Protein AF-A0A0E9NG30-F1 (afdb_monomer_lite)

InterPro domains:
  IPR005097 Saccharopine dehydrogenase, NADP binding domain [PF03435] (423-556)
  IPR036291 NAD(P)-binding domain superfamily [SSF51735] (422-568)
  IPR051276 Saccharopine dehydrogenase-like oxidoreductase [PTHR12286] (418-814)

pLDDT: mean 77.35, std 24.34, range [23.8, 98.88]

Radius of gyration: 37.92 Å; chains: 1; bounding box: 130×130×96 Å

Organism: Saitoella complicata (strain BCRC 22490 / CBS 7301 / JCM 7358 / NBRC 10748 / NRRL Y-17804) (NCBI:txid698492)

Secondary structure (DSSP, 8-state):
----------S--SSS-SS---PPPHHHHHHHHHHHHHTT-HHHHHHHHHHHHTSS-HHHHHHHHHHHHHHHHHHHT--HHHHHHHH-HHHHHHHHHHHHSSTHHHHHHHHHTS-GGGS-HHHHHHHHHHHHHH-S-SHHHHHHHHHHHHTSPPTTS--HHHHHHHHHHHHIIIIIIHHHHT-HHHHHHHHHH-SSS-HHHHHHHHHHHHHHHHHHHHHHHHHHHHHHHHHHHHHHHHHHHHHT---PPP----------------------------------------PPPPPPPHHHHHHHHHHHHHHHHHHT-HHHHHHHHHHHHHHHHHHH-HHHHHHHHHHHHHHHHHHHHHHTTS--------------------------------------------PPPHHHHHHTT--SEEEEEETTTSHHHHHHHHHHHHHS-TT--EEEEES-HHHHHHHHHHHHTSTT-TTSPPPEEEE--TT-HHHHHHHHHTEEEEEE----HHHHTHHHHHHHHHTT-EEEE----HHHHHHHHHHHHHHHHHTT-EEETT-STTTHHHHHHHHHHHHHHHHTT--EEEEEEEEEEEE----HHHHHHHHHHHHHS-HHHHHHHTSTTTT-SS------PPP-EEE-TTTS-EEEE-TTHHHHHHHHHHHHHHHT--TT-EEEEEEEEESHHHHHHHHHHHHHHHHHHTSHHHHHHHHHHSPPTT----HHHHHT-EEEEEEEEEETTSS-EEEEEEEESS-IIIIIHHHHHHHHHHHHHHSGGGSHHHHTT-EE--HHHH-HHHHHHHHHTTEEEEEEE--

Foldseek 3Di:
DDDDDDDDDDDDPDPDPPPCPPDPDLVVLLVVLVVCVVVVLLVVSLVSLVVQLVDPPPVSVLVSLLSNLVSLLVLLPDDPVVNCVRQNPVVSVVSLCCLAVLVSQVVQCVSVVHDLLPDQLSNLLSSLVSCLVRYPDCVVVLVSLVVNLVPQDDPVPDDPVSLVRSVSSLCSNLLRRCLSVVVLVVSLVCLVPDPSDDPVRSVVSNVSSVVSNVVVVVVVVVVVVVVVVVVVVVVVVVVVVVVVPDDDDDDDDDDDDDDDDDDDDDDDDDDDDDDDDDDDDDDDDDDDDDDDDDDDDPVVVVVVVVVVVVVVVCVVCPVVLVVVVVVVVVVVVCCVPVVNVVVVVVVVVVVVVVVCVVVVVPDPDDDDDDDDYDDDDDDDDDDDDDDDDDDDDDDDDDDDDDDDDDDDDPVNVCLLVQQQFLEEQEPCLFPQNLLLLLCCLAPNDQPGAYAYEEADPVSRVVSQVVSVPDDRNPSHDRHHYQHDYLPDLPSLLVVQLNYQEYEYEDDPCVPRVVSNLVSCLQNLHEYEYQYLQLLVLLVSQVPRFVSNLVSLYAYAYNLALLAQCVQLLVLVFLVVCVVVVFFFFEKEKEFADWQFDAALRRLVSLLVSLVPDDPVSVVQSLFAQSLAPDDDDGPDDDWDWDQDPVVRFIKTFAPSQSRNRNQNSNCCRVVVSDDNYDYTYIYGQRHRVSRVVRVVVSVSLSVLSNDPVSSVVSNVVDDHGSDHDDPCSFQQIWTWMKMKTAGPVRPWIKMWIWIDRTHRNRNRRSVSSSLVSVCSSPVVVVFQCSVSSHGHHHSSRRHPSSQVSCVVVVTHTDMDIDD

Structure (mmCIF, N/CA/C/O backbone):
data_AF-A0A0E9NG30-F1
#
_entry.id   AF-A0A0E9NG30-F1
#
loop_
_atom_site.group_PDB
_atom_site.id
_atom_site.type_symbol
_atom_site.label_atom_id
_atom_site.label_alt_id
_atom_site.label_comp_id
_atom_site.label_asym_id
_atom_site.label_entity_id
_atom_site.label_seq_id
_atom_site.pdbx_PDB_ins_code
_atom_site.Cartn_x
_atom_site.Cartn_y
_atom_site.Cartn_z
_atom_site.occupancy
_atom_site.B_iso_or_equiv
_atom_site.auth_seq_id
_atom_site.auth_comp_id
_atom_site.auth_asym_id
_atom_site.auth_atom_id
_atom_site.pdbx_PDB_model_num
ATOM 1 N N . MET A 1 1 ? -5.096 70.716 58.319 1.00 29.39 1 MET A N 1
ATOM 2 C CA . MET A 1 1 ? -5.489 69.374 58.803 1.00 29.39 1 MET A CA 1
ATOM 3 C C . MET A 1 1 ? -6.208 68.667 57.661 1.00 29.39 1 MET A C 1
ATOM 5 O O . MET A 1 1 ? -6.841 69.356 56.873 1.00 29.39 1 MET A O 1
ATOM 9 N N . SER A 1 2 ? -6.030 67.354 57.529 1.00 31.58 2 SER A N 1
ATOM 10 C CA . SER A 1 2 ? -6.603 66.480 56.478 1.00 31.58 2 SER A CA 1
ATOM 11 C C . SER A 1 2 ? -8.121 66.229 56.699 1.00 31.58 2 SER A C 1
ATOM 13 O O . SER A 1 2 ? -8.604 66.697 57.734 1.00 31.58 2 SER A O 1
ATOM 15 N N . PRO A 1 3 ? -8.865 65.446 55.865 1.00 53.53 3 PRO A N 1
ATOM 16 C CA . PRO A 1 3 ? -8.456 64.643 54.685 1.00 53.53 3 PRO A CA 1
ATOM 17 C C . PRO A 1 3 ? -9.439 64.626 53.461 1.00 53.53 3 PRO A C 1
ATOM 19 O O . PRO A 1 3 ? -10.484 65.264 53.482 1.00 53.53 3 PRO A O 1
ATOM 22 N N . HIS A 1 4 ? -9.111 63.779 52.463 1.00 28.97 4 HIS A N 1
ATOM 23 C CA . HIS A 1 4 ? -9.972 63.124 51.437 1.00 28.97 4 HIS A CA 1
ATOM 24 C C . HIS A 1 4 ? -10.420 63.835 50.131 1.00 28.97 4 HIS A C 1
ATOM 26 O O . HIS A 1 4 ? -10.525 65.052 50.053 1.00 28.97 4 HIS A O 1
ATOM 32 N N . ALA A 1 5 ? -10.755 62.957 49.159 1.00 28.45 5 ALA A N 1
ATOM 33 C CA . ALA A 1 5 ? -11.526 63.105 47.906 1.00 28.45 5 ALA A CA 1
ATOM 34 C C . ALA A 1 5 ? -10.772 63.228 46.546 1.00 28.45 5 ALA A C 1
ATOM 36 O O . ALA A 1 5 ? -10.286 64.278 46.150 1.00 28.45 5 ALA A O 1
ATOM 37 N N . GLU A 1 6 ? -10.752 62.072 45.872 1.00 29.84 6 GLU A N 1
ATOM 38 C CA . GLU A 1 6 ? -10.617 61.657 44.456 1.00 29.84 6 GLU A CA 1
ATOM 39 C C . GLU A 1 6 ? -10.624 62.632 43.244 1.00 29.84 6 GLU A C 1
ATOM 41 O O . GLU A 1 6 ? -11.281 63.668 43.219 1.00 29.84 6 GLU A O 1
ATOM 46 N N . SER A 1 7 ? -10.082 62.077 42.141 1.00 26.48 7 SER A N 1
ATOM 47 C CA . SER A 1 7 ? -10.380 62.316 40.706 1.00 26.48 7 SER A CA 1
ATOM 48 C C . SER A 1 7 ? -9.661 63.451 39.947 1.00 26.48 7 SER A C 1
ATOM 50 O O . SER A 1 7 ? -9.431 64.534 40.474 1.00 26.48 7 SER A O 1
ATOM 52 N N . GLY A 1 8 ? -9.363 63.188 38.662 1.00 23.80 8 GLY A N 1
ATOM 53 C CA . GLY A 1 8 ? -9.000 64.197 37.653 1.00 23.80 8 GLY A CA 1
ATOM 54 C C . GLY A 1 8 ? -7.590 64.087 37.047 1.00 23.80 8 GLY A C 1
ATOM 55 O O . GLY A 1 8 ? -6.592 64.300 37.728 1.00 23.80 8 GLY A O 1
ATOM 56 N N . ASP A 1 9 ? -7.528 63.824 35.737 1.00 28.97 9 ASP A N 1
ATOM 57 C CA . ASP A 1 9 ? -6.379 64.060 34.839 1.00 28.97 9 ASP A CA 1
ATOM 58 C C . ASP A 1 9 ? -5.909 65.546 34.877 1.00 28.97 9 ASP A C 1
ATOM 60 O O . ASP A 1 9 ? -6.611 66.408 35.400 1.00 28.97 9 ASP A O 1
ATOM 64 N N . VAL A 1 10 ? -4.751 65.987 34.357 1.00 30.80 10 VAL A N 1
ATOM 65 C CA . VAL A 1 10 ? -4.072 65.685 33.074 1.00 30.80 10 VAL A CA 1
ATOM 66 C C . VAL A 1 10 ? -2.544 65.943 33.196 1.00 30.80 10 VAL A C 1
ATOM 68 O O . VAL A 1 10 ? -2.095 66.560 34.155 1.00 30.80 10 VAL A O 1
ATOM 71 N N . LEU A 1 11 ? -1.759 65.566 32.169 1.00 29.11 11 LEU A N 1
ATOM 72 C CA . LEU A 1 11 ? -0.358 65.980 31.889 1.00 29.11 11 LEU A CA 1
ATOM 73 C C . LEU A 1 11 ? 0.799 65.152 32.501 1.00 29.11 11 LEU A C 1
ATOM 75 O O . LEU A 1 11 ? 1.822 65.710 32.890 1.00 29.11 11 LEU A O 1
ATOM 79 N N . ALA A 1 12 ? 0.717 63.816 32.460 1.00 28.52 12 ALA A N 1
ATOM 80 C CA . ALA A 1 12 ? 1.884 62.933 32.678 1.00 28.52 12 ALA A CA 1
ATOM 81 C C . ALA A 1 12 ? 2.090 61.847 31.590 1.00 28.52 12 ALA A C 1
ATOM 83 O O . ALA A 1 12 ? 2.972 60.998 31.705 1.00 28.52 12 ALA A O 1
ATOM 84 N N . SER A 1 13 ? 1.294 61.854 30.516 1.00 27.56 13 SER A N 1
ATOM 85 C CA . SER A 1 13 ? 1.061 60.696 29.635 1.00 27.56 13 SER A CA 1
ATOM 86 C C . SER A 1 13 ? 1.619 60.828 28.201 1.00 27.56 13 SER A C 1
ATOM 88 O O . SER A 1 13 ? 0.955 60.428 27.246 1.00 27.56 13 SER A O 1
ATOM 90 N N . SER A 1 14 ? 2.852 61.339 28.030 1.00 29.78 14 SER A N 1
ATOM 91 C CA . SER A 1 14 ? 3.428 61.598 26.685 1.00 29.78 14 SER A CA 1
ATOM 92 C C . SER A 1 14 ? 4.845 61.070 26.389 1.00 29.78 14 SER A C 1
ATOM 94 O O . SER A 1 14 ? 5.263 61.162 25.237 1.00 29.78 14 SER A O 1
ATOM 96 N N . VAL A 1 15 ? 5.610 60.519 27.347 1.00 33.19 15 VAL A N 1
ATOM 97 C CA . VAL A 1 15 ? 7.027 60.125 27.107 1.00 33.19 15 VAL A CA 1
ATOM 98 C C . VAL A 1 15 ? 7.383 58.749 27.697 1.00 33.19 15 VAL A C 1
ATOM 100 O O . VAL A 1 15 ? 8.185 58.634 28.619 1.00 33.19 15 VAL A O 1
ATOM 103 N N . SER A 1 16 ? 6.793 57.683 27.146 1.00 30.23 16 SER A N 1
ATOM 104 C CA . SER A 1 16 ? 7.213 56.288 27.420 1.00 30.23 16 SER A CA 1
ATOM 105 C C . SER A 1 16 ? 6.765 55.248 26.375 1.00 30.23 16 SER A C 1
ATOM 107 O O . SER A 1 16 ? 7.391 54.198 26.251 1.00 30.23 16 SER A O 1
ATOM 109 N N . ASN A 1 17 ? 5.744 55.534 25.556 1.00 30.94 17 ASN A N 1
ATOM 110 C CA . ASN A 1 17 ? 5.178 54.607 24.558 1.00 30.94 17 ASN A CA 1
ATOM 111 C C . ASN A 1 17 ? 6.031 54.402 23.275 1.00 30.94 17 ASN A C 1
ATOM 113 O O . ASN A 1 17 ? 5.488 54.325 22.175 1.00 30.94 17 ASN A O 1
ATOM 117 N N . LEU A 1 18 ? 7.364 54.293 23.387 1.00 34.41 18 LEU A N 1
ATOM 118 C CA . LEU A 1 18 ? 8.276 54.109 22.239 1.00 34.41 18 LEU A CA 1
ATOM 119 C C . LEU A 1 18 ? 9.330 52.988 22.391 1.00 34.41 18 LEU A C 1
ATOM 121 O O . LEU A 1 18 ? 10.382 53.042 21.764 1.00 34.41 18 LEU A O 1
ATOM 125 N N . THR A 1 19 ? 9.013 51.914 23.122 1.00 37.81 19 THR A N 1
ATOM 126 C CA . THR A 1 19 ? 9.717 50.607 22.999 1.00 37.81 19 THR A CA 1
ATOM 127 C C . THR A 1 19 ? 8.818 49.383 23.253 1.00 37.81 19 THR A C 1
ATOM 129 O O . THR A 1 19 ? 9.307 48.266 23.414 1.00 37.81 19 THR A O 1
ATOM 132 N N . GLY A 1 20 ? 7.489 49.555 23.244 1.00 31.77 20 GLY A N 1
ATOM 133 C CA . GLY A 1 20 ? 6.496 48.504 23.517 1.00 31.77 20 GLY A CA 1
ATOM 134 C C . GLY A 1 20 ? 6.321 47.476 22.390 1.00 31.77 20 GLY A C 1
ATOM 135 O O . GLY A 1 20 ? 5.249 47.379 21.794 1.00 31.77 20 GLY A O 1
ATOM 136 N N . GLY A 1 21 ? 7.363 46.701 22.082 1.00 37.41 21 GLY A N 1
ATOM 137 C CA . GLY A 1 21 ? 7.310 45.613 21.105 1.00 37.41 21 GLY A CA 1
ATOM 138 C C . GLY A 1 21 ? 6.376 44.490 21.562 1.00 37.41 21 GLY A C 1
ATOM 139 O O . GLY A 1 21 ? 6.785 43.622 22.329 1.00 37.41 21 GLY A O 1
ATOM 140 N N . ARG A 1 22 ? 5.122 44.505 21.089 1.00 50.75 22 ARG A N 1
ATOM 141 C CA . ARG A 1 22 ? 4.087 43.513 21.431 1.00 50.75 22 ARG A CA 1
ATOM 142 C C . ARG A 1 22 ? 4.618 42.099 21.165 1.00 50.75 22 ARG A C 1
ATOM 144 O O . ARG A 1 22 ? 4.862 41.746 20.010 1.00 50.75 22 ARG A O 1
ATOM 151 N N . LEU A 1 23 ? 4.824 41.316 22.229 1.00 61.22 23 LEU A N 1
ATOM 152 C CA . LEU A 1 23 ? 5.425 39.983 22.133 1.00 61.22 23 LEU A CA 1
ATOM 153 C C . LEU A 1 23 ? 4.653 39.113 21.124 1.00 61.22 23 LEU A C 1
ATOM 155 O O . LEU A 1 23 ? 3.418 39.145 21.123 1.00 61.22 23 LEU A O 1
ATOM 159 N N . PRO A 1 24 ? 5.341 38.315 20.281 1.00 71.50 24 PRO A N 1
ATOM 160 C CA . PRO A 1 24 ? 4.661 37.389 19.387 1.00 71.50 24 PRO A CA 1
ATOM 161 C C . PRO A 1 24 ? 3.755 36.442 20.179 1.00 71.50 24 PRO A C 1
ATOM 163 O O . PRO A 1 24 ? 4.086 36.047 21.305 1.00 71.50 24 PRO A O 1
ATOM 166 N N . SER A 1 25 ? 2.626 36.053 19.583 1.00 80.06 25 SER A N 1
ATOM 167 C CA . SER A 1 25 ? 1.677 35.142 20.232 1.00 80.06 25 SER A CA 1
ATOM 168 C C . SER A 1 25 ? 2.377 33.852 20.689 1.00 80.06 25 SER A C 1
ATOM 170 O O . SER A 1 25 ? 3.350 33.428 20.048 1.00 80.06 25 SER A O 1
ATOM 172 N N . PRO A 1 26 ? 1.913 33.193 21.769 1.00 81.25 26 PRO A N 1
ATOM 173 C CA . PRO A 1 26 ? 2.553 31.977 22.276 1.00 81.25 26 PRO A CA 1
ATOM 174 C C . PRO A 1 26 ? 2.739 30.900 21.206 1.00 81.25 26 PRO A C 1
ATOM 176 O O . PRO A 1 26 ? 3.779 30.254 21.174 1.00 81.25 26 PRO A O 1
ATOM 179 N N . SER A 1 27 ? 1.816 30.785 20.244 1.00 81.44 27 SER A N 1
ATOM 180 C CA . SER A 1 27 ? 1.946 29.860 19.111 1.00 81.44 27 SER A CA 1
ATOM 181 C C . SER A 1 27 ? 3.108 30.192 18.161 1.00 81.44 27 SER A C 1
ATOM 183 O O . SER A 1 27 ? 3.738 29.276 17.629 1.00 81.44 27 SER A O 1
ATOM 185 N N . ILE A 1 28 ? 3.436 31.474 17.955 1.00 84.12 28 ILE A N 1
ATOM 186 C CA . ILE A 1 28 ? 4.605 31.913 17.173 1.00 84.12 28 ILE A CA 1
ATOM 187 C C . ILE A 1 28 ? 5.886 31.723 17.990 1.00 84.12 28 ILE A C 1
ATOM 189 O O . ILE A 1 28 ? 6.871 31.198 17.462 1.00 84.12 28 ILE A O 1
ATOM 193 N N . ARG A 1 29 ? 5.873 32.098 19.279 1.00 85.62 29 ARG A N 1
ATOM 194 C CA . ARG A 1 29 ? 7.006 31.875 20.190 1.00 85.62 29 ARG A CA 1
ATOM 195 C C . ARG A 1 29 ? 7.355 30.386 20.254 1.00 85.62 29 ARG A C 1
ATOM 197 O O . ARG A 1 29 ? 8.482 30.041 19.903 1.00 85.62 29 ARG A O 1
ATOM 204 N N . PHE A 1 30 ? 6.381 29.522 20.549 1.00 87.75 30 PHE A N 1
ATOM 205 C CA . PHE A 1 30 ? 6.516 28.064 20.615 1.00 87.75 30 PHE A CA 1
ATOM 206 C C . PHE A 1 30 ? 7.065 27.474 19.314 1.00 87.75 30 PHE A C 1
ATOM 208 O O . PHE A 1 30 ? 8.097 26.810 19.347 1.00 87.75 30 PHE A O 1
ATOM 215 N N . LYS A 1 31 ? 6.478 27.805 18.150 1.00 87.12 31 LYS A N 1
ATOM 216 C CA . LYS A 1 31 ? 7.017 27.390 16.839 1.00 87.12 31 LYS A CA 1
ATOM 217 C C . LYS A 1 31 ? 8.482 27.803 16.658 1.00 87.12 31 LYS A C 1
ATOM 219 O O . LYS A 1 31 ? 9.270 27.024 16.125 1.00 87.12 31 LYS A O 1
ATOM 224 N N . SER A 1 32 ? 8.871 28.998 17.113 1.00 89.06 32 SER A N 1
ATOM 225 C CA . SER A 1 32 ? 10.267 29.450 17.047 1.00 89.06 32 SER A CA 1
ATOM 226 C C . SER A 1 32 ? 11.193 28.665 17.987 1.00 89.06 32 SER A C 1
ATOM 228 O O . SER A 1 32 ? 12.335 28.397 17.619 1.00 89.06 32 SER A O 1
ATOM 230 N N . THR A 1 33 ? 10.705 28.248 19.157 1.00 89.50 33 THR A N 1
ATOM 231 C CA . THR A 1 33 ? 11.425 27.393 20.113 1.00 89.50 33 THR A CA 1
ATOM 232 C C . THR A 1 33 ? 11.614 25.983 19.554 1.00 89.50 33 THR A C 1
ATOM 234 O O . THR A 1 33 ? 12.734 25.476 19.538 1.00 89.50 33 THR A O 1
ATOM 237 N N . THR A 1 34 ? 10.562 25.381 18.985 1.00 89.69 34 THR A N 1
ATOM 238 C CA . THR A 1 34 ? 10.632 24.069 18.319 1.00 89.69 34 THR A CA 1
ATOM 239 C C . THR A 1 34 ? 11.632 24.078 17.161 1.00 89.69 34 THR A C 1
ATOM 241 O O . THR A 1 34 ? 12.403 23.137 17.012 1.00 89.69 34 THR A O 1
ATOM 244 N N . GLN A 1 35 ? 11.689 25.153 16.366 1.00 90.81 35 GLN A N 1
ATOM 245 C CA . GLN A 1 35 ? 12.678 25.285 15.287 1.00 90.81 35 GLN A CA 1
ATOM 246 C C . GLN A 1 35 ? 14.125 25.369 15.809 1.00 90.81 35 GLN A C 1
ATOM 248 O O . GLN A 1 35 ? 15.025 24.817 15.180 1.00 90.81 35 GLN A O 1
ATOM 253 N N . LEU A 1 36 ? 14.372 25.992 16.969 1.00 89.88 36 LEU A N 1
ATOM 254 C CA . LEU A 1 36 ? 15.700 25.984 17.602 1.00 89.88 36 LEU A CA 1
ATOM 255 C C . LEU A 1 36 ? 16.077 24.593 18.134 1.00 89.88 36 LEU A C 1
ATOM 257 O O . LEU A 1 36 ? 17.216 24.168 17.947 1.00 89.88 36 LEU A O 1
ATOM 261 N N . PHE A 1 37 ? 15.125 23.868 18.730 1.00 89.50 37 PHE A N 1
ATOM 262 C CA . PHE A 1 37 ? 15.310 22.479 19.166 1.00 89.50 37 PHE A CA 1
ATOM 263 C C . PHE A 1 37 ? 15.636 21.553 17.980 1.00 89.50 37 PHE A C 1
ATOM 265 O O . PHE A 1 37 ? 16.667 20.883 17.985 1.00 89.50 37 PHE A O 1
ATOM 272 N N . LEU A 1 38 ? 14.839 21.591 16.906 1.00 87.56 38 LEU A N 1
ATOM 273 C CA . LEU A 1 38 ? 15.081 20.805 15.687 1.00 87.56 38 LEU A CA 1
ATOM 274 C C . LEU A 1 38 ? 16.414 21.162 15.003 1.00 87.56 38 LEU A C 1
ATOM 276 O O . LEU A 1 38 ? 17.093 20.283 14.474 1.00 87.56 38 LEU A O 1
ATOM 280 N N . ALA A 1 39 ? 16.837 22.428 15.069 1.00 90.38 39 ALA A N 1
ATOM 281 C CA . ALA A 1 39 ? 18.147 22.884 14.599 1.00 90.38 39 ALA A CA 1
ATOM 282 C C . ALA A 1 39 ? 19.319 22.541 15.549 1.00 90.38 39 ALA A C 1
ATOM 284 O O . ALA A 1 39 ? 20.441 22.989 15.299 1.00 90.38 39 ALA A O 1
ATOM 285 N N . ARG A 1 40 ? 19.079 21.779 16.630 1.00 89.62 40 ARG A N 1
ATOM 286 C CA . ARG A 1 40 ? 20.045 21.427 17.691 1.00 89.62 40 ARG A CA 1
ATOM 287 C C . ARG A 1 40 ? 20.739 22.640 18.324 1.00 89.62 40 ARG A C 1
ATOM 289 O O . ARG A 1 40 ? 21.923 22.600 18.638 1.00 89.62 40 ARG A O 1
ATOM 296 N N . LYS A 1 41 ? 20.003 23.738 18.510 1.00 91.31 41 LYS A N 1
ATOM 297 C CA . LYS A 1 41 ? 20.462 24.949 19.212 1.00 91.31 41 LYS A CA 1
ATOM 298 C C . LYS A 1 41 ? 19.938 24.957 20.647 1.00 91.31 41 LYS A C 1
ATOM 300 O O . LYS A 1 41 ? 19.239 25.885 21.051 1.00 91.31 41 LYS A O 1
ATOM 305 N N . PHE A 1 42 ? 20.224 23.893 21.395 1.00 91.44 42 PHE A N 1
ATOM 306 C CA . PHE A 1 42 ? 19.528 23.594 22.648 1.00 91.44 42 PHE A CA 1
ATOM 307 C C . PHE A 1 42 ? 19.602 24.689 23.730 1.00 91.44 42 PHE A C 1
ATOM 309 O O . PHE A 1 42 ? 18.537 24.992 24.259 1.00 91.44 42 PHE A O 1
ATOM 316 N N . PRO A 1 43 ? 20.721 25.407 23.974 1.00 92.75 43 PRO A N 1
ATOM 317 C CA . PRO A 1 43 ? 20.720 26.534 24.919 1.00 92.75 43 PRO A CA 1
ATOM 318 C C . PRO A 1 43 ? 19.745 27.658 24.523 1.00 92.75 43 PRO A C 1
ATOM 320 O O . PRO A 1 43 ? 19.016 28.196 25.353 1.00 92.75 43 PRO A O 1
ATOM 323 N N . GLN A 1 44 ? 19.676 27.978 23.224 1.00 91.75 44 GLN A N 1
ATOM 324 C CA . GLN A 1 44 ? 18.768 29.003 22.688 1.00 91.75 44 GLN A CA 1
ATOM 325 C C . GLN A 1 44 ? 17.307 28.530 22.700 1.00 91.75 44 GLN A C 1
ATOM 327 O O . GLN A 1 44 ? 16.390 29.342 22.821 1.00 91.75 44 GLN A O 1
ATOM 332 N N . ALA A 1 45 ? 17.085 27.219 22.565 1.00 90.50 45 ALA A N 1
ATOM 333 C CA . ALA A 1 45 ? 15.773 26.610 22.723 1.00 90.50 45 ALA A CA 1
ATOM 334 C C . ALA A 1 45 ? 15.329 26.619 24.196 1.00 90.50 45 ALA A C 1
ATOM 336 O O . ALA A 1 45 ? 14.196 27.005 24.458 1.00 90.50 45 ALA A O 1
ATOM 337 N N . LEU A 1 46 ? 16.208 26.274 25.147 1.00 91.50 46 LEU A N 1
ATOM 338 C CA . LEU A 1 46 ? 15.894 26.230 26.580 1.00 91.50 46 LEU A CA 1
ATOM 339 C C . LEU A 1 46 ? 15.493 27.617 27.094 1.00 91.50 46 LEU A C 1
ATOM 341 O O . LEU A 1 46 ? 14.405 27.774 27.642 1.00 91.50 46 LEU A O 1
ATOM 345 N N . GLN A 1 47 ? 16.304 28.640 26.798 1.00 90.56 47 GLN A N 1
ATOM 346 C CA . GLN A 1 47 ? 16.004 30.029 27.160 1.00 90.56 47 GLN A CA 1
ATOM 347 C C . GLN A 1 47 ? 14.646 30.487 26.601 1.00 90.56 47 GLN A C 1
ATOM 349 O O . GLN A 1 47 ? 13.853 31.111 27.303 1.00 90.56 47 GLN A O 1
ATOM 354 N N . LYS A 1 48 ? 14.333 30.149 25.341 1.00 89.06 48 LYS A N 1
ATOM 355 C CA . LYS A 1 48 ? 13.026 30.471 24.751 1.00 89.06 48 LYS A CA 1
ATOM 356 C C . LYS A 1 48 ? 11.870 29.640 25.309 1.00 89.06 48 LYS A C 1
ATOM 358 O O . LYS A 1 48 ? 10.747 30.140 25.319 1.00 89.06 48 LYS A O 1
ATOM 363 N N . ALA A 1 49 ? 12.110 28.400 25.728 1.00 88.88 49 ALA A N 1
ATOM 364 C CA . ALA A 1 49 ? 11.104 27.564 26.372 1.00 88.88 49 ALA A CA 1
ATOM 365 C C . ALA A 1 49 ? 10.729 28.139 27.745 1.00 88.88 49 ALA A C 1
ATOM 367 O O . ALA A 1 49 ? 9.544 28.254 28.032 1.00 88.88 49 ALA A O 1
ATOM 368 N N . GLN A 1 50 ? 11.710 28.614 28.520 1.00 88.25 50 GLN A N 1
ATOM 369 C CA . GLN A 1 50 ? 11.467 29.252 29.815 1.00 88.25 50 GLN A CA 1
ATOM 370 C C . GLN A 1 50 ? 10.583 30.504 29.670 1.00 88.25 50 GLN A C 1
ATOM 372 O O . GLN A 1 50 ? 9.507 30.538 30.253 1.00 88.25 50 GLN A O 1
ATOM 377 N N . THR A 1 51 ? 10.864 31.392 28.702 1.00 87.12 51 THR A N 1
ATOM 378 C CA . THR A 1 51 ? 9.975 32.544 28.383 1.00 87.12 51 THR A CA 1
ATOM 379 C C . THR A 1 51 ? 8.563 32.187 27.875 1.00 87.12 51 THR A C 1
ATOM 381 O O . THR A 1 51 ? 7.791 33.081 27.517 1.00 87.12 51 THR A O 1
ATOM 384 N N . LEU A 1 52 ? 8.218 30.899 27.762 1.00 85.19 52 LEU A N 1
ATOM 385 C CA . LEU A 1 52 ? 6.863 30.397 27.504 1.00 85.19 52 LEU A CA 1
ATOM 386 C C . LEU A 1 52 ? 6.242 29.694 28.719 1.00 85.19 52 LEU A C 1
ATOM 388 O O . LEU A 1 52 ? 5.017 29.635 28.787 1.00 85.19 52 LEU A O 1
ATOM 392 N N . LEU A 1 53 ? 7.058 29.201 29.654 1.00 85.38 53 LEU A N 1
ATOM 393 C CA . LEU A 1 53 ? 6.629 28.748 30.979 1.00 85.38 53 LEU A CA 1
ATOM 394 C C . LEU A 1 53 ? 6.205 29.941 31.843 1.00 85.38 53 LEU A C 1
ATOM 396 O O . LEU A 1 53 ? 5.139 29.893 32.447 1.00 85.38 53 LEU A O 1
ATOM 400 N N . ASP A 1 54 ? 6.933 31.059 31.752 1.00 81.25 54 ASP A N 1
ATOM 401 C CA . ASP A 1 54 ? 6.618 32.356 32.381 1.00 81.25 54 ASP A CA 1
ATOM 402 C C . ASP A 1 54 ? 5.313 33.015 31.846 1.00 81.25 54 ASP A C 1
ATOM 404 O O . ASP A 1 54 ? 5.039 34.190 32.095 1.00 81.25 54 ASP A O 1
ATOM 408 N N . SER A 1 55 ? 4.526 32.314 31.019 1.00 74.50 55 SER A N 1
ATOM 409 C CA . SER A 1 55 ? 3.351 32.844 30.319 1.00 74.50 55 SER A CA 1
ATOM 410 C C . SER A 1 55 ? 2.064 32.298 30.946 1.00 74.50 55 SER A C 1
ATOM 412 O O . SER A 1 55 ? 1.841 31.091 30.961 1.00 74.50 55 SER A O 1
ATOM 414 N N . SER A 1 56 ? 1.154 33.184 31.354 1.00 59.88 56 SER A N 1
ATOM 415 C CA . SER A 1 56 ? -0.116 32.862 32.036 1.00 59.88 56 SER A CA 1
ATOM 416 C C . SER A 1 56 ? -1.182 32.123 31.193 1.00 59.88 56 SER A C 1
ATOM 418 O O . SER A 1 56 ? -2.337 32.020 31.599 1.00 59.88 56 SER A O 1
ATOM 420 N N . GLU A 1 57 ? -0.825 31.577 30.026 1.00 72.81 57 GLU A N 1
ATOM 421 C CA . GLU A 1 57 ? -1.720 30.778 29.177 1.00 72.81 57 GLU A CA 1
ATOM 422 C C . GLU A 1 57 ? -1.472 29.275 29.407 1.00 72.81 57 GLU A C 1
ATOM 424 O O . GLU A 1 57 ? -0.611 28.670 28.762 1.00 72.81 57 GLU A O 1
ATOM 429 N N . SER A 1 58 ? -2.252 28.652 30.297 1.00 64.25 58 SER A N 1
ATOM 430 C CA . SER A 1 58 ? -2.116 27.241 30.720 1.00 64.25 58 SER A CA 1
ATOM 431 C C . SER A 1 58 ? -1.949 26.240 29.562 1.00 64.25 58 SER A C 1
ATOM 433 O O . SER A 1 58 ? -1.040 25.408 29.572 1.00 64.25 58 SER A O 1
ATOM 435 N N . ALA A 1 59 ? -2.757 26.374 28.505 1.00 71.69 59 ALA A N 1
ATOM 436 C CA . ALA A 1 59 ? -2.727 25.511 27.317 1.00 71.69 59 ALA A CA 1
ATOM 437 C C . ALA A 1 59 ? -1.438 25.620 26.467 1.00 71.69 59 ALA A C 1
ATOM 439 O O . ALA A 1 59 ? -1.202 24.775 25.593 1.00 71.69 59 ALA A O 1
ATOM 440 N N . TRP A 1 60 ? -0.612 26.647 26.702 1.00 80.69 60 TRP A N 1
ATOM 441 C CA . TRP A 1 60 ? 0.749 26.766 26.170 1.00 80.69 60 TRP A CA 1
ATOM 442 C C . TRP A 1 60 ? 1.817 26.454 27.220 1.00 80.69 60 TRP A C 1
ATOM 444 O O . TRP A 1 60 ? 2.836 25.886 26.832 1.00 80.69 60 TRP A O 1
ATOM 454 N N . LYS A 1 61 ? 1.566 26.718 28.512 1.00 84.06 61 LYS A N 1
ATOM 455 C CA . LYS A 1 61 ? 2.439 26.361 29.648 1.00 84.06 61 LYS A CA 1
ATOM 456 C C . LYS A 1 61 ? 2.775 24.856 29.628 1.00 84.06 61 LYS A C 1
ATOM 458 O O . LYS A 1 61 ? 3.944 24.495 29.523 1.00 84.06 61 LYS A O 1
ATOM 463 N N . LEU A 1 62 ? 1.767 23.979 29.514 1.00 84.00 62 LEU A N 1
ATOM 464 C CA . LEU A 1 62 ? 1.960 22.516 29.402 1.00 84.00 62 LEU A CA 1
ATOM 465 C C . LEU A 1 62 ? 2.737 22.081 28.137 1.00 84.00 62 LEU A C 1
ATOM 467 O O . LEU A 1 62 ? 3.538 21.148 28.167 1.00 84.00 62 LEU A O 1
ATOM 471 N N . LYS A 1 63 ? 2.547 22.768 27.002 1.00 84.38 63 LYS A N 1
ATOM 472 C CA . LYS A 1 63 ? 3.261 22.449 25.747 1.00 84.38 63 LYS A CA 1
ATOM 473 C C . LYS A 1 63 ? 4.714 22.911 25.788 1.00 84.38 63 LYS A C 1
ATOM 475 O O . LYS A 1 63 ? 5.598 22.208 25.303 1.00 84.38 63 LYS A O 1
ATOM 480 N N . ALA A 1 64 ? 4.958 24.087 26.363 1.00 88.56 64 ALA A N 1
ATOM 481 C CA . ALA A 1 64 ? 6.292 24.605 26.620 1.00 88.56 64 ALA A CA 1
ATOM 482 C C . ALA A 1 64 ? 7.050 23.706 27.605 1.00 88.56 64 ALA A C 1
ATOM 484 O O . ALA A 1 64 ? 8.222 23.439 27.363 1.00 88.56 64 ALA A O 1
ATOM 485 N N . TRP A 1 65 ? 6.366 23.159 28.616 1.00 92.69 65 TRP A N 1
ATOM 486 C CA . TRP A 1 65 ? 6.917 22.191 29.565 1.00 92.69 65 TRP A CA 1
ATOM 487 C C . TRP A 1 65 ? 7.424 20.918 28.880 1.00 92.69 65 TRP A C 1
ATOM 489 O O . TRP A 1 65 ? 8.611 20.610 28.967 1.00 92.69 65 TRP A O 1
ATOM 499 N N . GLY A 1 66 ? 6.582 20.239 28.092 1.00 89.62 66 GLY A N 1
ATOM 500 C CA . GLY A 1 66 ? 7.009 19.046 27.347 1.00 89.62 66 GLY A CA 1
ATOM 501 C C . GLY A 1 66 ? 8.185 19.309 26.389 1.00 89.62 66 GLY A C 1
ATOM 502 O O . GLY A 1 66 ? 9.055 18.457 26.216 1.00 89.62 66 GLY A O 1
ATOM 503 N N . LEU A 1 67 ? 8.265 20.513 25.807 1.00 90.31 67 LEU A N 1
ATOM 504 C CA . LEU A 1 67 ? 9.408 20.929 24.988 1.00 90.31 67 LEU A CA 1
ATOM 505 C C . LEU A 1 67 ? 10.664 21.232 25.829 1.00 90.31 67 LEU A C 1
ATOM 507 O O . LEU A 1 67 ? 11.763 20.899 25.398 1.00 90.31 67 LEU A O 1
ATOM 511 N N . TRP A 1 68 ? 10.518 21.835 27.011 1.00 94.00 68 TRP A N 1
ATOM 512 C CA . TRP A 1 68 ? 11.605 22.135 27.952 1.00 94.00 68 TRP A CA 1
ATOM 513 C C . TRP A 1 68 ? 12.248 20.843 28.485 1.00 94.00 68 TRP A C 1
ATOM 515 O O . TRP A 1 68 ? 13.460 20.679 28.350 1.00 94.00 68 TRP A O 1
ATOM 525 N N . ILE A 1 69 ? 11.441 19.866 28.922 1.00 93.12 69 ILE A N 1
ATOM 526 C CA . ILE A 1 69 ? 11.900 18.512 29.292 1.00 93.12 69 ILE A CA 1
ATOM 527 C C . ILE A 1 69 ? 12.646 17.838 28.129 1.00 93.12 69 ILE A C 1
ATOM 529 O O . ILE A 1 69 ? 13.751 17.324 28.305 1.00 93.12 69 ILE A O 1
ATOM 533 N N . ALA A 1 70 ? 12.100 17.892 26.909 1.00 91.25 70 ALA A N 1
ATOM 534 C CA . ALA A 1 70 ? 12.757 17.317 25.732 1.00 91.25 70 ALA A CA 1
ATOM 535 C C . ALA A 1 70 ? 14.110 17.984 25.402 1.00 91.25 70 ALA A C 1
ATOM 537 O O . ALA A 1 70 ? 15.021 17.313 24.913 1.00 91.25 70 ALA A O 1
ATOM 538 N N . ILE A 1 71 ? 14.263 19.285 25.678 1.00 92.44 71 ILE A N 1
ATOM 539 C CA . ILE A 1 71 ? 15.529 20.016 25.520 1.00 92.44 71 ILE A CA 1
ATOM 540 C C . ILE A 1 71 ? 16.551 19.593 26.589 1.00 92.44 71 ILE A C 1
ATOM 542 O O . ILE A 1 71 ? 17.717 19.383 26.248 1.00 92.44 71 ILE A O 1
ATOM 546 N N . LEU A 1 72 ? 16.133 19.445 27.852 1.00 93.12 72 LEU A N 1
ATOM 547 C CA . LEU A 1 72 ? 17.004 19.005 28.948 1.00 93.12 72 LEU A CA 1
ATOM 548 C C . LEU A 1 72 ? 17.518 17.576 28.729 1.00 93.12 72 LEU A C 1
ATOM 550 O O . LEU A 1 72 ? 18.727 17.345 28.777 1.00 93.12 72 LEU A O 1
ATOM 554 N N . ASN A 1 73 ? 16.631 16.641 28.387 1.00 92.88 73 ASN A N 1
ATOM 555 C CA . ASN A 1 73 ? 16.988 15.234 28.180 1.00 92.88 73 ASN A CA 1
ATOM 556 C C . ASN A 1 73 ? 17.944 15.066 26.989 1.00 92.88 73 ASN A C 1
ATOM 558 O O . ASN A 1 73 ? 18.957 14.376 27.096 1.00 92.88 73 ASN A O 1
ATOM 562 N N . ALA A 1 74 ? 17.728 15.819 25.903 1.00 90.69 74 ALA A N 1
ATOM 563 C CA . ALA A 1 74 ? 18.662 15.880 24.777 1.00 90.69 74 ALA A CA 1
ATOM 564 C C . ALA A 1 74 ? 20.043 16.482 25.134 1.00 90.69 74 ALA A C 1
ATOM 566 O O . ALA A 1 74 ? 21.006 16.259 24.399 1.00 90.69 74 ALA A O 1
ATOM 567 N N . GLY A 1 75 ? 20.157 17.245 26.229 1.00 89.69 75 GLY A N 1
ATOM 568 C CA . GLY A 1 75 ? 21.429 17.707 26.800 1.00 89.69 75 GLY A CA 1
ATOM 569 C C . GLY A 1 75 ? 22.080 16.688 27.746 1.00 89.69 75 GLY A C 1
ATOM 570 O O . GLY A 1 75 ? 23.304 16.532 27.728 1.00 89.69 75 GLY A O 1
ATOM 571 N N . ALA A 1 76 ? 21.274 15.963 28.526 1.00 89.62 76 ALA A N 1
ATOM 572 C CA . ALA A 1 76 ? 21.714 14.899 29.434 1.00 89.62 76 ALA A CA 1
ATOM 573 C C . ALA A 1 76 ? 22.189 13.625 28.699 1.00 89.62 76 ALA A C 1
ATOM 575 O O . ALA A 1 76 ? 23.064 12.924 29.207 1.00 89.62 76 ALA A O 1
ATOM 576 N N . ASP A 1 77 ? 21.666 13.370 27.493 1.00 90.25 77 ASP A N 1
ATOM 577 C CA . ASP A 1 77 ? 22.096 12.315 26.556 1.00 90.25 77 ASP A CA 1
ATOM 578 C C . ASP A 1 77 ? 23.513 12.515 25.972 1.00 90.25 77 ASP A C 1
ATOM 580 O O . ASP A 1 77 ? 24.051 11.614 25.325 1.00 90.25 77 ASP A O 1
ATOM 584 N N . MET A 1 78 ? 24.113 13.705 26.101 1.00 89.19 78 MET A N 1
ATOM 585 C CA . MET A 1 78 ? 25.366 14.029 25.406 1.00 89.19 78 MET A CA 1
ATOM 586 C C . MET A 1 78 ? 26.601 13.402 26.063 1.00 89.19 78 MET A C 1
ATOM 588 O O . MET A 1 78 ? 26.697 13.306 27.285 1.00 89.19 78 MET A O 1
ATOM 592 N N . ASN A 1 79 ? 27.604 13.061 25.247 1.00 89.50 79 ASN A N 1
ATOM 593 C CA . ASN A 1 79 ? 28.962 12.829 25.740 1.00 89.50 79 ASN A CA 1
ATOM 594 C C . ASN A 1 79 ? 29.653 14.167 26.084 1.00 89.50 79 ASN A C 1
ATOM 596 O O . ASN A 1 79 ? 29.230 15.225 25.615 1.00 89.50 79 ASN A O 1
ATOM 600 N N . GLU A 1 80 ? 30.722 14.122 26.890 1.00 86.56 80 GLU A N 1
ATOM 601 C CA . GLU A 1 80 ? 31.342 15.335 27.454 1.00 86.56 80 GLU A CA 1
ATOM 602 C C . GLU A 1 80 ? 31.803 16.337 26.392 1.00 86.56 80 GLU A C 1
ATOM 604 O O . GLU A 1 80 ? 31.450 17.510 26.493 1.00 86.56 80 GLU A O 1
ATOM 609 N N . ASP A 1 81 ? 32.479 15.890 25.331 1.00 87.75 81 ASP A N 1
ATOM 610 C CA . ASP A 1 81 ? 32.951 16.790 24.272 1.00 87.75 81 ASP A CA 1
ATOM 611 C C . ASP A 1 81 ? 31.804 17.580 23.614 1.00 87.75 81 ASP A C 1
ATOM 613 O O . ASP A 1 81 ? 31.888 18.800 23.475 1.00 87.75 81 ASP A O 1
ATOM 617 N N . ALA A 1 82 ? 30.707 16.908 23.240 1.00 86.69 82 ALA A N 1
ATOM 618 C CA . ALA A 1 82 ? 29.583 17.550 22.553 1.00 86.69 82 ALA A CA 1
ATOM 619 C C . ALA A 1 82 ? 28.716 18.395 23.500 1.00 86.69 82 ALA A C 1
ATOM 621 O O . ALA A 1 82 ? 28.216 19.450 23.100 1.00 86.69 82 ALA A O 1
ATOM 622 N N . GLY A 1 83 ? 28.557 17.957 24.753 1.00 88.25 83 GLY A N 1
ATOM 623 C CA . GLY A 1 83 ? 27.869 18.719 25.793 1.00 88.25 83 GLY A CA 1
ATOM 624 C C . GLY A 1 83 ? 28.591 20.029 26.103 1.00 88.25 83 GLY A C 1
ATOM 625 O O . GLY A 1 83 ? 27.984 21.102 26.070 1.00 88.25 83 GLY A O 1
ATOM 626 N N . VAL A 1 84 ? 29.909 19.956 26.309 1.00 91.12 84 VAL A N 1
ATOM 627 C CA . VAL A 1 84 ? 30.762 21.123 26.562 1.00 91.12 84 VAL A CA 1
ATOM 628 C C . VAL A 1 84 ? 30.882 22.025 25.325 1.00 91.12 84 VAL A C 1
ATOM 630 O O . VAL A 1 84 ? 30.818 23.241 25.495 1.00 91.12 84 VAL A O 1
ATOM 633 N N . GLU A 1 85 ? 30.983 21.487 24.097 1.00 90.75 85 GLU A N 1
ATOM 634 C CA . GLU A 1 85 ? 30.972 22.294 22.855 1.00 90.75 85 GLU A CA 1
ATOM 635 C C . GLU A 1 85 ? 29.655 23.074 22.698 1.00 90.75 85 GLU A C 1
ATOM 637 O O . GLU A 1 85 ? 29.674 24.244 22.313 1.00 90.75 85 GLU A O 1
ATOM 642 N N . MET A 1 86 ? 28.507 22.446 22.982 1.00 90.25 86 MET A N 1
ATOM 643 C CA . MET A 1 86 ? 27.200 23.039 22.682 1.00 90.25 86 MET A CA 1
ATOM 644 C C . MET A 1 86 ? 26.676 23.994 23.759 1.00 90.25 86 MET A C 1
ATOM 646 O O . MET A 1 86 ? 26.085 25.018 23.415 1.00 90.25 86 MET A O 1
ATOM 650 N N . TRP A 1 87 ? 26.849 23.657 25.038 1.00 89.19 87 TRP A N 1
ATOM 651 C CA . TRP A 1 87 ? 26.285 24.414 26.164 1.00 89.19 87 TRP A CA 1
ATOM 652 C C . TRP A 1 87 ? 27.332 25.234 26.930 1.00 89.19 87 TRP A C 1
ATOM 654 O O . TRP A 1 87 ? 26.978 26.169 27.645 1.00 89.19 87 TRP A O 1
ATOM 664 N N . GLY A 1 88 ? 28.618 24.895 26.795 1.00 92.00 88 GLY A N 1
ATOM 665 C CA . GLY A 1 88 ? 29.662 25.321 27.725 1.00 92.00 88 GLY A CA 1
ATOM 666 C C . GLY A 1 88 ? 29.628 24.502 29.022 1.00 92.00 88 GLY A C 1
ATOM 667 O O . GLY A 1 88 ? 28.569 24.087 29.491 1.00 92.00 88 GLY A O 1
ATOM 668 N N . LYS A 1 89 ? 30.802 24.260 29.625 1.00 90.81 89 LYS A N 1
ATOM 669 C CA . LYS A 1 89 ? 30.937 23.295 30.734 1.00 90.81 89 LYS A CA 1
ATOM 670 C C . LYS A 1 89 ? 30.015 23.588 31.924 1.00 90.81 89 LYS A C 1
ATOM 672 O O . LYS A 1 89 ? 29.382 22.668 32.419 1.00 90.81 89 LYS A O 1
ATOM 677 N N . ALA A 1 90 ? 29.890 24.846 32.350 1.00 92.50 90 ALA A N 1
ATOM 678 C CA . ALA A 1 90 ? 29.069 25.201 33.511 1.00 92.50 90 ALA A CA 1
ATOM 679 C C . ALA A 1 90 ? 27.573 24.875 33.322 1.00 92.50 90 ALA A C 1
ATOM 681 O O . ALA A 1 90 ? 26.966 24.275 34.207 1.00 92.50 90 ALA A O 1
ATOM 682 N N . GLU A 1 91 ? 26.992 25.217 32.168 1.00 90.75 91 GLU A N 1
ATOM 683 C CA . GLU A 1 91 ? 25.569 24.967 31.899 1.00 90.75 91 GLU A CA 1
ATOM 684 C C . GLU A 1 91 ? 25.305 23.496 31.556 1.00 90.75 91 GLU A C 1
ATOM 686 O O . GLU A 1 91 ? 24.282 22.953 31.960 1.00 90.75 91 GLU A O 1
ATOM 691 N N . TRP A 1 92 ? 26.246 22.803 30.902 1.00 93.56 92 TRP A N 1
ATOM 692 C CA . TRP A 1 92 ? 26.121 21.358 30.690 1.00 93.56 92 TRP A CA 1
ATOM 693 C C . TRP A 1 92 ? 26.131 20.570 32.009 1.00 93.56 92 TRP A C 1
ATOM 695 O O . TRP A 1 92 ? 25.325 19.657 32.186 1.00 93.56 92 TRP A O 1
ATOM 705 N N . GLU A 1 93 ? 26.990 20.944 32.966 1.00 92.12 93 GLU A N 1
ATOM 706 C CA . GLU A 1 93 ? 26.941 20.375 34.319 1.00 92.12 93 GLU A CA 1
ATOM 707 C C . GLU A 1 93 ? 25.635 20.737 35.047 1.00 92.12 93 GLU A C 1
ATOM 709 O O . GLU A 1 93 ? 25.095 19.885 35.750 1.00 92.12 93 GLU A O 1
ATOM 714 N N . ARG A 1 94 ? 25.077 21.946 34.853 1.00 93.12 94 ARG A N 1
ATOM 715 C CA . ARG A 1 94 ? 23.766 22.322 35.419 1.00 93.12 94 ARG A CA 1
ATOM 716 C C . ARG A 1 94 ? 22.639 21.448 34.866 1.00 93.12 94 ARG A C 1
ATOM 718 O O . ARG A 1 94 ? 21.885 20.886 35.652 1.00 93.12 94 ARG A O 1
ATOM 725 N N . VAL A 1 95 ? 22.560 21.285 33.542 1.00 91.50 95 VAL A N 1
ATOM 726 C CA . VAL A 1 95 ? 21.551 20.445 32.869 1.00 91.50 95 VAL A CA 1
ATOM 727 C C . VAL A 1 95 ? 21.682 18.982 33.294 1.00 91.50 95 VAL A C 1
ATOM 729 O O . VAL A 1 95 ? 20.685 18.371 33.670 1.00 91.50 95 VAL A O 1
ATOM 732 N N . LYS A 1 96 ? 22.900 18.421 33.315 1.00 91.19 96 LYS A N 1
ATOM 733 C CA . LYS A 1 96 ? 23.120 17.062 33.833 1.00 91.19 96 LYS A CA 1
ATOM 734 C C . LYS A 1 96 ? 22.670 16.924 35.282 1.00 91.19 96 LYS A C 1
ATOM 736 O O . LYS A 1 96 ? 22.005 15.943 35.587 1.00 91.19 96 LYS A O 1
ATOM 741 N N . ARG A 1 97 ? 23.034 17.865 36.161 1.00 91.38 97 ARG A N 1
ATOM 742 C CA . ARG A 1 97 ? 22.658 17.809 37.578 1.00 91.38 97 ARG A CA 1
ATOM 743 C C . ARG A 1 97 ? 21.144 17.807 37.735 1.00 91.38 97 ARG A C 1
ATOM 745 O O . ARG A 1 97 ? 20.607 16.890 38.338 1.00 91.38 97 ARG A O 1
ATOM 752 N N . LEU A 1 98 ? 20.475 18.778 37.114 1.00 89.75 98 LEU A N 1
ATOM 753 C CA . LEU A 1 98 ? 19.032 18.973 37.226 1.00 89.75 98 LEU A CA 1
ATOM 754 C C . LEU A 1 98 ? 18.240 17.707 36.869 1.00 89.75 98 LEU A C 1
ATOM 756 O O . LEU A 1 98 ? 17.288 17.366 37.560 1.00 89.75 98 LEU A O 1
ATOM 760 N N . VAL A 1 99 ? 18.670 16.991 35.825 1.00 89.19 99 VAL A N 1
ATOM 761 C CA . VAL A 1 99 ? 17.998 15.782 35.323 1.00 89.19 99 VAL A CA 1
ATOM 762 C C . VAL A 1 99 ? 18.456 14.493 36.037 1.00 89.19 99 VAL A C 1
ATOM 764 O O . VAL A 1 99 ? 17.705 13.524 36.081 1.00 89.19 99 VAL A O 1
ATOM 767 N N . ARG A 1 100 ? 19.669 14.451 36.614 1.00 88.75 100 ARG A N 1
ATOM 768 C CA . ARG A 1 100 ? 20.211 13.263 37.316 1.00 88.75 100 ARG A CA 1
ATOM 769 C C . ARG A 1 100 ? 19.924 13.229 38.817 1.00 88.75 100 ARG A C 1
ATOM 771 O O . ARG A 1 100 ? 19.877 12.143 39.388 1.00 88.75 100 ARG A O 1
ATOM 778 N N . GLU A 1 101 ? 19.773 14.394 39.437 1.00 86.19 101 GLU A N 1
ATOM 779 C CA . GLU A 1 101 ? 19.535 14.589 40.876 1.00 86.19 101 GLU A CA 1
ATOM 780 C C . GLU A 1 101 ? 18.073 15.003 41.150 1.00 86.19 101 GLU A C 1
ATOM 782 O O . GLU A 1 101 ? 17.781 15.633 42.158 1.00 86.19 101 GLU A O 1
ATOM 787 N N . ASP A 1 102 ? 17.156 14.660 40.235 1.00 74.25 102 ASP A N 1
ATOM 788 C CA . ASP A 1 102 ? 15.689 14.787 40.348 1.00 74.25 102 ASP A CA 1
ATOM 789 C C . ASP A 1 102 ? 15.124 16.221 40.534 1.00 74.25 102 ASP A C 1
ATOM 791 O O . ASP A 1 102 ? 13.910 16.417 40.560 1.00 74.25 102 ASP A O 1
ATOM 795 N N . GLY A 1 103 ? 15.974 17.254 40.550 1.00 84.75 103 GLY A N 1
ATOM 796 C CA . GLY A 1 103 ? 15.588 18.669 40.701 1.00 84.75 103 GLY A CA 1
ATOM 797 C C . GLY A 1 103 ? 14.650 19.230 39.616 1.00 84.75 103 GLY A C 1
ATOM 798 O O . GLY A 1 103 ? 14.117 20.327 39.769 1.00 84.75 103 GLY A O 1
ATOM 799 N N . VAL A 1 104 ? 14.387 18.477 38.541 1.00 89.38 104 VAL A N 1
ATOM 800 C CA . VAL A 1 104 ? 13.321 18.780 37.567 1.00 89.38 104 VAL A CA 1
ATOM 801 C C . VAL A 1 104 ? 11.942 18.900 38.238 1.00 89.38 104 VAL A C 1
ATOM 803 O O . VAL A 1 104 ? 11.118 19.689 37.782 1.00 89.38 104 VAL A O 1
ATOM 806 N N . TRP A 1 105 ? 11.690 18.155 39.321 1.00 90.06 105 TRP A N 1
ATOM 807 C CA . TRP A 1 105 ? 10.433 18.224 40.080 1.00 90.06 105 TRP A CA 1
ATOM 808 C C . TRP A 1 105 ? 10.279 19.546 40.844 1.00 90.06 105 TRP A C 1
ATOM 810 O O . TRP A 1 105 ? 9.196 20.122 40.857 1.00 90.06 105 TRP A O 1
ATOM 820 N N . GLU A 1 106 ? 11.362 20.082 41.416 1.00 88.88 106 GLU A N 1
ATOM 821 C CA . GLU A 1 106 ? 11.330 21.383 42.103 1.00 88.88 106 GLU A CA 1
ATOM 822 C C . GLU A 1 106 ? 11.056 22.530 41.121 1.00 88.88 106 GLU A C 1
ATOM 824 O O . GLU A 1 106 ? 10.272 23.432 41.422 1.00 88.88 106 GLU A O 1
ATOM 829 N N . GLU A 1 107 ? 11.661 22.480 39.927 1.00 88.94 107 GLU A N 1
ATOM 830 C CA . GLU A 1 107 ? 11.345 23.400 38.826 1.00 88.94 107 GLU A CA 1
ATOM 831 C C . GLU A 1 107 ? 9.893 23.214 38.345 1.00 88.94 107 GLU A C 1
ATOM 833 O O . GLU A 1 107 ? 9.265 24.194 37.959 1.00 88.94 107 GLU A O 1
ATOM 838 N N . ALA A 1 108 ? 9.316 22.004 38.401 1.00 89.38 108 ALA A N 1
ATOM 839 C CA . ALA A 1 108 ? 7.918 21.769 38.026 1.00 89.38 108 ALA A CA 1
ATOM 840 C C . ALA A 1 108 ? 6.941 22.488 38.967 1.00 89.38 108 ALA A C 1
ATOM 842 O O . ALA A 1 108 ? 6.103 23.252 38.492 1.00 89.38 108 ALA A O 1
ATOM 843 N N . CYS A 1 109 ? 7.070 22.302 40.283 1.00 88.19 109 CYS A N 1
ATOM 844 C CA . CYS A 1 109 ? 6.206 22.965 41.267 1.00 88.19 109 CYS A CA 1
ATOM 845 C C . CYS A 1 109 ? 6.358 24.497 41.209 1.00 88.19 109 CYS A C 1
ATOM 847 O O . CYS A 1 109 ? 5.364 25.224 41.224 1.00 88.19 109 CYS A O 1
ATOM 849 N N . GLN A 1 110 ? 7.589 25.001 41.035 1.00 88.50 110 GLN A N 1
ATOM 850 C CA . GLN A 1 110 ? 7.850 26.432 40.818 1.00 88.50 110 GLN A CA 1
ATOM 851 C C . GLN A 1 110 ? 7.211 26.961 39.527 1.00 88.50 110 GLN A C 1
ATOM 853 O O . GLN A 1 110 ? 6.610 28.032 39.533 1.00 88.50 110 GLN A O 1
ATOM 858 N N . VAL A 1 111 ? 7.323 26.219 38.421 1.00 87.25 111 VAL A N 1
ATOM 859 C CA . VAL A 1 111 ? 6.738 26.600 37.131 1.00 87.25 111 VAL A CA 1
ATOM 860 C C . VAL A 1 111 ? 5.219 26.578 37.190 1.00 87.25 111 VAL A C 1
ATOM 862 O O . VAL A 1 111 ? 4.602 27.503 36.675 1.00 87.25 111 VAL A O 1
ATOM 865 N N . PHE A 1 112 ? 4.595 25.551 37.767 1.00 86.81 112 PHE A N 1
ATOM 866 C CA . PHE A 1 112 ? 3.136 25.416 37.788 1.00 86.81 112 PHE A CA 1
ATOM 867 C C . PHE A 1 112 ? 2.447 26.177 38.929 1.00 86.81 112 PHE A C 1
ATOM 869 O O . PHE A 1 112 ? 1.235 26.361 38.841 1.00 86.81 112 PHE A O 1
ATOM 876 N N . GLU A 1 113 ? 3.211 26.730 39.879 1.00 85.81 113 GLU A N 1
ATOM 877 C CA . GLU A 1 113 ? 2.732 27.548 41.008 1.00 85.81 113 GLU A CA 1
ATOM 878 C C . GLU A 1 113 ? 1.799 26.761 41.953 1.00 85.81 113 GLU A C 1
ATOM 880 O O . GLU A 1 113 ? 0.821 27.301 42.468 1.00 85.81 113 GLU A O 1
ATOM 885 N N . CYS A 1 114 ? 2.101 25.475 42.163 1.00 85.38 114 CYS A N 1
ATOM 886 C CA . CYS A 1 114 ? 1.268 24.516 42.895 1.00 85.38 114 CYS A CA 1
ATOM 887 C C . CYS A 1 114 ? 2.109 23.566 43.769 1.00 85.38 114 CYS A C 1
ATOM 889 O O . CYS A 1 114 ? 3.329 23.464 43.595 1.00 85.38 114 CYS A O 1
ATOM 891 N N . GLU A 1 115 ? 1.470 22.845 44.692 1.00 84.56 115 GLU A N 1
ATOM 892 C CA . GLU A 1 115 ? 2.118 21.741 45.410 1.00 84.56 115 GLU A CA 1
ATOM 893 C C . GLU A 1 115 ? 2.311 20.512 44.503 1.00 84.56 115 GLU A C 1
ATOM 895 O O . GLU A 1 115 ? 1.687 20.370 43.450 1.00 84.56 115 GLU A O 1
ATOM 900 N N . GLU A 1 116 ? 3.191 19.591 44.902 1.00 83.12 116 GLU A N 1
ATOM 901 C CA . GLU A 1 116 ? 3.534 18.414 44.090 1.00 83.12 116 GLU A CA 1
ATOM 902 C C . GLU A 1 116 ? 2.331 17.487 43.849 1.00 83.12 116 GLU A C 1
ATOM 904 O O . GLU A 1 116 ? 2.181 16.936 42.760 1.00 83.12 116 GLU A O 1
ATOM 909 N N . ILE A 1 117 ? 1.433 17.386 44.835 1.00 84.12 117 ILE A N 1
ATOM 910 C CA . ILE A 1 117 ? 0.165 16.645 44.744 1.00 84.12 117 ILE A CA 1
ATOM 911 C C . ILE A 1 117 ? -0.874 17.297 43.817 1.00 84.12 117 ILE A C 1
ATOM 913 O O . ILE A 1 117 ? -1.848 16.652 43.441 1.00 84.12 117 ILE A O 1
ATOM 917 N N . GLU A 1 118 ? -0.669 18.555 43.424 1.00 83.50 118 GLU A N 1
ATOM 918 C CA . GLU A 1 118 ? -1.545 19.296 42.508 1.00 83.50 118 GLU A CA 1
ATOM 919 C C . GLU A 1 118 ? -1.042 19.247 41.049 1.00 83.50 118 GLU A C 1
ATOM 921 O O . GLU A 1 118 ? -1.709 19.740 40.133 1.00 83.50 118 GLU A O 1
ATOM 926 N N . LEU A 1 119 ? 0.129 18.642 40.797 1.00 87.50 119 LEU A N 1
ATOM 927 C CA . LEU A 1 119 ? 0.682 18.498 39.451 1.00 87.50 119 LEU A CA 1
ATOM 928 C C . LEU A 1 119 ? -0.206 17.591 38.588 1.00 87.50 119 LEU A C 1
ATOM 930 O O . LEU A 1 119 ? -0.357 16.398 38.841 1.00 87.50 119 LEU A O 1
ATOM 934 N N . SER A 1 120 ? -0.726 18.143 37.487 1.00 87.06 120 SER A N 1
ATOM 935 C CA . SER A 1 120 ? -1.509 17.374 36.510 1.00 87.06 120 SER A CA 1
ATOM 936 C C . SER A 1 120 ? -0.756 16.129 36.022 1.00 87.06 120 SER A C 1
ATOM 938 O O . SER A 1 120 ? 0.447 16.191 35.749 1.00 87.06 120 SER A O 1
ATOM 940 N N . VAL A 1 121 ? -1.464 15.014 35.830 1.00 87.44 121 VAL A N 1
ATOM 941 C CA . VAL A 1 121 ? -0.840 13.709 35.539 1.00 87.44 121 VAL A CA 1
ATOM 942 C C . VAL A 1 121 ? 0.009 13.706 34.259 1.00 87.44 121 VAL A C 1
ATOM 944 O O . VAL A 1 121 ? 1.011 13.000 34.187 1.00 87.44 121 VAL A O 1
ATOM 947 N N . ASP A 1 122 ? -0.303 14.548 33.270 1.00 86.50 122 ASP A N 1
ATOM 948 C CA . ASP A 1 122 ? 0.526 14.690 32.063 1.00 86.50 122 ASP A CA 1
ATOM 949 C C . ASP A 1 122 ? 1.902 15.340 32.357 1.00 86.50 122 ASP A C 1
ATOM 951 O O . ASP A 1 122 ? 2.883 15.042 31.672 1.00 86.50 122 ASP A O 1
ATOM 955 N N . VAL A 1 123 ? 2.017 16.177 33.398 1.00 90.50 123 VAL A N 1
ATOM 956 C CA . VAL A 1 123 ? 3.304 16.694 33.909 1.00 90.50 123 VAL A CA 1
ATOM 957 C C . VAL A 1 123 ? 4.045 15.594 34.668 1.00 90.50 123 VAL A C 1
ATOM 959 O O . VAL A 1 123 ? 5.204 15.320 34.344 1.00 90.50 123 VAL A O 1
ATOM 962 N N . VAL A 1 124 ? 3.363 14.903 35.589 1.00 91.94 124 VAL A N 1
ATOM 963 C CA . VAL A 1 124 ? 3.906 13.759 36.350 1.00 91.94 124 VAL A CA 1
ATOM 964 C C . VAL A 1 124 ? 4.454 12.672 35.417 1.00 91.94 124 VAL A C 1
ATOM 966 O O . VAL A 1 124 ? 5.545 12.155 35.653 1.00 91.94 124 VAL A O 1
ATOM 969 N N . ALA A 1 125 ? 3.773 12.381 34.305 1.00 89.62 125 ALA A N 1
ATOM 970 C CA . ALA A 1 125 ? 4.241 11.453 33.277 1.00 89.62 125 ALA A CA 1
ATOM 971 C C . ALA A 1 125 ? 5.572 11.900 32.646 1.00 89.62 125 ALA A C 1
ATOM 973 O O . ALA A 1 125 ? 6.507 11.105 32.534 1.00 89.62 125 ALA A O 1
ATOM 974 N N . THR A 1 126 ? 5.693 13.179 32.260 1.00 92.19 126 THR A N 1
ATOM 975 C CA . THR A 1 126 ? 6.946 13.701 31.679 1.00 92.19 126 THR A CA 1
ATOM 976 C C . THR A 1 126 ? 8.109 13.694 32.668 1.00 92.19 126 THR A C 1
ATOM 978 O O . THR A 1 126 ? 9.230 13.397 32.261 1.00 92.19 126 THR A O 1
ATOM 981 N N . LEU A 1 127 ? 7.848 13.967 33.949 1.00 92.44 127 LEU A N 1
ATOM 982 C CA . LEU A 1 127 ? 8.839 13.898 35.023 1.00 92.44 127 LEU A CA 1
ATOM 983 C C . LEU A 1 127 ? 9.277 12.452 35.281 1.00 92.44 127 LEU A C 1
ATOM 985 O O . LEU A 1 127 ? 10.463 12.148 35.197 1.00 92.44 127 LEU A O 1
ATOM 989 N N . THR A 1 128 ? 8.322 11.542 35.478 1.00 92.38 128 THR A N 1
ATOM 990 C CA . THR A 1 128 ? 8.558 10.110 35.726 1.00 92.38 128 THR A CA 1
ATOM 991 C C . THR A 1 128 ? 9.411 9.476 34.630 1.00 92.38 128 THR A C 1
ATOM 993 O O . THR A 1 128 ? 10.437 8.862 34.917 1.00 92.38 128 THR A O 1
ATOM 996 N N . LEU A 1 129 ? 9.051 9.679 33.358 1.00 91.56 129 LEU A N 1
ATOM 997 C CA . LEU A 1 129 ? 9.808 9.150 32.216 1.00 91.56 129 LEU A CA 1
ATOM 998 C C . LEU A 1 129 ? 11.182 9.823 32.040 1.00 91.56 129 LEU A C 1
ATOM 1000 O O . LEU A 1 129 ? 12.086 9.228 31.451 1.00 91.56 129 LEU A O 1
ATOM 1004 N N . SER A 1 130 ? 11.356 11.046 32.548 1.00 91.81 130 SER A N 1
ATOM 1005 C CA . SER A 1 130 ? 12.644 11.742 32.583 1.00 91.81 130 SER A CA 1
ATOM 1006 C C . SER A 1 130 ? 13.564 11.148 33.652 1.00 91.81 130 SER A C 1
ATOM 1008 O O . SER A 1 130 ? 14.689 10.748 33.344 1.00 91.81 130 SER A O 1
ATOM 1010 N N . SER A 1 131 ? 13.069 11.006 34.884 1.00 92.62 131 SER A N 1
ATOM 1011 C CA . SER A 1 131 ? 13.821 10.443 36.006 1.00 92.62 131 SER A CA 1
ATOM 1012 C C . SER A 1 131 ? 14.142 8.957 35.783 1.00 92.62 131 SER A C 1
ATOM 1014 O O . SER A 1 131 ? 15.301 8.581 35.921 1.00 92.62 131 SER A O 1
ATOM 1016 N N . ILE A 1 132 ? 13.210 8.133 35.278 1.00 91.06 132 ILE A N 1
ATOM 1017 C CA . ILE A 1 132 ? 13.477 6.730 34.873 1.00 91.06 132 ILE A CA 1
ATOM 1018 C C . ILE A 1 132 ? 14.638 6.609 33.871 1.00 91.06 132 ILE A C 1
ATOM 1020 O O . ILE A 1 132 ? 15.370 5.619 33.875 1.00 91.06 132 ILE A O 1
ATOM 1024 N N . ARG A 1 133 ? 14.810 7.600 32.989 1.00 90.50 133 ARG A N 1
ATOM 1025 C CA . ARG A 1 133 ? 15.834 7.581 31.938 1.00 90.50 133 ARG A CA 1
ATOM 1026 C C . ARG A 1 133 ? 17.210 8.059 32.411 1.00 90.50 133 ARG A C 1
ATOM 1028 O O . ARG A 1 133 ? 18.216 7.695 31.800 1.00 90.50 133 ARG A O 1
ATOM 1035 N N . HIS A 1 134 ? 17.259 8.917 33.427 1.00 90.56 134 HIS A N 1
ATOM 1036 C CA . HIS A 1 134 ? 18.443 9.727 33.715 1.00 90.56 134 HIS A CA 1
ATOM 1037 C C . HIS A 1 134 ? 18.832 9.830 35.195 1.00 90.56 134 HIS A C 1
ATOM 1039 O O . HIS A 1 134 ? 19.997 10.129 35.462 1.00 90.56 134 HIS A O 1
ATOM 1045 N N . ALA A 1 135 ? 17.919 9.619 36.144 1.00 89.94 135 ALA A N 1
ATOM 1046 C CA . ALA A 1 135 ? 18.215 9.759 37.566 1.00 89.94 135 ALA A CA 1
ATOM 1047 C C . ALA A 1 135 ? 19.249 8.721 38.027 1.00 89.94 135 ALA A C 1
ATOM 1049 O O . ALA A 1 135 ? 19.253 7.574 37.580 1.00 89.94 135 ALA A O 1
ATOM 1050 N N . SER A 1 136 ? 20.134 9.120 38.941 1.00 86.31 136 SER A N 1
ATOM 1051 C CA . SER A 1 136 ? 21.121 8.211 39.545 1.00 86.31 136 SER A CA 1
ATOM 1052 C C . SER A 1 136 ? 20.515 7.274 40.599 1.00 86.31 136 SER A C 1
ATOM 1054 O O . SER A 1 136 ? 21.135 6.275 40.959 1.00 86.31 136 SER A O 1
ATOM 1056 N N . ASN A 1 137 ? 19.315 7.596 41.088 1.00 89.12 137 ASN A N 1
ATOM 1057 C CA . ASN A 1 137 ? 18.549 6.836 42.066 1.00 89.12 137 ASN A CA 1
ATOM 1058 C C . ASN A 1 137 ? 17.048 7.018 41.781 1.00 89.12 137 ASN A C 1
ATOM 1060 O O . ASN A 1 137 ? 16.596 8.146 41.599 1.00 89.12 137 ASN A O 1
ATOM 1064 N N . LEU A 1 138 ? 16.283 5.923 41.767 1.00 91.62 138 LEU A N 1
ATOM 1065 C CA . LEU A 1 138 ? 14.835 5.925 41.513 1.00 91.62 138 LEU A CA 1
ATOM 1066 C C . LEU A 1 138 ? 13.982 5.831 42.790 1.00 91.62 138 LEU A C 1
ATOM 1068 O O . LEU A 1 138 ? 12.770 6.003 42.717 1.00 91.62 138 LEU A O 1
ATOM 1072 N N . GLN A 1 139 ? 14.591 5.627 43.962 1.00 89.44 139 GLN A N 1
ATOM 1073 C CA . GLN A 1 139 ? 13.874 5.577 45.244 1.00 89.44 139 GLN A CA 1
ATOM 1074 C C . GLN A 1 139 ? 13.080 6.862 45.571 1.00 89.44 139 GLN A C 1
ATOM 1076 O O . GLN A 1 139 ? 11.941 6.732 46.010 1.00 89.44 139 GLN A O 1
ATOM 1081 N N . PRO A 1 140 ? 13.576 8.097 45.314 1.00 90.31 140 PRO A N 1
ATOM 1082 C CA . PRO A 1 140 ? 12.762 9.297 45.524 1.00 90.31 140 PRO A CA 1
ATOM 1083 C C . PRO A 1 140 ? 11.497 9.282 44.658 1.00 90.31 140 PRO A C 1
ATOM 1085 O O . PRO A 1 140 ? 10.404 9.517 45.159 1.00 90.31 140 PRO A O 1
ATOM 1088 N N . LEU A 1 141 ? 11.637 8.924 43.377 1.00 91.94 141 LEU A N 1
ATOM 1089 C CA . LEU A 1 141 ? 10.533 8.825 42.422 1.00 91.94 141 LEU A CA 1
ATOM 1090 C C . LEU A 1 141 ? 9.479 7.784 42.842 1.00 91.94 141 LEU A C 1
ATOM 1092 O O . LEU A 1 141 ? 8.290 8.020 42.643 1.00 91.94 141 LEU A O 1
ATOM 1096 N N . GLN A 1 142 ? 9.904 6.670 43.445 1.00 92.88 142 GLN A N 1
ATOM 1097 C CA . GLN A 1 142 ? 9.007 5.665 44.022 1.00 92.88 142 GLN A CA 1
ATOM 1098 C C . GLN A 1 142 ? 8.140 6.275 45.126 1.00 92.88 142 GLN A C 1
ATOM 1100 O O . GLN A 1 142 ? 6.918 6.281 44.994 1.00 92.88 142 GLN A O 1
ATOM 1105 N N . THR A 1 143 ? 8.753 6.919 46.123 1.00 91.75 143 THR A N 1
ATOM 1106 C CA . THR A 1 143 ? 8.017 7.591 47.206 1.00 91.75 143 THR A CA 1
ATOM 1107 C C . THR A 1 143 ? 7.109 8.722 46.700 1.00 91.75 143 THR A C 1
ATOM 1109 O O . THR A 1 143 ? 6.003 8.888 47.215 1.00 91.75 143 THR A O 1
ATOM 1112 N N . ARG A 1 144 ? 7.519 9.480 45.667 1.00 92.00 144 ARG A N 1
ATOM 1113 C CA . ARG A 1 144 ? 6.663 10.498 45.021 1.00 92.00 144 ARG A CA 1
ATOM 1114 C C . ARG A 1 144 ? 5.397 9.876 44.424 1.00 92.00 144 ARG A C 1
ATOM 1116 O O . ARG A 1 144 ? 4.296 10.344 44.706 1.00 92.00 144 ARG A O 1
ATOM 1123 N N . LEU A 1 145 ? 5.538 8.826 43.608 1.00 92.31 145 LEU A N 1
ATOM 1124 C CA . LEU A 1 145 ? 4.393 8.169 42.965 1.00 92.31 145 LEU A CA 1
ATOM 1125 C C . LEU A 1 145 ? 3.492 7.455 43.979 1.00 92.31 145 LEU A C 1
ATOM 1127 O O . LEU A 1 145 ? 2.274 7.546 43.856 1.00 92.31 145 LEU A O 1
ATOM 1131 N N . GLU A 1 146 ? 4.060 6.816 45.003 1.00 92.12 146 GLU A N 1
ATOM 1132 C CA . GLU A 1 146 ? 3.304 6.225 46.115 1.00 92.12 146 GLU A CA 1
ATOM 1133 C C . GLU A 1 146 ? 2.466 7.280 46.850 1.00 92.12 146 GLU A C 1
ATOM 1135 O O . GLU A 1 146 ? 1.281 7.059 47.094 1.00 92.12 146 GLU A O 1
ATOM 1140 N N . HIS A 1 147 ? 3.043 8.451 47.143 1.00 91.00 147 HIS A N 1
ATOM 1141 C CA . HIS A 1 147 ? 2.326 9.559 47.776 1.00 91.00 147 HIS A CA 1
ATOM 1142 C C . HIS A 1 147 ? 1.215 10.121 46.873 1.00 91.00 147 HIS A C 1
ATOM 1144 O O . HIS A 1 147 ? 0.101 10.349 47.341 1.00 91.00 147 HIS A O 1
ATOM 1150 N N . LEU A 1 148 ? 1.479 10.284 45.571 1.00 90.12 148 LEU A N 1
ATOM 1151 C CA . LEU A 1 148 ? 0.482 10.725 44.589 1.00 90.12 148 LEU A CA 1
ATOM 1152 C C . LEU A 1 148 ? -0.691 9.737 44.480 1.00 90.12 148 LEU A C 1
ATOM 1154 O O . LEU A 1 148 ? -1.847 10.151 44.559 1.00 90.12 148 LEU A O 1
ATOM 1158 N N . ILE A 1 149 ? -0.410 8.436 44.378 1.00 89.81 149 ILE A N 1
ATOM 1159 C CA . ILE A 1 149 ? -1.423 7.367 44.346 1.00 89.81 149 ILE A CA 1
ATOM 1160 C C . ILE A 1 149 ? -2.220 7.330 45.660 1.00 89.81 149 ILE A C 1
ATOM 1162 O O . ILE A 1 149 ? -3.448 7.273 45.635 1.00 89.81 149 ILE A O 1
ATOM 1166 N N . ALA A 1 150 ? -1.553 7.433 46.813 1.00 86.75 150 ALA A N 1
ATOM 1167 C CA . ALA A 1 150 ? -2.207 7.459 48.122 1.00 86.75 150 ALA A CA 1
ATOM 1168 C C . ALA A 1 150 ? -3.040 8.732 48.374 1.00 86.75 150 ALA A C 1
ATOM 1170 O O . ALA A 1 150 ? -3.958 8.703 49.193 1.00 86.75 150 ALA A O 1
ATOM 1171 N N . SER A 1 151 ? -2.744 9.836 47.679 1.00 82.81 151 SER A N 1
ATOM 1172 C CA . SER A 1 151 ? -3.501 11.093 47.767 1.00 82.81 151 SER A CA 1
ATOM 1173 C C . SER A 1 151 ? -4.791 11.113 46.932 1.00 82.81 151 SER A C 1
ATOM 1175 O O . SER A 1 151 ? -5.599 12.033 47.075 1.00 82.81 151 SER A O 1
ATOM 1177 N N . ALA A 1 152 ? -5.012 10.115 46.068 1.00 72.38 152 ALA A N 1
ATOM 1178 C CA . ALA A 1 152 ? -6.173 10.068 45.185 1.00 72.38 152 ALA A CA 1
ATOM 1179 C C . ALA A 1 152 ? -7.499 9.866 45.962 1.00 72.38 152 ALA A C 1
ATOM 1181 O O . ALA A 1 152 ? -7.552 9.073 46.908 1.00 72.38 152 ALA A O 1
ATOM 1182 N N . PRO A 1 153 ? -8.600 10.545 45.576 1.00 66.38 153 PRO A N 1
ATOM 1183 C CA . PRO A 1 153 ? -9.876 10.437 46.280 1.00 66.38 153 PRO A CA 1
ATOM 1184 C C . PRO A 1 153 ? -10.487 9.034 46.162 1.00 66.38 153 PRO A C 1
ATOM 1186 O O . PRO A 1 153 ? -10.346 8.346 45.149 1.00 66.38 153 PRO A O 1
ATOM 1189 N N . SER A 1 154 ? -11.198 8.615 47.214 1.00 57.75 154 SER A N 1
ATOM 1190 C CA . SER A 1 154 ? -11.719 7.248 47.328 1.00 57.75 154 SER A CA 1
ATOM 1191 C C . SER A 1 154 ? -12.707 6.880 46.211 1.00 57.75 154 SER A C 1
ATOM 1193 O O . SER A 1 154 ? -13.439 7.723 45.686 1.00 57.75 154 SER A O 1
ATOM 1195 N N . SER A 1 155 ? -12.769 5.588 45.874 1.00 53.44 155 SER A N 1
ATOM 1196 C CA . SER A 1 155 ? -13.459 5.075 44.680 1.00 53.44 155 SER A CA 1
ATOM 1197 C C . SER A 1 155 ? -14.970 5.344 44.603 1.00 53.44 155 SER A C 1
ATOM 1199 O O . SER A 1 155 ? -15.551 5.185 43.529 1.00 53.44 155 SER A O 1
ATOM 1201 N N . ALA A 1 156 ? -15.602 5.779 45.698 1.00 49.09 156 ALA A N 1
ATOM 1202 C CA . ALA A 1 156 ? -17.025 6.107 45.765 1.00 49.09 156 ALA A CA 1
ATOM 1203 C C . ALA A 1 156 ? -17.406 7.448 45.099 1.00 49.09 156 ALA A C 1
ATOM 1205 O O . ALA A 1 156 ? -18.575 7.635 44.769 1.00 49.09 156 ALA A O 1
ATOM 1206 N N . GLU A 1 157 ? -16.453 8.366 44.891 1.00 51.16 157 GLU A N 1
ATOM 1207 C CA . GLU A 1 157 ? -16.719 9.737 44.404 1.00 51.16 157 GLU A CA 1
ATOM 1208 C C . GLU A 1 157 ? -16.057 10.051 43.044 1.00 51.16 157 GLU A C 1
ATOM 1210 O O . GLU A 1 157 ? -16.094 11.185 42.564 1.00 51.16 157 GLU A O 1
ATOM 1215 N N . LEU A 1 158 ? -15.453 9.049 42.393 1.00 58.00 158 LEU A N 1
ATOM 1216 C CA . LEU A 1 158 ? -14.690 9.234 41.156 1.00 58.00 158 LEU A CA 1
ATOM 1217 C C . LEU A 1 158 ? -15.571 9.598 39.952 1.00 58.00 158 LEU A C 1
ATOM 1219 O O . LEU A 1 158 ? -16.350 8.782 39.454 1.00 58.00 158 LEU A O 1
ATOM 1223 N N . THR A 1 159 ? -15.340 10.786 39.391 1.00 69.62 159 THR A N 1
ATOM 1224 C CA . THR A 1 159 ? -15.736 11.093 38.012 1.00 69.62 159 THR A CA 1
ATOM 1225 C C . THR A 1 159 ? -14.864 10.311 37.020 1.00 69.62 159 THR A C 1
ATOM 1227 O O . THR A 1 159 ? -13.741 9.904 37.330 1.00 69.62 159 THR A O 1
ATOM 1230 N N . GLU A 1 160 ? -15.360 10.118 35.795 1.00 74.44 160 GLU A N 1
ATOM 1231 C CA . GLU A 1 160 ? -14.651 9.396 34.724 1.00 74.44 160 GLU A CA 1
ATOM 1232 C C . GLU A 1 160 ? -13.254 9.983 34.436 1.00 74.44 160 GLU A C 1
ATOM 1234 O O . GLU A 1 160 ? -12.295 9.240 34.211 1.00 74.44 160 GLU A O 1
ATOM 1239 N N . GLN A 1 161 ? -13.111 11.310 34.537 1.00 73.62 161 GLN A N 1
ATOM 1240 C CA . GLN A 1 161 ? -11.827 11.998 34.397 1.00 73.62 161 GLN A CA 1
ATOM 1241 C C . GLN A 1 161 ? -10.847 11.622 35.518 1.00 73.62 161 GLN A C 1
ATOM 1243 O O . GLN A 1 161 ? -9.731 11.208 35.218 1.00 73.62 161 GLN A O 1
ATOM 1248 N N . VAL A 1 162 ? -11.256 11.707 36.791 1.00 77.19 162 VAL A N 1
ATOM 1249 C CA . VAL A 1 162 ? -10.356 11.417 37.925 1.00 77.19 162 VAL A CA 1
ATOM 1250 C C . VAL A 1 162 ? -9.975 9.934 37.958 1.00 77.19 162 VAL A C 1
ATOM 1252 O O . VAL A 1 162 ? -8.826 9.611 38.246 1.00 77.19 162 VAL A O 1
ATOM 1255 N N . ARG A 1 163 ? -10.880 9.021 37.562 1.00 82.06 163 ARG A N 1
ATOM 1256 C CA . ARG A 1 163 ? -10.507 7.613 37.332 1.00 82.06 163 ARG A CA 1
ATOM 1257 C C . ARG A 1 163 ? -9.423 7.499 36.256 1.00 82.06 163 ARG A C 1
ATOM 1259 O O . ARG A 1 163 ? -8.417 6.849 36.495 1.00 82.06 163 ARG A O 1
ATOM 1266 N N . THR A 1 164 ? -9.607 8.143 35.103 1.00 82.94 164 THR A N 1
ATOM 1267 C CA . THR A 1 164 ? -8.641 8.101 33.986 1.00 82.94 164 THR A CA 1
ATOM 1268 C C . THR A 1 164 ? -7.270 8.656 34.388 1.00 82.94 164 THR A C 1
ATOM 1270 O O . THR A 1 164 ? -6.235 8.102 34.018 1.00 82.94 164 THR A O 1
ATOM 1273 N N . GLU A 1 165 ? -7.249 9.741 35.159 1.00 83.94 165 GLU A N 1
ATOM 1274 C CA . GLU A 1 165 ? -6.028 10.354 35.687 1.00 83.94 165 GLU A CA 1
ATOM 1275 C C . GLU A 1 165 ? -5.341 9.452 36.724 1.00 83.94 165 GLU A C 1
ATOM 1277 O O . GLU A 1 165 ? -4.130 9.251 36.642 1.00 83.94 165 GLU A O 1
ATOM 1282 N N . HIS A 1 166 ? -6.094 8.814 37.623 1.00 86.88 166 HIS A N 1
ATOM 1283 C CA . HIS A 1 166 ? -5.533 7.854 38.574 1.00 86.88 166 HIS A CA 1
ATOM 1284 C C . HIS A 1 166 ? -5.007 6.578 37.890 1.00 86.88 166 HIS A C 1
ATOM 1286 O O . HIS A 1 166 ? -3.897 6.147 38.193 1.00 86.88 166 HIS A O 1
ATOM 1292 N N . THR A 1 167 ? -5.718 6.013 36.906 1.00 89.38 167 THR A N 1
ATOM 1293 C CA . THR A 1 167 ? -5.244 4.841 36.144 1.00 89.38 167 THR A CA 1
ATOM 1294 C C . THR A 1 167 ? -3.908 5.120 35.442 1.00 89.38 167 THR A C 1
ATOM 1296 O O . THR A 1 167 ? -3.019 4.275 35.496 1.00 89.38 167 THR A O 1
ATOM 1299 N N . LYS A 1 168 ? -3.694 6.323 34.884 1.00 89.06 168 LYS A N 1
ATOM 1300 C CA . LYS A 1 168 ? -2.378 6.735 34.349 1.00 89.06 168 LYS A CA 1
ATOM 1301 C C . LYS A 1 168 ? -1.265 6.739 35.412 1.00 89.06 168 LYS A C 1
ATOM 1303 O O . LYS A 1 168 ? -0.132 6.382 35.102 1.00 89.06 168 LYS A O 1
ATOM 1308 N N . LEU A 1 169 ? -1.547 7.161 36.650 1.00 91.00 169 LEU A N 1
ATOM 1309 C CA . LEU A 1 169 ? -0.558 7.128 37.742 1.00 91.00 169 LEU A CA 1
ATOM 1310 C C . LEU A 1 169 ? -0.200 5.683 38.123 1.00 91.00 169 LEU A C 1
ATOM 1312 O O . LEU A 1 169 ? 0.979 5.362 38.280 1.00 91.00 169 LEU A O 1
ATOM 1316 N N . LEU A 1 170 ? -1.200 4.799 38.187 1.00 92.69 170 LEU A N 1
ATOM 1317 C CA . LEU A 1 170 ? -1.002 3.364 38.402 1.00 92.69 170 LEU A CA 1
ATOM 1318 C C . LEU A 1 170 ? -0.195 2.717 37.254 1.00 92.69 170 LEU A C 1
ATOM 1320 O O . LEU A 1 170 ? 0.649 1.863 37.516 1.00 92.69 170 LEU A O 1
ATOM 1324 N N . GLU A 1 171 ? -0.392 3.148 36.003 1.00 93.31 171 GLU A N 1
ATOM 1325 C CA . GLU A 1 171 ? 0.355 2.685 34.818 1.00 93.31 171 GLU A CA 1
ATOM 1326 C C . GLU A 1 171 ? 1.835 3.106 34.892 1.00 93.31 171 GLU A C 1
ATOM 1328 O O . GLU A 1 171 ? 2.738 2.285 34.723 1.00 93.31 171 GLU A O 1
ATOM 1333 N N . LEU A 1 172 ? 2.097 4.377 35.226 1.00 92.50 172 LEU A N 1
ATOM 1334 C CA . LEU A 1 172 ? 3.445 4.927 35.425 1.00 92.50 172 LEU A CA 1
ATOM 1335 C C . LEU A 1 172 ? 4.214 4.212 36.544 1.00 92.50 172 LEU A C 1
ATOM 1337 O O . LEU A 1 172 ? 5.407 3.938 36.404 1.00 92.50 172 LEU A O 1
ATOM 1341 N N . TYR A 1 173 ? 3.535 3.886 37.641 1.00 94.69 173 TYR A N 1
ATOM 1342 C CA . TYR A 1 173 ? 4.130 3.156 38.753 1.00 94.69 173 TYR A CA 1
ATOM 1343 C C . TYR A 1 173 ? 4.403 1.688 38.384 1.00 94.69 173 TYR A C 1
ATOM 1345 O O . TYR A 1 173 ? 5.549 1.235 38.429 1.00 94.69 173 TYR A O 1
ATOM 1353 N N . THR A 1 174 ? 3.378 0.954 37.940 1.00 93.31 174 THR A N 1
ATOM 1354 C CA . THR A 1 174 ? 3.468 -0.503 37.740 1.00 93.31 174 THR A CA 1
ATOM 1355 C C . THR A 1 174 ? 4.206 -0.915 36.471 1.00 93.31 174 THR A C 1
ATOM 1357 O O . THR A 1 174 ? 5.042 -1.807 36.543 1.00 93.31 174 THR A O 1
ATOM 1360 N N . LEU A 1 175 ? 3.948 -0.290 35.316 1.00 92.38 175 LEU A N 1
ATOM 1361 C CA . LEU A 1 175 ? 4.492 -0.741 34.025 1.00 92.38 175 LEU A CA 1
ATOM 1362 C C . LEU A 1 175 ? 5.810 -0.052 33.643 1.00 92.38 175 LEU A C 1
ATOM 1364 O O . LEU A 1 175 ? 6.521 -0.531 32.757 1.00 92.38 175 LEU A O 1
ATOM 1368 N N . HIS A 1 176 ? 6.165 1.051 34.313 1.00 91.94 176 HIS A N 1
ATOM 1369 C CA . HIS A 1 176 ? 7.391 1.799 34.025 1.00 91.94 176 HIS A CA 1
ATOM 1370 C C . HIS A 1 176 ? 8.388 1.836 35.190 1.00 91.94 176 HIS A C 1
ATOM 1372 O O . HIS A 1 176 ? 9.575 1.603 34.945 1.00 91.94 176 HIS A O 1
ATOM 1378 N N . LEU A 1 177 ? 7.959 2.109 36.430 1.00 93.38 177 LEU A N 1
ATOM 1379 C CA . LEU A 1 177 ? 8.889 2.275 37.553 1.00 93.38 177 LEU A CA 1
ATOM 1380 C C . LEU A 1 177 ? 9.315 0.955 38.211 1.00 93.38 177 LEU A C 1
ATOM 1382 O O . LEU A 1 177 ? 10.514 0.681 38.275 1.00 93.38 177 LEU A O 1
ATOM 1386 N N . LEU A 1 178 ? 8.378 0.118 38.668 1.00 94.12 178 LEU A N 1
ATOM 1387 C CA . LEU A 1 178 ? 8.721 -1.144 39.345 1.00 94.12 178 LEU A CA 1
ATOM 1388 C C . LEU A 1 178 ? 9.602 -2.077 38.463 1.00 94.12 178 LEU A C 1
ATOM 1390 O O . LEU A 1 178 ? 10.635 -2.548 38.947 1.00 94.12 178 LEU A O 1
ATOM 1394 N N . PRO A 1 179 ? 9.352 -2.234 37.141 1.00 93.00 179 PRO A N 1
ATOM 1395 C CA . PRO A 1 179 ? 10.257 -2.883 36.174 1.00 93.00 179 PRO A CA 1
ATOM 1396 C C . PRO A 1 179 ? 11.669 -2.290 36.039 1.00 93.00 179 PRO A C 1
ATOM 1398 O O . PRO A 1 179 ? 12.557 -2.910 35.448 1.00 93.00 179 PRO A O 1
ATOM 1401 N N . LYS A 1 180 ? 11.895 -1.056 36.502 1.00 90.19 180 LYS A N 1
ATOM 1402 C CA . LYS A 1 180 ? 13.203 -0.374 36.481 1.00 90.19 180 LYS A CA 1
ATOM 1403 C C . LYS A 1 180 ? 13.932 -0.465 37.821 1.00 90.19 180 LYS A C 1
ATOM 1405 O O . LYS A 1 180 ? 15.157 -0.383 37.827 1.00 90.19 180 LYS A O 1
ATOM 1410 N N . LEU A 1 181 ? 13.202 -0.718 38.905 1.00 90.81 181 LEU A N 1
ATOM 1411 C CA . LEU A 1 181 ? 13.734 -1.147 40.203 1.00 90.81 181 LEU A CA 1
ATOM 1412 C C . LEU A 1 181 ? 14.019 -2.662 40.244 1.00 90.81 181 LEU A C 1
ATOM 1414 O O . LEU A 1 181 ? 14.889 -3.109 40.985 1.00 90.81 181 LEU A O 1
ATOM 1418 N N . GLY A 1 182 ? 13.332 -3.447 39.404 1.00 90.00 182 GLY A N 1
ATOM 1419 C CA . GLY A 1 182 ? 13.400 -4.914 39.384 1.00 90.00 182 GLY A CA 1
ATOM 1420 C C . GLY A 1 182 ? 12.348 -5.592 40.272 1.00 90.00 182 GLY A C 1
ATOM 1421 O O . GLY A 1 182 ? 12.427 -6.795 40.511 1.00 90.00 182 GLY A O 1
ATOM 1422 N N . GLU A 1 183 ? 11.354 -4.839 40.741 1.00 94.12 183 GLU A N 1
ATOM 1423 C CA . GLU A 1 183 ? 10.328 -5.251 41.709 1.00 94.12 183 GLU A CA 1
ATOM 1424 C C . GLU A 1 183 ? 9.149 -5.971 41.019 1.00 94.12 183 GLU A C 1
ATOM 1426 O O . GLU A 1 183 ? 7.982 -5.636 41.200 1.00 94.12 183 GLU A O 1
ATOM 1431 N N . TRP A 1 184 ? 9.462 -6.965 40.179 1.00 92.69 184 TRP A N 1
ATOM 1432 C CA . TRP A 1 184 ? 8.513 -7.618 39.264 1.00 92.69 184 TRP A CA 1
ATOM 1433 C C . TRP A 1 184 ? 7.343 -8.322 39.947 1.00 92.69 184 TRP A C 1
ATOM 1435 O O . TRP A 1 184 ? 6.207 -8.186 39.500 1.00 92.69 184 TRP A O 1
ATOM 1445 N N . GLU A 1 185 ? 7.605 -9.081 41.010 1.00 91.62 185 GLU A N 1
ATOM 1446 C CA . GLU A 1 185 ? 6.546 -9.829 41.693 1.00 91.62 185 GLU A CA 1
ATOM 1447 C C . GLU A 1 185 ? 5.655 -8.883 42.509 1.00 91.62 185 GLU A C 1
ATOM 1449 O O . GLU A 1 185 ? 4.436 -9.005 42.458 1.00 91.62 185 GLU A O 1
ATOM 1454 N N . TYR A 1 186 ? 6.237 -7.846 43.124 1.00 93.81 186 TYR A N 1
ATOM 1455 C CA . TYR A 1 186 ? 5.471 -6.777 43.769 1.00 93.81 186 TYR A CA 1
ATOM 1456 C C . TYR A 1 186 ? 4.604 -5.998 42.762 1.00 93.81 186 TYR A C 1
ATOM 1458 O O . TYR A 1 186 ? 3.462 -5.666 43.066 1.00 93.81 186 TYR A O 1
ATOM 1466 N N . ALA A 1 187 ? 5.084 -5.773 41.532 1.00 93.75 187 ALA A N 1
ATOM 1467 C CA . ALA A 1 187 ? 4.274 -5.172 40.471 1.00 93.75 187 ALA A CA 1
ATOM 1468 C C . ALA A 1 187 ? 3.051 -6.034 40.097 1.00 93.75 187 ALA A C 1
ATOM 1470 O O . ALA A 1 187 ? 1.974 -5.482 39.874 1.00 93.75 187 ALA A O 1
ATOM 1471 N N . LYS A 1 188 ? 3.186 -7.369 40.074 1.00 92.25 188 LYS A N 1
ATOM 1472 C CA . LYS A 1 188 ? 2.066 -8.302 39.839 1.00 92.25 188 LYS A CA 1
ATOM 1473 C C . LYS A 1 188 ? 1.082 -8.292 41.011 1.00 92.25 188 LYS A C 1
ATOM 1475 O O . LYS A 1 188 ? -0.102 -8.049 40.797 1.00 92.25 188 LYS A O 1
ATOM 1480 N N . GLU A 1 189 ? 1.574 -8.453 42.243 1.00 92.81 189 GLU A N 1
ATOM 1481 C CA . GLU A 1 189 ? 0.762 -8.387 43.471 1.00 92.81 189 GLU A CA 1
ATOM 1482 C C . GLU A 1 189 ? -0.019 -7.064 43.571 1.00 92.81 189 GLU A C 1
ATOM 1484 O O . GLU A 1 189 ? -1.201 -7.053 43.922 1.00 92.81 189 GLU A O 1
ATOM 1489 N N . PHE A 1 190 ? 0.612 -5.942 43.209 1.00 94.06 190 PHE A N 1
ATOM 1490 C CA . PHE A 1 190 ? -0.017 -4.623 43.187 1.00 94.06 190 PHE A CA 1
ATOM 1491 C C . PHE A 1 190 ? -1.129 -4.521 42.130 1.00 94.06 190 PHE A C 1
ATOM 1493 O O . PHE A 1 190 ? -2.168 -3.922 42.409 1.00 94.06 190 PHE A O 1
ATOM 1500 N N . VAL A 1 191 ? -0.946 -5.095 40.933 1.00 92.25 191 VAL A N 1
ATOM 1501 C CA . VAL A 1 191 ? -1.976 -5.125 39.874 1.00 92.25 191 VAL A CA 1
ATOM 1502 C C . VAL A 1 191 ? -3.160 -6.004 40.282 1.00 92.25 191 VAL A C 1
ATOM 1504 O O . VAL A 1 191 ? -4.307 -5.560 40.200 1.00 92.25 191 VAL A O 1
ATOM 1507 N N . GLU A 1 192 ? -2.902 -7.214 40.783 1.00 89.38 192 GLU A N 1
ATOM 1508 C CA . GLU A 1 192 ? -3.943 -8.135 41.258 1.00 89.38 192 GLU A CA 1
ATOM 1509 C C . GLU A 1 192 ? -4.743 -7.535 42.425 1.00 89.38 192 GLU A C 1
ATOM 1511 O O . GLU A 1 192 ? -5.979 -7.535 42.399 1.00 89.38 192 GLU A O 1
ATOM 1516 N N . GLY A 1 193 ? -4.050 -6.954 43.409 1.00 86.25 193 GLY A N 1
ATOM 1517 C CA . GLY A 1 193 ? -4.643 -6.324 44.590 1.00 86.25 193 GLY A CA 1
ATOM 1518 C C . GLY A 1 193 ? -5.321 -4.971 44.342 1.00 86.25 193 GLY A C 1
ATOM 1519 O O . GLY A 1 193 ? -6.016 -4.473 45.229 1.00 86.25 193 GLY A O 1
ATOM 1520 N N . ASN A 1 194 ? -5.158 -4.360 43.163 1.00 88.38 194 ASN A N 1
ATOM 1521 C CA . ASN A 1 194 ? -5.723 -3.040 42.885 1.00 88.38 194 ASN A CA 1
ATOM 1522 C C . ASN A 1 194 ? -7.263 -3.067 42.819 1.00 88.38 194 ASN A C 1
ATOM 1524 O O . ASN A 1 194 ? -7.857 -3.981 42.248 1.00 88.38 194 ASN A O 1
ATOM 1528 N N . THR A 1 195 ? -7.925 -2.044 43.362 1.00 83.56 195 THR A N 1
ATOM 1529 C CA . THR A 1 195 ? -9.398 -1.929 43.389 1.00 83.56 195 THR A CA 1
ATOM 1530 C C . THR A 1 195 ? -9.968 -0.920 42.386 1.00 83.56 195 THR A C 1
ATOM 1532 O O . THR A 1 195 ? -11.187 -0.771 42.302 1.00 83.56 195 THR A O 1
ATOM 1535 N N . VAL A 1 196 ? -9.111 -0.224 41.629 1.00 82.38 196 VAL A N 1
ATOM 1536 C CA . VAL A 1 196 ? -9.502 0.747 40.590 1.00 82.38 196 VAL A CA 1
ATOM 1537 C C . VAL A 1 196 ? -9.438 0.130 39.190 1.00 82.38 196 VAL A C 1
ATOM 1539 O O . VAL A 1 196 ? -10.292 0.447 38.363 1.00 82.38 196 VAL A O 1
ATOM 1542 N N . LEU A 1 197 ? -8.472 -0.763 38.948 1.00 85.38 197 LEU A N 1
ATOM 1543 C CA . LEU A 1 197 ? -8.359 -1.538 37.707 1.00 85.38 197 LEU A CA 1
ATOM 1544 C C . LEU A 1 197 ? -9.483 -2.578 37.602 1.00 85.38 197 LEU A C 1
ATOM 1546 O O . LEU A 1 197 ? -9.727 -3.318 38.560 1.00 85.38 197 LEU A O 1
ATOM 1550 N N . VAL A 1 198 ? -10.123 -2.684 36.434 1.00 86.69 198 VAL A N 1
ATOM 1551 C CA . VAL A 1 198 ? -11.049 -3.796 36.140 1.00 86.69 198 VAL A CA 1
ATOM 1552 C C . VAL A 1 198 ? -10.283 -5.052 35.718 1.00 86.69 198 VAL A C 1
ATOM 1554 O O . VAL A 1 198 ? -9.147 -4.965 35.260 1.00 86.69 198 VAL A O 1
ATOM 1557 N N . ASP A 1 199 ? -10.904 -6.228 35.818 1.00 83.94 199 ASP A N 1
ATOM 1558 C CA . ASP A 1 199 ? -10.230 -7.518 35.579 1.00 83.94 199 ASP A CA 1
ATOM 1559 C C . ASP A 1 199 ? -9.536 -7.593 34.201 1.00 83.94 199 ASP A C 1
ATOM 1561 O O . ASP A 1 199 ? -8.384 -8.001 34.105 1.00 83.94 199 ASP A O 1
ATOM 1565 N N . ALA A 1 200 ? -10.170 -7.066 33.147 1.00 81.69 200 ALA A N 1
ATOM 1566 C CA . ALA A 1 200 ? -9.579 -6.999 31.806 1.00 81.69 200 ALA A CA 1
ATOM 1567 C C . ALA A 1 200 ? -8.371 -6.039 31.687 1.00 81.69 200 ALA A C 1
ATOM 1569 O O . ALA A 1 200 ? -7.530 -6.213 30.805 1.00 81.69 200 ALA A O 1
ATOM 1570 N N . GLU A 1 201 ? -8.267 -5.024 32.554 1.00 86.19 201 GLU A N 1
ATOM 1571 C CA . GLU A 1 201 ? -7.064 -4.188 32.662 1.00 86.19 201 GLU A CA 1
ATOM 1572 C C . GLU A 1 201 ? -5.964 -4.941 33.416 1.00 86.19 201 GLU A C 1
ATOM 1574 O O . GLU A 1 201 ? -4.815 -4.907 32.982 1.00 86.19 201 GLU A O 1
ATOM 1579 N N . LYS A 1 202 ? -6.312 -5.683 34.477 1.00 90.50 202 LYS A N 1
ATOM 1580 C CA . LYS A 1 202 ? -5.366 -6.523 35.230 1.00 90.50 202 LYS A CA 1
ATOM 1581 C C . LYS A 1 202 ? -4.737 -7.598 34.348 1.00 90.50 202 LYS A C 1
ATOM 1583 O O . LYS A 1 202 ? -3.514 -7.658 34.277 1.00 90.50 202 LYS A O 1
ATOM 1588 N N . ASP A 1 203 ? -5.542 -8.362 33.609 1.00 85.38 203 ASP A N 1
ATOM 1589 C CA . ASP A 1 203 ? -5.063 -9.374 32.654 1.00 85.38 203 ASP A CA 1
ATOM 1590 C C . ASP A 1 203 ? -4.078 -8.769 31.635 1.00 85.38 203 ASP A C 1
ATOM 1592 O O . ASP A 1 203 ? -2.999 -9.311 31.376 1.00 85.38 203 ASP A O 1
ATOM 1596 N N . MET A 1 204 ? -4.421 -7.597 31.085 1.00 89.06 204 MET A N 1
ATOM 1597 C CA . MET A 1 204 ? -3.577 -6.868 30.137 1.00 89.06 204 MET A CA 1
ATOM 1598 C C . MET A 1 204 ? -2.267 -6.384 30.778 1.00 89.06 204 MET A C 1
ATOM 1600 O O . MET A 1 204 ? -1.210 -6.464 30.147 1.00 89.06 204 MET A O 1
ATOM 1604 N N . TRP A 1 205 ? -2.312 -5.874 32.010 1.00 95.38 205 TRP A N 1
ATOM 1605 C CA . TRP A 1 205 ? -1.147 -5.324 32.709 1.00 95.38 205 TRP A CA 1
ATOM 1606 C C . TRP A 1 205 ? -0.209 -6.434 33.189 1.00 95.38 205 TRP A C 1
ATOM 1608 O O . TRP A 1 205 ? 0.994 -6.327 32.967 1.00 95.38 205 TRP A O 1
ATOM 1618 N N . THR A 1 206 ? -0.733 -7.537 33.727 1.00 90.31 206 THR A N 1
ATOM 1619 C CA . THR A 1 206 ? 0.054 -8.726 34.090 1.00 90.31 206 THR A CA 1
ATOM 1620 C C . THR A 1 206 ? 0.744 -9.328 32.864 1.00 90.31 206 THR A C 1
ATOM 1622 O O . THR A 1 206 ? 1.961 -9.508 32.884 1.00 90.31 206 THR A O 1
ATOM 1625 N N . SER A 1 207 ? 0.031 -9.522 31.746 1.00 86.31 207 SER A N 1
ATOM 1626 C CA . SER A 1 207 ? 0.650 -10.000 30.496 1.00 86.31 207 SER A CA 1
ATOM 1627 C C . SER A 1 207 ? 1.703 -9.020 29.941 1.00 86.31 207 SER A C 1
ATOM 1629 O O . SER A 1 207 ? 2.729 -9.428 29.387 1.00 86.31 207 SER A O 1
ATOM 1631 N N . THR A 1 208 ? 1.507 -7.712 30.145 1.00 90.19 208 THR A N 1
ATOM 1632 C CA . THR A 1 208 ? 2.507 -6.689 29.796 1.00 90.19 208 THR A CA 1
ATOM 1633 C C . THR A 1 208 ? 3.741 -6.772 30.700 1.00 90.19 208 THR A C 1
ATOM 1635 O O . THR A 1 208 ? 4.861 -6.701 30.192 1.00 90.19 208 THR A O 1
ATOM 1638 N N . LEU A 1 209 ? 3.573 -6.983 32.011 1.00 91.00 209 LEU A N 1
ATOM 1639 C CA . LEU A 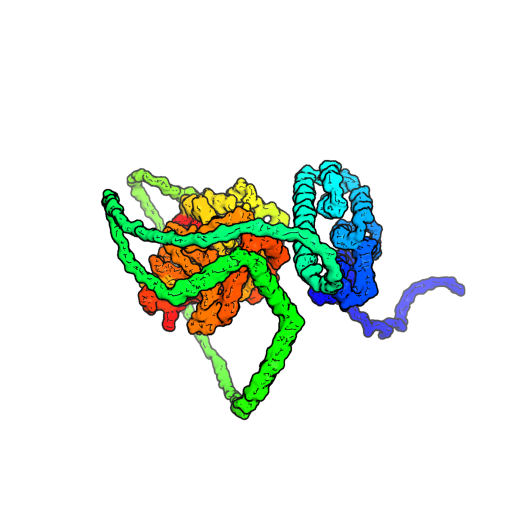1 209 ? 4.673 -7.187 32.958 1.00 91.00 209 LEU A CA 1
ATOM 1640 C C . LEU A 1 209 ? 5.498 -8.430 32.610 1.00 91.00 209 LEU A C 1
ATOM 1642 O O . LEU A 1 209 ? 6.720 -8.336 32.578 1.00 91.00 209 LEU A O 1
ATOM 1646 N N . GLU A 1 210 ? 4.864 -9.558 32.279 1.00 89.12 210 GLU A N 1
ATOM 1647 C CA . GLU A 1 210 ? 5.559 -10.773 31.823 1.00 89.12 210 GLU A CA 1
ATOM 1648 C C . GLU A 1 210 ? 6.389 -10.518 30.554 1.00 89.12 210 GLU A C 1
ATOM 1650 O O . GLU A 1 210 ? 7.566 -10.878 30.484 1.00 89.12 210 GLU A O 1
ATOM 1655 N N . SER A 1 211 ? 5.805 -9.830 29.564 1.00 87.75 211 SER A N 1
ATOM 1656 C CA . SER A 1 211 ? 6.492 -9.470 28.318 1.00 87.75 211 SER A CA 1
ATOM 1657 C C . SER A 1 211 ? 7.681 -8.525 28.550 1.00 87.75 211 SER A C 1
ATOM 1659 O O . SER A 1 211 ? 8.723 -8.665 27.902 1.00 87.75 211 SER A O 1
ATOM 1661 N N . LEU A 1 212 ? 7.563 -7.591 29.499 1.00 88.62 212 LEU A N 1
ATOM 1662 C CA . LEU A 1 212 ? 8.655 -6.712 29.922 1.00 88.62 212 LEU A CA 1
ATOM 1663 C C . LEU A 1 212 ? 9.736 -7.468 30.716 1.00 88.62 212 LEU A C 1
ATOM 1665 O O . LEU A 1 212 ? 10.920 -7.195 30.512 1.00 88.62 212 LEU A O 1
ATOM 1669 N N . GLN A 1 213 ? 9.351 -8.419 31.574 1.00 91.56 213 GLN A N 1
ATOM 1670 C CA . GLN A 1 213 ? 10.252 -9.221 32.411 1.00 91.56 213 GLN A CA 1
ATOM 1671 C C . GLN A 1 213 ? 11.146 -10.117 31.544 1.00 91.56 213 GLN A C 1
ATOM 1673 O O . GLN A 1 213 ? 12.373 -10.054 31.652 1.00 91.56 213 GLN A O 1
ATOM 1678 N N . GLU A 1 214 ? 10.556 -10.869 30.610 1.00 87.25 214 GLU A N 1
ATOM 1679 C CA . GLU A 1 214 ? 11.319 -11.681 29.654 1.00 87.25 214 GLU A CA 1
ATOM 1680 C C . GLU A 1 214 ? 12.133 -10.786 28.698 1.00 87.25 214 GLU A C 1
ATOM 1682 O O . GLU A 1 214 ? 13.290 -11.075 28.398 1.00 87.25 214 GLU A O 1
ATOM 1687 N N . GLY A 1 215 ? 11.596 -9.626 28.303 1.00 83.25 215 GLY A N 1
ATOM 1688 C CA . GLY A 1 215 ? 12.304 -8.651 27.472 1.00 83.25 215 GLY A CA 1
ATOM 1689 C C . GLY A 1 215 ? 13.502 -7.962 28.145 1.00 83.25 215 GLY A C 1
ATOM 1690 O O . GLY A 1 215 ? 14.394 -7.489 27.439 1.00 83.25 215 GLY A O 1
ATOM 1691 N N . GLU A 1 216 ? 13.558 -7.854 29.478 1.00 84.19 216 GLU A N 1
ATOM 1692 C CA . GLU A 1 216 ? 14.773 -7.477 30.231 1.00 84.19 216 GLU A CA 1
ATOM 1693 C C . GLU A 1 216 ? 15.721 -8.675 30.379 1.00 84.19 216 GLU A C 1
ATOM 1695 O O . GLU A 1 216 ? 16.931 -8.530 30.185 1.00 84.19 216 GLU A O 1
ATOM 1700 N N . ARG A 1 217 ? 15.184 -9.873 30.637 1.00 85.62 217 ARG A N 1
ATOM 1701 C CA . ARG A 1 217 ? 15.960 -11.111 30.759 1.00 85.62 217 ARG A CA 1
ATOM 1702 C C . ARG A 1 217 ? 16.738 -11.450 29.487 1.00 85.62 217 ARG A C 1
ATOM 1704 O O . ARG A 1 217 ? 17.945 -11.662 29.569 1.00 85.62 217 ARG A O 1
ATOM 1711 N N . GLU A 1 218 ? 16.098 -11.435 28.315 1.00 84.06 218 GLU A N 1
ATOM 1712 C CA . GLU A 1 218 ? 16.768 -11.658 27.025 1.00 84.06 218 GLU A CA 1
ATOM 1713 C C . GLU A 1 218 ? 17.952 -10.698 26.831 1.00 84.06 218 GLU A C 1
ATOM 1715 O O . GLU A 1 218 ? 18.990 -11.089 26.291 1.00 84.06 218 GLU A O 1
ATOM 1720 N N . ARG A 1 219 ? 17.817 -9.445 27.292 1.00 81.12 219 ARG A N 1
ATOM 1721 C CA . ARG A 1 219 ? 18.872 -8.425 27.222 1.00 81.12 219 ARG A CA 1
ATOM 1722 C C . ARG A 1 219 ? 20.000 -8.678 28.218 1.00 81.12 219 ARG A C 1
ATOM 1724 O O . ARG A 1 219 ? 21.155 -8.501 27.838 1.00 81.12 219 ARG A O 1
ATOM 1731 N N . ALA A 1 220 ? 19.701 -9.129 29.434 1.00 81.50 220 ALA A N 1
ATOM 1732 C CA . ALA A 1 220 ? 20.719 -9.548 30.397 1.00 81.50 220 ALA A CA 1
ATOM 1733 C C . ALA A 1 220 ? 21.507 -10.765 29.877 1.00 81.50 220 ALA A C 1
ATOM 1735 O O . ALA A 1 220 ? 22.734 -10.722 29.806 1.00 81.50 220 ALA A O 1
ATOM 1736 N N . GLU A 1 221 ? 20.811 -11.804 29.403 1.00 84.44 221 GLU A N 1
ATOM 1737 C CA . GLU A 1 221 ? 21.433 -12.994 28.812 1.00 84.44 221 GLU A CA 1
ATOM 1738 C C . GLU A 1 221 ? 22.208 -12.665 27.522 1.00 84.44 221 GLU A C 1
ATOM 1740 O O . GLU A 1 221 ? 23.181 -13.345 27.193 1.00 84.44 221 GLU A O 1
ATOM 1745 N N . ALA A 1 222 ? 21.796 -11.655 26.746 1.00 79.81 222 ALA A N 1
ATOM 1746 C CA . ALA A 1 222 ? 22.545 -11.177 25.580 1.00 79.81 222 ALA A CA 1
ATOM 1747 C C . ALA A 1 222 ? 23.816 -10.408 25.979 1.00 79.81 222 ALA A C 1
ATOM 1749 O O . ALA A 1 222 ? 24.875 -10.675 25.417 1.00 79.81 222 ALA A O 1
ATOM 1750 N N . ALA A 1 223 ? 23.733 -9.518 26.971 1.00 81.44 223 ALA A N 1
ATOM 1751 C CA . ALA A 1 223 ? 24.880 -8.764 27.475 1.00 81.44 223 ALA A CA 1
ATOM 1752 C C . ALA A 1 223 ? 25.923 -9.671 28.154 1.00 81.44 223 ALA A C 1
ATOM 1754 O O . ALA A 1 223 ? 27.119 -9.458 27.977 1.00 81.44 223 ALA A O 1
ATOM 1755 N N . GLU A 1 224 ? 25.499 -10.719 28.873 1.00 84.00 224 GLU A N 1
ATOM 1756 C CA . GLU A 1 224 ? 26.421 -11.722 29.426 1.00 84.00 224 GLU A CA 1
ATOM 1757 C C . GLU A 1 224 ? 27.142 -12.501 28.312 1.00 84.00 224 GLU A C 1
ATOM 1759 O O . GLU A 1 224 ? 28.349 -12.732 28.398 1.00 84.00 224 GLU A O 1
ATOM 1764 N N . ARG A 1 225 ? 26.433 -12.861 27.230 1.00 83.94 225 ARG A N 1
ATOM 1765 C CA . ARG A 1 225 ? 27.042 -13.489 26.044 1.00 83.94 225 ARG A CA 1
ATOM 1766 C C . ARG A 1 225 ? 28.045 -12.563 25.357 1.00 83.94 225 ARG A C 1
ATOM 1768 O O . ARG A 1 225 ? 29.154 -13.006 25.081 1.00 83.94 225 ARG A O 1
ATOM 1775 N N . GLU A 1 226 ? 27.696 -11.298 25.135 1.00 82.25 226 GLU A N 1
ATOM 1776 C CA . GLU A 1 226 ? 28.583 -10.306 24.512 1.00 82.25 226 GLU A CA 1
ATOM 1777 C C . GLU A 1 226 ? 29.839 -10.064 25.369 1.00 82.25 226 GLU A C 1
ATOM 1779 O O . GLU A 1 226 ? 30.954 -10.208 24.873 1.00 82.25 226 GLU A O 1
ATOM 1784 N N . ALA A 1 227 ? 29.685 -9.848 26.680 1.00 83.50 227 ALA A N 1
ATOM 1785 C CA . ALA A 1 227 ? 30.810 -9.700 27.609 1.00 83.50 227 ALA A CA 1
ATOM 1786 C C . ALA A 1 227 ? 31.692 -10.963 27.696 1.00 83.50 227 ALA A C 1
ATOM 1788 O O . ALA A 1 227 ? 32.907 -10.868 27.890 1.00 83.50 227 ALA A O 1
ATOM 1789 N N . ARG A 1 228 ? 31.106 -12.157 27.537 1.00 87.75 228 ARG A N 1
ATOM 1790 C CA . ARG A 1 228 ? 31.842 -13.426 27.479 1.00 87.75 228 ARG A CA 1
ATOM 1791 C C . ARG A 1 228 ? 32.607 -13.592 26.164 1.00 87.75 228 ARG A C 1
ATOM 1793 O O . ARG A 1 228 ? 33.751 -14.038 26.210 1.00 87.75 228 ARG A O 1
ATOM 1800 N N . GLU A 1 229 ? 32.019 -13.220 25.028 1.00 83.69 229 GLU A N 1
ATOM 1801 C CA . GLU A 1 229 ? 32.700 -13.205 23.726 1.00 83.69 229 GLU A CA 1
ATOM 1802 C C . GLU A 1 229 ? 33.853 -12.182 23.715 1.00 83.69 229 GLU A C 1
ATOM 1804 O O . GLU A 1 229 ? 34.960 -12.524 23.297 1.00 83.69 229 GLU A O 1
ATOM 1809 N N . GLU A 1 230 ? 33.659 -10.978 24.269 1.00 84.38 230 GLU A N 1
ATOM 1810 C CA . GLU A 1 230 ? 34.734 -9.986 24.443 1.00 84.38 230 GLU A CA 1
ATOM 1811 C C . GLU A 1 230 ? 35.856 -10.496 25.363 1.00 84.38 230 GLU A C 1
ATOM 1813 O O . GLU A 1 230 ? 37.040 -10.344 25.048 1.00 84.38 230 GLU A O 1
ATOM 1818 N N . ALA A 1 231 ? 35.513 -11.139 26.485 1.00 82.81 231 ALA A N 1
ATOM 1819 C CA . ALA A 1 231 ? 36.494 -11.731 27.394 1.00 82.81 231 ALA A CA 1
ATOM 1820 C C . ALA A 1 231 ? 37.276 -12.889 26.744 1.00 82.81 231 ALA A C 1
ATOM 1822 O O . ALA A 1 231 ? 38.466 -13.062 27.026 1.00 82.81 231 ALA A O 1
ATOM 1823 N N . GLU A 1 232 ? 36.642 -13.664 25.859 1.00 83.38 232 GLU A N 1
ATOM 1824 C CA . GLU A 1 232 ? 37.281 -14.755 25.123 1.00 83.38 232 GLU A CA 1
ATOM 1825 C C . GLU A 1 232 ? 38.190 -14.229 23.995 1.00 83.38 232 GLU A C 1
ATOM 1827 O O . GLU A 1 232 ? 39.365 -14.610 23.964 1.00 83.38 232 GLU A O 1
ATOM 1832 N N . GLU A 1 233 ? 37.746 -13.269 23.165 1.00 81.69 233 GLU A N 1
ATOM 1833 C CA . GLU A 1 233 ? 38.613 -12.601 22.171 1.00 81.69 233 GLU A CA 1
ATOM 1834 C C . GLU A 1 233 ? 39.808 -11.887 22.856 1.00 81.69 233 GLU A C 1
ATOM 1836 O O . GLU A 1 233 ? 40.950 -11.987 22.390 1.00 81.69 233 GLU A O 1
ATOM 1841 N N . ALA A 1 234 ? 39.605 -11.247 24.017 1.00 79.75 234 ALA A N 1
ATOM 1842 C CA . ALA A 1 234 ? 40.685 -10.641 24.805 1.00 79.75 234 ALA A CA 1
ATOM 1843 C C . ALA A 1 234 ? 41.664 -11.682 25.390 1.00 79.75 234 ALA A C 1
ATOM 1845 O O . ALA A 1 234 ? 42.884 -11.464 25.409 1.00 79.75 234 ALA A O 1
ATOM 1846 N N . ALA A 1 235 ? 41.164 -12.838 25.840 1.00 78.19 235 ALA A N 1
ATOM 1847 C CA . ALA A 1 235 ? 41.997 -13.935 26.326 1.00 78.19 235 ALA A CA 1
ATOM 1848 C C . ALA A 1 235 ? 42.812 -14.588 25.195 1.00 78.19 235 ALA A C 1
ATOM 1850 O O . ALA A 1 235 ? 43.983 -14.927 25.405 1.00 78.19 235 ALA A O 1
ATOM 1851 N N . GLU A 1 236 ? 42.247 -14.734 23.993 1.00 78.19 236 GLU A N 1
ATOM 1852 C CA . GLU A 1 236 ? 42.975 -15.189 22.803 1.00 78.19 236 GLU A CA 1
ATOM 1853 C C . GLU A 1 236 ? 44.063 -14.193 22.381 1.00 78.19 236 GLU A C 1
ATOM 1855 O O . GLU A 1 236 ? 45.215 -14.593 22.187 1.00 78.19 236 GLU A O 1
ATOM 1860 N N . ALA A 1 237 ? 43.758 -12.892 22.344 1.00 73.06 237 ALA A N 1
ATOM 1861 C CA . ALA A 1 237 ? 44.745 -11.848 22.064 1.00 73.06 237 ALA A CA 1
ATOM 1862 C C . ALA A 1 237 ? 45.914 -11.862 23.076 1.00 73.06 237 ALA A C 1
ATOM 1864 O O . ALA A 1 237 ? 47.088 -11.739 22.701 1.00 73.06 237 ALA A O 1
ATOM 1865 N N . SER A 1 238 ? 45.621 -12.087 24.363 1.00 70.94 238 SER A N 1
ATOM 1866 C CA . SER A 1 238 ? 46.638 -12.230 25.415 1.00 70.94 238 SER A CA 1
ATOM 1867 C C . SER A 1 238 ? 47.512 -13.483 25.234 1.00 70.94 238 SER A C 1
ATOM 1869 O O . SER A 1 238 ? 48.737 -13.412 25.379 1.00 70.94 238 SER A O 1
ATOM 1871 N N . LYS A 1 239 ? 46.917 -14.627 24.856 1.00 70.69 239 LYS A N 1
ATOM 1872 C CA . LYS A 1 239 ? 47.651 -15.866 24.526 1.00 70.69 239 LYS A CA 1
ATOM 1873 C C . LYS A 1 239 ? 48.561 -15.672 23.308 1.00 70.69 239 LYS A C 1
ATOM 1875 O O . LYS A 1 239 ? 49.728 -16.055 23.366 1.00 70.69 239 LYS A O 1
ATOM 1880 N N . ALA A 1 240 ? 48.067 -15.029 22.248 1.00 60.66 240 ALA A N 1
ATOM 1881 C CA . ALA A 1 240 ? 48.849 -14.722 21.050 1.00 60.66 240 ALA A CA 1
ATOM 1882 C C . ALA A 1 240 ? 50.046 -13.802 21.357 1.00 60.66 240 ALA A C 1
ATOM 1884 O O . ALA A 1 240 ? 51.149 -14.024 20.867 1.00 60.66 240 ALA A O 1
ATOM 1885 N N . THR A 1 241 ? 49.867 -12.809 22.232 1.00 55.97 241 THR A N 1
ATOM 1886 C CA . THR A 1 241 ? 50.964 -11.915 22.644 1.00 55.97 241 THR A CA 1
ATOM 1887 C C . THR A 1 241 ? 52.030 -12.648 23.472 1.00 55.97 241 THR A C 1
ATOM 1889 O O . THR A 1 241 ? 53.214 -12.350 23.356 1.00 55.97 241 THR A O 1
ATOM 1892 N N . LYS A 1 242 ? 51.649 -13.653 24.274 1.00 55.66 242 LYS A N 1
ATOM 1893 C CA . LYS A 1 242 ? 52.604 -14.467 25.051 1.00 55.66 242 LYS A CA 1
ATOM 1894 C C . LYS A 1 242 ? 53.376 -15.494 24.215 1.00 55.66 242 LYS A C 1
ATOM 1896 O O . LYS A 1 242 ? 54.457 -15.899 24.634 1.00 55.66 242 LYS A O 1
ATOM 1901 N N . SER A 1 243 ? 52.876 -15.909 23.047 1.00 48.53 243 SER A N 1
ATOM 1902 C CA . SER A 1 243 ? 53.605 -16.845 22.173 1.00 48.53 243 SER A CA 1
ATOM 1903 C C . SER A 1 243 ? 54.745 -16.183 21.387 1.00 48.53 243 SER A C 1
ATOM 1905 O O . SER A 1 243 ? 55.682 -16.868 20.983 1.00 48.53 243 SER A O 1
ATOM 1907 N N . SER A 1 244 ? 54.717 -14.857 21.212 1.00 45.62 244 SER A N 1
ATOM 1908 C CA . SER A 1 244 ? 55.752 -14.102 20.489 1.00 45.62 244 SER A CA 1
ATOM 1909 C C . SER A 1 244 ? 56.936 -13.649 21.358 1.00 45.62 244 SER A C 1
ATOM 1911 O O . SER A 1 244 ? 57.914 -13.123 20.827 1.00 45.62 244 SER A O 1
ATOM 1913 N N . SER A 1 245 ? 56.905 -13.887 22.676 1.00 42.50 245 SER A N 1
ATOM 1914 C CA . SER A 1 245 ? 57.912 -13.400 23.633 1.00 42.50 245 SER A CA 1
ATOM 1915 C C . SER A 1 245 ? 58.809 -14.496 24.233 1.00 42.50 245 SER A C 1
ATOM 1917 O O . SER A 1 245 ? 59.061 -14.507 25.439 1.00 42.50 245 SER A O 1
ATOM 1919 N N . SER A 1 246 ? 59.341 -15.402 23.407 1.00 37.41 246 SER A N 1
ATOM 1920 C CA . SER A 1 246 ? 60.501 -16.225 23.788 1.00 37.41 246 SER A CA 1
ATOM 1921 C C . SER A 1 246 ? 61.536 -16.289 22.663 1.00 37.41 246 SER A C 1
ATOM 1923 O O . SER A 1 246 ? 61.273 -16.813 21.583 1.00 37.41 246 SER A O 1
ATOM 1925 N N . SER A 1 247 ? 62.730 -15.755 22.918 1.00 32.94 247 SER A N 1
ATOM 1926 C CA . SER A 1 247 ? 63.912 -15.858 22.053 1.00 32.94 247 SER A CA 1
ATOM 1927 C C . SER A 1 247 ? 65.187 -15.738 22.904 1.00 32.94 247 SER A C 1
ATOM 1929 O O . SER A 1 247 ? 65.137 -15.145 23.983 1.00 32.94 247 SER A O 1
ATOM 1931 N N . PRO A 1 248 ? 66.306 -16.371 22.505 1.00 40.19 248 PRO A N 1
ATOM 1932 C CA . PRO A 1 248 ? 67.302 -16.840 23.470 1.00 40.19 248 PRO A CA 1
ATOM 1933 C C . PRO A 1 248 ? 68.384 -15.815 23.830 1.00 40.19 248 PRO A C 1
ATOM 1935 O O . PRO A 1 248 ? 68.946 -15.145 22.963 1.00 40.19 248 PRO A O 1
ATOM 1938 N N . SER A 1 249 ? 68.782 -15.797 25.104 1.00 29.83 249 SER A N 1
ATOM 1939 C CA . SER A 1 249 ? 70.005 -15.140 25.571 1.00 29.83 249 SER A CA 1
ATOM 1940 C C . SER A 1 249 ? 71.155 -16.145 25.745 1.00 29.83 249 SER A C 1
ATOM 1942 O O . SER A 1 249 ? 71.023 -17.212 26.340 1.00 29.83 249 SER A O 1
ATOM 1944 N N . SER A 1 250 ? 72.321 -15.793 25.203 1.00 30.91 250 SER A N 1
ATOM 1945 C CA . SER A 1 250 ? 73.604 -16.475 25.453 1.00 30.91 250 SER A CA 1
ATOM 1946 C C . SER A 1 250 ? 74.262 -15.867 26.713 1.00 30.91 250 SER A C 1
ATOM 1948 O O . SER A 1 250 ? 73.940 -14.729 27.040 1.00 30.91 250 SER A O 1
ATOM 1950 N N . LYS A 1 251 ? 75.187 -16.465 27.479 1.00 32.19 251 LYS A N 1
ATOM 1951 C CA . LYS A 1 251 ? 76.182 -17.549 27.295 1.00 32.19 251 LYS A CA 1
ATOM 1952 C C . LYS A 1 251 ? 76.593 -18.053 28.695 1.00 32.19 251 LYS A C 1
ATOM 1954 O O . LYS A 1 251 ? 76.784 -17.219 29.570 1.00 32.19 251 LYS A O 1
ATOM 1959 N N . SER A 1 252 ? 76.936 -19.335 28.871 1.00 25.69 252 SER A N 1
ATOM 1960 C CA . SER A 1 252 ? 78.154 -19.752 29.615 1.00 25.69 252 SER A CA 1
ATOM 1961 C C . SER A 1 252 ? 78.448 -21.254 29.420 1.00 25.69 252 SER A C 1
ATOM 1963 O O . SER A 1 252 ? 77.702 -21.952 28.737 1.00 25.69 252 SER A O 1
ATOM 1965 N N . ARG A 1 253 ? 79.588 -21.743 29.935 1.00 27.03 253 ARG A N 1
ATOM 1966 C CA . ARG A 1 253 ? 80.193 -23.049 29.597 1.00 27.03 253 ARG A CA 1
ATOM 1967 C C . ARG A 1 253 ? 80.736 -23.747 30.849 1.00 27.03 253 ARG A C 1
ATOM 1969 O O . ARG A 1 253 ? 81.680 -23.236 31.445 1.00 27.03 253 ARG A O 1
ATOM 1976 N N . LYS A 1 254 ? 80.251 -24.951 31.177 1.00 27.31 254 LYS A N 1
ATOM 1977 C CA . LYS A 1 254 ? 80.921 -25.916 32.083 1.00 27.31 254 LYS A CA 1
ATOM 1978 C C . LYS A 1 254 ? 80.641 -27.368 31.649 1.00 27.31 254 LYS A C 1
ATOM 1980 O O . LYS A 1 254 ? 79.760 -27.600 30.830 1.00 27.31 254 LYS A O 1
ATOM 1985 N N . LYS A 1 255 ? 81.478 -28.313 32.101 1.00 28.41 255 LYS A N 1
ATOM 1986 C CA . LYS A 1 255 ? 81.563 -29.703 31.598 1.00 28.41 255 LYS A CA 1
ATOM 1987 C C . LYS A 1 255 ? 80.954 -30.732 32.565 1.00 28.41 255 LYS A C 1
ATOM 1989 O O . LYS A 1 255 ? 81.312 -30.706 33.738 1.00 28.41 255 LYS A O 1
ATOM 1994 N N . SER A 1 256 ? 80.271 -31.734 32.012 1.00 27.27 256 SER A N 1
ATOM 1995 C CA . SER A 1 256 ? 80.262 -33.146 32.459 1.00 27.27 256 SER A CA 1
ATOM 1996 C C . SER A 1 256 ? 79.688 -34.006 31.307 1.00 27.27 256 SER A C 1
ATOM 1998 O O . SER A 1 256 ? 78.586 -33.741 30.853 1.00 27.27 256 SER A O 1
ATOM 2000 N N . THR A 1 257 ? 80.441 -34.807 30.539 1.00 26.34 257 THR A N 1
ATOM 2001 C CA . THR A 1 257 ? 81.179 -36.072 30.796 1.00 26.34 257 THR A CA 1
ATOM 2002 C C . THR A 1 257 ? 80.330 -37.356 30.846 1.00 26.34 257 THR A C 1
ATOM 2004 O O . THR A 1 257 ? 79.800 -37.684 31.900 1.00 26.34 257 THR A O 1
ATOM 2007 N N . SER A 1 258 ? 80.431 -38.167 29.773 1.00 26.45 258 SER A N 1
ATOM 2008 C CA . SER A 1 258 ? 80.143 -39.625 29.697 1.00 26.45 258 SER A CA 1
ATOM 2009 C C . SER A 1 258 ? 78.658 -40.050 29.766 1.00 26.45 258 SER A C 1
ATOM 2011 O O . SER A 1 258 ? 77.902 -39.500 30.550 1.00 26.45 258 SER A O 1
ATOM 2013 N N . ARG A 1 259 ? 78.156 -41.035 28.998 1.00 26.25 259 ARG A N 1
ATOM 2014 C CA . ARG A 1 259 ? 78.797 -42.234 28.394 1.00 26.25 259 ARG A CA 1
ATOM 2015 C C . ARG A 1 259 ? 78.512 -42.434 26.879 1.00 26.25 259 ARG A C 1
ATOM 2017 O O . ARG A 1 259 ? 78.026 -41.527 26.215 1.00 26.25 259 ARG A O 1
ATOM 2024 N N . LYS A 1 260 ? 78.939 -43.585 26.326 1.00 29.52 260 LYS A N 1
ATOM 2025 C CA . LYS A 1 260 ? 79.046 -43.933 24.886 1.00 29.52 260 LYS A CA 1
ATOM 2026 C C . LYS A 1 260 ? 77.983 -44.959 24.383 1.00 29.52 260 LYS A C 1
ATOM 2028 O O . LYS A 1 260 ? 77.277 -45.500 25.228 1.00 29.52 260 LYS A O 1
ATOM 2033 N N . PRO A 1 261 ? 77.876 -45.209 23.049 1.00 48.75 261 PRO A N 1
ATOM 2034 C CA . PRO A 1 261 ? 76.735 -45.875 22.386 1.00 48.75 261 PRO A CA 1
ATOM 2035 C C . PRO A 1 261 ? 77.141 -47.168 21.607 1.00 48.75 261 PRO A C 1
ATOM 2037 O O . PRO A 1 261 ? 77.953 -47.932 22.121 1.00 48.75 261 PRO A O 1
ATOM 2040 N N . VAL A 1 262 ? 76.679 -47.320 20.341 1.00 29.86 262 VAL A N 1
ATOM 2041 C CA . VAL A 1 262 ? 76.960 -48.388 19.331 1.00 29.86 262 VAL A CA 1
ATOM 2042 C C . VAL A 1 262 ? 76.120 -49.668 19.580 1.00 29.86 262 VAL A C 1
ATOM 2044 O O . VAL A 1 262 ? 75.831 -49.965 20.732 1.00 29.86 262 VAL A O 1
ATOM 2047 N N . VAL A 1 263 ? 75.618 -50.458 18.611 1.00 28.77 263 VAL A N 1
ATOM 2048 C CA . VAL A 1 263 ? 75.796 -50.606 17.130 1.00 28.77 263 VAL A CA 1
ATOM 2049 C C . VAL A 1 263 ? 74.456 -50.280 16.382 1.00 28.77 263 VAL A C 1
ATOM 2051 O O . VAL A 1 263 ? 73.656 -49.578 16.991 1.00 28.77 263 VAL A O 1
ATOM 2054 N N . ALA A 1 264 ? 74.084 -50.616 15.126 1.00 26.89 264 ALA A N 1
ATOM 2055 C CA . ALA A 1 264 ? 74.580 -51.465 14.014 1.00 26.89 264 ALA A CA 1
ATOM 2056 C C . ALA A 1 264 ? 74.224 -50.876 12.610 1.00 26.89 264 ALA A C 1
ATOM 2058 O O . ALA A 1 264 ? 73.629 -49.806 12.513 1.00 26.89 264 ALA A O 1
ATOM 2059 N N . GLU A 1 265 ? 74.597 -51.593 11.540 1.00 29.03 265 GLU A N 1
ATOM 2060 C CA . GLU A 1 265 ? 74.320 -51.358 10.099 1.00 29.03 265 GLU A CA 1
ATOM 2061 C C . GLU A 1 265 ? 73.076 -52.196 9.634 1.00 29.03 265 GLU A C 1
ATOM 2063 O O . GLU A 1 265 ? 72.407 -52.765 10.493 1.00 29.03 265 GLU A O 1
ATOM 2068 N N . MET A 1 266 ? 72.629 -52.355 8.369 1.00 28.42 266 MET A N 1
ATOM 2069 C CA . MET A 1 266 ? 73.289 -52.345 7.044 1.00 28.42 266 MET A CA 1
ATOM 2070 C C . MET A 1 266 ? 72.265 -52.247 5.867 1.00 28.42 266 MET A C 1
ATOM 2072 O O . MET A 1 266 ? 71.063 -52.141 6.091 1.00 28.42 266 MET A O 1
ATOM 2076 N N . ASN A 1 267 ? 72.738 -52.273 4.609 1.00 28.52 267 ASN A N 1
ATOM 2077 C CA . ASN A 1 267 ? 71.955 -52.056 3.369 1.00 28.52 267 ASN A CA 1
ATOM 2078 C C . ASN A 1 267 ? 71.254 -53.315 2.797 1.00 28.52 267 ASN A C 1
ATOM 2080 O O . ASN A 1 267 ? 71.705 -54.433 3.028 1.00 28.52 267 ASN A O 1
ATOM 2084 N N . GLY A 1 268 ? 70.263 -53.127 1.907 1.00 27.14 268 GLY A N 1
ATOM 2085 C CA . GLY A 1 268 ? 69.751 -54.174 1.001 1.00 27.14 268 GLY A CA 1
ATOM 2086 C C . GLY A 1 268 ? 68.690 -53.668 0.005 1.00 27.14 268 GLY A C 1
ATOM 2087 O O . GLY A 1 268 ? 67.830 -52.880 0.380 1.00 27.14 268 GLY A O 1
ATOM 2088 N N . SER A 1 269 ? 68.746 -54.098 -1.263 1.00 26.48 269 SER A N 1
ATOM 2089 C CA . SER A 1 269 ? 67.820 -53.695 -2.343 1.00 26.48 269 SER A CA 1
ATOM 2090 C C . SER A 1 269 ? 67.452 -54.884 -3.233 1.00 26.48 269 SER A C 1
ATOM 2092 O O . SER A 1 269 ? 68.353 -55.650 -3.573 1.00 26.48 269 SER A O 1
ATOM 2094 N N . THR A 1 270 ? 66.186 -54.977 -3.670 1.00 28.16 270 THR A N 1
ATOM 2095 C CA . THR A 1 270 ? 65.780 -55.568 -4.967 1.00 28.16 270 THR A CA 1
ATOM 2096 C C . THR A 1 270 ? 64.308 -55.292 -5.317 1.00 28.16 270 THR A C 1
ATOM 2098 O O . THR A 1 270 ? 63.455 -55.161 -4.444 1.00 28.16 270 THR A O 1
ATOM 2101 N N . THR A 1 271 ? 64.007 -55.265 -6.620 1.00 30.31 271 THR A N 1
ATOM 2102 C CA . THR A 1 271 ? 62.666 -55.453 -7.218 1.00 30.31 271 THR A CA 1
ATOM 2103 C C . THR A 1 271 ? 62.648 -56.764 -8.026 1.00 30.31 271 THR A C 1
ATOM 2105 O O . THR A 1 271 ? 63.715 -57.349 -8.243 1.00 30.31 271 THR A O 1
ATOM 2108 N N . PRO A 1 272 ? 61.471 -57.278 -8.444 1.00 38.19 272 PRO A N 1
ATOM 2109 C CA . PRO A 1 272 ? 61.103 -57.176 -9.869 1.00 38.19 272 PRO A CA 1
ATOM 2110 C C . PRO A 1 272 ? 59.575 -57.037 -10.131 1.00 38.19 272 PRO A C 1
ATOM 2112 O O . PRO A 1 272 ? 58.819 -56.643 -9.249 1.00 38.19 272 PRO A O 1
ATOM 2115 N N . THR A 1 273 ? 59.131 -57.292 -11.371 1.00 28.88 273 THR A N 1
ATOM 2116 C CA . THR A 1 273 ? 57.832 -56.903 -11.974 1.00 28.88 273 THR A CA 1
ATOM 2117 C C . THR A 1 273 ? 56.956 -58.087 -12.436 1.00 28.88 273 THR A C 1
ATOM 2119 O O . THR A 1 273 ? 57.512 -59.156 -12.691 1.00 28.88 273 THR A O 1
ATOM 2122 N N . LYS A 1 274 ? 55.629 -57.873 -12.641 1.00 28.27 274 LYS A N 1
ATOM 2123 C CA . LYS A 1 274 ? 54.848 -58.198 -13.882 1.00 28.27 274 LYS A CA 1
ATOM 2124 C C . LYS A 1 274 ? 53.299 -58.185 -13.752 1.00 28.27 274 LYS A C 1
ATOM 2126 O O . LYS A 1 274 ? 52.755 -58.677 -12.772 1.00 28.27 274 LYS A O 1
ATOM 2131 N N . ASP A 1 275 ? 52.644 -57.729 -14.827 1.00 31.36 275 ASP A N 1
ATOM 2132 C CA . ASP A 1 275 ? 51.249 -57.989 -15.285 1.00 31.36 275 ASP A CA 1
ATOM 2133 C C . ASP A 1 275 ? 51.196 -59.284 -16.176 1.00 31.36 275 ASP A C 1
ATOM 2135 O O . ASP A 1 275 ? 52.293 -59.815 -16.407 1.00 31.36 275 ASP A O 1
ATOM 2139 N N . PRO A 1 276 ? 50.061 -59.813 -16.749 1.00 45.25 276 PRO A N 1
ATOM 2140 C CA . PRO A 1 276 ? 48.751 -59.164 -17.027 1.00 45.25 276 PRO A CA 1
ATOM 2141 C C . PRO A 1 276 ? 47.418 -60.001 -17.015 1.00 45.25 276 PRO A C 1
ATOM 2143 O O . PRO A 1 276 ? 47.413 -61.227 -16.982 1.00 45.25 276 PRO A O 1
ATOM 2146 N N . SER A 1 277 ? 46.292 -59.280 -17.219 1.00 27.67 277 SER A N 1
ATOM 2147 C CA . SER A 1 277 ? 45.051 -59.614 -17.993 1.00 27.67 277 SER A CA 1
ATOM 2148 C C . SER A 1 277 ? 44.089 -60.777 -17.636 1.00 27.67 277 SER A C 1
ATOM 2150 O O . SER A 1 277 ? 44.513 -61.928 -17.655 1.00 27.67 277 SER A O 1
ATOM 2152 N N . SER A 1 278 ? 42.762 -60.494 -17.603 1.00 27.73 278 SER A N 1
ATOM 2153 C CA . SER A 1 278 ? 41.726 -61.152 -18.460 1.00 27.73 278 SER A CA 1
ATOM 2154 C C . SER A 1 278 ? 40.261 -60.623 -18.321 1.00 27.73 278 SER A C 1
ATOM 2156 O O . SER A 1 278 ? 39.842 -60.150 -17.273 1.00 27.73 278 SER A O 1
ATOM 2158 N N . ASN A 1 279 ? 39.534 -60.724 -19.447 1.00 28.34 279 ASN A N 1
ATOM 2159 C CA . ASN A 1 279 ? 38.085 -60.698 -19.812 1.00 28.34 279 ASN A CA 1
ATOM 2160 C C . ASN A 1 279 ? 37.012 -61.201 -18.788 1.00 28.34 279 ASN A C 1
ATOM 2162 O O . ASN A 1 279 ? 37.381 -61.937 -17.882 1.00 28.34 279 ASN A O 1
ATOM 2166 N N . ALA A 1 280 ? 35.672 -61.033 -18.942 1.00 28.06 280 ALA A N 1
ATOM 2167 C CA . ALA A 1 280 ? 34.759 -60.140 -19.720 1.00 28.06 280 ALA A CA 1
ATOM 2168 C C . ALA A 1 280 ? 33.247 -60.454 -19.394 1.00 28.06 280 ALA A C 1
ATOM 2170 O O . ALA A 1 280 ? 32.992 -61.284 -18.527 1.00 28.06 280 ALA A O 1
ATOM 2171 N N . GLU A 1 281 ? 32.301 -59.856 -20.155 1.00 28.27 281 GLU A N 1
ATOM 2172 C CA . GLU A 1 281 ? 30.841 -60.146 -20.343 1.00 28.27 281 GLU A CA 1
ATOM 2173 C C . GLU A 1 281 ? 29.765 -59.272 -19.627 1.00 28.27 281 GLU A C 1
ATOM 2175 O O . GLU A 1 281 ? 29.913 -58.866 -18.476 1.00 28.27 281 GLU A O 1
ATOM 2180 N N . ASP A 1 282 ? 28.678 -58.974 -20.371 1.00 30.03 282 ASP A N 1
ATOM 2181 C CA . ASP A 1 282 ? 27.532 -58.077 -20.059 1.00 30.03 282 ASP A CA 1
ATOM 2182 C C . ASP A 1 282 ? 26.215 -58.862 -19.772 1.00 30.03 282 ASP A C 1
ATOM 2184 O O . ASP A 1 282 ? 26.227 -60.096 -19.813 1.00 30.03 282 ASP A O 1
ATOM 2188 N N . PRO A 1 283 ? 25.048 -58.204 -19.524 1.00 37.84 283 PRO A N 1
ATOM 2189 C CA . PRO A 1 283 ? 24.127 -57.963 -20.660 1.00 37.84 283 PRO A CA 1
ATOM 2190 C C . PRO A 1 283 ? 23.202 -56.705 -20.610 1.00 37.84 283 PRO A C 1
ATOM 2192 O O . PRO A 1 283 ? 22.517 -56.445 -19.627 1.00 37.84 283 PRO A O 1
ATOM 2195 N N . ILE A 1 284 ? 23.124 -55.987 -21.746 1.00 30.69 284 ILE A N 1
ATOM 2196 C CA . ILE A 1 284 ? 21.931 -55.712 -22.609 1.00 30.69 284 ILE A CA 1
ATOM 2197 C C . ILE A 1 284 ? 20.547 -55.416 -21.939 1.00 30.69 284 ILE A C 1
ATOM 2199 O O . ILE A 1 284 ? 20.082 -56.224 -21.149 1.00 30.69 284 ILE A O 1
ATOM 2203 N N . ALA A 1 285 ? 19.696 -54.433 -22.324 1.00 30.05 285 ALA A N 1
ATOM 2204 C CA . ALA A 1 285 ? 19.794 -53.197 -23.143 1.00 30.05 285 ALA A CA 1
ATOM 2205 C C . ALA A 1 285 ? 18.519 -52.268 -22.951 1.00 30.05 285 ALA A C 1
ATOM 2207 O O . ALA A 1 285 ? 18.220 -51.993 -21.793 1.00 30.05 285 ALA A O 1
ATOM 2208 N N . PRO A 1 286 ? 17.807 -51.675 -23.957 1.00 46.31 286 PRO A N 1
ATOM 2209 C CA . PRO A 1 286 ? 17.652 -50.203 -24.084 1.00 46.31 286 PRO A CA 1
ATOM 2210 C C . PRO A 1 286 ? 16.152 -49.775 -24.280 1.00 46.31 286 PRO A C 1
ATOM 2212 O O . PRO A 1 286 ? 15.299 -50.492 -23.760 1.00 46.31 286 PRO A O 1
ATOM 2215 N N . PRO A 1 287 ? 15.726 -48.739 -25.065 1.00 45.91 287 PRO A N 1
ATOM 2216 C CA . PRO A 1 287 ? 16.374 -47.516 -25.597 1.00 45.91 287 PRO A CA 1
ATOM 2217 C C . PRO A 1 287 ? 15.561 -46.193 -25.437 1.00 45.91 287 PRO A C 1
ATOM 2219 O O . PRO A 1 287 ? 14.337 -46.212 -25.399 1.00 45.91 287 PRO A O 1
ATOM 2222 N N . TYR A 1 288 ? 16.220 -45.024 -25.526 1.00 27.48 288 TYR A N 1
ATOM 2223 C CA . TYR A 1 288 ? 16.044 -44.056 -26.641 1.00 27.48 288 TYR A CA 1
ATOM 2224 C C . TYR A 1 288 ? 17.057 -42.896 -26.561 1.00 27.48 288 TYR A C 1
ATOM 2226 O O . TYR A 1 288 ? 17.619 -42.625 -25.503 1.00 27.48 288 TYR A O 1
ATOM 2234 N N . ALA A 1 289 ? 17.318 -42.225 -27.689 1.00 26.62 289 ALA A N 1
ATOM 2235 C CA . ALA A 1 289 ? 18.333 -41.172 -27.812 1.00 26.62 289 ALA A CA 1
ATOM 2236 C C . ALA A 1 289 ? 17.735 -39.754 -27.903 1.00 26.62 289 ALA A C 1
ATOM 2238 O O . ALA A 1 289 ? 16.640 -39.567 -28.431 1.00 26.62 289 ALA A O 1
ATOM 2239 N N . ALA A 1 290 ? 18.505 -38.750 -27.466 1.00 27.16 290 ALA A N 1
ATOM 2240 C CA . ALA A 1 290 ? 18.222 -37.325 -27.653 1.00 27.16 290 ALA A CA 1
ATOM 2241 C C . ALA A 1 290 ? 19.444 -36.612 -28.264 1.00 27.16 290 ALA A C 1
ATOM 2243 O O . ALA A 1 290 ? 20.586 -36.969 -27.976 1.00 27.16 290 ALA A O 1
ATOM 2244 N N . SER A 1 291 ? 19.203 -35.627 -29.135 1.00 26.77 291 SER A N 1
ATOM 2245 C CA . SER A 1 291 ? 20.253 -34.966 -29.925 1.00 26.77 291 SER A CA 1
ATOM 2246 C C . SER A 1 291 ? 21.070 -33.946 -29.119 1.00 26.77 291 SER A C 1
ATOM 2248 O O . SER A 1 291 ? 20.566 -33.323 -28.184 1.00 26.77 291 SER A O 1
ATOM 2250 N N . ALA A 1 292 ? 22.329 -33.738 -29.510 1.00 26.73 292 ALA A N 1
ATOM 2251 C CA . ALA A 1 292 ? 23.231 -32.795 -28.860 1.00 26.73 292 ALA A CA 1
ATOM 2252 C C . ALA A 1 292 ? 22.878 -31.333 -29.195 1.00 26.73 292 ALA A C 1
ATOM 2254 O O . ALA A 1 292 ? 22.962 -30.906 -30.347 1.00 26.73 292 ALA A O 1
ATOM 2255 N N . ALA A 1 293 ? 22.546 -30.543 -28.171 1.00 28.38 293 ALA A N 1
ATOM 2256 C CA . ALA A 1 293 ? 22.447 -29.088 -28.273 1.00 28.38 293 ALA A CA 1
ATOM 2257 C C . ALA A 1 293 ? 23.832 -28.427 -28.117 1.00 28.38 293 ALA A C 1
ATOM 2259 O O . ALA A 1 293 ? 24.689 -28.915 -27.378 1.00 28.38 293 ALA A O 1
ATOM 2260 N N . ALA A 1 294 ? 24.059 -27.307 -28.808 1.00 28.84 294 ALA A N 1
ATOM 2261 C CA . ALA A 1 294 ? 25.364 -26.648 -28.848 1.00 28.84 294 ALA A CA 1
ATOM 2262 C C . ALA A 1 294 ? 25.790 -26.069 -27.482 1.00 28.84 294 ALA A C 1
ATOM 2264 O O . ALA A 1 294 ? 25.032 -25.357 -26.823 1.00 28.84 294 ALA A O 1
ATOM 2265 N N . LEU A 1 295 ? 27.042 -26.326 -27.088 1.00 31.64 295 LEU A N 1
ATOM 2266 C CA . LEU A 1 295 ? 27.629 -25.780 -25.862 1.00 31.64 295 LEU A CA 1
ATOM 2267 C C . LEU A 1 295 ? 27.804 -24.247 -25.963 1.00 31.64 295 LEU A C 1
ATOM 2269 O O . LEU A 1 295 ? 28.372 -23.764 -26.947 1.00 31.64 295 LEU A O 1
ATOM 2273 N N . PRO A 1 296 ? 27.385 -23.460 -24.952 1.00 32.03 296 PRO A N 1
ATOM 2274 C CA . PRO A 1 296 ? 27.572 -22.012 -24.955 1.00 32.03 296 PRO A CA 1
ATOM 2275 C C . PRO A 1 296 ? 29.056 -21.641 -24.824 1.00 32.03 296 PRO A C 1
ATOM 2277 O O . PRO A 1 296 ? 29.810 -22.273 -24.083 1.00 32.03 296 PRO A O 1
ATOM 2280 N N . SER A 1 297 ? 29.480 -20.579 -25.520 1.00 35.84 297 SER A N 1
ATOM 2281 C CA . SER A 1 297 ? 30.904 -20.224 -25.606 1.00 35.84 297 SER A CA 1
ATOM 2282 C C . SER A 1 297 ? 31.558 -19.965 -24.237 1.00 35.84 297 SER A C 1
ATOM 2284 O O . SER A 1 297 ? 30.976 -19.362 -23.326 1.00 35.84 297 SER A O 1
ATOM 2286 N N . SER A 1 298 ? 32.824 -20.373 -24.115 1.00 35.22 298 SER A N 1
ATOM 2287 C CA . SER A 1 298 ? 33.625 -20.327 -22.879 1.00 35.22 298 SER A CA 1
ATOM 2288 C C . SER A 1 298 ? 33.745 -18.931 -22.247 1.00 35.22 298 SER A C 1
ATOM 2290 O O . SER A 1 298 ? 33.991 -18.810 -21.042 1.00 35.22 298 SER A O 1
ATOM 2292 N N . SER A 1 299 ? 33.504 -17.864 -23.017 1.00 39.81 299 SER A N 1
ATOM 2293 C CA . SER A 1 299 ? 33.474 -16.482 -22.525 1.00 39.81 299 SER A CA 1
ATOM 2294 C C . SER A 1 299 ? 32.292 -16.172 -21.593 1.00 39.81 299 SER A C 1
ATOM 2296 O O . SER A 1 299 ? 32.357 -15.187 -20.859 1.00 39.81 299 SER A O 1
ATOM 2298 N N . SER A 1 300 ? 31.215 -16.968 -21.615 1.00 37.84 300 SER A N 1
ATOM 2299 C CA . SER A 1 300 ? 30.053 -16.788 -20.731 1.00 37.84 300 SER A CA 1
ATOM 2300 C C . SER A 1 300 ? 30.204 -17.602 -19.443 1.00 37.84 300 SER A C 1
ATOM 2302 O O . SER A 1 300 ? 30.133 -17.048 -18.346 1.00 37.84 300 SER A O 1
ATOM 2304 N N . LEU A 1 301 ? 30.562 -18.887 -19.558 1.00 37.41 301 LEU A N 1
ATOM 2305 C CA . LEU A 1 301 ? 30.822 -19.769 -18.410 1.00 37.41 301 LEU A CA 1
ATOM 2306 C C . LEU A 1 301 ? 31.926 -19.233 -17.481 1.00 37.41 301 LEU A C 1
ATOM 2308 O O . LEU A 1 301 ? 31.790 -19.302 -16.264 1.00 37.41 301 LEU A O 1
ATOM 2312 N N . SER A 1 302 ? 32.977 -18.614 -18.029 1.00 36.28 302 SER A N 1
ATOM 2313 C CA . SER A 1 302 ? 34.050 -17.977 -17.242 1.00 36.28 302 SER A CA 1
ATOM 2314 C C . SER A 1 302 ? 33.660 -16.648 -16.571 1.00 36.28 302 SER A C 1
ATOM 2316 O O . SER A 1 302 ? 34.369 -16.185 -15.673 1.00 36.28 302 SER A O 1
ATOM 2318 N N . ARG A 1 303 ? 32.533 -16.035 -16.964 1.00 43.62 303 ARG A N 1
ATOM 2319 C CA . ARG A 1 303 ? 31.886 -14.935 -16.226 1.00 43.62 303 ARG A CA 1
ATOM 2320 C C . ARG A 1 303 ? 30.929 -15.487 -15.168 1.00 43.62 303 ARG A C 1
ATOM 2322 O O . ARG A 1 303 ? 30.962 -15.018 -14.034 1.00 43.62 303 ARG A O 1
ATOM 2329 N N . PHE A 1 304 ? 30.165 -16.526 -15.506 1.00 44.38 304 PHE A N 1
ATOM 2330 C CA . PHE A 1 304 ? 29.270 -17.234 -14.588 1.00 44.38 304 PHE A CA 1
ATOM 2331 C C . PHE A 1 304 ? 30.014 -17.794 -13.370 1.00 44.38 304 PHE A C 1
ATOM 2333 O O . PHE A 1 304 ? 29.619 -17.495 -12.251 1.00 44.38 304 PHE A O 1
ATOM 2340 N N . THR A 1 305 ? 31.134 -18.506 -13.547 1.00 38.97 305 THR A N 1
ATOM 2341 C CA . THR A 1 305 ? 31.915 -19.052 -12.418 1.00 38.97 305 THR A CA 1
ATOM 2342 C C . THR A 1 305 ? 32.554 -17.975 -11.545 1.00 38.97 305 THR A C 1
ATOM 2344 O O . THR A 1 305 ? 32.670 -18.158 -10.335 1.00 38.97 305 THR A O 1
ATOM 2347 N N . LYS A 1 306 ? 32.931 -16.821 -12.111 1.00 38.84 306 LYS A N 1
ATOM 2348 C CA . LYS A 1 306 ? 33.442 -15.673 -11.339 1.00 38.84 306 LYS A CA 1
ATOM 2349 C C . LYS A 1 306 ? 32.336 -14.950 -10.568 1.00 38.84 306 LYS A C 1
ATOM 2351 O O . LYS A 1 306 ? 32.576 -14.500 -9.454 1.00 38.84 306 LYS A O 1
ATOM 2356 N N . PHE A 1 307 ? 31.126 -14.875 -11.117 1.00 43.91 307 PHE A N 1
ATOM 2357 C CA . PHE A 1 307 ? 29.976 -14.293 -10.426 1.00 43.91 307 PHE A CA 1
ATOM 2358 C C . PHE A 1 307 ? 29.384 -15.241 -9.371 1.00 43.91 307 PHE A C 1
ATOM 2360 O O . PHE A 1 307 ? 29.067 -14.797 -8.272 1.00 43.91 307 PHE A O 1
ATOM 2367 N N . SER A 1 308 ? 29.308 -16.548 -9.641 1.00 37.47 308 SER A N 1
ATOM 2368 C CA . SER A 1 308 ? 28.835 -17.535 -8.665 1.00 37.47 308 SER A CA 1
ATOM 2369 C C . SER A 1 308 ? 29.829 -17.734 -7.520 1.00 37.47 308 SER A C 1
ATOM 2371 O O . SER A 1 308 ? 29.403 -17.771 -6.372 1.00 37.47 308 SER A O 1
ATOM 2373 N N . SER A 1 309 ? 31.144 -17.755 -7.780 1.00 36.19 309 SER A N 1
ATOM 2374 C CA . SER A 1 309 ? 32.155 -17.754 -6.707 1.00 36.19 309 SER A CA 1
ATOM 2375 C C . SER A 1 309 ? 32.195 -16.432 -5.933 1.00 36.19 309 SER A C 1
ATOM 2377 O O . SER A 1 309 ? 32.403 -16.462 -4.723 1.00 36.19 309 SER A O 1
ATOM 2379 N N . PHE A 1 310 ? 31.913 -15.286 -6.567 1.00 44.69 310 PHE A N 1
ATOM 2380 C CA . PHE A 1 310 ? 31.691 -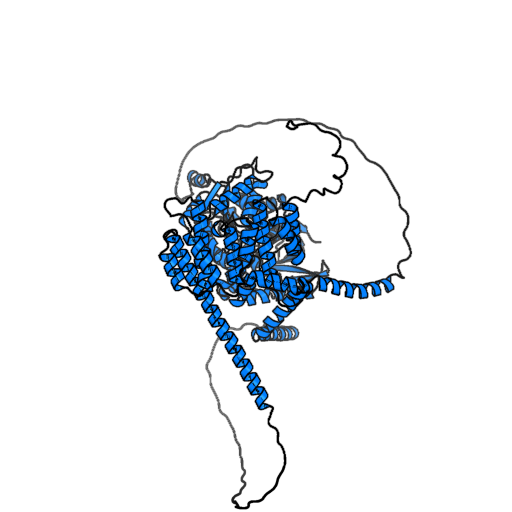14.025 -5.851 1.00 44.69 310 PHE A CA 1
ATOM 2381 C C . PHE A 1 310 ? 30.468 -14.114 -4.925 1.00 44.69 310 PHE A C 1
ATOM 2383 O O . PHE A 1 310 ? 30.601 -13.842 -3.736 1.00 44.69 310 PHE A O 1
ATOM 2390 N N . LEU A 1 311 ? 29.311 -14.572 -5.418 1.00 36.50 311 LEU A N 1
ATOM 2391 C CA . LEU A 1 311 ? 28.104 -14.752 -4.600 1.00 36.50 311 LEU A CA 1
ATOM 2392 C C . LEU A 1 311 ? 28.292 -15.791 -3.479 1.00 36.50 311 LEU A C 1
ATOM 2394 O O . LEU A 1 311 ? 27.849 -15.557 -2.359 1.00 36.50 311 LEU A O 1
ATOM 2398 N N . PHE A 1 312 ? 29.002 -16.892 -3.733 1.00 35.72 312 PHE A N 1
ATOM 2399 C CA . PHE A 1 312 ? 29.275 -17.934 -2.735 1.00 35.72 312 PHE A CA 1
ATOM 2400 C C . PHE A 1 312 ? 30.298 -17.476 -1.669 1.00 35.72 312 PHE A C 1
ATOM 2402 O O . PHE A 1 312 ? 30.176 -17.776 -0.478 1.00 35.72 312 PHE A O 1
ATOM 2409 N N . SER A 1 313 ? 31.284 -16.669 -2.075 1.00 37.94 313 SER A N 1
ATOM 2410 C CA . SER A 1 313 ? 32.218 -15.968 -1.179 1.00 37.94 313 SER A CA 1
ATOM 2411 C C . SER A 1 313 ? 31.501 -14.912 -0.325 1.00 37.94 313 SER A C 1
ATOM 2413 O O . SER A 1 313 ? 31.773 -14.781 0.868 1.00 37.94 313 SER A O 1
ATOM 2415 N N . VAL A 1 314 ? 30.512 -14.223 -0.903 1.00 41.19 314 VAL A N 1
ATOM 2416 C CA . VAL A 1 314 ? 29.606 -13.312 -0.193 1.00 41.19 314 VAL A CA 1
ATOM 2417 C C . VAL A 1 314 ? 28.782 -14.078 0.853 1.00 41.19 314 VAL A C 1
ATOM 2419 O O . VAL A 1 314 ? 28.807 -13.691 2.021 1.00 41.19 314 VAL A O 1
ATOM 2422 N N . THR A 1 315 ? 28.154 -15.211 0.511 1.00 41.69 315 THR A N 1
ATOM 2423 C CA . THR A 1 315 ? 27.384 -16.018 1.483 1.00 41.69 315 THR A CA 1
ATOM 2424 C C . THR A 1 315 ? 28.232 -16.675 2.575 1.00 41.69 315 THR A C 1
ATOM 2426 O O . THR A 1 315 ? 27.737 -16.865 3.680 1.00 41.69 315 THR A O 1
ATOM 2429 N N . SER A 1 316 ? 29.506 -16.999 2.319 1.00 40.03 316 SER A N 1
ATOM 2430 C CA . SER A 1 316 ? 30.387 -17.590 3.346 1.00 40.03 316 SER A CA 1
ATOM 2431 C C . SER A 1 316 ? 31.033 -16.561 4.286 1.00 40.03 316 SER A C 1
ATOM 2433 O O . SER A 1 316 ? 31.692 -16.948 5.251 1.00 40.03 316 SER A O 1
ATOM 2435 N N . LYS A 1 317 ? 30.838 -15.251 4.059 1.00 48.81 317 LYS A N 1
ATOM 2436 C CA . LYS A 1 317 ? 31.342 -14.182 4.939 1.00 48.81 317 LYS A CA 1
ATOM 2437 C C . LYS A 1 317 ? 30.300 -13.090 5.195 1.00 48.81 317 LYS A C 1
ATOM 2439 O O . LYS A 1 317 ? 30.458 -11.949 4.764 1.00 48.81 317 LYS A O 1
ATOM 2444 N N . TYR A 1 318 ? 29.313 -13.403 6.037 1.00 50.53 318 TYR A N 1
ATOM 2445 C CA . TYR A 1 318 ? 28.377 -12.429 6.626 1.00 50.53 318 TYR A CA 1
ATOM 2446 C C . TYR A 1 318 ? 29.083 -11.181 7.197 1.00 50.53 318 TYR A C 1
ATOM 2448 O O . TYR A 1 318 ? 28.649 -10.060 6.932 1.00 50.53 318 TYR A O 1
ATOM 2456 N N . ARG A 1 319 ? 30.234 -11.340 7.879 1.00 46.44 319 ARG A N 1
ATOM 2457 C CA . ARG A 1 319 ? 31.073 -10.218 8.365 1.00 46.44 319 ARG A CA 1
ATOM 2458 C C . ARG A 1 319 ? 31.518 -9.258 7.231 1.00 46.44 319 ARG A C 1
ATOM 2460 O O . ARG A 1 319 ? 31.678 -8.068 7.485 1.00 46.44 319 ARG A O 1
ATOM 2467 N N . SER A 1 320 ? 31.669 -9.719 5.984 1.00 43.69 320 SER A N 1
ATOM 2468 C CA . SER A 1 320 ? 31.957 -8.864 4.813 1.00 43.69 320 SER A CA 1
ATOM 2469 C C . SER A 1 320 ? 30.712 -8.155 4.271 1.00 43.69 320 SER A C 1
ATOM 2471 O O . SER A 1 320 ? 30.804 -6.992 3.884 1.00 43.69 320 SER A O 1
ATOM 2473 N N . ILE A 1 321 ? 29.551 -8.823 4.278 1.00 50.44 321 ILE A N 1
ATOM 2474 C CA . ILE A 1 321 ? 28.254 -8.226 3.908 1.00 50.44 321 ILE A CA 1
ATOM 2475 C C . ILE A 1 321 ? 27.923 -7.072 4.858 1.00 50.44 321 ILE A C 1
ATOM 2477 O O . ILE A 1 321 ? 27.668 -5.960 4.404 1.00 50.44 321 ILE A O 1
ATOM 2481 N N . LEU A 1 322 ? 28.007 -7.312 6.170 1.00 49.38 322 LEU A N 1
ATOM 2482 C CA . LEU A 1 322 ? 27.793 -6.297 7.204 1.00 49.38 322 LEU A CA 1
ATOM 2483 C C . LEU A 1 322 ? 28.771 -5.124 7.061 1.00 49.38 322 LEU A C 1
ATOM 2485 O O . LEU A 1 322 ? 28.344 -3.976 7.111 1.00 49.38 322 LEU A O 1
ATOM 2489 N N . ARG A 1 323 ? 30.059 -5.372 6.786 1.00 46.72 323 ARG A N 1
ATOM 2490 C CA . ARG A 1 323 ? 31.028 -4.293 6.509 1.00 46.72 323 ARG A CA 1
ATOM 2491 C C . ARG A 1 323 ? 30.666 -3.475 5.266 1.00 46.72 323 ARG A C 1
ATOM 2493 O O . ARG A 1 323 ? 30.793 -2.255 5.307 1.00 46.72 323 ARG A O 1
ATOM 2500 N N . LEU A 1 324 ? 30.182 -4.102 4.191 1.00 47.34 324 LEU A N 1
ATOM 2501 C CA . LEU A 1 324 ? 29.712 -3.383 3.001 1.00 47.34 324 LEU A CA 1
ATOM 2502 C C . LEU A 1 324 ? 28.438 -2.573 3.297 1.00 47.34 324 LEU A C 1
ATOM 2504 O O . LEU A 1 324 ? 28.342 -1.423 2.877 1.00 47.34 324 LEU A O 1
ATOM 2508 N N . LEU A 1 325 ? 27.499 -3.140 4.062 1.00 55.53 325 LEU A N 1
ATOM 2509 C CA . LEU A 1 325 ? 26.274 -2.474 4.508 1.00 55.53 325 LEU A 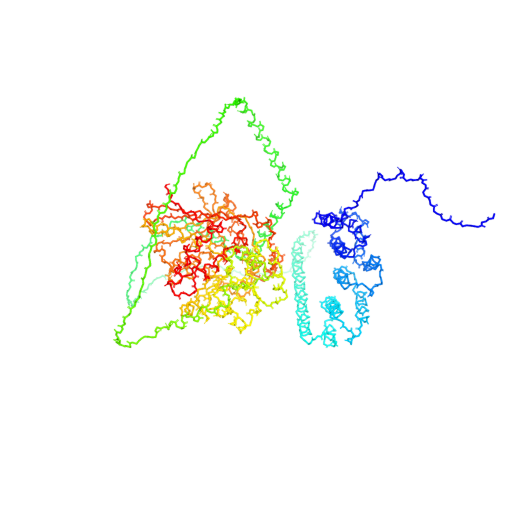CA 1
ATOM 2510 C C . LEU A 1 325 ? 26.598 -1.243 5.367 1.00 55.53 325 LEU A C 1
ATOM 2512 O O . LEU A 1 325 ? 26.165 -0.143 5.035 1.00 55.53 325 LEU A O 1
ATOM 2516 N N . PHE A 1 326 ? 27.421 -1.394 6.410 1.00 63.16 326 PHE A N 1
ATOM 2517 C CA . PHE A 1 326 ? 27.870 -0.284 7.253 1.00 63.16 326 PHE A CA 1
ATOM 2518 C C . PHE A 1 326 ? 28.670 0.758 6.464 1.00 63.16 326 PHE A C 1
ATOM 2520 O O . PHE A 1 326 ? 28.491 1.948 6.698 1.00 63.16 326 PHE A O 1
ATOM 2527 N N . MET A 1 327 ? 29.490 0.354 5.486 1.00 60.59 327 MET A N 1
ATOM 2528 C CA . MET A 1 327 ? 30.184 1.297 4.602 1.00 60.59 327 MET A CA 1
ATOM 2529 C C . MET A 1 327 ? 29.199 2.091 3.730 1.00 60.59 327 MET A C 1
ATOM 2531 O O . MET A 1 327 ? 29.359 3.300 3.587 1.00 60.59 327 MET A O 1
ATOM 2535 N N . VAL A 1 328 ? 28.161 1.456 3.174 1.00 58.78 328 VAL A N 1
ATOM 2536 C CA . VAL A 1 328 ? 27.123 2.144 2.385 1.00 58.78 328 VAL A CA 1
ATOM 2537 C C . VAL A 1 328 ? 26.274 3.063 3.268 1.00 58.78 328 VAL A C 1
ATOM 2539 O O . VAL A 1 328 ? 26.054 4.210 2.888 1.00 58.78 328 VAL A O 1
ATOM 2542 N N . ILE A 1 329 ? 25.867 2.620 4.462 1.00 72.38 329 ILE A N 1
ATOM 2543 C CA . ILE A 1 329 ? 25.158 3.449 5.452 1.00 72.38 329 ILE A CA 1
ATOM 2544 C C . ILE A 1 329 ? 26.020 4.655 5.850 1.00 72.38 329 ILE A C 1
ATOM 2546 O O . ILE A 1 329 ? 25.540 5.786 5.814 1.00 72.38 329 ILE A O 1
ATOM 2550 N N . ALA A 1 330 ? 27.307 4.446 6.143 1.00 60.34 330 ALA A N 1
ATOM 2551 C CA . ALA A 1 330 ? 28.243 5.518 6.463 1.00 60.34 330 ALA A CA 1
ATOM 2552 C C . ALA A 1 330 ? 28.437 6.487 5.286 1.00 60.34 330 ALA A C 1
ATOM 2554 O O . ALA A 1 330 ? 28.451 7.692 5.505 1.00 60.34 330 ALA A O 1
ATOM 2555 N N . ILE A 1 331 ? 28.526 6.007 4.040 1.00 62.62 331 ILE A N 1
ATOM 2556 C CA . ILE A 1 331 ? 28.601 6.865 2.845 1.00 62.62 331 ILE A CA 1
ATOM 2557 C C . ILE A 1 331 ? 27.314 7.685 2.677 1.00 62.62 331 ILE A C 1
ATOM 2559 O O . ILE A 1 331 ? 27.395 8.887 2.431 1.00 62.62 331 ILE A O 1
ATOM 2563 N N . VAL A 1 332 ? 26.136 7.075 2.843 1.00 64.62 332 VAL A N 1
ATOM 2564 C CA . VAL A 1 332 ? 24.841 7.774 2.775 1.00 64.62 332 VAL A CA 1
ATOM 2565 C C . VAL A 1 332 ? 24.746 8.844 3.862 1.00 64.62 332 VAL A C 1
ATOM 2567 O O . VAL A 1 332 ? 24.398 9.982 3.558 1.00 64.62 332 VAL A O 1
ATOM 2570 N N . GLU A 1 333 ? 25.121 8.531 5.100 1.00 64.69 333 GLU A N 1
ATOM 2571 C CA . GLU A 1 333 ? 25.091 9.471 6.226 1.00 64.69 333 GLU A CA 1
ATOM 2572 C C . GLU A 1 333 ? 26.144 10.590 6.081 1.00 64.69 333 GLU A C 1
ATOM 2574 O O . GLU A 1 333 ? 25.863 11.764 6.323 1.00 64.69 333 GLU A O 1
ATOM 2579 N N . VAL A 1 334 ? 27.337 10.273 5.570 1.00 58.72 334 VAL A N 1
ATOM 2580 C CA . VAL A 1 334 ? 28.368 11.260 5.208 1.00 58.72 334 VAL A CA 1
ATOM 2581 C C . VAL A 1 334 ? 27.887 12.185 4.084 1.00 58.72 334 VAL A C 1
ATOM 2583 O O . VAL A 1 334 ? 28.149 13.382 4.151 1.00 58.72 334 VAL A O 1
ATOM 2586 N N . VAL A 1 335 ? 27.137 11.691 3.094 1.00 54.91 335 VAL A N 1
ATOM 2587 C CA . VAL A 1 335 ? 26.521 12.519 2.035 1.00 54.91 335 VAL A CA 1
ATOM 2588 C C . VAL A 1 335 ? 25.323 13.330 2.556 1.00 54.91 335 VAL A C 1
ATOM 2590 O O . VAL A 1 335 ? 25.108 14.460 2.107 1.00 54.91 335 VAL A O 1
ATOM 2593 N N . ARG A 1 336 ? 24.570 12.797 3.528 1.00 56.69 336 ARG A N 1
ATOM 2594 C CA . ARG A 1 336 ? 23.421 13.450 4.183 1.00 56.69 336 ARG A CA 1
ATOM 2595 C C . ARG A 1 336 ? 23.840 14.630 5.068 1.00 56.69 336 ARG A C 1
ATOM 2597 O O . ARG A 1 336 ? 23.097 15.604 5.175 1.00 56.69 336 ARG A O 1
ATOM 2604 N N . ARG A 1 337 ? 25.040 14.592 5.658 1.00 74.19 337 ARG A N 1
ATOM 2605 C CA . ARG A 1 337 ? 25.603 15.690 6.464 1.00 74.19 337 ARG A CA 1
ATOM 2606 C C . ARG A 1 337 ? 25.885 16.930 5.616 1.00 74.19 337 ARG A C 1
ATOM 2608 O O . ARG A 1 337 ? 26.835 16.971 4.832 1.00 74.19 337 ARG A O 1
ATOM 2615 N N . GLU A 1 338 ? 25.139 18.010 5.854 1.00 48.69 338 GLU A N 1
ATOM 2616 C CA . GLU A 1 338 ? 25.278 19.254 5.082 1.00 48.69 338 GLU A CA 1
ATOM 2617 C C . GLU A 1 338 ? 26.696 19.841 5.110 1.00 48.69 338 GLU A C 1
ATOM 2619 O O . GLU A 1 338 ? 27.185 20.276 4.071 1.00 48.69 338 GLU A O 1
ATOM 2624 N N . ARG A 1 339 ? 27.413 19.769 6.246 1.00 57.62 339 ARG A N 1
ATOM 2625 C CA . ARG A 1 339 ? 28.827 20.195 6.344 1.00 57.62 339 ARG A CA 1
ATOM 2626 C C . ARG A 1 339 ? 29.744 19.454 5.352 1.00 57.62 339 ARG A C 1
ATOM 2628 O O . ARG A 1 339 ? 30.727 20.033 4.895 1.00 57.62 339 ARG A O 1
ATOM 2635 N N . VAL A 1 340 ? 29.436 18.202 5.000 1.00 59.16 340 VAL A N 1
ATOM 2636 C CA . VAL A 1 340 ? 30.184 17.421 3.998 1.00 59.16 340 VAL A CA 1
ATOM 2637 C C . VAL A 1 340 ? 29.706 17.753 2.591 1.00 59.16 340 VAL A C 1
ATOM 2639 O O . VAL A 1 340 ? 30.545 18.024 1.738 1.00 59.16 340 VAL A O 1
ATOM 2642 N N . ARG A 1 341 ? 28.389 17.838 2.354 1.00 56.16 341 ARG A N 1
ATOM 2643 C CA . ARG A 1 341 ? 27.825 18.316 1.076 1.00 56.16 341 ARG A CA 1
ATOM 2644 C C . ARG A 1 341 ? 28.424 19.674 0.679 1.00 56.16 341 ARG A C 1
ATOM 2646 O O . ARG A 1 341 ? 28.789 19.876 -0.473 1.00 56.16 341 ARG A O 1
ATOM 2653 N N . GLU A 1 342 ? 28.614 20.565 1.649 1.00 59.25 342 GLU A N 1
ATOM 2654 C CA . GLU A 1 342 ? 29.272 21.867 1.500 1.00 59.25 342 GLU A CA 1
ATOM 2655 C C . GLU A 1 342 ? 30.796 21.795 1.298 1.00 59.25 342 GLU A C 1
ATOM 2657 O O . GLU A 1 342 ? 31.350 22.620 0.571 1.00 59.25 342 GLU A O 1
ATOM 2662 N N . ARG A 1 343 ? 31.499 20.823 1.897 1.00 61.25 343 ARG A N 1
ATOM 2663 C CA . ARG A 1 343 ? 32.930 20.579 1.614 1.00 61.25 343 ARG A CA 1
ATOM 2664 C C . ARG A 1 343 ? 33.140 19.982 0.220 1.00 61.25 343 ARG A C 1
ATOM 2666 O O . ARG A 1 343 ? 34.043 20.417 -0.484 1.00 61.25 343 ARG A O 1
ATOM 2673 N N . VAL A 1 344 ? 32.287 19.049 -0.207 1.00 53.09 344 VAL A N 1
ATOM 2674 C CA . VAL A 1 344 ? 32.330 18.440 -1.548 1.00 53.09 344 VAL A CA 1
ATOM 2675 C C . VAL A 1 344 ? 31.958 19.464 -2.620 1.00 53.09 344 VAL A C 1
ATOM 2677 O O . VAL A 1 344 ? 32.671 19.559 -3.613 1.00 53.09 344 VAL A O 1
ATOM 2680 N N . LYS A 1 345 ? 30.931 20.301 -2.398 1.00 48.22 345 LYS A N 1
ATOM 2681 C CA . LYS A 1 345 ? 30.634 21.459 -3.262 1.00 48.22 345 LYS A CA 1
ATOM 2682 C C . LYS A 1 345 ? 31.818 22.418 -3.375 1.00 48.22 345 LYS A C 1
ATOM 2684 O O . LYS A 1 345 ? 32.138 22.824 -4.483 1.00 48.22 345 LYS A O 1
ATOM 2689 N N . ARG A 1 346 ? 32.486 22.766 -2.266 1.00 57.56 346 ARG A N 1
ATOM 2690 C CA . ARG A 1 346 ? 33.682 23.631 -2.293 1.00 57.56 346 ARG A CA 1
ATOM 2691 C C . ARG A 1 346 ? 34.852 22.988 -3.039 1.00 57.56 346 ARG A C 1
ATOM 2693 O O . ARG A 1 346 ? 35.470 23.651 -3.863 1.00 57.56 346 ARG A O 1
ATOM 2700 N N . GLY A 1 347 ? 35.107 21.696 -2.824 1.00 51.12 347 GLY A N 1
ATOM 2701 C CA . GLY A 1 347 ? 36.115 20.942 -3.576 1.00 51.12 347 GLY A CA 1
ATOM 2702 C C . GLY A 1 347 ? 35.817 20.884 -5.079 1.00 51.12 347 GLY A C 1
ATOM 2703 O O . GLY A 1 347 ? 36.708 21.119 -5.888 1.00 51.12 347 GLY A O 1
ATOM 2704 N N . TRP A 1 348 ? 34.556 20.653 -5.458 1.00 40.97 348 TRP A N 1
ATOM 2705 C CA . TRP A 1 348 ? 34.115 20.720 -6.854 1.00 40.97 348 TRP A CA 1
ATOM 2706 C C . TRP A 1 348 ? 34.191 22.138 -7.425 1.00 40.97 348 TRP A C 1
ATOM 2708 O O . TRP A 1 348 ? 34.605 22.284 -8.566 1.00 40.97 348 TRP A O 1
ATOM 2718 N N . GLY A 1 349 ? 33.869 23.176 -6.648 1.00 48.09 349 GLY A N 1
ATOM 2719 C CA . GLY A 1 349 ? 33.990 24.579 -7.056 1.00 48.09 349 GLY A CA 1
ATOM 2720 C C . GLY A 1 349 ? 35.414 24.939 -7.479 1.00 48.09 349 GLY A C 1
ATOM 2721 O O . GLY A 1 349 ? 35.613 25.407 -8.594 1.00 48.09 349 GLY A O 1
ATOM 2722 N N . VAL A 1 350 ? 36.414 24.589 -6.662 1.00 53.25 350 VAL A N 1
ATOM 2723 C CA . VAL A 1 350 ? 37.843 24.833 -6.954 1.00 53.25 350 VAL A CA 1
ATOM 2724 C C . VAL A 1 350 ? 38.341 24.081 -8.204 1.00 53.25 350 VAL A C 1
ATOM 2726 O O . VAL A 1 350 ? 39.304 24.505 -8.844 1.00 53.25 350 VAL A O 1
ATOM 2729 N N . VAL A 1 351 ? 37.691 22.976 -8.588 1.00 45.31 351 VAL A N 1
ATOM 2730 C CA . VAL A 1 351 ? 37.952 22.278 -9.862 1.00 45.31 351 VAL A CA 1
ATOM 2731 C C . VAL A 1 351 ? 37.190 22.936 -11.021 1.00 45.31 351 VAL A C 1
ATOM 2733 O O . VAL A 1 351 ? 37.745 23.116 -12.103 1.00 45.31 351 VAL A O 1
ATOM 2736 N N . TRP A 1 352 ? 35.937 23.334 -10.800 1.00 39.88 352 TRP A N 1
ATOM 2737 C CA . TRP A 1 352 ? 35.044 23.893 -11.816 1.00 39.88 352 TRP A CA 1
ATOM 2738 C C . TRP A 1 352 ? 35.442 25.311 -12.248 1.00 39.88 352 TRP A C 1
ATOM 2740 O O . TRP A 1 352 ? 35.383 25.619 -13.437 1.00 39.88 352 TRP A O 1
ATOM 2750 N N . GLU A 1 353 ? 35.932 26.146 -11.325 1.00 45.66 353 GLU A N 1
ATOM 2751 C CA . GLU A 1 353 ? 36.513 27.460 -11.640 1.00 45.66 353 GLU A CA 1
ATOM 2752 C C . GLU A 1 353 ? 37.727 27.335 -12.565 1.00 45.66 353 GLU A C 1
ATOM 2754 O O . GLU A 1 353 ? 37.834 28.080 -13.538 1.00 45.66 353 GLU A O 1
ATOM 2759 N N . LYS A 1 354 ? 38.611 26.354 -12.328 1.00 42.62 354 LYS A N 1
ATOM 2760 C CA . LYS A 1 354 ? 39.788 26.118 -13.183 1.00 42.62 354 LYS A CA 1
ATOM 2761 C C . LYS A 1 354 ? 39.397 25.702 -14.602 1.00 42.62 354 LYS A C 1
ATOM 2763 O O . LYS A 1 354 ? 40.004 26.172 -15.562 1.00 42.62 354 LYS A O 1
ATOM 2768 N N . VAL A 1 355 ? 38.349 24.885 -14.747 1.00 39.50 355 VAL A N 1
ATOM 2769 C CA . VAL A 1 355 ? 37.783 24.539 -16.063 1.00 39.50 355 VAL A CA 1
ATOM 2770 C C . VAL A 1 355 ? 37.181 25.777 -16.739 1.00 39.50 355 VAL A C 1
ATOM 2772 O O . VAL A 1 355 ? 37.476 26.043 -17.905 1.00 39.50 355 VAL A O 1
ATOM 2775 N N . TRP A 1 356 ? 36.405 26.591 -16.018 1.00 36.53 356 TRP A N 1
ATOM 2776 C CA . TRP A 1 356 ? 35.781 27.792 -16.587 1.00 36.53 356 TRP A CA 1
ATOM 2777 C C . TRP A 1 356 ? 36.771 28.904 -16.950 1.00 36.53 356 TRP A C 1
ATOM 2779 O O . TRP A 1 356 ? 36.566 29.578 -17.956 1.00 36.53 356 TRP A O 1
ATOM 2789 N N . GLN A 1 357 ? 37.879 29.055 -16.220 1.00 39.91 357 GLN A N 1
ATOM 2790 C CA . GLN A 1 357 ? 38.968 29.962 -16.605 1.00 39.91 357 GLN A CA 1
ATOM 2791 C C . GLN A 1 357 ? 39.655 29.536 -17.914 1.00 39.91 357 GLN A C 1
ATOM 2793 O O . GLN A 1 357 ? 40.124 30.394 -18.656 1.00 39.91 357 GLN A O 1
ATOM 2798 N N . THR A 1 358 ? 39.667 28.237 -18.242 1.00 38.38 358 THR A N 1
ATOM 2799 C CA . THR A 1 358 ? 40.185 27.746 -19.534 1.00 38.38 358 THR A CA 1
ATOM 2800 C C . THR A 1 358 ? 39.186 27.965 -20.679 1.00 38.38 358 THR A C 1
ATOM 2802 O O . THR A 1 358 ? 39.585 28.330 -21.781 1.00 38.38 358 THR A O 1
ATOM 2805 N N . VAL A 1 359 ? 37.881 27.795 -20.429 1.00 33.75 359 VAL A N 1
ATOM 2806 C CA . VAL A 1 359 ? 36.824 27.961 -21.452 1.00 33.75 359 VAL A CA 1
ATOM 2807 C C . VAL A 1 359 ? 36.480 29.438 -21.717 1.00 33.75 359 VAL A C 1
ATOM 2809 O O . VAL A 1 359 ? 36.159 29.807 -22.846 1.00 33.75 359 VAL A O 1
ATOM 2812 N N . GLY A 1 360 ? 36.595 30.311 -20.711 1.00 32.47 360 GLY A N 1
ATOM 2813 C CA . GLY A 1 360 ? 36.159 31.713 -20.766 1.00 32.47 360 GLY A CA 1
ATOM 2814 C C . GLY A 1 360 ? 36.885 32.621 -21.772 1.00 32.47 360 GLY A C 1
ATOM 2815 O O . GLY A 1 360 ? 36.411 33.726 -22.030 1.00 32.47 360 GLY A O 1
ATOM 2816 N N . MET A 1 361 ? 37.993 32.175 -22.375 1.00 33.28 361 MET A N 1
ATOM 2817 C CA . MET A 1 361 ? 38.649 32.897 -23.478 1.00 33.28 361 MET A CA 1
ATOM 2818 C C . MET A 1 361 ? 37.963 32.695 -24.842 1.00 33.28 361 MET A C 1
ATOM 2820 O O . MET A 1 361 ? 38.222 33.468 -25.760 1.00 33.28 361 MET A O 1
ATOM 2824 N N . ALA A 1 362 ? 37.083 31.698 -24.993 1.00 29.77 362 ALA A N 1
ATOM 2825 C CA . ALA A 1 362 ? 36.557 31.281 -26.298 1.00 29.77 362 ALA A CA 1
ATOM 2826 C C . ALA A 1 362 ? 35.218 31.928 -26.719 1.00 29.77 362 ALA A C 1
ATOM 2828 O O . ALA A 1 362 ? 34.793 31.739 -27.855 1.00 29.77 362 ALA A O 1
ATOM 2829 N N . SER A 1 363 ? 34.529 32.669 -25.838 1.00 28.70 363 SER A N 1
ATOM 2830 C CA . SER A 1 363 ? 33.124 33.075 -26.055 1.00 28.70 363 SER A CA 1
ATOM 2831 C C . SER A 1 363 ? 32.842 34.576 -25.861 1.00 28.70 363 SER A C 1
ATOM 2833 O O . SER A 1 363 ? 31.854 34.953 -25.228 1.00 28.70 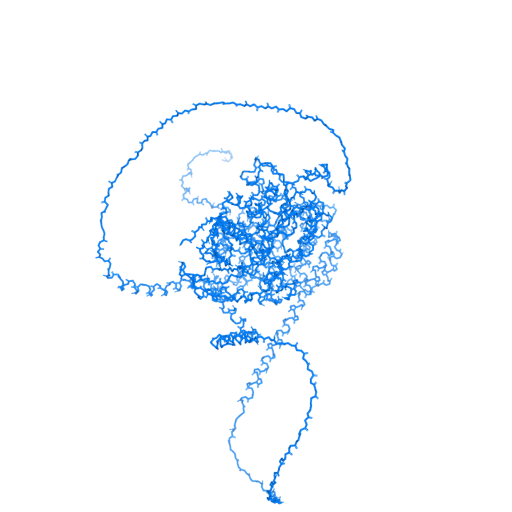363 SER A O 1
ATOM 2835 N N . LYS A 1 364 ? 33.696 35.452 -26.406 1.00 28.55 364 LYS A N 1
ATOM 2836 C CA . LYS A 1 364 ? 33.426 36.900 -26.527 1.00 28.55 364 LYS A CA 1
ATOM 2837 C C . LYS A 1 364 ? 33.271 37.333 -27.988 1.00 28.55 364 LYS A C 1
ATOM 2839 O O . LYS A 1 364 ? 34.130 38.018 -28.528 1.00 28.55 364 LYS A O 1
ATOM 2844 N N . LEU A 1 365 ? 32.145 36.968 -28.599 1.00 28.66 365 LEU A N 1
ATOM 2845 C CA . LEU A 1 365 ? 31.576 37.621 -29.784 1.00 28.66 365 LEU A CA 1
ATOM 2846 C C . LEU A 1 365 ? 30.080 37.268 -29.897 1.00 28.66 365 LEU A C 1
ATOM 2848 O O . LEU A 1 365 ? 29.631 36.299 -29.293 1.00 28.66 365 LEU A O 1
ATOM 2852 N N . THR A 1 366 ? 29.328 38.093 -30.634 1.00 26.91 366 THR A N 1
ATOM 2853 C CA . THR A 1 366 ? 27.883 37.968 -30.939 1.00 26.91 366 THR A CA 1
ATOM 2854 C C . THR A 1 366 ? 26.929 37.740 -29.755 1.00 26.91 366 THR A C 1
ATOM 2856 O O . THR A 1 366 ? 26.654 36.609 -29.364 1.00 26.91 366 THR A O 1
ATOM 2859 N N . ASN A 1 367 ? 26.277 38.812 -29.289 1.00 24.11 367 ASN A N 1
ATOM 2860 C CA . ASN A 1 367 ? 24.876 39.051 -29.678 1.00 24.11 367 ASN A CA 1
ATOM 2861 C C . ASN A 1 367 ? 24.359 40.422 -29.218 1.00 24.11 367 ASN A C 1
ATOM 2863 O O . ASN A 1 367 ? 24.653 40.874 -28.114 1.00 24.11 367 ASN A O 1
ATOM 2867 N N . ALA A 1 368 ? 23.555 41.065 -30.068 1.00 25.56 368 ALA A N 1
ATOM 2868 C CA . ALA A 1 368 ? 22.816 42.283 -29.752 1.00 25.56 368 ALA A CA 1
ATOM 2869 C C . ALA A 1 368 ? 21.579 42.421 -30.666 1.00 25.56 368 ALA A C 1
ATOM 2871 O O . ALA A 1 368 ? 21.594 41.930 -31.788 1.00 25.56 368 ALA A O 1
ATOM 2872 N N . HIS A 1 369 ? 20.586 43.181 -30.186 1.00 28.31 369 HIS A N 1
ATOM 2873 C CA . HIS A 1 369 ? 19.385 43.686 -30.883 1.00 28.31 369 HIS A CA 1
ATOM 2874 C C . HIS A 1 369 ? 18.145 42.762 -31.023 1.00 28.31 369 HIS A C 1
ATOM 2876 O O . HIS A 1 369 ? 18.142 41.719 -31.665 1.00 28.31 369 HIS A O 1
ATOM 2882 N N . LEU A 1 370 ? 17.057 43.266 -30.425 1.00 29.20 370 LEU A N 1
ATOM 2883 C CA . LEU A 1 370 ? 15.622 43.087 -30.738 1.00 29.20 370 LEU A CA 1
ATOM 2884 C C . LEU A 1 370 ? 15.183 44.344 -31.577 1.00 29.20 370 LEU A C 1
ATOM 2886 O O . LEU A 1 370 ? 16.097 45.090 -31.945 1.00 29.20 370 LEU A O 1
ATOM 2890 N N . PRO A 1 371 ? 13.895 44.734 -31.825 1.00 37.47 371 PRO A N 1
ATOM 2891 C CA . PRO A 1 371 ? 12.586 44.158 -31.457 1.00 37.47 371 PRO A CA 1
ATOM 2892 C C . PRO A 1 371 ? 11.549 44.018 -32.648 1.00 37.47 371 PRO A C 1
ATOM 2894 O O . PRO A 1 371 ? 11.833 43.201 -33.515 1.00 37.47 371 PRO A O 1
ATOM 2897 N N . PRO A 1 372 ? 10.321 44.619 -32.712 1.00 42.16 372 PRO A N 1
ATOM 2898 C CA . PRO A 1 372 ? 9.050 43.869 -32.506 1.00 42.16 372 PRO A CA 1
ATOM 2899 C C . PRO A 1 372 ? 7.860 44.107 -33.503 1.00 42.16 372 PRO A C 1
ATOM 2901 O O . PRO A 1 372 ? 7.845 45.088 -34.242 1.00 42.16 372 PRO A O 1
ATOM 2904 N N . SER A 1 373 ? 6.737 43.354 -33.367 1.00 26.66 373 SER A N 1
ATOM 2905 C CA . SER A 1 373 ? 5.427 43.868 -32.829 1.00 26.66 373 SER A CA 1
ATOM 2906 C C . SER A 1 373 ? 4.064 43.388 -33.432 1.00 26.66 373 SER A C 1
ATOM 2908 O O . SER A 1 373 ? 3.962 43.073 -34.609 1.00 26.66 373 SER A O 1
ATOM 2910 N N . ARG A 1 374 ? 2.998 43.522 -32.596 1.00 25.80 374 ARG A N 1
ATOM 2911 C CA . ARG A 1 374 ? 1.569 43.915 -32.861 1.00 25.80 374 ARG A CA 1
ATOM 2912 C C . ARG A 1 374 ? 0.425 42.920 -33.256 1.00 25.80 374 ARG A C 1
ATOM 2914 O O . ARG A 1 374 ? 0.360 42.431 -34.369 1.00 25.80 374 ARG A O 1
ATOM 2921 N N . ARG A 1 375 ? -0.621 42.949 -32.390 1.00 26.62 375 ARG A N 1
ATOM 2922 C CA . ARG A 1 375 ? -2.101 43.106 -32.626 1.00 26.62 375 ARG A CA 1
ATOM 2923 C C . ARG A 1 375 ? -3.016 41.957 -33.144 1.00 26.62 375 ARG A C 1
ATOM 2925 O O . ARG A 1 375 ? -3.204 41.811 -34.338 1.00 26.62 375 ARG A O 1
ATOM 2932 N N . GLN A 1 376 ? -3.703 41.310 -32.186 1.00 25.39 376 GLN A N 1
ATOM 2933 C CA . GLN A 1 376 ? -5.173 41.251 -31.892 1.00 25.39 376 GLN A CA 1
ATOM 2934 C C . GLN A 1 376 ? -6.309 41.087 -32.976 1.00 25.39 376 GLN A C 1
ATOM 2936 O O . GLN A 1 376 ? -6.095 41.386 -34.143 1.00 25.39 376 GLN A O 1
ATOM 2941 N N . PRO A 1 377 ? -7.529 40.607 -32.574 1.00 43.38 377 PRO A N 1
ATOM 2942 C CA . PRO A 1 377 ? -8.601 40.003 -33.421 1.00 43.38 377 PRO A CA 1
ATOM 2943 C C . PRO A 1 377 ? -9.848 40.947 -33.567 1.00 43.38 377 PRO A C 1
ATOM 2945 O O . PRO A 1 377 ? -9.609 42.156 -33.543 1.00 43.38 377 PRO A O 1
ATOM 2948 N N . PRO A 1 378 ? -11.162 40.546 -33.615 1.00 51.66 378 PRO A N 1
ATOM 2949 C CA . PRO A 1 378 ? -11.880 39.262 -33.877 1.00 51.66 378 PRO A CA 1
ATOM 2950 C C . PRO A 1 378 ? -13.115 39.384 -34.832 1.00 51.66 378 PRO A C 1
ATOM 2952 O O . PRO A 1 378 ? -13.390 40.474 -35.330 1.00 51.66 378 PRO A O 1
ATOM 2955 N N . ARG A 1 379 ? -13.953 38.324 -34.980 1.00 26.62 379 ARG A N 1
ATOM 2956 C CA . ARG A 1 379 ? -15.446 38.424 -34.912 1.00 26.62 379 ARG A CA 1
ATOM 2957 C C . ARG A 1 379 ? -16.210 37.079 -34.821 1.00 26.62 379 ARG A C 1
ATOM 2959 O O . ARG A 1 379 ? -15.604 36.018 -34.860 1.00 26.62 379 ARG A O 1
ATOM 2966 N N . VAL A 1 380 ? -17.534 37.176 -34.623 1.00 28.67 380 VAL A N 1
ATOM 2967 C CA . VAL A 1 380 ? -18.531 36.137 -34.249 1.00 28.67 380 VAL A CA 1
ATOM 2968 C C . VAL A 1 380 ? -19.764 36.252 -35.165 1.00 28.67 380 VAL A C 1
ATOM 2970 O O . VAL A 1 380 ? -20.028 37.368 -35.605 1.00 28.67 380 VAL A O 1
ATOM 2973 N N . PHE A 1 381 ? -20.553 35.181 -35.376 1.00 28.41 381 PHE A N 1
ATOM 2974 C CA . PHE A 1 381 ? -22.020 35.254 -35.597 1.00 28.41 381 PHE A CA 1
ATOM 2975 C C . PHE A 1 381 ? -22.754 33.938 -35.214 1.00 28.41 381 PHE A C 1
ATOM 2977 O O . PHE A 1 381 ? -22.095 32.957 -34.876 1.00 28.41 381 PHE A O 1
ATOM 2984 N N . LEU A 1 382 ? -24.100 33.940 -35.186 1.00 27.52 382 LEU A N 1
ATOM 2985 C CA . LEU A 1 382 ? -24.977 32.923 -34.558 1.00 27.52 382 LEU A CA 1
ATOM 2986 C C . LEU A 1 382 ? -26.068 32.380 -35.518 1.00 27.52 382 LEU A C 1
ATOM 2988 O O . LEU A 1 382 ? -26.489 33.138 -36.387 1.00 27.52 382 LEU A O 1
ATOM 2992 N N . HIS A 1 383 ? -26.608 31.160 -35.292 1.00 27.08 383 HIS A N 1
ATOM 2993 C CA . HIS A 1 383 ? -28.009 30.906 -34.834 1.00 27.08 383 HIS A CA 1
ATOM 2994 C C . HIS A 1 383 ? -28.487 29.418 -34.869 1.00 27.08 383 HIS A C 1
ATOM 2996 O O . HIS A 1 383 ? -27.891 28.559 -35.509 1.00 27.08 383 HIS A O 1
ATOM 3002 N N . HIS A 1 384 ? -29.574 29.154 -34.120 1.00 25.92 384 HIS A N 1
ATOM 3003 C CA . HIS A 1 384 ? -30.400 27.922 -33.946 1.00 25.92 384 HIS A CA 1
ATOM 3004 C C . HIS A 1 384 ? -31.602 27.876 -34.961 1.00 25.92 384 HIS A C 1
ATOM 3006 O O . HIS A 1 384 ? -31.530 28.696 -35.879 1.00 25.92 384 HIS A O 1
ATOM 3012 N N . PRO A 1 385 ? -32.736 27.095 -34.847 1.00 43.56 385 PRO A N 1
ATOM 3013 C CA . PRO A 1 385 ? -33.198 26.047 -33.871 1.00 43.56 385 PRO A CA 1
ATOM 3014 C C . PRO A 1 385 ? -33.990 24.787 -34.405 1.00 43.56 385 PRO A C 1
ATOM 3016 O O . PRO A 1 385 ? -34.505 24.800 -35.515 1.00 43.56 385 PRO A O 1
ATOM 3019 N N . THR A 1 386 ? -34.296 23.808 -33.509 1.00 29.12 386 THR A N 1
ATOM 3020 C CA . THR A 1 386 ? -35.493 22.870 -33.486 1.00 29.12 386 THR A CA 1
ATOM 3021 C C . THR A 1 386 ? -35.681 21.819 -34.629 1.00 29.12 386 THR A C 1
ATOM 3023 O O . THR A 1 386 ? -35.111 22.013 -35.688 1.00 29.12 386 THR A O 1
ATOM 3026 N N . ARG A 1 387 ? -36.436 20.684 -34.572 1.00 26.62 387 ARG A N 1
ATOM 3027 C CA . ARG A 1 387 ? -37.349 19.926 -33.632 1.00 26.62 387 ARG A CA 1
ATOM 3028 C C . ARG A 1 387 ? -37.564 18.463 -34.189 1.00 26.62 387 ARG A C 1
ATOM 3030 O O . ARG A 1 387 ? -37.049 18.230 -35.273 1.00 26.62 387 ARG A O 1
ATOM 3037 N N . ARG A 1 388 ? -38.291 17.448 -33.646 1.00 27.98 388 ARG A N 1
ATOM 3038 C CA . ARG A 1 388 ? -39.090 17.145 -32.410 1.00 27.98 388 ARG A CA 1
ATOM 3039 C C . ARG A 1 388 ? -39.163 15.592 -32.163 1.00 27.98 388 ARG A C 1
ATOM 3041 O O . ARG A 1 388 ? -38.690 14.831 -32.996 1.00 27.98 388 ARG A O 1
ATOM 3048 N N . ASP A 1 389 ? -39.785 15.175 -31.051 1.00 28.27 389 ASP A N 1
ATOM 3049 C CA . ASP A 1 389 ? -40.029 13.825 -30.458 1.00 28.27 389 ASP A CA 1
ATOM 3050 C C . ASP A 1 389 ? -41.008 12.857 -31.190 1.00 28.27 389 ASP A C 1
ATOM 3052 O O . ASP A 1 389 ? -41.787 13.320 -32.019 1.00 28.27 389 ASP A O 1
ATOM 3056 N N . HIS A 1 390 ? -41.046 11.562 -30.778 1.00 27.73 390 HIS A N 1
ATOM 3057 C CA . HIS A 1 390 ? -42.266 10.716 -30.593 1.00 27.73 390 HIS A CA 1
ATOM 3058 C C . HIS A 1 390 ? -42.000 9.351 -29.869 1.00 27.73 390 HIS A C 1
ATOM 3060 O O . HIS A 1 390 ? -40.988 8.709 -30.137 1.00 27.73 390 HIS A O 1
ATOM 3066 N N . ASP A 1 391 ? -42.939 8.889 -29.016 1.00 28.86 391 ASP A N 1
ATOM 3067 C CA . ASP A 1 391 ? -42.975 7.594 -28.267 1.00 28.86 391 ASP A CA 1
ATOM 3068 C C . ASP A 1 391 ? -44.108 6.638 -28.751 1.00 28.86 391 ASP A C 1
ATOM 3070 O O . ASP A 1 391 ? -44.965 7.112 -29.498 1.00 28.86 391 ASP A O 1
ATOM 3074 N N . VAL A 1 392 ? -44.163 5.357 -28.279 1.00 26.91 392 VAL A N 1
ATOM 3075 C CA . VAL A 1 392 ? -45.367 4.527 -27.874 1.00 26.91 392 VAL A CA 1
ATOM 3076 C C . VAL A 1 392 ? -45.114 2.978 -27.833 1.00 26.91 392 VAL A C 1
ATOM 3078 O O . VAL A 1 392 ? -44.194 2.481 -28.474 1.00 26.91 392 VAL A O 1
ATOM 3081 N N . LEU A 1 393 ? -45.918 2.212 -27.052 1.00 32.38 393 LEU A N 1
ATOM 3082 C CA . LEU A 1 393 ? -45.922 0.733 -26.781 1.00 32.38 393 LEU A CA 1
ATOM 3083 C C . LEU A 1 393 ? -47.411 0.220 -26.625 1.00 32.38 393 LEU A C 1
ATOM 3085 O O . LEU A 1 393 ? -48.272 1.058 -26.907 1.00 32.38 393 LEU A O 1
ATOM 3089 N N . PRO A 1 394 ? -47.828 -1.008 -26.151 1.00 44.34 394 PRO A N 1
ATOM 3090 C CA . PRO A 1 394 ? -47.113 -2.232 -25.682 1.00 44.34 394 PRO A CA 1
ATOM 3091 C C . PRO A 1 394 ? -47.731 -3.666 -25.977 1.00 44.34 394 PRO A C 1
ATOM 3093 O O . PRO A 1 394 ? -48.928 -3.826 -26.180 1.00 44.34 394 PRO A O 1
ATOM 3096 N N . THR A 1 395 ? -46.901 -4.725 -25.831 1.00 28.22 395 THR A N 1
ATOM 3097 C CA . THR A 1 395 ? -47.180 -6.120 -25.314 1.00 28.22 395 THR A CA 1
ATOM 3098 C C . THR A 1 395 ? -48.241 -7.070 -25.989 1.00 28.22 395 THR A C 1
ATOM 3100 O O . THR A 1 395 ? -48.472 -6.912 -27.182 1.00 28.22 395 THR A O 1
ATOM 3103 N N . PRO A 1 396 ? -48.741 -8.175 -25.348 1.00 46.88 396 PRO A N 1
ATOM 3104 C CA . PRO A 1 396 ? -48.273 -9.603 -25.377 1.00 46.88 396 PRO A CA 1
ATOM 3105 C C . PRO A 1 396 ? -49.344 -10.593 -25.990 1.00 46.88 396 PRO A C 1
ATOM 3107 O O . PRO A 1 396 ? -50.067 -10.090 -26.847 1.00 46.88 396 PRO A O 1
ATOM 3110 N N . PRO A 1 397 ? -49.588 -11.911 -25.638 1.00 47.19 397 PRO A N 1
ATOM 3111 C CA . PRO A 1 397 ? -48.935 -12.970 -24.793 1.00 47.19 397 PRO A CA 1
ATOM 3112 C C . PRO A 1 397 ? -48.958 -14.470 -25.330 1.00 47.19 397 PRO A C 1
ATOM 3114 O O . PRO A 1 397 ? -49.380 -14.723 -26.449 1.00 47.19 397 PRO A O 1
ATOM 3117 N N . HIS A 1 398 ? -48.603 -15.466 -24.468 1.00 27.20 398 HIS A N 1
ATOM 3118 C CA . HIS A 1 398 ? -48.978 -16.931 -24.437 1.00 27.20 398 HIS A CA 1
ATOM 3119 C C . HIS A 1 398 ? -48.361 -17.971 -25.439 1.00 27.20 398 HIS A C 1
ATOM 3121 O O . HIS A 1 398 ? -48.182 -17.654 -26.605 1.00 27.20 398 HIS A O 1
ATOM 3127 N N . PHE A 1 399 ? -48.055 -19.257 -25.103 1.00 26.86 399 PHE A N 1
ATOM 3128 C CA . PHE A 1 399 ? -47.993 -20.023 -23.817 1.00 26.86 399 PHE A CA 1
ATOM 3129 C C . PHE A 1 399 ? -47.153 -21.352 -23.906 1.00 26.86 399 PHE A C 1
ATOM 3131 O O . PHE A 1 399 ? -47.389 -22.130 -24.823 1.00 26.86 399 PHE A O 1
ATOM 3138 N N . SER A 1 400 ? -46.348 -21.698 -22.869 1.00 26.81 400 SER A N 1
ATOM 3139 C CA . SER A 1 400 ? -45.872 -23.069 -22.447 1.00 26.81 400 SER A CA 1
ATOM 3140 C C . SER A 1 400 ? -44.956 -23.898 -23.405 1.00 26.81 400 SER A C 1
ATOM 3142 O O . SER A 1 400 ? -45.073 -23.749 -24.610 1.00 26.81 400 SER A O 1
ATOM 3144 N N . ASN A 1 401 ? -44.040 -24.818 -23.021 1.00 28.33 401 ASN A N 1
ATOM 3145 C CA . ASN A 1 401 ? -43.489 -25.402 -21.758 1.00 28.33 401 ASN A CA 1
ATOM 3146 C C . ASN A 1 401 ? -42.211 -26.255 -22.122 1.00 28.33 401 ASN A C 1
ATOM 3148 O O . ASN A 1 401 ? -42.020 -26.482 -23.311 1.00 28.33 401 ASN A O 1
ATOM 3152 N N . CYS A 1 402 ? -41.323 -26.849 -21.288 1.00 27.38 402 CYS A N 1
ATOM 3153 C CA . CYS A 1 402 ? -40.943 -26.822 -19.851 1.00 27.38 402 CYS A CA 1
ATOM 3154 C C . CYS A 1 402 ? -39.563 -27.552 -19.644 1.00 27.38 402 CYS A C 1
ATOM 3156 O O . CYS A 1 402 ? -39.144 -28.262 -20.551 1.00 27.38 402 CYS A O 1
ATOM 3158 N N . ASN A 1 403 ? -38.953 -27.513 -18.434 1.00 27.48 403 ASN A N 1
ATOM 3159 C CA . ASN A 1 403 ? -37.761 -28.285 -17.944 1.00 27.48 403 ASN A CA 1
ATOM 3160 C C . ASN A 1 403 ? -36.389 -28.095 -18.670 1.00 27.48 403 ASN A C 1
ATOM 3162 O O . ASN A 1 403 ? -36.322 -28.049 -19.887 1.00 27.48 403 ASN A O 1
ATOM 3166 N N . ARG A 1 404 ? -35.217 -28.101 -18.000 1.00 34.19 404 ARG A N 1
ATOM 3167 C CA . ARG A 1 404 ? -34.891 -27.913 -16.564 1.00 34.19 404 ARG A CA 1
ATOM 3168 C C . ARG A 1 404 ? -33.414 -27.496 -16.377 1.00 34.19 404 ARG A C 1
ATOM 3170 O O . ARG A 1 404 ? -32.523 -28.336 -16.422 1.00 34.19 404 ARG A O 1
ATOM 3177 N N . GLN A 1 405 ? -33.176 -26.226 -16.061 1.00 30.67 405 GLN A N 1
ATOM 3178 C CA . GLN A 1 405 ? -31.957 -25.716 -15.411 1.00 30.67 405 GLN A CA 1
ATOM 3179 C C . GLN A 1 405 ? -32.393 -24.670 -14.375 1.00 30.67 405 GLN A C 1
ATOM 3181 O O . GLN A 1 405 ? -33.358 -23.945 -14.621 1.00 30.67 405 GLN A O 1
ATOM 3186 N N . HIS A 1 406 ? -31.720 -24.575 -13.225 1.00 35.81 406 HIS A N 1
ATOM 3187 C CA . HIS A 1 406 ? -31.969 -23.489 -12.270 1.00 35.81 406 HIS A CA 1
ATOM 3188 C C . HIS A 1 406 ? -31.211 -22.231 -12.703 1.00 35.81 406 HIS A C 1
ATOM 3190 O O . HIS A 1 406 ? -30.083 -21.984 -12.293 1.00 35.81 406 HIS A O 1
ATOM 3196 N N . GLN A 1 407 ? -31.851 -21.433 -13.560 1.00 32.50 407 GLN A N 1
ATOM 3197 C CA . GLN A 1 407 ? -31.496 -20.026 -13.703 1.00 32.50 407 GLN A CA 1
ATOM 3198 C C . GLN A 1 407 ? -32.085 -19.257 -12.518 1.00 32.50 407 GLN A C 1
ATOM 3200 O O . GLN A 1 407 ? -33.301 -19.282 -12.332 1.00 32.50 407 GLN A O 1
ATOM 3205 N N . PHE A 1 408 ? -31.239 -18.550 -11.764 1.00 32.97 408 PHE A N 1
ATOM 3206 C CA . PHE A 1 408 ? -31.684 -17.660 -10.690 1.00 32.97 408 PHE A CA 1
ATOM 3207 C C . PHE A 1 408 ? -32.732 -16.664 -11.198 1.00 32.97 408 PHE A C 1
ATOM 3209 O O . PHE A 1 408 ? -32.565 -16.024 -12.254 1.00 32.97 408 PHE A O 1
ATOM 3216 N N . THR A 1 409 ? -33.816 -16.564 -10.434 1.00 33.16 409 THR A N 1
ATOM 3217 C CA . THR A 1 409 ? -35.009 -15.775 -10.727 1.00 33.16 409 THR A CA 1
ATOM 3218 C C . THR A 1 409 ? -34.693 -14.284 -10.819 1.00 33.16 409 THR A C 1
ATOM 3220 O O . THR A 1 409 ? -33.640 -13.794 -10.404 1.00 33.16 409 THR A O 1
ATOM 3223 N N . LYS A 1 410 ? -35.632 -13.520 -11.382 1.00 34.31 410 LYS A N 1
ATOM 3224 C CA . LYS A 1 410 ? -35.518 -12.058 -11.434 1.00 34.31 410 LYS A CA 1
ATOM 3225 C C . LYS A 1 410 ? -35.614 -11.422 -10.037 1.00 34.31 410 LYS A C 1
ATOM 3227 O O . LYS A 1 410 ? -35.090 -10.334 -9.838 1.00 34.31 410 LYS A O 1
ATOM 3232 N N . GLU A 1 411 ? -36.234 -12.115 -9.085 1.00 31.59 411 GLU A N 1
ATOM 3233 C CA . GLU A 1 411 ? -36.377 -11.684 -7.692 1.00 31.59 411 GLU A CA 1
ATOM 3234 C C . GLU A 1 411 ? -35.088 -11.944 -6.899 1.00 31.59 411 GLU A C 1
ATOM 3236 O O . GLU A 1 411 ? -34.605 -11.034 -6.234 1.00 31.59 411 GLU A O 1
ATOM 3241 N N . GLU A 1 412 ? -34.431 -13.095 -7.079 1.00 39.56 412 GLU A N 1
ATOM 3242 C CA . GLU A 1 412 ? -33.093 -13.346 -6.510 1.00 39.56 412 GLU A CA 1
ATOM 3243 C C . GLU A 1 412 ? -32.042 -12.351 -7.032 1.00 39.56 412 GLU A C 1
ATOM 3245 O O . GLU A 1 412 ? -31.184 -11.901 -6.276 1.00 39.56 412 GLU A O 1
ATOM 3250 N N . ARG A 1 413 ? -32.144 -11.912 -8.296 1.00 40.94 413 ARG A N 1
ATOM 3251 C CA . ARG A 1 413 ? -31.285 -10.834 -8.829 1.00 40.94 413 ARG A CA 1
ATOM 3252 C C . ARG A 1 413 ? -31.557 -9.470 -8.190 1.00 40.94 413 ARG A C 1
ATOM 3254 O O . ARG A 1 413 ? -30.629 -8.672 -8.084 1.00 40.94 413 ARG A O 1
ATOM 3261 N N . ASN A 1 414 ? -32.779 -9.206 -7.722 1.00 33.03 414 ASN A N 1
ATOM 3262 C CA . ASN A 1 414 ? -33.072 -7.991 -6.959 1.00 33.03 414 ASN A CA 1
ATOM 3263 C C . ASN A 1 414 ? -32.448 -8.019 -5.551 1.00 33.03 414 ASN A C 1
ATOM 3265 O O . ASN A 1 414 ? -32.190 -6.949 -5.006 1.00 33.03 414 ASN A O 1
ATOM 3269 N N . ILE A 1 415 ? -32.118 -9.183 -4.975 1.00 41.06 415 ILE A N 1
ATOM 3270 C CA . ILE A 1 415 ? -31.463 -9.267 -3.650 1.00 41.06 415 ILE A CA 1
ATOM 3271 C C . ILE A 1 415 ? -30.062 -8.618 -3.667 1.00 41.06 415 ILE A C 1
ATOM 3273 O O . ILE A 1 415 ? -29.617 -8.070 -2.662 1.00 41.06 415 ILE A O 1
ATOM 3277 N N . MET A 1 416 ? -29.382 -8.568 -4.821 1.00 43.22 416 MET A N 1
ATOM 3278 C CA . MET A 1 416 ? -28.132 -7.802 -4.976 1.00 43.22 416 MET A CA 1
ATOM 3279 C C . MET A 1 416 ? -28.330 -6.274 -5.022 1.00 43.22 416 MET A C 1
ATOM 3281 O O . MET A 1 416 ? -27.346 -5.539 -4.949 1.00 43.22 416 MET A O 1
ATOM 3285 N N . THR A 1 417 ? -29.566 -5.773 -5.144 1.00 49.59 417 THR A N 1
ATOM 3286 C CA . THR A 1 417 ? -29.839 -4.327 -5.272 1.00 49.59 417 THR A CA 1
ATOM 3287 C C . THR A 1 417 ? -30.056 -3.609 -3.938 1.00 49.59 417 THR A C 1
ATOM 3289 O O . THR A 1 417 ? -29.883 -2.394 -3.892 1.00 49.59 417 THR A O 1
ATOM 3292 N N . ASP A 1 418 ? -30.333 -4.340 -2.852 1.00 67.56 418 ASP A N 1
ATOM 3293 C CA . ASP A 1 418 ? -30.637 -3.787 -1.518 1.00 67.56 418 ASP A CA 1
ATOM 3294 C C . ASP A 1 418 ? -29.419 -3.819 -0.566 1.00 67.56 418 ASP A C 1
ATOM 3296 O O . ASP A 1 418 ? -29.490 -4.214 0.596 1.00 67.56 418 ASP A O 1
ATOM 3300 N N . ARG A 1 419 ? -28.242 -3.440 -1.087 1.00 90.31 419 ARG A N 1
ATOM 3301 C CA . ARG A 1 419 ? -27.029 -3.205 -0.282 1.00 90.31 419 ARG A CA 1
ATOM 3302 C C . ARG A 1 419 ? -27.033 -1.744 0.183 1.00 90.31 419 ARG A C 1
ATOM 3304 O O . ARG A 1 419 ? -27.017 -0.841 -0.652 1.00 90.31 419 ARG A O 1
ATOM 3311 N N . GLN A 1 420 ? -27.028 -1.515 1.498 1.00 95.50 420 GLN A N 1
ATOM 3312 C CA . GLN A 1 420 ? -27.078 -0.185 2.129 1.00 95.50 420 GLN A CA 1
ATOM 3313 C C . GLN A 1 420 ? -25.995 0.779 1.610 1.00 95.50 420 GLN A C 1
ATOM 3315 O O . GLN A 1 420 ? -26.247 1.979 1.453 1.00 95.50 420 GLN A O 1
ATOM 3320 N N . TYR A 1 421 ? -24.798 0.260 1.335 1.00 98.25 421 TYR A N 1
ATOM 3321 C CA . TYR A 1 421 ? -23.647 1.023 0.861 1.00 98.25 421 TYR A CA 1
ATOM 3322 C C . TYR A 1 421 ? -23.175 0.545 -0.520 1.00 98.25 421 TYR A C 1
ATOM 3324 O O . TYR A 1 421 ? -23.146 -0.646 -0.826 1.00 98.25 421 TYR A O 1
ATOM 3332 N N . ASP A 1 422 ? -22.743 1.482 -1.357 1.00 98.38 422 ASP A N 1
ATOM 3333 C CA . ASP A 1 422 ? -21.983 1.178 -2.566 1.00 98.38 422 ASP A CA 1
ATOM 3334 C C . ASP A 1 422 ? -20.551 0.749 -2.195 1.00 98.38 422 ASP A C 1
ATOM 3336 O O . ASP A 1 422 ? -20.022 -0.209 -2.757 1.00 98.38 422 ASP A O 1
ATOM 3340 N N . ILE A 1 423 ? -19.933 1.444 -1.228 1.00 98.75 423 ILE A N 1
ATOM 3341 C CA . ILE A 1 423 ? -18.536 1.245 -0.809 1.00 98.75 423 ILE A CA 1
ATOM 3342 C C . ILE A 1 423 ? -18.401 1.296 0.722 1.00 98.75 423 ILE A C 1
ATOM 3344 O O . ILE A 1 423 ? -18.879 2.230 1.362 1.00 98.75 423 ILE A O 1
ATOM 3348 N N . ILE A 1 424 ? -17.643 0.366 1.311 1.00 98.81 424 ILE A N 1
ATOM 3349 C CA . ILE A 1 424 ? -17.112 0.485 2.681 1.00 98.81 424 ILE A CA 1
ATOM 3350 C C . ILE A 1 424 ? -15.587 0.602 2.633 1.00 98.81 424 ILE A C 1
ATOM 3352 O O . ILE A 1 424 ? -14.918 -0.234 2.029 1.00 98.81 424 ILE A O 1
ATOM 3356 N N . VAL A 1 425 ? -15.023 1.615 3.298 1.00 98.81 425 VAL A N 1
ATOM 3357 C CA . VAL A 1 425 ? -13.568 1.779 3.464 1.00 98.81 425 VAL A CA 1
ATOM 3358 C C . VAL A 1 425 ? -13.131 1.143 4.784 1.00 98.81 425 VAL A C 1
ATOM 3360 O O . VAL A 1 425 ? -13.240 1.755 5.848 1.00 98.81 425 VAL A O 1
ATOM 3363 N N . TYR A 1 426 ? -12.621 -0.084 4.722 1.00 98.62 426 TYR A N 1
ATOM 3364 C CA . TYR A 1 426 ? -12.073 -0.800 5.868 1.00 98.62 426 TYR A CA 1
ATOM 3365 C C . TYR A 1 426 ? -10.632 -0.354 6.172 1.00 98.62 426 TYR A C 1
ATOM 3367 O O . TYR A 1 426 ? -9.776 -0.252 5.285 1.00 98.62 426 TYR A O 1
ATOM 3375 N N . GLY A 1 427 ? -10.364 -0.050 7.443 1.00 96.75 427 GLY A N 1
ATOM 3376 C CA . GLY A 1 427 ? -9.104 0.559 7.877 1.00 96.75 427 GLY A CA 1
ATOM 3377 C C . GLY A 1 427 ? -9.078 2.087 7.750 1.00 96.75 427 GLY A C 1
ATOM 3378 O O . GLY A 1 427 ? -8.005 2.685 7.798 1.00 96.75 427 GLY A O 1
ATOM 3379 N N . ALA A 1 428 ? -10.238 2.745 7.625 1.00 96.81 428 ALA A N 1
ATOM 3380 C CA . ALA A 1 428 ? -10.357 4.192 7.390 1.00 96.81 428 ALA A CA 1
ATOM 3381 C C . ALA A 1 428 ? -9.650 5.095 8.428 1.00 96.81 428 ALA A C 1
ATOM 3383 O O . ALA A 1 428 ? -9.350 6.253 8.138 1.00 96.81 428 ALA A O 1
ATOM 3384 N N . THR A 1 429 ? -9.357 4.583 9.627 1.00 94.62 429 THR A N 1
ATOM 3385 C CA . THR A 1 429 ? -8.606 5.292 10.682 1.00 94.62 429 THR A CA 1
ATOM 3386 C C . THR A 1 429 ? -7.081 5.199 10.531 1.00 94.62 429 THR A C 1
ATOM 3388 O O . THR A 1 429 ? -6.354 5.835 11.290 1.00 94.62 429 THR A O 1
ATOM 3391 N N . GLY A 1 430 ? -6.576 4.368 9.615 1.00 91.44 430 GLY A N 1
ATOM 3392 C CA . GLY A 1 430 ? -5.163 4.319 9.235 1.00 91.44 430 GLY A CA 1
ATOM 3393 C C . GLY A 1 430 ? -4.822 5.399 8.206 1.00 91.44 430 GLY A C 1
ATOM 3394 O O . GLY A 1 430 ? -5.706 5.896 7.512 1.00 91.44 430 GLY A O 1
ATOM 3395 N N . TYR A 1 431 ? -3.536 5.743 8.068 1.00 89.88 431 TYR A N 1
ATOM 3396 C CA . TYR A 1 431 ? -3.080 6.845 7.204 1.00 89.88 431 TYR A CA 1
ATOM 3397 C C . TYR A 1 431 ? -3.649 6.762 5.776 1.00 89.88 431 TYR A C 1
ATOM 3399 O O . TYR A 1 431 ? -4.290 7.704 5.313 1.00 89.88 431 TYR A O 1
ATOM 3407 N N . THR A 1 432 ? -3.466 5.633 5.080 1.00 92.38 432 THR A N 1
ATOM 3408 C CA . THR A 1 432 ? -3.941 5.485 3.693 1.00 92.38 432 THR A CA 1
ATOM 3409 C C . THR A 1 432 ? -5.465 5.384 3.618 1.00 92.38 432 THR A C 1
ATOM 3411 O O . THR A 1 432 ? -6.062 6.019 2.755 1.00 92.38 432 THR A O 1
ATOM 3414 N N . GLY A 1 433 ? -6.120 4.695 4.560 1.00 95.75 433 GLY A N 1
ATOM 3415 C CA . GLY A 1 433 ? -7.586 4.641 4.642 1.00 95.75 433 GLY A CA 1
ATOM 3416 C C . GLY A 1 433 ? -8.227 6.019 4.843 1.00 95.75 433 GLY A C 1
ATOM 3417 O O . GLY A 1 433 ? -9.228 6.339 4.204 1.00 95.75 433 GLY A O 1
ATOM 3418 N N . THR A 1 434 ? -7.601 6.885 5.644 1.00 95.50 434 THR A N 1
ATOM 3419 C CA . THR A 1 434 ? -8.006 8.288 5.800 1.00 95.50 434 THR A CA 1
ATOM 3420 C C . THR A 1 434 ? -7.841 9.068 4.494 1.00 95.50 434 THR A C 1
ATOM 3422 O O . THR A 1 434 ? -8.700 9.886 4.172 1.00 95.50 434 THR A O 1
ATOM 3425 N N . LEU A 1 435 ? -6.789 8.822 3.705 1.00 95.75 435 LEU A N 1
ATOM 3426 C CA . LEU A 1 435 ? -6.614 9.473 2.399 1.00 95.75 435 LEU A CA 1
ATOM 3427 C C . LEU A 1 435 ? -7.615 8.983 1.344 1.00 95.75 435 LEU A C 1
ATOM 3429 O O . LEU A 1 435 ? -8.130 9.803 0.588 1.00 95.75 435 LEU A O 1
ATOM 3433 N N . VAL A 1 436 ? -7.938 7.688 1.329 1.00 97.81 436 VAL A N 1
ATOM 3434 C CA . VAL A 1 436 ? -8.988 7.095 0.480 1.00 97.81 436 VAL A CA 1
ATOM 3435 C C . VAL A 1 436 ? -10.351 7.697 0.827 1.00 97.81 436 VAL A C 1
ATOM 3437 O O . VAL A 1 436 ? -11.061 8.176 -0.055 1.00 97.81 436 VAL A O 1
ATOM 3440 N N . ALA A 1 437 ? -10.689 7.789 2.117 1.00 97.50 437 ALA A N 1
ATOM 3441 C CA . ALA A 1 437 ? -11.918 8.441 2.561 1.00 97.50 437 ALA A CA 1
ATOM 3442 C C . ALA A 1 437 ? -11.941 9.943 2.206 1.00 97.50 437 ALA A C 1
ATOM 3444 O O . ALA A 1 437 ? -12.942 10.448 1.705 1.00 97.50 437 ALA A O 1
ATOM 3445 N N . GLN A 1 438 ? -10.822 10.658 2.369 1.00 95.88 438 GLN A N 1
ATOM 3446 C CA . GLN A 1 438 ? -10.672 12.052 1.926 1.00 95.88 438 GLN A CA 1
ATOM 3447 C C . GLN A 1 438 ? -10.738 12.241 0.398 1.00 95.88 438 GLN A C 1
ATOM 3449 O O . GLN A 1 438 ? -10.931 13.373 -0.060 1.00 95.88 438 GLN A O 1
ATOM 3454 N N . TYR A 1 439 ? -10.514 11.185 -0.386 1.00 95.94 439 TYR A N 1
ATOM 3455 C CA . TYR A 1 439 ? -10.662 11.197 -1.837 1.00 95.94 439 TYR A CA 1
ATOM 3456 C C . TYR A 1 439 ? -12.133 10.997 -2.219 1.00 95.94 439 TYR A C 1
ATOM 3458 O O . TYR A 1 439 ? -12.701 11.849 -2.902 1.00 95.94 439 TYR A O 1
ATOM 3466 N N . LEU A 1 440 ? -12.780 9.944 -1.704 1.00 96.50 440 LEU A N 1
ATOM 3467 C CA . LEU A 1 440 ? -14.207 9.670 -1.929 1.00 96.50 440 LEU A CA 1
ATOM 3468 C C . LEU A 1 440 ? -15.094 10.844 -1.482 1.00 96.50 440 LEU A C 1
ATOM 3470 O O . LEU A 1 440 ? -15.960 11.275 -2.238 1.00 96.50 440 LEU A O 1
ATOM 3474 N N . ALA A 1 441 ? -14.801 11.447 -0.325 1.00 94.94 441 ALA A N 1
ATOM 3475 C CA . ALA A 1 441 ? -15.510 12.613 0.211 1.00 94.94 441 ALA A CA 1
ATOM 3476 C C . ALA A 1 441 ? -15.402 13.902 -0.635 1.00 94.94 441 ALA A C 1
ATOM 3478 O O . ALA A 1 441 ? -16.120 14.860 -0.359 1.00 94.94 441 ALA A O 1
ATOM 3479 N N . ARG A 1 442 ? -14.501 13.956 -1.629 1.00 91.88 442 ARG A N 1
ATOM 3480 C CA . ARG A 1 442 ? -14.339 15.097 -2.555 1.00 91.88 442 ARG A CA 1
ATOM 3481 C C . ARG A 1 442 ? -14.767 14.760 -3.982 1.00 91.88 442 ARG A C 1
ATOM 3483 O O . ARG A 1 442 ? -15.444 15.552 -4.629 1.00 91.88 442 ARG A O 1
ATOM 3490 N N . ASN A 1 443 ? -14.336 13.599 -4.470 1.00 91.62 443 ASN A N 1
ATOM 3491 C CA . ASN A 1 443 ? -14.386 13.229 -5.885 1.00 91.62 443 ASN A CA 1
ATOM 3492 C C . ASN A 1 443 ? -15.471 12.188 -6.189 1.00 91.62 443 ASN A C 1
ATOM 3494 O O . ASN A 1 443 ? -15.887 12.065 -7.337 1.00 91.62 443 ASN A O 1
ATOM 3498 N N . GLY A 1 444 ? -15.962 11.470 -5.172 1.00 92.31 444 GLY A N 1
ATOM 3499 C CA . GLY A 1 444 ? -17.046 10.507 -5.330 1.00 92.31 444 GLY A CA 1
ATOM 3500 C C . GLY A 1 444 ? -18.347 11.167 -5.821 1.00 92.31 444 GLY A C 1
ATOM 3501 O O . GLY A 1 444 ? -18.558 12.367 -5.580 1.00 92.31 444 GLY A O 1
ATOM 3502 N N . PRO A 1 445 ? -19.237 10.411 -6.494 1.00 92.75 445 PRO A N 1
ATOM 3503 C CA . PRO A 1 445 ? -20.550 10.900 -6.914 1.00 92.75 445 PRO A CA 1
ATOM 3504 C C . PRO A 1 445 ? -21.370 11.469 -5.749 1.00 92.75 445 PRO A C 1
ATOM 3506 O O . PRO A 1 445 ? -21.320 10.954 -4.636 1.00 92.75 445 PRO A O 1
ATOM 3509 N N . THR A 1 446 ? -22.203 12.482 -6.001 1.00 92.38 446 THR A N 1
ATOM 3510 C CA . THR A 1 446 ? -23.148 13.019 -4.996 1.00 92.38 446 THR A CA 1
ATOM 3511 C C . THR A 1 446 ? -24.161 11.972 -4.513 1.00 92.38 446 THR A C 1
ATOM 3513 O O . THR A 1 446 ? -24.658 12.048 -3.392 1.00 92.38 446 THR A O 1
ATOM 3516 N N . SER A 1 447 ? -24.434 10.958 -5.337 1.00 92.62 447 SER A N 1
ATOM 3517 C CA . SER A 1 447 ? -25.294 9.814 -5.029 1.00 92.62 447 SER A CA 1
ATOM 3518 C C . SER A 1 447 ? -24.652 8.747 -4.132 1.00 92.62 447 SER A C 1
ATOM 3520 O O . SER A 1 447 ? -25.406 7.944 -3.578 1.00 92.62 447 SER A O 1
ATOM 3522 N N . LEU A 1 448 ? -23.321 8.733 -3.974 1.00 96.06 448 LEU A N 1
ATOM 3523 C CA . LEU A 1 448 ? -22.545 7.664 -3.327 1.00 96.06 448 LEU A CA 1
ATOM 3524 C C . LEU A 1 448 ? -23.038 7.359 -1.905 1.00 96.06 448 LEU A C 1
ATOM 3526 O O . LEU A 1 448 ? -22.867 8.173 -0.998 1.00 96.06 448 LEU A O 1
ATOM 3530 N N . SER A 1 449 ? -23.612 6.175 -1.689 1.00 96.50 449 SER A N 1
ATOM 3531 C CA . SER A 1 449 ? -23.825 5.633 -0.346 1.00 96.50 449 SER A CA 1
ATOM 3532 C C . SER A 1 449 ? -22.544 4.937 0.101 1.00 96.50 449 SER A C 1
ATOM 3534 O O . SER A 1 449 ? -22.062 4.037 -0.582 1.00 96.50 449 SER A O 1
ATOM 3536 N N . TRP A 1 450 ? -21.951 5.335 1.223 1.00 98.06 450 TRP A N 1
ATOM 3537 C CA . TRP A 1 450 ? -20.694 4.735 1.675 1.00 98.06 450 TRP A CA 1
ATOM 3538 C C . TRP A 1 450 ? -20.533 4.771 3.192 1.00 98.06 450 TRP A C 1
ATOM 3540 O O . TRP A 1 450 ? -21.269 5.476 3.880 1.00 98.06 450 TRP A O 1
ATOM 3550 N N . ALA A 1 451 ? -19.575 4.007 3.714 1.00 98.69 451 ALA A N 1
ATOM 3551 C CA . ALA A 1 451 ? -19.205 4.039 5.125 1.00 98.69 451 ALA A CA 1
ATOM 3552 C C . ALA A 1 451 ? -17.690 3.936 5.339 1.00 98.69 451 ALA A C 1
ATOM 3554 O O . ALA A 1 451 ? -16.942 3.427 4.499 1.00 98.69 451 ALA A O 1
ATOM 3555 N N . ILE A 1 452 ? -17.246 4.397 6.506 1.00 98.75 452 ILE A N 1
ATOM 3556 C CA . ILE A 1 452 ? -15.900 4.171 7.036 1.00 98.75 452 ILE A CA 1
ATOM 3557 C C . ILE A 1 452 ? -15.948 3.073 8.104 1.00 98.75 452 ILE A C 1
ATOM 3559 O O . ILE A 1 452 ? -16.853 3.055 8.940 1.00 98.75 452 ILE A O 1
ATOM 3563 N N . ALA A 1 453 ? -14.980 2.154 8.084 1.00 98.69 453 ALA A N 1
ATOM 3564 C CA . ALA A 1 453 ? -15.014 0.970 8.937 1.00 98.69 453 ALA A CA 1
ATOM 3565 C C . ALA A 1 453 ? -13.671 0.580 9.569 1.00 98.69 453 ALA A C 1
ATOM 3567 O O . ALA A 1 453 ? -12.586 0.891 9.063 1.00 98.69 453 ALA A O 1
ATOM 3568 N N . GLY A 1 454 ? -13.770 -0.118 10.701 1.00 97.25 454 GLY A N 1
ATOM 3569 C CA . GLY A 1 454 ? -12.650 -0.642 11.481 1.00 97.25 454 GLY A CA 1
ATOM 3570 C C . GLY A 1 454 ? -12.998 -0.840 12.961 1.00 97.25 454 GLY A C 1
ATOM 3571 O O . GLY A 1 454 ? -14.102 -0.550 13.407 1.00 97.25 454 GLY A O 1
ATOM 3572 N N . ARG A 1 455 ? -12.025 -1.304 13.745 1.00 94.19 455 ARG A N 1
ATOM 3573 C CA . ARG A 1 455 ? -12.230 -1.783 15.126 1.00 94.19 455 ARG A CA 1
ATOM 3574 C C . ARG A 1 455 ? -12.485 -0.745 16.226 1.00 94.19 455 ARG A C 1
ATOM 3576 O O . ARG A 1 455 ? -12.741 -1.123 17.361 1.00 94.19 455 ARG A O 1
ATOM 3583 N N . ASN A 1 456 ? -12.342 0.555 15.961 1.00 95.75 456 ASN A N 1
ATOM 3584 C CA . ASN A 1 456 ? -12.414 1.580 17.012 1.00 95.75 456 ASN A CA 1
ATOM 3585 C C . ASN A 1 456 ? -13.367 2.720 16.632 1.00 95.75 456 ASN A C 1
ATOM 3587 O O . ASN A 1 456 ? -13.024 3.594 15.832 1.00 95.75 456 ASN A O 1
ATOM 3591 N N . HIS A 1 457 ? -14.548 2.718 17.255 1.00 96.50 457 HIS A N 1
ATOM 3592 C CA . HIS A 1 457 ? -15.612 3.695 17.022 1.00 96.50 457 HIS A CA 1
ATOM 3593 C C . HIS A 1 457 ? -15.148 5.149 17.221 1.00 96.50 457 HIS A C 1
ATOM 3595 O O . HIS A 1 457 ? -15.374 5.989 16.355 1.00 96.50 457 HIS A O 1
ATOM 3601 N N . THR A 1 458 ? -14.432 5.451 18.307 1.00 96.81 458 THR A N 1
ATOM 3602 C CA . THR A 1 458 ? -13.971 6.816 18.625 1.00 96.81 458 THR A CA 1
ATOM 3603 C C . THR A 1 458 ? -13.017 7.372 17.562 1.00 96.81 458 THR A C 1
ATOM 3605 O O . THR A 1 458 ? -13.129 8.531 17.161 1.00 96.81 458 THR A O 1
ATOM 3608 N N . LYS A 1 459 ? -12.112 6.540 17.030 1.00 96.44 459 LYS A N 1
ATOM 3609 C CA . LYS A 1 459 ? -11.239 6.921 15.908 1.00 96.44 459 LYS A CA 1
ATOM 3610 C C . LYS A 1 459 ? -12.028 7.092 14.605 1.00 96.44 459 LYS A C 1
ATOM 3612 O O . LYS A 1 459 ? -11.739 8.032 13.871 1.00 96.44 459 LYS A O 1
ATOM 3617 N N . LEU A 1 460 ? -13.052 6.273 14.343 1.00 97.88 460 LEU A N 1
ATOM 3618 C CA . LEU A 1 460 ? -13.943 6.451 13.186 1.00 97.88 460 LEU A CA 1
ATOM 3619 C C . LEU A 1 460 ? -14.742 7.762 13.272 1.00 97.88 460 LEU A C 1
ATOM 3621 O O . LEU A 1 460 ? -14.782 8.503 12.295 1.00 97.88 460 LEU A O 1
ATOM 3625 N N . GLN A 1 461 ? -15.280 8.118 14.442 1.00 97.44 461 GLN A N 1
ATOM 3626 C CA . GLN A 1 461 ? -15.945 9.410 14.681 1.00 97.44 461 GLN A CA 1
ATOM 3627 C C . GLN A 1 461 ? -14.997 10.608 14.469 1.00 97.44 461 GLN A C 1
ATOM 3629 O O . GLN A 1 461 ? -15.396 11.637 13.918 1.00 97.44 461 GLN A O 1
ATOM 3634 N N . SER A 1 462 ? -13.718 10.469 14.838 1.00 95.69 462 SER A N 1
ATOM 3635 C CA . SER A 1 462 ? -12.680 11.476 14.564 1.00 95.69 462 SER A CA 1
ATOM 3636 C C . SER A 1 462 ? -12.367 11.601 13.063 1.00 95.69 462 SER A C 1
ATOM 3638 O O . SER A 1 462 ? -12.299 12.716 12.532 1.00 95.69 462 SER A O 1
ATOM 3640 N N . THR A 1 463 ? -12.281 10.478 12.336 1.00 95.75 463 THR A N 1
ATOM 3641 C CA . THR A 1 463 ? -12.181 10.476 10.867 1.00 95.75 463 THR A CA 1
ATOM 3642 C C . THR A 1 463 ? -13.408 11.140 10.235 1.00 95.75 463 THR A C 1
ATOM 3644 O O . THR A 1 463 ? -13.236 12.056 9.437 1.00 95.75 463 THR A O 1
ATOM 3647 N N . LEU A 1 464 ? -14.635 10.774 10.626 1.00 95.88 464 LEU A N 1
ATOM 3648 C CA . LEU A 1 464 ? -15.879 11.379 10.128 1.00 95.88 464 LEU A CA 1
ATOM 3649 C C . LEU A 1 464 ? -15.910 12.899 10.349 1.00 95.88 464 LEU A C 1
ATOM 3651 O O . LEU A 1 464 ? -16.175 13.665 9.424 1.00 95.88 464 LEU A O 1
ATOM 3655 N N . THR A 1 465 ? -15.561 13.350 11.554 1.00 94.75 465 THR A N 1
ATOM 3656 C CA . THR A 1 465 ? -15.467 14.779 11.896 1.00 94.75 465 THR A CA 1
ATOM 3657 C C . THR A 1 465 ? -14.417 15.500 11.045 1.00 94.75 465 THR A C 1
ATOM 3659 O O . THR A 1 465 ? -14.634 16.630 10.610 1.00 94.75 465 THR A O 1
ATOM 3662 N N . SER A 1 466 ? -13.313 14.825 10.717 1.00 93.06 466 SER A N 1
ATOM 3663 C CA . SER A 1 466 ? -12.299 15.344 9.793 1.00 93.06 466 SER A CA 1
ATOM 3664 C C . SER A 1 466 ? -12.817 15.427 8.348 1.00 93.06 466 SER A C 1
ATOM 3666 O O . SER A 1 466 ? -12.512 16.397 7.655 1.00 93.06 466 SER A O 1
ATOM 3668 N N . LEU A 1 467 ? -13.639 14.473 7.892 1.00 93.75 467 LEU A N 1
ATOM 3669 C CA . LEU A 1 467 ? -14.270 14.497 6.562 1.00 93.75 467 LEU A CA 1
ATOM 3670 C C . LEU A 1 467 ? -15.303 15.628 6.428 1.00 93.75 467 LEU A C 1
ATOM 3672 O O . LEU A 1 467 ? -15.292 16.340 5.425 1.00 93.75 467 LEU A O 1
ATOM 3676 N N . ARG A 1 468 ? -16.114 15.875 7.468 1.00 91.38 468 ARG A N 1
ATOM 3677 C CA . ARG A 1 468 ? -17.053 17.015 7.533 1.00 91.38 468 ARG A CA 1
ATOM 3678 C C . ARG A 1 468 ? -16.372 18.378 7.349 1.00 91.38 468 ARG A C 1
ATOM 3680 O O . ARG A 1 468 ? -17.007 19.321 6.891 1.00 91.38 468 ARG A O 1
ATOM 3687 N N . SER A 1 469 ? -15.083 18.494 7.687 1.00 89.44 469 SER A N 1
ATOM 3688 C CA . SER A 1 469 ? -14.305 19.736 7.538 1.00 89.44 469 SER A CA 1
ATOM 3689 C C . SER A 1 469 ? -13.806 20.015 6.108 1.00 89.44 469 SER A C 1
ATOM 3691 O O . SER A 1 469 ? -13.184 21.051 5.861 1.00 89.44 469 SER A O 1
ATOM 3693 N N . LEU A 1 470 ? -14.038 19.104 5.156 1.00 88.19 470 LEU A N 1
ATOM 3694 C CA . LEU A 1 470 ? -13.516 19.224 3.797 1.00 88.19 470 LEU A CA 1
ATOM 3695 C C . LEU A 1 470 ? -14.343 20.173 2.918 1.00 88.19 470 LEU A C 1
ATOM 3697 O O . LEU A 1 470 ? -15.563 20.070 2.796 1.00 88.19 470 LEU A O 1
ATOM 3701 N N . SER A 1 471 ? -13.639 21.041 2.191 1.00 77.06 471 SER A N 1
ATOM 3702 C CA . SER A 1 471 ? -14.197 21.800 1.071 1.00 77.06 471 SER A CA 1
ATOM 3703 C C . SER A 1 471 ? -14.792 20.852 0.019 1.00 77.06 471 SER A C 1
ATOM 3705 O O . SER A 1 471 ? -14.053 20.042 -0.546 1.00 77.06 471 SER A O 1
ATOM 3707 N N . GLY A 1 472 ? -16.091 20.985 -0.263 1.00 72.12 472 GLY A N 1
ATOM 3708 C CA . GLY A 1 472 ? -16.817 20.131 -1.215 1.00 72.12 472 GLY A CA 1
ATOM 3709 C C . GLY A 1 472 ? -17.565 18.944 -0.596 1.00 72.12 472 GLY A C 1
ATOM 3710 O O . GLY A 1 472 ? -18.050 18.104 -1.337 1.00 72.12 472 GLY A O 1
ATOM 3711 N N . PHE A 1 473 ? -17.675 18.863 0.736 1.00 82.94 473 PHE A N 1
ATOM 3712 C CA . PHE A 1 473 ? -18.469 17.822 1.406 1.00 82.94 473 PHE A CA 1
ATOM 3713 C C . PHE A 1 473 ? -19.968 18.169 1.538 1.00 82.94 473 PHE A C 1
ATOM 3715 O O . PHE A 1 473 ? -20.797 17.283 1.707 1.00 82.94 473 PHE A O 1
ATOM 3722 N N . ALA A 1 474 ? -20.340 19.452 1.458 1.00 80.50 474 ALA A N 1
ATOM 3723 C CA . ALA A 1 474 ? -21.690 19.932 1.792 1.00 80.50 474 ALA A CA 1
ATOM 3724 C C . ALA A 1 474 ? -22.813 19.501 0.818 1.00 80.50 474 ALA A C 1
ATOM 3726 O O . ALA A 1 474 ? -23.986 19.627 1.155 1.00 80.50 474 ALA A O 1
ATOM 3727 N N . ASP A 1 475 ? -22.467 19.010 -0.374 1.00 85.31 475 ASP A N 1
ATOM 3728 C CA . ASP A 1 475 ? -23.375 18.430 -1.376 1.00 85.31 475 ASP A CA 1
ATOM 3729 C C . ASP A 1 475 ? -23.201 16.899 -1.513 1.00 85.31 475 ASP A C 1
ATOM 3731 O O . ASP A 1 475 ? -23.719 16.287 -2.452 1.00 85.31 475 ASP A O 1
ATOM 3735 N N . ARG A 1 476 ? -22.462 16.267 -0.589 1.00 88.19 476 ARG A N 1
ATOM 3736 C CA . ARG A 1 476 ? -22.231 14.818 -0.529 1.00 88.19 476 ARG A CA 1
ATOM 3737 C C . ARG A 1 476 ? -23.047 14.170 0.585 1.00 88.19 476 ARG A C 1
ATOM 3739 O O . ARG A 1 476 ? -23.357 14.788 1.600 1.00 88.19 476 ARG A O 1
ATOM 3746 N N . LYS A 1 477 ? -23.363 12.884 0.408 1.00 90.62 477 LYS A N 1
ATOM 3747 C CA . LYS A 1 477 ? -23.876 12.045 1.494 1.00 90.62 477 LYS A CA 1
ATOM 3748 C C . LYS A 1 477 ? -22.788 11.836 2.547 1.00 90.62 477 LYS A C 1
ATOM 3750 O O . LYS A 1 477 ? -21.640 11.522 2.219 1.00 90.62 477 LYS A O 1
ATOM 3755 N N . GLU A 1 478 ? -23.177 11.970 3.807 1.00 93.00 478 GLU A N 1
ATOM 3756 C CA . GLU A 1 478 ? -22.318 11.647 4.940 1.00 93.00 478 GLU A CA 1
ATOM 3757 C C . GLU A 1 478 ? -22.075 10.127 5.013 1.00 93.00 478 GLU A C 1
ATOM 3759 O O . GLU A 1 478 ? -23.041 9.369 4.889 1.00 93.00 478 GLU A O 1
ATOM 3764 N N . PRO A 1 479 ? -20.823 9.652 5.188 1.00 96.75 479 PRO A N 1
ATOM 3765 C CA . PRO A 1 479 ? -20.571 8.227 5.308 1.00 96.75 479 PRO A CA 1
ATOM 3766 C C . PRO A 1 479 ? -21.062 7.675 6.643 1.00 96.75 479 PRO A C 1
ATOM 3768 O O . PRO A 1 479 ? -20.850 8.279 7.696 1.00 96.75 479 PRO A O 1
ATOM 3771 N N . GLY A 1 480 ? -21.627 6.470 6.597 1.00 97.94 480 GLY A N 1
ATOM 3772 C CA . GLY A 1 480 ? -21.897 5.678 7.792 1.00 97.94 480 GLY A CA 1
ATOM 3773 C C . GLY A 1 480 ? -20.614 5.292 8.540 1.00 97.94 480 GLY A C 1
ATOM 3774 O O . GLY A 1 480 ? -19.498 5.402 8.023 1.00 97.94 480 GLY A O 1
ATOM 3775 N N . ILE A 1 481 ? -20.781 4.791 9.761 1.00 98.44 481 ILE A N 1
ATOM 3776 C CA . ILE A 1 481 ? -19.712 4.188 10.563 1.00 98.44 481 ILE A CA 1
ATOM 3777 C C . ILE A 1 481 ? -20.095 2.734 10.828 1.00 98.44 481 ILE A C 1
ATOM 3779 O O . ILE A 1 481 ? -21.178 2.477 11.347 1.00 98.44 481 ILE A O 1
ATOM 3783 N N . VAL A 1 482 ? -19.203 1.798 10.495 1.00 98.44 482 VAL A N 1
ATOM 3784 C CA . VAL A 1 482 ? -19.373 0.365 10.787 1.00 98.44 482 VAL A CA 1
ATOM 3785 C C . VAL A 1 482 ? -18.190 -0.120 11.621 1.00 98.44 482 VAL A C 1
ATOM 3787 O O . VAL A 1 482 ? -17.031 0.087 11.256 1.00 98.44 482 VAL A O 1
ATOM 3790 N N . VAL A 1 483 ? -18.467 -0.749 12.762 1.00 98.12 483 VAL A N 1
ATOM 3791 C CA . VAL A 1 483 ? -17.431 -1.282 13.655 1.00 98.12 483 VAL A CA 1
ATOM 3792 C C . VAL A 1 483 ? -17.271 -2.775 13.391 1.00 98.12 483 VAL A C 1
ATOM 3794 O O . VAL A 1 483 ? -18.233 -3.520 13.516 1.00 98.12 483 VAL A O 1
ATOM 3797 N N . ALA A 1 484 ? -16.060 -3.196 13.029 1.00 96.88 484 ALA A N 1
ATOM 3798 C CA . ALA A 1 484 ? -15.689 -4.604 12.874 1.00 96.88 484 ALA A CA 1
ATOM 3799 C C . ALA A 1 484 ? -14.176 -4.767 13.100 1.00 96.88 484 ALA A C 1
ATOM 3801 O O . ALA A 1 484 ? -13.375 -4.041 12.493 1.00 96.88 484 ALA A O 1
ATOM 3802 N N . ASP A 1 485 ? -13.771 -5.698 13.965 1.00 96.25 485 ASP A N 1
ATOM 3803 C CA . ASP A 1 485 ? -12.362 -6.081 14.123 1.00 96.25 485 ASP A CA 1
ATOM 3804 C C . ASP A 1 485 ? -11.957 -7.134 13.081 1.00 96.25 485 ASP A C 1
ATOM 3806 O O . ASP A 1 485 ? -12.792 -7.866 12.560 1.00 96.25 485 ASP A O 1
ATOM 3810 N N . SER A 1 486 ? -10.672 -7.187 12.738 1.00 93.94 486 SER A N 1
ATOM 3811 C CA . SER A 1 486 ? -10.137 -8.129 11.756 1.00 93.94 486 SER A CA 1
ATOM 3812 C C . SER A 1 486 ? -10.073 -9.573 12.266 1.00 93.94 486 SER A C 1
ATOM 3814 O O . SER A 1 486 ? -9.910 -10.478 11.449 1.00 93.94 486 SER A O 1
ATOM 3816 N N . GLY A 1 487 ? -10.193 -9.798 13.580 1.00 93.75 487 GLY A N 1
ATOM 3817 C CA . GLY A 1 487 ? -10.306 -11.126 14.195 1.00 93.75 487 GLY A CA 1
ATOM 3818 C C . GLY A 1 487 ? -11.738 -11.654 14.369 1.00 93.75 487 GLY A C 1
ATOM 3819 O O . GLY A 1 487 ? -11.900 -12.814 14.734 1.00 93.75 487 GLY A O 1
ATOM 3820 N N . ASP A 1 488 ? -12.762 -10.836 14.113 1.00 95.88 488 ASP A N 1
ATOM 3821 C CA . ASP A 1 488 ? -14.177 -11.159 14.344 1.00 95.88 488 ASP A CA 1
ATOM 3822 C C . ASP A 1 488 ? -14.851 -11.549 13.012 1.00 95.88 488 ASP A C 1
ATOM 3824 O O . ASP A 1 488 ? -15.202 -10.682 12.206 1.00 95.88 488 ASP A O 1
ATOM 3828 N N . LYS A 1 489 ? -14.982 -12.858 12.722 1.00 93.81 489 LYS A N 1
ATOM 3829 C CA . LYS A 1 489 ? -15.547 -13.309 11.432 1.00 93.81 489 LYS A CA 1
ATOM 3830 C C . LYS A 1 489 ? -17.016 -12.902 11.307 1.00 93.81 489 LYS A C 1
ATOM 3832 O O . LYS A 1 489 ? -17.444 -12.535 10.215 1.00 93.81 489 LYS A O 1
ATOM 3837 N N . GLU A 1 490 ? -17.772 -12.937 12.394 1.00 94.62 490 GLU A N 1
ATOM 3838 C CA . GLU A 1 490 ? -19.193 -12.611 12.448 1.00 94.62 490 GLU A CA 1
ATOM 3839 C C . GLU A 1 490 ? -19.445 -11.126 12.128 1.00 94.62 490 GLU A C 1
ATOM 3841 O O . GLU A 1 490 ? -20.231 -10.829 11.225 1.00 94.62 490 GLU A O 1
ATOM 3846 N N . ALA A 1 491 ? -18.724 -10.198 12.766 1.00 96.56 491 ALA A N 1
ATOM 3847 C CA . ALA A 1 491 ? -18.832 -8.761 12.494 1.00 96.56 491 ALA A CA 1
ATOM 3848 C C . ALA A 1 491 ? -18.319 -8.385 11.093 1.00 96.56 491 ALA A C 1
ATOM 3850 O O . ALA A 1 491 ? -18.911 -7.539 10.413 1.00 96.56 491 ALA A O 1
ATOM 3851 N N . LEU A 1 492 ? -17.251 -9.034 10.608 1.00 97.81 492 LEU A N 1
ATOM 3852 C CA . LEU A 1 492 ? -16.814 -8.883 9.214 1.00 97.81 492 LEU A CA 1
ATOM 3853 C C . LEU A 1 492 ? -17.896 -9.380 8.243 1.00 97.81 492 LEU A C 1
ATOM 3855 O O . LEU A 1 492 ? -18.182 -8.702 7.255 1.00 97.81 492 LEU A O 1
ATOM 3859 N N . LEU A 1 493 ? -18.532 -10.521 8.528 1.00 96.50 493 LEU A N 1
ATOM 3860 C CA . LEU A 1 493 ? -19.592 -11.099 7.703 1.00 96.50 493 LEU A CA 1
ATOM 3861 C C . LEU A 1 493 ? -20.866 -10.234 7.692 1.00 96.50 493 LEU A C 1
ATOM 3863 O O . LEU A 1 493 ? -21.542 -10.157 6.665 1.00 96.50 493 LEU A O 1
ATOM 3867 N N . GLU A 1 494 ? -21.194 -9.563 8.796 1.00 96.38 494 GLU A N 1
ATOM 3868 C CA . GLU A 1 494 ? -22.275 -8.574 8.844 1.00 96.38 494 GLU A CA 1
ATOM 3869 C C . GLU A 1 494 ? -21.931 -7.330 8.006 1.00 96.38 494 GLU A C 1
ATOM 3871 O O . GLU A 1 494 ? -22.734 -6.903 7.172 1.00 96.38 494 GLU A O 1
ATOM 3876 N N . MET A 1 495 ? -20.711 -6.798 8.142 1.00 98.06 495 MET A N 1
ATOM 3877 C CA . MET A 1 495 ? -20.235 -5.637 7.381 1.00 98.06 495 MET A CA 1
ATOM 3878 C C . MET A 1 495 ? -20.235 -5.883 5.862 1.00 98.06 495 MET A C 1
ATOM 3880 O O . MET A 1 495 ? -20.747 -5.053 5.106 1.00 98.06 495 MET A O 1
ATOM 3884 N N . VAL A 1 496 ? -19.683 -7.005 5.377 1.00 98.25 496 VAL A N 1
ATOM 3885 C CA . VAL A 1 496 ? -19.595 -7.269 3.922 1.00 98.25 496 VAL A CA 1
ATOM 3886 C C . VAL A 1 496 ? -20.969 -7.424 3.268 1.00 98.25 496 VAL A C 1
ATOM 3888 O O . VAL A 1 496 ? -21.111 -7.114 2.085 1.00 98.25 496 VAL A O 1
ATOM 3891 N N . LYS A 1 497 ? -21.989 -7.859 4.021 1.00 96.75 497 LYS A N 1
ATOM 3892 C CA . LYS A 1 497 ? -23.375 -7.989 3.544 1.00 96.75 497 LYS A CA 1
ATOM 3893 C C . LYS A 1 497 ? -24.084 -6.645 3.384 1.00 96.75 497 LYS A C 1
ATOM 3895 O O . LYS A 1 497 ? -25.028 -6.567 2.607 1.00 96.75 497 LYS A O 1
ATOM 3900 N N . GLN A 1 498 ? -23.622 -5.583 4.046 1.00 97.56 498 GLN A N 1
ATOM 3901 C CA . GLN A 1 498 ? -24.203 -4.239 3.923 1.00 97.56 498 GLN A CA 1
ATOM 3902 C C . GLN A 1 498 ? -23.747 -3.490 2.657 1.00 97.56 498 GLN A C 1
ATOM 3904 O O . GLN A 1 498 ? -24.321 -2.451 2.337 1.00 97.56 498 GLN A O 1
ATOM 3909 N N . THR A 1 499 ? -22.733 -3.975 1.927 1.00 98.56 499 THR A N 1
ATOM 3910 C CA . THR A 1 499 ? -22.102 -3.222 0.825 1.00 98.56 499 THR A CA 1
ATOM 3911 C C . THR A 1 499 ? -21.980 -3.990 -0.488 1.00 98.56 499 THR A C 1
ATOM 3913 O O . THR A 1 499 ? -22.005 -5.219 -0.497 1.00 98.56 499 THR A O 1
ATOM 3916 N N . LYS A 1 500 ? -21.818 -3.270 -1.603 1.00 98.44 500 LYS A N 1
ATOM 3917 C CA . LYS A 1 500 ? -21.419 -3.837 -2.905 1.00 98.44 500 LYS A CA 1
ATOM 3918 C C . LYS A 1 500 ? -19.907 -4.069 -2.976 1.00 98.44 500 LYS A C 1
ATOM 3920 O O . LYS A 1 500 ? -19.474 -5.105 -3.474 1.00 98.44 500 LYS A O 1
ATOM 3925 N N . VAL A 1 501 ? -19.117 -3.125 -2.453 1.00 98.81 501 VAL A N 1
ATOM 3926 C CA . VAL A 1 501 ? -17.646 -3.148 -2.491 1.00 98.81 501 VAL A CA 1
ATOM 3927 C C . VAL A 1 501 ? -17.047 -2.883 -1.106 1.00 98.81 501 VAL A C 1
ATOM 3929 O O . VAL A 1 501 ? -17.484 -1.971 -0.398 1.00 98.81 501 VAL A O 1
ATOM 3932 N N . VAL A 1 502 ? -16.003 -3.627 -0.735 1.00 98.88 502 VAL A N 1
ATOM 3933 C CA . VAL A 1 502 ? -15.093 -3.279 0.367 1.00 98.88 502 VAL A CA 1
ATOM 3934 C C . VAL A 1 502 ? -13.736 -2.857 -0.188 1.00 98.88 502 VAL A C 1
ATOM 3936 O O . VAL A 1 502 ? -13.098 -3.589 -0.941 1.00 98.88 502 VAL A O 1
ATOM 3939 N N . ILE A 1 503 ? -13.267 -1.689 0.236 1.00 98.56 503 ILE A N 1
ATOM 3940 C CA . ILE A 1 503 ? -11.900 -1.219 0.025 1.00 98.56 503 ILE A CA 1
ATOM 3941 C C . ILE A 1 503 ? -11.118 -1.446 1.321 1.00 98.56 503 ILE A C 1
ATOM 3943 O O . ILE A 1 503 ? -11.457 -0.840 2.335 1.00 98.56 503 ILE A O 1
ATOM 3947 N N . SER A 1 504 ? -10.069 -2.269 1.311 1.00 98.06 504 SER A N 1
ATOM 3948 C CA . SER A 1 504 ? -9.238 -2.525 2.495 1.00 98.06 504 SER A CA 1
ATOM 3949 C C . SER A 1 504 ? -7.904 -1.782 2.464 1.00 98.06 504 SER A C 1
ATOM 3951 O O . SER A 1 504 ? -7.152 -1.822 1.491 1.00 98.06 504 SER A O 1
ATOM 3953 N N . THR A 1 505 ? -7.570 -1.150 3.589 1.00 95.62 505 THR A N 1
ATOM 3954 C CA . THR A 1 505 ? -6.244 -0.564 3.860 1.00 95.62 505 THR A CA 1
ATOM 3955 C C . THR A 1 505 ? -5.597 -1.130 5.134 1.00 95.62 505 THR A C 1
ATOM 3957 O O . THR A 1 505 ? -4.596 -0.599 5.619 1.00 95.62 505 THR A O 1
ATOM 3960 N N . THR A 1 506 ? -6.149 -2.224 5.673 1.00 91.44 506 THR A N 1
ATOM 3961 C CA . THR A 1 506 ? -5.738 -2.844 6.944 1.00 91.44 506 THR A CA 1
ATOM 3962 C C . THR A 1 506 ? -4.643 -3.896 6.726 1.00 91.44 506 THR A C 1
ATOM 3964 O O . THR A 1 506 ? -4.913 -5.094 6.707 1.00 91.44 506 THR A O 1
ATOM 3967 N N . GLY A 1 507 ? -3.397 -3.441 6.557 1.00 86.50 507 GLY A N 1
ATOM 3968 C CA . GLY A 1 507 ? -2.206 -4.303 6.510 1.00 86.50 507 GLY A CA 1
ATOM 3969 C C . GLY A 1 507 ? -1.476 -4.426 7.866 1.00 86.50 507 GLY A C 1
ATOM 3970 O O . GLY A 1 507 ? -1.682 -3.570 8.732 1.00 86.50 507 GLY A O 1
ATOM 3971 N N . PRO A 1 508 ? -0.590 -5.428 8.064 1.00 91.00 508 PRO A N 1
ATOM 3972 C CA . PRO A 1 508 ? -0.245 -6.513 7.134 1.00 91.00 508 PRO A CA 1
ATOM 3973 C C . PRO A 1 508 ? -1.420 -7.466 6.865 1.00 91.00 508 PRO A C 1
ATOM 3975 O O . PRO A 1 508 ? -2.145 -7.856 7.782 1.00 91.00 508 PRO A O 1
ATOM 3978 N N . PHE A 1 509 ? -1.625 -7.838 5.605 1.00 93.31 509 PHE A N 1
ATOM 3979 C CA . PHE A 1 509 ? -2.783 -8.616 5.158 1.00 93.31 509 PHE A CA 1
ATOM 3980 C C . PHE A 1 509 ? -2.627 -10.105 5.507 1.00 93.31 509 PHE A C 1
ATOM 3982 O O . PHE A 1 509 ? -3.618 -10.750 5.848 1.00 93.31 509 PHE A O 1
ATOM 3989 N N . LEU A 1 510 ? -1.385 -10.598 5.594 1.00 90.75 510 LEU A N 1
ATOM 3990 C CA . LEU A 1 510 ? -1.025 -11.875 6.228 1.00 90.75 510 LEU A CA 1
ATOM 3991 C C . LEU A 1 510 ? -1.593 -12.031 7.651 1.00 90.75 510 LEU A C 1
ATOM 3993 O O . LEU A 1 510 ? -1.903 -13.150 8.054 1.00 90.75 510 LEU A O 1
ATOM 3997 N N . LYS A 1 511 ? -1.740 -10.927 8.401 1.00 90.25 511 LYS A N 1
ATOM 3998 C CA . LYS A 1 511 ? -2.332 -10.911 9.749 1.00 90.25 511 LYS A CA 1
ATOM 3999 C C . LYS A 1 511 ? -3.829 -10.587 9.748 1.00 90.25 511 LYS A C 1
ATOM 4001 O O . LYS A 1 511 ? -4.562 -11.188 10.524 1.00 90.25 511 LYS A O 1
ATOM 4006 N N . TYR A 1 512 ? -4.279 -9.641 8.918 1.00 92.56 512 TYR A N 1
ATOM 4007 C CA . TYR A 1 512 ? -5.604 -9.011 9.073 1.00 92.56 512 TYR A CA 1
ATOM 4008 C C . TYR A 1 512 ? -6.519 -9.058 7.837 1.00 92.56 512 TYR A C 1
ATOM 4010 O O . TYR A 1 512 ? -7.673 -8.646 7.924 1.00 92.56 512 TYR A O 1
ATOM 4018 N N . GLY A 1 513 ? -6.029 -9.516 6.682 1.00 95.50 513 GLY A N 1
ATOM 4019 C CA . GLY A 1 513 ? -6.774 -9.485 5.418 1.00 95.50 513 GLY A CA 1
ATOM 4020 C C . GLY A 1 513 ? -7.618 -10.733 5.149 1.00 95.50 513 GLY A C 1
ATOM 4021 O O . GLY A 1 513 ? -8.700 -10.627 4.578 1.00 95.50 513 GLY A O 1
ATOM 4022 N N . THR A 1 514 ? -7.131 -11.908 5.561 1.00 97.06 514 THR A N 1
ATOM 4023 C CA . THR A 1 514 ? -7.663 -13.228 5.166 1.00 97.06 514 THR A CA 1
ATOM 4024 C C . THR A 1 514 ? -9.168 -13.394 5.402 1.00 97.06 514 THR A C 1
ATOM 4026 O O . THR A 1 514 ? -9.896 -13.654 4.446 1.00 97.06 514 THR A O 1
ATOM 4029 N N . LEU A 1 515 ? -9.650 -13.190 6.636 1.00 97.75 515 LEU A N 1
ATOM 4030 C CA . LEU A 1 515 ? -11.066 -13.396 6.980 1.00 97.75 515 LEU A CA 1
ATOM 4031 C C . LEU A 1 515 ? -12.004 -12.451 6.216 1.00 97.75 515 LEU A C 1
ATOM 4033 O O . LEU A 1 515 ? -13.114 -12.838 5.863 1.00 97.75 515 LEU A O 1
ATOM 4037 N N . LEU A 1 516 ? -11.551 -11.230 5.914 1.00 98.50 516 LEU A N 1
ATOM 4038 C CA . LEU A 1 516 ? -12.329 -10.257 5.149 1.00 98.50 516 LEU A CA 1
ATOM 4039 C C . LEU A 1 516 ? -12.417 -10.634 3.660 1.00 98.50 516 LEU A C 1
ATOM 4041 O O . LEU A 1 516 ? -13.480 -10.485 3.064 1.00 98.50 516 LEU A O 1
ATOM 4045 N N . VAL A 1 517 ? -11.341 -11.154 3.059 1.00 98.50 517 VAL A N 1
ATOM 4046 C CA . VAL A 1 517 ? -11.377 -11.650 1.668 1.00 98.50 517 VAL A CA 1
ATOM 4047 C C . VAL A 1 517 ? -12.259 -12.892 1.551 1.00 98.50 517 VAL A C 1
ATOM 4049 O O . VAL A 1 517 ? -13.058 -12.980 0.619 1.00 98.50 517 VAL A O 1
ATOM 4052 N N . GLU A 1 518 ? -12.153 -13.821 2.504 1.00 98.38 518 GLU A N 1
ATOM 4053 C CA . GLU A 1 518 ? -13.019 -15.003 2.593 1.00 98.38 518 GLU A CA 1
ATOM 4054 C C . GLU A 1 518 ? -14.494 -14.591 2.732 1.00 98.38 518 GLU A C 1
ATOM 4056 O O . GLU A 1 518 ? -15.311 -14.989 1.906 1.00 98.38 518 GLU A O 1
ATOM 4061 N N . ALA A 1 519 ? -14.832 -13.703 3.676 1.00 98.31 519 ALA A N 1
ATOM 4062 C CA . ALA A 1 519 ? -16.202 -13.220 3.867 1.00 98.31 519 ALA A CA 1
ATOM 4063 C C . ALA A 1 519 ? -16.758 -12.460 2.644 1.00 98.31 519 ALA A C 1
ATOM 4065 O O . ALA A 1 519 ? -17.938 -12.612 2.314 1.00 98.31 519 ALA A O 1
ATOM 4066 N N . CYS A 1 520 ? -15.934 -11.669 1.941 1.00 98.69 520 CYS A N 1
ATOM 4067 C CA . CYS A 1 520 ? -16.333 -11.019 0.688 1.00 98.69 520 CYS A CA 1
ATOM 4068 C C . CYS A 1 520 ? -16.645 -12.042 -0.414 1.00 98.69 520 CYS A C 1
ATOM 4070 O O . CYS A 1 520 ? -17.706 -11.959 -1.036 1.00 98.69 520 CYS A O 1
ATOM 4072 N N . ALA A 1 521 ? -15.758 -13.024 -0.617 1.00 98.44 521 ALA A N 1
ATOM 4073 C CA . ALA A 1 521 ? -15.937 -14.092 -1.599 1.00 98.44 521 ALA A CA 1
ATOM 4074 C C . ALA A 1 521 ? -17.179 -14.950 -1.295 1.00 98.44 521 ALA A C 1
ATOM 4076 O O . ALA A 1 521 ? -17.980 -15.187 -2.195 1.00 98.44 521 ALA A O 1
ATOM 4077 N N . GLU A 1 522 ? -17.386 -15.336 -0.032 1.00 97.44 522 GLU A N 1
ATOM 4078 C CA . GLU A 1 522 ? -18.577 -16.056 0.450 1.00 97.44 522 GLU A CA 1
ATOM 4079 C C . GLU A 1 522 ? -19.883 -15.249 0.245 1.00 97.44 522 GLU A C 1
ATOM 4081 O O . GLU A 1 522 ? -20.940 -15.834 0.017 1.00 97.44 522 GLU A O 1
ATOM 4086 N N . SER A 1 523 ? -19.831 -13.909 0.296 1.00 97.06 523 SER A N 1
ATOM 4087 C CA . SER A 1 523 ? -21.019 -13.027 0.284 1.00 97.06 523 SER A CA 1
ATOM 4088 C C . SER A 1 523 ? -21.350 -12.377 -1.070 1.00 97.06 523 SER A C 1
ATOM 4090 O O . SER A 1 523 ? -22.250 -11.528 -1.137 1.00 97.06 523 SER A O 1
ATOM 4092 N N . GLY A 1 524 ? -20.613 -12.707 -2.138 1.00 97.38 524 GLY A N 1
ATOM 4093 C CA . GLY A 1 524 ? -20.730 -12.048 -3.451 1.00 97.38 524 GLY A CA 1
ATOM 4094 C C . GLY A 1 524 ? -20.237 -10.590 -3.474 1.00 97.38 524 GLY A C 1
ATOM 4095 O O . GLY A 1 524 ? -20.425 -9.881 -4.463 1.00 97.38 524 GLY A O 1
ATOM 4096 N N . THR A 1 525 ? -19.619 -10.118 -2.389 1.00 98.62 525 THR A N 1
ATOM 4097 C CA . THR A 1 525 ? -19.188 -8.725 -2.213 1.00 98.62 525 THR A CA 1
ATOM 4098 C C . THR A 1 525 ? -17.858 -8.499 -2.925 1.00 98.62 525 THR A C 1
ATOM 4100 O O . THR A 1 525 ? -16.922 -9.285 -2.787 1.00 98.62 525 THR A O 1
ATOM 4103 N N . HIS A 1 526 ? -17.749 -7.422 -3.699 1.00 98.81 526 HIS A N 1
ATOM 4104 C CA . HIS A 1 526 ? -16.510 -7.082 -4.398 1.00 98.81 526 HIS A CA 1
ATOM 4105 C C . HIS A 1 526 ? -15.466 -6.526 -3.413 1.00 98.81 526 HIS A C 1
ATOM 4107 O O . HIS A 1 526 ? -15.811 -5.932 -2.391 1.00 98.81 526 HIS A O 1
ATOM 4113 N N . TYR A 1 527 ? -14.180 -6.704 -3.708 1.00 98.81 527 TYR A N 1
ATOM 4114 C CA . TYR A 1 527 ? -13.084 -6.353 -2.803 1.00 98.81 527 TYR A CA 1
ATOM 4115 C C . TYR A 1 527 ? -11.898 -5.749 -3.556 1.00 98.81 527 TYR A C 1
ATOM 4117 O O . TYR A 1 527 ? -11.531 -6.244 -4.621 1.00 98.81 527 TYR A O 1
ATOM 4125 N N . ALA A 1 528 ? -11.251 -4.737 -2.975 1.00 98.62 528 ALA A N 1
ATOM 4126 C CA . ALA A 1 528 ? -9.962 -4.229 -3.442 1.00 98.62 528 ALA A CA 1
ATOM 4127 C C . ALA A 1 528 ? -9.039 -3.834 -2.277 1.00 98.62 528 ALA A C 1
ATOM 4129 O O . ALA A 1 528 ? -9.514 -3.361 -1.243 1.00 98.62 528 ALA A O 1
ATOM 4130 N N . ASP A 1 529 ? -7.722 -3.986 -2.450 1.00 97.94 529 ASP A N 1
ATOM 4131 C CA . ASP A 1 529 ? -6.726 -3.626 -1.429 1.00 97.94 529 ASP A CA 1
ATOM 4132 C C . ASP A 1 529 ? -5.434 -2.999 -1.984 1.00 97.94 529 ASP A C 1
ATOM 4134 O O . ASP A 1 529 ? -5.268 -2.803 -3.185 1.00 97.94 529 ASP A O 1
ATOM 4138 N N . ILE A 1 530 ? -4.507 -2.688 -1.074 1.00 94.62 530 ILE A N 1
ATOM 4139 C CA . ILE A 1 530 ? -3.170 -2.137 -1.347 1.00 94.62 530 ILE A CA 1
ATOM 4140 C C . ILE A 1 530 ? -2.041 -3.051 -0.844 1.00 94.62 530 ILE A C 1
ATOM 4142 O O . ILE A 1 530 ? -1.013 -2.561 -0.374 1.00 94.62 530 ILE A O 1
ATOM 4146 N N . THR A 1 531 ? -2.231 -4.372 -0.862 1.00 93.38 531 THR A N 1
ATOM 4147 C CA . THR A 1 531 ? -1.204 -5.300 -0.376 1.00 93.38 531 THR A CA 1
ATOM 4148 C C . THR A 1 531 ? 0.050 -5.292 -1.257 1.00 93.38 531 THR A C 1
ATOM 4150 O O . THR A 1 531 ? -0.003 -5.047 -2.462 1.00 93.38 531 THR A O 1
ATOM 4153 N N . GLY A 1 532 ? 1.194 -5.595 -0.642 1.00 88.25 532 GLY A N 1
ATOM 4154 C CA . GLY A 1 532 ? 2.432 -5.981 -1.330 1.00 88.25 532 GLY A CA 1
ATOM 4155 C C . GLY A 1 532 ? 2.801 -7.451 -1.090 1.00 88.25 532 GLY A C 1
ATOM 4156 O O . GLY A 1 532 ? 3.882 -7.897 -1.471 1.00 88.25 532 GLY A O 1
ATOM 4157 N N . GLU A 1 533 ? 1.942 -8.212 -0.409 1.00 92.69 533 GLU A N 1
ATOM 4158 C CA . GLU A 1 533 ? 2.246 -9.556 0.084 1.00 92.69 533 GLU A CA 1
ATOM 4159 C C . GLU A 1 533 ? 1.882 -10.613 -0.963 1.00 92.69 533 GLU A C 1
ATOM 4161 O O . GLU A 1 533 ? 0.933 -11.374 -0.802 1.00 92.69 533 GLU A O 1
ATOM 4166 N N . VAL A 1 534 ? 2.677 -10.694 -2.032 1.00 93.88 534 VAL A N 1
ATOM 4167 C CA . VAL A 1 534 ? 2.543 -11.700 -3.109 1.00 93.88 534 VAL A CA 1
ATOM 4168 C C . VAL A 1 534 ? 2.296 -13.138 -2.590 1.00 93.88 534 VAL A C 1
ATOM 4170 O O . VAL A 1 534 ? 1.444 -13.822 -3.158 1.00 93.88 534 VAL A O 1
ATOM 4173 N N . PRO A 1 535 ? 2.930 -13.625 -1.493 1.00 95.00 535 PRO A N 1
ATOM 4174 C CA . PRO A 1 535 ? 2.619 -14.950 -0.942 1.00 95.00 535 PRO A CA 1
ATOM 4175 C C . PRO A 1 535 ? 1.211 -15.076 -0.340 1.00 95.00 535 PRO A C 1
ATOM 4177 O O . PRO A 1 535 ? 0.639 -16.162 -0.370 1.00 95.00 535 PRO A O 1
ATOM 4180 N N . TRP A 1 536 ? 0.650 -13.989 0.197 1.00 95.81 536 TRP A N 1
ATOM 4181 C CA . TRP A 1 536 ? -0.735 -13.939 0.672 1.00 95.81 536 TRP A CA 1
ATOM 4182 C C . TRP A 1 536 ? -1.713 -13.834 -0.499 1.00 95.81 536 TRP A C 1
ATOM 4184 O O . TRP A 1 536 ? -2.737 -14.507 -0.496 1.00 95.81 536 TRP A O 1
ATOM 4194 N N . VAL A 1 537 ? -1.370 -13.089 -1.556 1.00 97.00 537 VAL A N 1
ATOM 4195 C CA . VAL A 1 537 ? -2.150 -13.082 -2.806 1.00 97.00 537 VAL A CA 1
ATOM 4196 C C . VAL A 1 537 ? -2.217 -14.490 -3.413 1.00 97.00 537 VAL A C 1
ATOM 4198 O O . VAL A 1 537 ? -3.284 -14.909 -3.858 1.00 97.00 537 VAL A O 1
ATOM 4201 N N . GLN A 1 538 ? -1.126 -15.264 -3.357 1.00 96.62 538 GLN A N 1
ATOM 4202 C CA . GLN A 1 538 ? -1.118 -16.679 -3.750 1.00 96.62 538 GLN A CA 1
ATOM 4203 C C . GLN A 1 538 ? -2.072 -17.531 -2.894 1.00 96.62 538 GLN A C 1
ATOM 4205 O O . GLN A 1 538 ? -2.833 -18.330 -3.444 1.00 96.62 538 GLN A O 1
ATOM 4210 N N . ASP A 1 539 ? -2.088 -17.334 -1.572 1.00 96.62 539 ASP A N 1
ATOM 4211 C CA . ASP A 1 539 ? -3.055 -17.992 -0.681 1.00 96.62 539 ASP A CA 1
ATOM 4212 C C . ASP A 1 539 ? -4.504 -17.599 -1.015 1.00 96.62 539 ASP A C 1
ATOM 4214 O O . ASP A 1 539 ? -5.361 -18.474 -1.114 1.00 96.62 539 ASP A O 1
ATOM 4218 N N . MET A 1 540 ? -4.792 -16.310 -1.233 1.00 98.06 540 MET A N 1
ATOM 4219 C CA . MET A 1 540 ? -6.148 -15.832 -1.537 1.00 98.06 540 MET A CA 1
ATOM 4220 C C . MET A 1 540 ? -6.638 -16.332 -2.898 1.00 98.06 540 MET A C 1
ATOM 4222 O O . MET A 1 540 ? -7.799 -16.711 -3.021 1.00 98.06 540 MET A O 1
ATOM 4226 N N . ILE A 1 541 ? -5.766 -16.414 -3.909 1.00 98.31 541 ILE A N 1
ATOM 4227 C CA . ILE A 1 541 ? -6.086 -17.077 -5.182 1.00 98.31 541 ILE A CA 1
ATOM 4228 C C . ILE A 1 541 ? -6.433 -18.552 -4.937 1.00 98.31 541 ILE A C 1
ATOM 4230 O O . ILE A 1 541 ? -7.436 -19.030 -5.457 1.00 98.31 541 ILE A O 1
ATOM 4234 N N . THR A 1 542 ? -5.639 -19.254 -4.126 1.00 97.25 542 THR A N 1
ATOM 4235 C CA . THR A 1 542 ? -5.804 -20.697 -3.872 1.00 97.25 542 THR A CA 1
ATOM 4236 C C . THR A 1 542 ? -7.074 -21.013 -3.075 1.00 97.25 542 THR A C 1
ATOM 4238 O O . THR A 1 542 ? -7.700 -22.041 -3.311 1.00 97.25 542 THR A O 1
ATOM 4241 N N . LYS A 1 543 ? -7.465 -20.140 -2.138 1.00 97.62 543 LYS A N 1
ATOM 4242 C CA . LYS A 1 543 ? -8.673 -20.294 -1.313 1.00 97.62 543 LYS A CA 1
ATOM 4243 C C . LYS A 1 543 ? -9.949 -19.785 -1.983 1.00 97.62 543 LYS A C 1
ATOM 4245 O O . LYS A 1 543 ? -10.983 -20.438 -1.909 1.00 97.62 543 LYS A O 1
ATOM 4250 N N . CYS A 1 544 ? -9.893 -18.590 -2.570 1.00 98.44 544 CYS A N 1
ATOM 4251 C CA . CYS A 1 544 ? -11.085 -17.783 -2.834 1.00 98.44 544 CYS A CA 1
ATOM 4252 C C . CYS A 1 544 ? -11.388 -17.587 -4.323 1.00 98.44 544 CYS A C 1
ATOM 4254 O O . CYS A 1 544 ? -12.442 -17.040 -4.634 1.00 98.44 544 CYS A O 1
ATOM 4256 N N . HIS A 1 545 ? -10.511 -17.982 -5.259 1.00 98.44 545 HIS A N 1
ATOM 4257 C CA . HIS A 1 545 ? -10.732 -17.690 -6.683 1.00 98.44 545 HIS A CA 1
ATOM 4258 C C . HIS A 1 545 ? -11.983 -18.364 -7.254 1.00 98.44 545 HIS A C 1
ATOM 4260 O O . HIS A 1 545 ? -12.711 -17.715 -8.004 1.00 98.44 545 HIS A O 1
ATOM 4266 N N . ASP A 1 546 ? -12.249 -19.617 -6.886 1.00 98.25 546 ASP A N 1
ATOM 4267 C CA . ASP A 1 546 ? -13.400 -20.352 -7.414 1.00 98.25 546 ASP A CA 1
ATOM 4268 C C . ASP A 1 546 ? -14.692 -20.002 -6.658 1.00 98.25 546 ASP A C 1
ATOM 4270 O O . ASP A 1 546 ? -15.685 -19.679 -7.301 1.00 98.25 546 ASP A O 1
ATOM 4274 N N . VAL A 1 547 ? -14.656 -19.874 -5.323 1.00 98.19 547 VAL A N 1
ATOM 4275 C CA . VAL A 1 547 ? -15.802 -19.375 -4.527 1.00 98.19 547 VAL A CA 1
ATOM 4276 C C . VAL A 1 547 ? -16.256 -17.991 -5.010 1.00 98.19 547 VAL A C 1
ATOM 4278 O O . VAL A 1 547 ? -17.444 -17.755 -5.209 1.00 98.19 547 VAL A O 1
ATOM 4281 N N . ALA A 1 548 ? -15.319 -17.075 -5.277 1.00 98.56 548 ALA A N 1
ATOM 4282 C CA . ALA A 1 548 ? -15.651 -15.749 -5.793 1.00 98.56 548 ALA A CA 1
ATOM 4283 C C . ALA A 1 548 ? -16.175 -15.768 -7.248 1.00 98.56 548 ALA A C 1
ATOM 4285 O O . ALA A 1 548 ? -16.877 -14.841 -7.643 1.00 98.56 548 ALA A O 1
ATOM 4286 N N . LYS A 1 549 ? -15.907 -16.815 -8.044 1.00 98.06 549 LYS A N 1
ATOM 4287 C CA . LYS A 1 549 ? -16.598 -17.031 -9.332 1.00 98.06 549 LYS A CA 1
ATOM 4288 C C . LYS A 1 549 ? -18.008 -17.584 -9.152 1.00 98.06 549 LYS A C 1
ATOM 4290 O O . LYS A 1 549 ? -18.910 -17.203 -9.889 1.00 98.06 549 LYS A O 1
ATOM 4295 N N . GLU A 1 550 ? -18.207 -18.481 -8.190 1.00 98.06 550 GLU A N 1
ATOM 4296 C CA . GLU A 1 550 ? -19.521 -19.065 -7.898 1.00 98.06 550 GLU A CA 1
ATOM 4297 C C . GLU A 1 550 ? -20.506 -18.011 -7.368 1.00 98.06 550 GLU A C 1
ATOM 4299 O O . GLU A 1 550 ? -21.681 -18.027 -7.735 1.00 98.06 550 GLU A O 1
ATOM 4304 N N . THR A 1 551 ? -20.030 -17.051 -6.566 1.00 98.12 551 THR A N 1
ATOM 4305 C CA . THR A 1 551 ? -20.849 -15.956 -6.011 1.00 98.12 551 THR A CA 1
ATOM 4306 C C . THR A 1 551 ? -20.879 -14.683 -6.863 1.00 98.12 551 THR A C 1
ATOM 4308 O O . THR A 1 551 ? -21.669 -13.778 -6.585 1.00 98.12 551 THR A O 1
ATOM 4311 N N . GLY A 1 552 ? -20.024 -14.575 -7.886 1.00 97.94 552 GLY A N 1
ATOM 4312 C CA . GLY A 1 552 ? -19.858 -13.361 -8.692 1.00 97.94 552 GLY A CA 1
ATOM 4313 C C . GLY A 1 552 ? -19.057 -12.236 -8.018 1.00 97.94 552 GLY A C 1
ATOM 4314 O O . GLY A 1 552 ? -19.031 -11.116 -8.534 1.00 97.94 552 GLY A O 1
ATOM 4315 N N . ALA A 1 553 ? -18.406 -12.498 -6.881 1.00 98.62 553 ALA A N 1
ATOM 4316 C CA . ALA A 1 553 ? -17.499 -11.551 -6.240 1.00 98.62 553 ALA A CA 1
ATOM 4317 C C . ALA A 1 553 ? -16.261 -11.275 -7.116 1.00 98.62 553 ALA A C 1
ATOM 4319 O O . ALA A 1 553 ? -15.611 -12.188 -7.620 1.00 98.62 553 ALA A O 1
ATOM 4320 N N . ILE A 1 554 ? -15.879 -10.006 -7.259 1.00 98.81 554 ILE A N 1
ATOM 4321 C CA . ILE A 1 554 ? -14.635 -9.603 -7.927 1.00 98.81 554 ILE A CA 1
ATOM 4322 C C . ILE A 1 554 ? -13.652 -9.130 -6.856 1.00 98.81 554 ILE A C 1
ATOM 4324 O O . ILE A 1 554 ? -13.919 -8.151 -6.160 1.00 98.81 554 ILE A O 1
ATOM 4328 N N . VAL A 1 555 ? -12.524 -9.830 -6.718 1.00 98.75 555 VAL A N 1
ATOM 4329 C CA . VAL A 1 555 ? -11.496 -9.563 -5.699 1.00 98.75 555 VAL A CA 1
ATOM 4330 C C . VAL A 1 555 ? -10.214 -9.096 -6.396 1.00 98.75 555 VAL A C 1
ATOM 4332 O O . VAL A 1 555 ? -9.607 -9.860 -7.146 1.00 98.75 555 VAL A O 1
ATOM 4335 N N . VAL A 1 556 ? -9.807 -7.845 -6.165 1.00 98.50 556 VAL A N 1
ATOM 4336 C CA . VAL A 1 556 ? -8.681 -7.169 -6.839 1.00 98.50 556 VAL A CA 1
ATOM 4337 C C . VAL A 1 556 ? -7.617 -6.739 -5.814 1.00 98.50 556 VAL A C 1
ATOM 4339 O O . VAL A 1 556 ? -7.619 -5.592 -5.357 1.00 98.50 556 VAL A O 1
ATOM 4342 N N . PRO A 1 557 ? -6.710 -7.645 -5.410 1.00 97.06 557 PRO A N 1
ATOM 4343 C CA . PRO A 1 557 ? -5.587 -7.287 -4.551 1.00 97.06 557 PRO A CA 1
ATOM 4344 C C . PRO A 1 557 ? -4.560 -6.425 -5.304 1.00 97.06 557 PRO A C 1
ATOM 4346 O O . PRO A 1 557 ? -4.513 -6.419 -6.535 1.00 97.06 557 PRO A O 1
ATOM 4349 N N . GLN A 1 558 ? -3.698 -5.730 -4.559 1.00 94.44 558 GLN A N 1
ATOM 4350 C CA . GLN A 1 558 ? -2.599 -4.900 -5.086 1.00 94.44 558 GLN A CA 1
ATOM 4351 C C . GLN A 1 558 ? -3.040 -3.709 -5.973 1.00 94.44 558 GLN A C 1
ATOM 4353 O O . GLN A 1 558 ? -2.270 -3.209 -6.795 1.00 94.44 558 GLN A O 1
ATOM 4358 N N . ALA A 1 559 ? -4.251 -3.182 -5.769 1.00 96.12 559 ALA A N 1
ATOM 4359 C CA . ALA A 1 559 ? -4.836 -2.042 -6.490 1.00 96.12 559 ALA A CA 1
ATOM 4360 C C . ALA A 1 559 ? -4.233 -0.656 -6.128 1.00 96.12 559 ALA A C 1
ATOM 4362 O O . ALA A 1 559 ? -4.809 0.388 -6.440 1.00 96.12 559 ALA A O 1
ATOM 4363 N N . GLY A 1 560 ? -3.069 -0.630 -5.472 1.00 94.56 560 GLY A N 1
ATOM 4364 C CA . GLY A 1 560 ? -2.267 0.574 -5.232 1.00 94.56 560 GLY A CA 1
ATOM 4365 C C . GLY A 1 560 ? -1.159 0.765 -6.274 1.00 94.56 560 GLY A C 1
ATOM 4366 O O . GLY A 1 560 ? -1.148 0.125 -7.325 1.00 94.56 560 GLY A O 1
ATOM 4367 N N . TYR A 1 561 ? -0.172 1.615 -5.969 1.00 91.75 561 TYR A N 1
ATOM 4368 C CA . TYR A 1 561 ? 1.024 1.746 -6.816 1.00 91.75 561 TYR A CA 1
ATOM 4369 C C . TYR A 1 561 ? 1.783 0.421 -6.985 1.00 91.75 561 TYR A C 1
ATOM 4371 O O . TYR A 1 561 ? 2.299 0.159 -8.068 1.00 91.75 561 TYR A O 1
ATOM 4379 N N . ASP A 1 562 ? 1.792 -0.434 -5.960 1.00 82.56 562 ASP A N 1
ATOM 4380 C CA . ASP A 1 562 ? 2.539 -1.699 -5.927 1.00 82.56 562 ASP A CA 1
ATOM 4381 C C . ASP A 1 562 ? 1.886 -2.846 -6.747 1.00 82.56 562 ASP A C 1
ATOM 4383 O O . ASP A 1 562 ? 2.129 -4.021 -6.464 1.00 82.56 562 ASP A O 1
ATOM 4387 N N . SER A 1 563 ? 1.052 -2.513 -7.751 1.00 93.12 563 SER A N 1
ATOM 4388 C CA . SER A 1 563 ? 0.904 -3.256 -9.026 1.00 93.12 563 SER A CA 1
ATOM 4389 C C . SER A 1 563 ? 0.088 -2.516 -10.099 1.00 93.12 563 SER A C 1
ATOM 4391 O O . SER A 1 563 ? 0.426 -2.637 -11.277 1.00 93.12 563 SER A O 1
ATOM 4393 N N . LEU A 1 564 ? -0.946 -1.731 -9.748 1.00 97.50 564 LEU A N 1
ATOM 4394 C CA . LEU A 1 564 ? -1.916 -1.185 -10.723 1.00 97.50 564 LEU A CA 1
ATOM 4395 C C . LEU A 1 564 ? -1.299 -0.509 -11.963 1.00 97.50 564 LEU A C 1
ATOM 4397 O O . LEU A 1 564 ? -1.667 -0.891 -13.076 1.00 97.50 564 LEU A O 1
ATOM 4401 N N . PRO A 1 565 ? -0.380 0.475 -11.851 1.00 97.44 565 PRO A N 1
ATOM 4402 C CA . PRO A 1 565 ? 0.126 1.175 -13.033 1.00 97.44 565 PRO A CA 1
ATOM 4403 C C . PRO A 1 565 ? 0.974 0.276 -13.939 1.00 97.44 565 PRO A C 1
ATOM 4405 O O . PRO A 1 565 ? 1.049 0.528 -15.139 1.00 97.44 565 PRO A O 1
ATOM 4408 N N . PHE A 1 566 ? 1.581 -0.774 -13.383 1.00 97.81 566 PHE A N 1
ATOM 4409 C CA . PHE A 1 566 ? 2.327 -1.779 -14.133 1.00 97.81 566 PHE A CA 1
ATOM 4410 C C . PHE A 1 566 ? 1.362 -2.689 -14.901 1.00 97.81 566 PHE A C 1
ATOM 4412 O O . PHE A 1 566 ? 1.482 -2.840 -16.113 1.00 97.81 566 PHE A O 1
ATOM 4419 N N . ASP A 1 567 ? 0.353 -3.213 -14.212 1.00 98.31 567 ASP A N 1
ATOM 4420 C CA . ASP A 1 567 ? -0.641 -4.144 -14.746 1.00 98.31 567 ASP A CA 1
ATOM 4421 C C . ASP A 1 567 ? -1.568 -3.510 -15.804 1.00 98.31 567 ASP A C 1
ATOM 4423 O O . ASP A 1 567 ? -1.630 -3.972 -16.946 1.00 98.31 567 ASP A O 1
ATOM 4427 N N . LEU A 1 568 ? -2.224 -2.393 -15.472 1.00 98.44 568 LEU A N 1
ATOM 4428 C CA . LEU A 1 568 ? -3.112 -1.672 -16.393 1.00 98.44 568 LEU A CA 1
ATOM 4429 C C . LEU A 1 568 ? -2.338 -0.967 -17.524 1.00 98.44 568 LEU A C 1
ATOM 4431 O O . LEU A 1 568 ? -2.852 -0.814 -18.632 1.00 98.44 568 LEU A O 1
ATOM 4435 N N . GLY A 1 569 ? -1.082 -0.581 -17.280 1.00 98.31 569 GLY A N 1
ATOM 4436 C CA . GLY A 1 569 ? -0.194 -0.042 -18.312 1.00 98.31 569 GLY A CA 1
ATOM 4437 C C . GLY A 1 569 ? 0.167 -1.082 -19.376 1.00 98.31 569 GLY A C 1
ATOM 4438 O O . GLY A 1 569 ? 0.126 -0.786 -20.571 1.00 98.31 569 GLY A O 1
ATOM 4439 N N . VAL A 1 570 ? 0.472 -2.313 -18.951 1.00 98.38 570 VAL A N 1
ATOM 4440 C CA . VAL A 1 570 ? 0.695 -3.452 -19.856 1.00 98.38 570 VAL A CA 1
ATOM 4441 C C . VAL A 1 570 ? -0.591 -3.819 -20.602 1.00 98.38 570 VAL A C 1
ATOM 4443 O O . VAL A 1 570 ? -0.530 -4.044 -21.808 1.00 98.38 570 VAL A O 1
ATOM 4446 N N . GLU A 1 571 ? -1.752 -3.821 -19.935 1.00 98.00 571 GLU A N 1
ATOM 4447 C CA . GLU A 1 571 ? -3.052 -4.039 -20.593 1.00 98.00 571 GLU A CA 1
ATOM 4448 C C . GLU A 1 571 ? -3.295 -3.030 -21.716 1.00 98.00 571 GLU A C 1
ATOM 4450 O O . GLU A 1 571 ? -3.582 -3.430 -22.843 1.00 98.00 571 GLU A O 1
ATOM 4455 N N . THR A 1 572 ? -3.111 -1.738 -21.424 1.00 98.25 572 THR A N 1
ATOM 4456 C CA . THR A 1 572 ? -3.322 -0.643 -22.382 1.00 98.25 572 THR A CA 1
ATOM 4457 C C . THR A 1 572 ? -2.439 -0.822 -23.622 1.00 98.25 572 THR A C 1
ATOM 4459 O O . THR A 1 572 ? -2.906 -0.660 -24.749 1.00 98.25 572 THR A O 1
ATOM 4462 N N . LEU A 1 573 ? -1.174 -1.219 -23.428 1.00 98.00 573 LEU A N 1
ATOM 4463 C CA . LEU A 1 573 ? -0.226 -1.478 -24.513 1.00 98.00 573 LEU A CA 1
ATOM 4464 C C . LEU A 1 573 ? -0.639 -2.691 -25.362 1.00 98.00 573 LEU A C 1
ATOM 4466 O O . LEU A 1 573 ? -0.675 -2.599 -26.589 1.00 98.00 573 LEU A O 1
ATOM 4470 N N . VAL A 1 574 ? -0.958 -3.823 -24.723 1.00 97.00 574 VAL A N 1
ATOM 4471 C CA . VAL A 1 574 ? -1.358 -5.059 -25.419 1.00 97.00 574 VAL A CA 1
ATOM 4472 C C . VAL A 1 574 ? -2.663 -4.856 -26.185 1.00 97.00 574 VAL A C 1
ATOM 4474 O O . VAL A 1 574 ? -2.798 -5.330 -27.313 1.00 97.00 574 VAL A O 1
ATOM 4477 N N . ARG A 1 575 ? -3.615 -4.118 -25.611 1.00 95.69 575 ARG A N 1
ATOM 4478 C CA . ARG A 1 575 ? -4.893 -3.824 -26.254 1.00 95.69 575 ARG A CA 1
ATOM 4479 C C . ARG A 1 575 ? -4.728 -2.886 -27.450 1.00 95.69 575 ARG A C 1
ATOM 4481 O O . ARG A 1 575 ? -5.197 -3.228 -28.529 1.00 95.69 575 ARG A O 1
ATOM 4488 N N . GLY A 1 576 ? -3.981 -1.788 -27.308 1.00 95.44 576 GLY A N 1
ATOM 4489 C CA . GLY A 1 576 ? -3.707 -0.870 -28.419 1.00 95.44 576 GLY A CA 1
ATOM 4490 C C . GLY A 1 576 ? -2.933 -1.525 -29.574 1.00 95.44 576 GLY A C 1
ATOM 4491 O O . GLY A 1 576 ? -3.213 -1.248 -30.738 1.00 95.44 576 GLY A O 1
ATOM 4492 N N . MET A 1 577 ? -2.027 -2.467 -29.282 1.00 94.75 577 MET A N 1
ATOM 4493 C CA . MET A 1 577 ? -1.369 -3.299 -30.305 1.00 94.75 577 MET A CA 1
ATOM 4494 C C . MET A 1 577 ? -2.357 -4.240 -31.014 1.00 94.75 577 MET A C 1
ATOM 4496 O O . MET A 1 577 ? -2.325 -4.357 -32.240 1.00 94.75 577 MET A O 1
ATOM 4500 N N . ARG A 1 578 ? -3.298 -4.845 -30.280 1.00 94.00 578 ARG A N 1
ATOM 4501 C CA . ARG A 1 578 ? -4.361 -5.690 -30.855 1.00 94.00 578 ARG A CA 1
ATOM 4502 C C . ARG A 1 578 ? -5.372 -4.908 -31.684 1.00 94.00 578 ARG A C 1
ATOM 4504 O O . ARG A 1 578 ? -5.859 -5.427 -32.683 1.00 94.00 578 ARG A O 1
ATOM 4511 N N . GLU A 1 579 ? -5.618 -3.647 -31.342 1.00 93.69 579 GLU A N 1
ATOM 4512 C CA . GLU A 1 579 ? -6.376 -2.702 -32.170 1.00 93.69 579 GLU A CA 1
ATOM 4513 C C . GLU A 1 579 ? -5.650 -2.395 -33.507 1.00 93.69 579 GLU A C 1
ATOM 4515 O O . GLU A 1 579 ? -6.311 -2.044 -34.482 1.00 93.69 579 GLU A O 1
ATOM 4520 N N . GLN A 1 580 ? -4.327 -2.621 -33.604 1.00 90.81 580 GLN A N 1
ATOM 4521 C CA . GLN A 1 580 ? -3.560 -2.637 -34.869 1.00 90.81 580 GLN A CA 1
ATOM 4522 C C . GLN A 1 580 ? -3.431 -4.040 -35.508 1.00 90.81 580 GLN A C 1
ATOM 4524 O O . GLN A 1 580 ? -2.700 -4.208 -36.485 1.00 90.81 580 GLN A O 1
ATOM 4529 N N . GLY A 1 581 ? -4.095 -5.065 -34.962 1.00 91.94 581 GLY A N 1
ATOM 4530 C CA . GLY A 1 581 ? -3.994 -6.452 -35.430 1.00 91.94 581 GLY A CA 1
ATOM 4531 C C . GLY A 1 581 ? -2.695 -7.176 -35.047 1.00 91.94 581 GLY A C 1
ATOM 4532 O O . GLY A 1 581 ? -2.351 -8.162 -35.694 1.00 91.94 581 GLY A O 1
ATOM 4533 N N . GLN A 1 582 ? -1.971 -6.701 -34.027 1.00 91.81 582 GLN A N 1
ATOM 4534 C CA . GLN A 1 582 ? -0.672 -7.237 -33.603 1.00 91.81 582 GLN A CA 1
ATOM 4535 C C . GLN A 1 582 ? -0.729 -7.881 -32.209 1.00 91.81 582 GLN A C 1
ATOM 4537 O O . GLN A 1 582 ? -1.275 -7.302 -31.270 1.00 91.81 582 GLN A O 1
ATOM 4542 N N . ASP A 1 583 ? -0.096 -9.046 -32.051 1.00 91.19 583 ASP A N 1
ATOM 4543 C CA . ASP A 1 583 ? 0.233 -9.618 -30.737 1.00 91.19 583 ASP A CA 1
ATOM 4544 C C . ASP A 1 583 ? 1.611 -9.136 -30.254 1.00 91.19 583 ASP A C 1
ATOM 4546 O O . ASP A 1 583 ? 2.489 -8.798 -31.053 1.00 91.19 583 ASP A O 1
ATOM 4550 N N . VAL A 1 584 ? 1.798 -9.096 -28.930 1.00 90.94 584 VAL A N 1
ATOM 4551 C CA . VAL A 1 584 ? 2.962 -8.473 -28.280 1.00 90.94 584 VAL A CA 1
ATOM 4552 C C . VAL A 1 584 ? 3.911 -9.520 -27.702 1.00 90.94 584 VAL A C 1
ATOM 4554 O O . VAL A 1 584 ? 3.514 -10.399 -26.939 1.00 90.94 584 VAL A O 1
ATOM 4557 N N . LYS A 1 585 ? 5.198 -9.376 -28.022 1.00 88.75 585 LYS A N 1
ATOM 4558 C CA . LYS A 1 585 ? 6.259 -10.333 -27.676 1.00 88.75 585 LYS A CA 1
ATOM 4559 C C . LYS A 1 585 ? 7.084 -9.891 -26.468 1.00 88.75 585 LYS A C 1
ATOM 4561 O O . LYS A 1 585 ? 7.166 -10.594 -25.464 1.00 88.75 585 LYS A O 1
ATOM 4566 N N . GLY A 1 586 ? 7.698 -8.716 -26.539 1.00 87.00 586 GLY A N 1
ATOM 4567 C CA . GLY A 1 586 ? 8.501 -8.166 -25.446 1.00 87.00 586 GLY A CA 1
ATOM 4568 C C . GLY A 1 586 ? 7.860 -6.905 -24.899 1.00 87.00 586 GLY A C 1
ATOM 4569 O O . GLY A 1 586 ? 7.661 -5.972 -25.669 1.00 87.00 586 GLY A O 1
ATOM 4570 N N . VAL A 1 587 ? 7.582 -6.860 -23.594 1.00 94.50 587 VAL A N 1
ATOM 4571 C CA . VAL A 1 587 ? 7.124 -5.653 -22.899 1.00 94.50 587 VAL A CA 1
ATOM 4572 C C . VAL A 1 587 ? 8.151 -5.201 -21.867 1.00 94.50 587 VAL A C 1
ATOM 4574 O O . VAL A 1 587 ? 8.544 -5.951 -20.971 1.00 94.50 587 VAL A O 1
ATOM 4577 N N . ARG A 1 588 ? 8.565 -3.937 -21.981 1.00 95.31 588 ARG A N 1
ATOM 4578 C CA . ARG A 1 588 ? 9.450 -3.255 -21.038 1.00 95.31 588 ARG A CA 1
ATOM 4579 C C . ARG A 1 588 ? 8.683 -2.160 -20.309 1.00 95.31 588 ARG A C 1
ATOM 4581 O O . ARG A 1 588 ? 8.285 -1.178 -20.923 1.00 95.31 588 ARG A O 1
ATOM 4588 N N . PHE A 1 589 ? 8.566 -2.270 -18.993 1.00 97.50 589 PHE A N 1
ATOM 4589 C CA . PHE A 1 589 ? 8.146 -1.161 -18.143 1.00 97.50 589 PHE A CA 1
ATOM 4590 C C . PHE A 1 589 ? 9.374 -0.378 -17.657 1.00 97.50 589 PHE A C 1
ATOM 4592 O O . PHE A 1 589 ? 10.345 -0.973 -17.182 1.00 97.50 589 PHE A O 1
ATOM 4599 N N . VAL A 1 590 ? 9.352 0.953 -17.763 1.00 97.19 590 VAL A N 1
ATOM 4600 C CA . VAL A 1 590 ? 10.434 1.842 -17.310 1.00 97.19 590 VAL A CA 1
ATOM 4601 C C . VAL A 1 590 ? 9.876 2.953 -16.426 1.00 97.19 590 VAL A C 1
ATOM 4603 O O . VAL A 1 590 ? 9.143 3.824 -16.890 1.00 97.19 590 VAL A O 1
ATOM 4606 N N . VAL A 1 591 ? 10.286 2.981 -15.157 1.00 96.69 591 VAL A N 1
ATOM 4607 C CA . VAL A 1 591 ? 10.056 4.118 -14.254 1.00 96.69 591 VAL A CA 1
ATOM 4608 C C . VAL A 1 591 ? 11.123 5.181 -14.536 1.00 96.69 591 VAL A C 1
ATOM 4610 O O . VAL A 1 591 ? 12.244 5.105 -14.030 1.00 96.69 591 VAL A O 1
ATOM 4613 N N . ASP A 1 592 ? 10.794 6.170 -15.370 1.00 95.06 592 ASP A N 1
ATOM 4614 C CA . ASP A 1 592 ? 11.716 7.245 -15.768 1.00 95.06 592 ASP A CA 1
ATOM 4615 C C . ASP A 1 592 ? 11.889 8.332 -14.697 1.00 95.06 592 ASP A C 1
ATOM 4617 O O . ASP A 1 592 ? 12.953 8.953 -14.604 1.00 95.06 592 ASP A O 1
ATOM 4621 N N . LYS A 1 593 ? 10.859 8.574 -13.877 1.00 93.06 593 LYS A N 1
ATOM 4622 C CA . LYS A 1 593 ? 10.934 9.482 -12.727 1.00 93.06 593 LYS A CA 1
ATOM 4623 C C . LYS A 1 593 ? 9.939 9.080 -11.645 1.00 93.06 593 LYS A C 1
ATOM 4625 O O . LYS A 1 593 ? 8.733 9.059 -11.868 1.00 93.06 593 LYS A O 1
ATOM 4630 N N . ILE A 1 594 ? 10.451 8.884 -10.436 1.00 91.44 594 ILE A N 1
ATOM 4631 C CA . ILE A 1 594 ? 9.661 8.676 -9.224 1.00 91.44 594 ILE A CA 1
ATOM 4632 C C . ILE A 1 594 ? 10.047 9.720 -8.173 1.00 91.44 594 ILE A C 1
ATOM 4634 O O . ILE A 1 594 ? 11.229 9.975 -7.934 1.00 91.44 594 ILE A O 1
ATOM 4638 N N . ARG A 1 595 ? 9.049 10.347 -7.543 1.00 87.62 595 ARG A N 1
ATOM 4639 C CA . ARG A 1 595 ? 9.225 11.173 -6.342 1.00 87.62 595 ARG A CA 1
ATOM 4640 C C . ARG A 1 595 ? 8.117 10.850 -5.346 1.00 87.62 595 ARG A C 1
ATOM 4642 O O . ARG A 1 595 ? 6.985 11.285 -5.521 1.00 87.62 595 ARG A O 1
ATOM 4649 N N . GLY A 1 596 ? 8.487 10.106 -4.311 1.00 78.31 596 GLY A N 1
ATOM 4650 C CA . GLY A 1 596 ? 7.658 9.661 -3.194 1.00 78.31 596 GLY A CA 1
ATOM 4651 C C . GLY A 1 596 ? 8.518 8.862 -2.212 1.00 78.31 596 GLY A C 1
ATOM 4652 O O . GLY A 1 596 ? 9.738 8.802 -2.377 1.00 78.31 596 GLY A O 1
ATOM 4653 N N . GLY A 1 597 ? 7.901 8.236 -1.211 1.00 68.75 597 GLY A N 1
ATOM 4654 C CA . GLY A 1 597 ? 8.592 7.344 -0.277 1.00 68.75 597 GLY A CA 1
ATOM 4655 C C . GLY A 1 597 ? 7.644 6.298 0.321 1.00 68.75 597 GLY A C 1
ATOM 4656 O O . GLY A 1 597 ? 6.445 6.567 0.404 1.00 68.75 597 GLY A O 1
ATOM 4657 N N . PRO A 1 598 ? 8.155 5.119 0.722 1.00 68.62 598 PRO A N 1
ATOM 4658 C CA . PRO A 1 598 ? 7.338 4.030 1.254 1.00 68.62 598 PRO A CA 1
ATOM 4659 C C . PRO A 1 598 ? 6.696 4.390 2.600 1.00 68.62 598 PRO A C 1
ATOM 4661 O O . PRO A 1 598 ? 7.194 5.248 3.338 1.00 68.62 598 PRO A O 1
ATOM 4664 N N . SER A 1 599 ? 5.590 3.716 2.927 1.00 64.75 599 SER A N 1
ATOM 4665 C CA . SER A 1 599 ? 4.872 3.947 4.181 1.00 64.75 599 SER A CA 1
ATOM 4666 C C . SER A 1 599 ? 5.450 3.187 5.363 1.00 64.75 599 SER A C 1
ATOM 4668 O O . SER A 1 599 ? 6.070 2.143 5.177 1.00 64.75 599 SER A O 1
ATOM 4670 N N . GLY A 1 600 ? 5.198 3.666 6.587 1.00 68.69 600 GLY A N 1
ATOM 4671 C CA . GLY A 1 600 ? 5.494 2.866 7.779 1.00 68.69 600 GLY A CA 1
ATOM 4672 C C . GLY A 1 600 ? 4.778 1.511 7.739 1.00 68.69 600 GLY A C 1
ATOM 4673 O O . GLY A 1 600 ? 5.373 0.497 8.079 1.00 68.69 600 GLY A O 1
ATOM 4674 N N . GLY A 1 601 ? 3.555 1.467 7.195 1.00 69.81 601 GLY A N 1
ATOM 4675 C CA . GLY A 1 601 ? 2.815 0.225 6.938 1.00 69.81 601 GLY A CA 1
ATOM 4676 C C . GLY A 1 601 ? 3.426 -0.668 5.847 1.00 69.81 601 GLY A C 1
ATOM 4677 O O . GLY A 1 601 ? 3.405 -1.883 5.978 1.00 69.81 601 GLY A O 1
ATOM 4678 N N . THR A 1 602 ? 4.023 -0.101 4.797 1.00 72.94 602 THR A N 1
ATOM 4679 C CA . THR A 1 602 ? 4.708 -0.835 3.714 1.00 72.94 602 THR A CA 1
ATOM 4680 C C . THR A 1 602 ? 5.988 -1.467 4.250 1.00 72.94 602 THR A C 1
ATOM 4682 O O . THR A 1 602 ? 6.301 -2.613 3.950 1.00 72.94 602 THR A O 1
ATOM 4685 N N . LEU A 1 603 ? 6.719 -0.723 5.079 1.00 79.56 603 LEU A N 1
ATOM 4686 C CA . LEU A 1 603 ? 7.953 -1.178 5.708 1.00 79.56 603 LEU A CA 1
ATOM 4687 C C . LEU A 1 603 ? 7.634 -2.254 6.769 1.00 79.56 603 LEU A C 1
ATOM 4689 O O . LEU A 1 603 ? 8.259 -3.312 6.769 1.00 79.56 603 LEU A O 1
ATOM 4693 N N . GLU A 1 604 ? 6.588 -2.053 7.578 1.00 80.69 604 GLU A N 1
ATOM 4694 C CA . GLU A 1 604 ? 5.999 -3.072 8.464 1.00 80.69 604 GLU A CA 1
ATOM 4695 C C . GLU A 1 604 ? 5.623 -4.352 7.701 1.00 80.69 604 GLU A C 1
ATOM 4697 O O . GLU A 1 604 ? 6.050 -5.436 8.082 1.00 80.69 604 GLU A O 1
ATOM 4702 N N . THR A 1 605 ? 4.894 -4.226 6.590 1.00 81.00 605 THR A N 1
ATOM 4703 C CA . THR A 1 605 ? 4.460 -5.336 5.722 1.00 81.00 605 THR A CA 1
ATOM 4704 C C . THR A 1 605 ? 5.650 -6.165 5.228 1.00 81.00 605 THR A C 1
ATOM 4706 O O . THR A 1 605 ? 5.675 -7.384 5.396 1.00 81.00 605 THR A O 1
ATOM 4709 N N . ILE A 1 606 ? 6.693 -5.517 4.690 1.00 83.88 606 ILE A N 1
ATOM 4710 C CA . ILE A 1 606 ? 7.894 -6.227 4.223 1.00 83.88 606 ILE A CA 1
ATOM 4711 C C . ILE A 1 606 ? 8.584 -6.939 5.398 1.00 83.88 606 ILE A C 1
ATOM 4713 O O . ILE A 1 606 ? 8.956 -8.103 5.266 1.00 83.88 606 ILE A O 1
ATOM 4717 N N . ALA A 1 607 ? 8.731 -6.289 6.558 1.00 84.38 607 ALA A N 1
ATOM 4718 C CA . ALA A 1 607 ? 9.332 -6.918 7.736 1.00 84.38 607 ALA A CA 1
ATOM 4719 C C . ALA A 1 607 ? 8.498 -8.100 8.264 1.00 84.38 607 ALA A C 1
ATOM 4721 O O . ALA A 1 607 ? 9.068 -9.134 8.621 1.00 84.38 607 ALA A O 1
ATOM 4722 N N . ASN A 1 608 ? 7.167 -7.981 8.271 1.00 84.81 608 ASN A N 1
ATOM 4723 C CA . ASN A 1 608 ? 6.267 -9.005 8.784 1.00 84.81 608 ASN A CA 1
ATOM 4724 C C . ASN A 1 608 ? 6.176 -10.238 7.869 1.00 84.81 608 ASN A C 1
ATOM 4726 O O . ASN A 1 608 ? 6.089 -11.358 8.374 1.00 84.81 608 ASN A O 1
ATOM 4730 N N . MET A 1 609 ? 6.316 -10.078 6.550 1.00 86.56 609 MET A N 1
ATOM 4731 C CA . MET A 1 609 ? 6.428 -11.205 5.616 1.00 86.56 609 MET A CA 1
ATOM 4732 C C . MET A 1 609 ? 7.630 -12.116 5.947 1.00 86.56 609 MET A C 1
ATOM 4734 O O . MET A 1 609 ? 7.496 -13.337 5.921 1.00 86.56 609 MET A O 1
ATOM 4738 N N . PHE A 1 610 ? 8.786 -11.550 6.325 1.00 87.25 610 PHE A N 1
ATOM 4739 C CA . PHE A 1 610 ? 9.972 -12.312 6.774 1.00 87.25 610 PHE A CA 1
ATOM 4740 C C . PHE A 1 610 ? 9.890 -12.831 8.221 1.00 87.25 610 PHE A C 1
ATOM 4742 O O . PHE A 1 610 ? 10.739 -13.613 8.650 1.00 87.25 610 PHE A O 1
ATOM 4749 N N . GLU A 1 611 ? 8.918 -12.355 8.994 1.00 86.38 611 GLU A N 1
ATOM 4750 C CA . GLU A 1 611 ? 8.672 -12.745 10.385 1.00 86.38 611 GLU A CA 1
ATOM 4751 C C . GLU A 1 611 ? 7.684 -13.916 10.473 1.00 86.38 611 GLU A C 1
ATOM 4753 O O . GLU A 1 611 ? 7.824 -14.773 11.338 1.00 86.38 611 GLU A O 1
ATOM 4758 N N . THR A 1 612 ? 6.712 -13.961 9.556 1.00 86.38 612 THR A N 1
ATOM 4759 C CA . THR A 1 612 ? 5.600 -14.926 9.546 1.00 86.38 612 THR A CA 1
ATOM 4760 C C . THR A 1 612 ? 5.785 -16.077 8.560 1.00 86.38 612 THR A C 1
ATOM 4762 O O . THR A 1 612 ? 5.267 -17.165 8.808 1.00 86.38 612 THR A O 1
ATOM 4765 N N . LEU A 1 613 ? 6.507 -15.880 7.447 1.00 87.62 613 LEU A N 1
ATOM 4766 C CA . LEU A 1 613 ? 6.635 -16.887 6.390 1.00 87.62 613 LEU A CA 1
ATOM 4767 C C . LEU A 1 613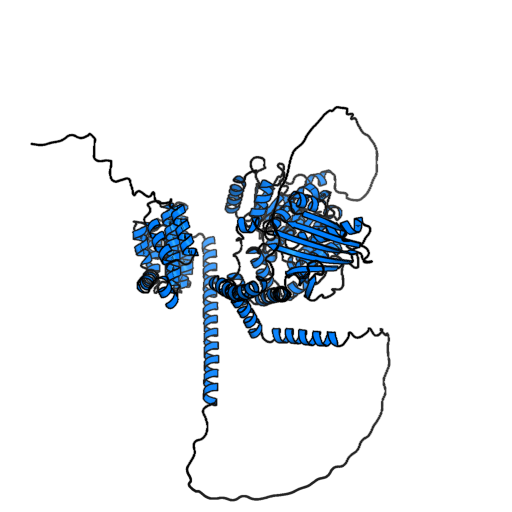 ? 8.053 -17.465 6.274 1.00 87.62 613 LEU A C 1
ATOM 4769 O O . LEU A 1 613 ? 9.040 -16.726 6.317 1.00 87.62 613 LEU A O 1
ATOM 4773 N N . PRO A 1 614 ? 8.193 -18.779 6.010 1.00 88.81 614 PRO A N 1
ATOM 4774 C CA . PRO A 1 614 ? 9.485 -19.359 5.677 1.00 88.81 614 PRO A CA 1
ATOM 4775 C C . PRO A 1 614 ? 9.979 -18.826 4.325 1.00 88.81 614 PRO A C 1
ATOM 4777 O O . PRO A 1 614 ? 9.218 -18.748 3.357 1.00 88.81 614 PRO A O 1
ATOM 4780 N N . LEU A 1 615 ? 11.288 -18.566 4.219 1.00 85.94 615 LEU A N 1
ATOM 4781 C CA . LEU A 1 615 ? 11.943 -18.045 3.004 1.00 85.94 615 LEU A CA 1
ATOM 4782 C C . LEU A 1 615 ? 11.613 -18.841 1.728 1.00 85.94 615 LEU A C 1
ATOM 4784 O O . LEU A 1 615 ? 11.604 -18.274 0.636 1.00 85.94 615 LEU A O 1
ATOM 4788 N N . ARG A 1 616 ? 11.319 -20.145 1.860 1.00 89.25 616 ARG A N 1
ATOM 4789 C CA . ARG A 1 616 ? 10.847 -20.998 0.760 1.00 89.25 616 ARG A CA 1
ATOM 4790 C C . ARG A 1 616 ? 9.550 -20.463 0.138 1.00 89.25 616 ARG A C 1
ATOM 4792 O O . ARG A 1 616 ? 9.531 -20.253 -1.068 1.00 89.25 616 ARG A O 1
ATOM 4799 N N . LYS A 1 617 ? 8.523 -20.165 0.945 1.00 89.75 617 LYS A N 1
ATOM 4800 C CA . LYS A 1 617 ? 7.223 -19.674 0.453 1.00 89.75 617 LYS A CA 1
ATOM 4801 C C . LYS A 1 617 ? 7.350 -18.294 -0.196 1.00 89.75 617 LYS A C 1
ATOM 4803 O O . LYS A 1 617 ? 6.792 -18.064 -1.263 1.00 89.75 617 LYS A O 1
ATOM 4808 N N . ILE A 1 618 ? 8.152 -17.405 0.400 1.00 87.50 618 ILE A N 1
ATOM 4809 C CA . ILE A 1 618 ? 8.453 -16.083 -0.179 1.00 87.50 618 ILE A CA 1
ATOM 4810 C C . ILE A 1 618 ? 9.108 -16.244 -1.563 1.00 87.50 618 ILE A C 1
ATOM 4812 O O . ILE A 1 618 ? 8.733 -15.562 -2.511 1.00 87.50 618 ILE A O 1
ATOM 4816 N N . ARG A 1 619 ? 10.061 -17.174 -1.709 1.00 86.88 619 ARG A N 1
ATOM 4817 C CA . ARG A 1 619 ? 10.726 -17.455 -2.991 1.00 86.88 619 ARG A CA 1
ATOM 4818 C C . ARG A 1 619 ? 9.796 -18.101 -4.023 1.00 86.88 619 ARG A C 1
ATOM 4820 O O . ARG A 1 619 ? 9.899 -17.779 -5.204 1.00 86.88 619 ARG A O 1
ATOM 4827 N N . GLU A 1 620 ? 8.922 -19.007 -3.599 1.00 88.06 620 GLU A N 1
ATOM 4828 C CA . GLU A 1 620 ? 7.966 -19.697 -4.472 1.00 88.06 620 GLU A CA 1
ATOM 4829 C C . GLU A 1 620 ? 6.936 -18.720 -5.050 1.00 88.06 620 GLU A C 1
ATOM 4831 O O . GLU A 1 620 ? 6.790 -18.663 -6.267 1.00 88.06 620 GLU A O 1
ATOM 4836 N N . ALA A 1 621 ? 6.334 -17.859 -4.225 1.00 87.56 621 ALA A N 1
ATOM 4837 C CA . ALA A 1 621 ? 5.406 -16.822 -4.686 1.00 87.56 621 ALA A CA 1
ATOM 4838 C C . ALA A 1 621 ? 6.053 -15.770 -5.616 1.00 87.56 621 ALA A C 1
ATOM 4840 O O . ALA A 1 621 ? 5.375 -15.194 -6.458 1.00 87.56 621 ALA A O 1
ATOM 4841 N N . MET A 1 622 ? 7.366 -15.533 -5.488 1.00 86.50 622 MET A N 1
ATOM 4842 C CA . MET A 1 622 ? 8.143 -14.593 -6.321 1.00 86.50 622 MET A CA 1
ATOM 4843 C C . MET A 1 622 ? 8.793 -15.259 -7.558 1.00 86.50 622 MET A C 1
ATOM 4845 O O . MET A 1 622 ? 9.658 -14.668 -8.216 1.00 86.50 622 MET A O 1
ATOM 4849 N N . THR A 1 623 ? 8.436 -16.510 -7.863 1.00 89.50 623 THR A N 1
ATOM 4850 C CA . THR A 1 623 ? 8.879 -17.224 -9.073 1.00 89.50 623 THR A CA 1
ATOM 4851 C C . THR A 1 623 ? 8.018 -16.798 -10.277 1.00 89.50 623 THR A C 1
ATOM 4853 O O . THR A 1 623 ? 6.822 -16.580 -10.095 1.00 89.50 623 THR A O 1
ATOM 4856 N N . PRO A 1 624 ? 8.570 -16.669 -11.505 1.00 89.88 624 PRO A N 1
ATOM 4857 C CA . PRO A 1 624 ? 7.769 -16.319 -12.679 1.00 89.88 624 PRO A CA 1
ATOM 4858 C C . PRO A 1 624 ? 6.550 -17.223 -12.854 1.00 89.88 624 PRO A C 1
ATOM 4860 O O . PRO A 1 624 ? 6.655 -18.439 -12.693 1.00 89.88 624 PRO A O 1
ATOM 4863 N N . TYR A 1 625 ? 5.420 -16.622 -13.212 1.00 91.69 625 TYR A N 1
ATOM 4864 C CA . TYR A 1 625 ? 4.118 -17.259 -13.414 1.00 91.69 625 TYR A CA 1
ATOM 4865 C C . TYR A 1 625 ? 3.531 -17.945 -12.163 1.00 91.69 625 TYR A C 1
ATOM 4867 O O . TYR A 1 625 ? 2.521 -18.635 -12.279 1.00 91.69 625 TYR A O 1
ATOM 4875 N N . ALA A 1 626 ? 4.073 -17.720 -10.956 1.00 92.25 626 ALA A N 1
ATOM 4876 C CA . ALA A 1 626 ? 3.592 -18.348 -9.713 1.00 92.25 626 ALA A CA 1
ATOM 4877 C C . ALA A 1 626 ? 2.161 -17.951 -9.291 1.00 92.25 626 ALA A C 1
ATOM 4879 O O . ALA A 1 626 ? 1.557 -18.644 -8.469 1.00 92.25 626 ALA A O 1
ATOM 4880 N N . LEU A 1 627 ? 1.615 -16.863 -9.850 1.00 95.25 627 LEU A N 1
ATOM 4881 C CA . LEU A 1 627 ? 0.207 -16.464 -9.713 1.00 95.25 627 LEU A CA 1
ATOM 4882 C C . LEU A 1 627 ? -0.611 -16.669 -11.005 1.00 95.25 627 LEU A C 1
ATOM 4884 O O . LEU A 1 627 ? -1.785 -16.298 -11.047 1.00 95.25 627 LEU A O 1
ATOM 4888 N N . SER A 1 628 ? -0.027 -17.221 -12.072 1.00 95.31 628 SER A N 1
ATOM 4889 C CA . SER A 1 628 ? -0.719 -17.415 -13.351 1.00 95.31 628 SER A CA 1
ATOM 4890 C C . SER A 1 628 ? -1.709 -18.586 -13.284 1.00 95.31 628 SER A C 1
ATOM 4892 O O . SER A 1 628 ? -1.338 -19.658 -12.809 1.00 95.31 628 SER A O 1
ATOM 4894 N N . PRO A 1 629 ? -2.945 -18.445 -13.808 1.00 95.12 629 PRO A N 1
ATOM 4895 C CA . PRO A 1 629 ? -3.845 -19.584 -14.006 1.00 95.12 629 PRO A CA 1
ATOM 4896 C C . PRO A 1 629 ? -3.377 -20.520 -15.138 1.00 95.12 629 PRO A C 1
ATOM 4898 O O . PRO A 1 629 ? -3.828 -21.658 -15.219 1.00 95.12 629 PRO A O 1
ATOM 4901 N N . VAL A 1 630 ? -2.479 -20.052 -16.014 1.00 94.25 630 VAL A N 1
ATOM 4902 C CA . VAL A 1 630 ? -1.890 -20.826 -17.115 1.00 94.25 630 VAL A CA 1
ATOM 4903 C C . VAL A 1 630 ? -0.444 -21.194 -16.748 1.00 94.25 630 VAL A C 1
ATOM 4905 O O . VAL A 1 630 ? 0.381 -20.286 -16.600 1.00 94.25 630 VAL A O 1
ATOM 4908 N N . PRO A 1 631 ? -0.093 -22.487 -16.611 1.00 88.31 631 PRO A N 1
ATOM 4909 C CA . PRO A 1 631 ? 1.278 -22.901 -16.320 1.00 88.31 631 PRO A CA 1
ATOM 4910 C C . PRO A 1 631 ? 2.253 -22.535 -17.448 1.00 88.31 631 PRO A C 1
ATOM 4912 O O . PRO A 1 631 ? 1.980 -22.783 -18.622 1.00 88.31 631 PRO A O 1
ATOM 4915 N N . ARG A 1 632 ? 3.430 -22.004 -17.095 1.00 87.75 632 ARG A N 1
ATOM 4916 C CA . ARG A 1 632 ? 4.526 -21.724 -18.037 1.00 87.75 632 ARG A CA 1
ATOM 4917 C C . ARG A 1 632 ? 5.875 -21.953 -17.363 1.00 87.75 632 ARG A C 1
ATOM 4919 O O . ARG A 1 632 ? 6.074 -21.550 -16.221 1.00 87.75 632 ARG A O 1
ATOM 4926 N N . THR A 1 633 ? 6.806 -22.599 -18.064 1.00 80.31 633 THR A N 1
ATOM 4927 C CA . THR A 1 633 ? 8.153 -22.881 -17.540 1.00 80.31 633 THR A CA 1
ATOM 4928 C C . THR A 1 633 ? 8.909 -21.572 -17.261 1.00 80.31 633 THR A C 1
ATOM 4930 O O . THR A 1 633 ? 9.085 -20.783 -18.192 1.00 80.31 633 THR A O 1
ATOM 4933 N N . PRO A 1 634 ? 9.392 -21.320 -16.028 1.00 75.69 634 PRO A N 1
ATOM 4934 C CA . PRO A 1 634 ? 10.057 -20.061 -15.694 1.00 75.69 634 PRO A CA 1
ATOM 4935 C C . PRO A 1 634 ? 11.398 -19.849 -16.415 1.00 75.69 634 PRO A C 1
ATOM 4937 O O . PRO A 1 634 ? 12.400 -20.495 -16.103 1.00 75.69 634 PRO A O 1
ATOM 4940 N N . THR A 1 635 ? 11.464 -18.862 -17.312 1.00 70.69 635 THR A N 1
ATOM 4941 C CA . THR A 1 635 ? 12.741 -18.360 -17.847 1.00 70.69 635 THR A CA 1
ATOM 4942 C C . THR A 1 635 ? 13.404 -17.453 -16.809 1.00 70.69 635 THR A C 1
ATOM 4944 O O . THR A 1 635 ? 13.018 -16.299 -16.627 1.00 70.69 635 THR A O 1
ATOM 4947 N N . ALA A 1 636 ? 14.406 -17.971 -16.098 1.00 66.38 636 ALA A N 1
ATOM 4948 C CA . ALA A 1 636 ? 15.078 -17.257 -15.012 1.00 66.38 636 ALA A CA 1
ATOM 4949 C C . ALA A 1 636 ? 15.983 -16.109 -15.515 1.00 66.38 636 ALA A C 1
ATOM 4951 O O . ALA A 1 636 ? 17.184 -16.280 -15.728 1.00 66.38 636 ALA A O 1
ATOM 4952 N N . THR A 1 637 ? 15.412 -14.913 -15.663 1.00 78.44 637 THR A N 1
ATOM 4953 C CA . THR A 1 637 ? 16.147 -13.666 -15.923 1.00 78.44 637 THR A CA 1
ATOM 4954 C C . THR A 1 637 ? 16.903 -13.179 -14.681 1.00 78.44 637 THR A C 1
ATOM 4956 O O . THR A 1 637 ? 16.357 -13.116 -13.577 1.00 78.44 637 THR A O 1
ATOM 4959 N N . ALA A 1 638 ? 18.177 -12.820 -14.853 1.00 85.94 638 ALA A N 1
ATOM 4960 C CA . ALA A 1 638 ? 18.998 -12.228 -13.798 1.00 85.94 638 ALA A CA 1
ATOM 4961 C C . ALA A 1 638 ? 18.855 -10.690 -13.779 1.00 85.94 638 ALA A C 1
ATOM 4963 O O . ALA A 1 638 ? 18.766 -10.093 -14.854 1.00 85.94 638 ALA A O 1
ATOM 4964 N N . PRO A 1 639 ? 18.895 -10.033 -12.600 1.00 91.44 639 PRO A N 1
ATOM 4965 C CA . PRO A 1 639 ? 18.941 -8.575 -12.506 1.00 91.44 639 PRO A CA 1
ATOM 4966 C C . PRO A 1 639 ? 20.123 -7.978 -13.277 1.00 91.44 639 PRO A C 1
ATOM 4968 O O . PRO A 1 639 ? 21.265 -8.416 -13.118 1.00 91.44 639 PRO A O 1
ATOM 4971 N N . GLU A 1 640 ? 19.863 -6.949 -14.080 1.00 94.69 640 GLU A N 1
ATOM 4972 C CA . GLU A 1 640 ? 20.852 -6.370 -14.995 1.00 94.69 640 GLU A CA 1
ATOM 4973 C C . GLU A 1 640 ? 20.879 -4.836 -14.975 1.00 94.69 640 GLU A C 1
ATOM 4975 O O . GLU A 1 640 ? 19.921 -4.180 -14.565 1.00 94.69 640 GLU A O 1
ATOM 4980 N N . VAL A 1 641 ? 21.984 -4.265 -15.465 1.00 96.38 641 VAL A N 1
ATOM 4981 C CA . VAL A 1 641 ? 22.151 -2.820 -15.679 1.00 96.38 641 VAL A CA 1
ATOM 4982 C C . VAL A 1 641 ? 22.460 -2.588 -17.154 1.00 96.38 641 VAL A C 1
ATOM 4984 O O . VAL A 1 641 ? 23.560 -2.907 -17.613 1.00 96.38 641 VAL A O 1
ATOM 4987 N N . VAL A 1 642 ? 21.496 -2.031 -17.883 1.00 96.19 642 VAL A N 1
ATOM 4988 C CA . VAL A 1 642 ? 21.549 -1.811 -19.339 1.00 96.19 642 VAL A CA 1
ATOM 4989 C C . VAL A 1 642 ? 21.572 -0.321 -19.667 1.00 96.19 642 VAL A C 1
ATOM 4991 O O . VAL A 1 642 ? 21.237 0.514 -18.829 1.00 96.19 642 VAL A O 1
ATOM 4994 N N . MET A 1 643 ? 21.997 0.031 -20.879 1.00 96.12 643 MET A N 1
ATOM 4995 C CA . MET A 1 643 ? 21.844 1.387 -21.408 1.00 96.12 643 MET A CA 1
ATOM 4996 C C . MET A 1 643 ? 20.527 1.463 -22.184 1.00 96.12 643 MET A C 1
ATOM 4998 O O . MET A 1 643 ? 20.276 0.615 -23.036 1.00 96.12 643 MET A O 1
ATOM 5002 N N . ASP A 1 644 ? 19.708 2.470 -21.897 1.00 93.75 644 ASP A N 1
ATOM 5003 C CA . ASP A 1 644 ? 18.546 2.819 -22.711 1.00 93.75 644 ASP A CA 1
ATOM 5004 C C . ASP A 1 644 ? 19.019 3.577 -23.963 1.00 93.75 644 ASP A C 1
ATOM 5006 O O . ASP A 1 644 ? 19.591 4.664 -23.818 1.00 93.75 644 ASP A O 1
ATOM 5010 N N . PRO A 1 645 ? 18.801 3.047 -25.182 1.00 87.56 645 PRO A N 1
ATOM 5011 C CA . PRO A 1 645 ? 19.225 3.714 -26.407 1.00 87.56 645 PRO A CA 1
ATOM 5012 C C . PRO A 1 645 ? 18.457 5.016 -26.675 1.00 87.56 645 PRO A C 1
ATOM 5014 O O . PRO A 1 645 ? 19.000 5.881 -27.354 1.00 87.56 645 PRO A O 1
ATOM 5017 N N . GLN A 1 646 ? 17.242 5.189 -26.135 1.00 83.75 646 GLN A N 1
ATOM 5018 C CA . GLN A 1 646 ? 16.455 6.407 -26.349 1.00 83.75 646 GLN A CA 1
ATOM 5019 C C . GLN A 1 646 ? 17.002 7.586 -25.534 1.00 83.75 646 GLN A C 1
ATOM 5021 O O . GLN A 1 646 ? 17.274 8.656 -26.074 1.00 83.75 646 GLN A O 1
ATOM 5026 N N . SER A 1 647 ? 17.174 7.405 -24.218 1.00 87.94 647 SER A N 1
ATOM 5027 C CA . SER A 1 647 ? 17.605 8.491 -23.326 1.00 87.94 647 SER A CA 1
ATOM 5028 C C . SER A 1 647 ? 19.120 8.576 -23.101 1.00 87.94 647 SER A C 1
ATOM 5030 O O . SER A 1 647 ? 19.578 9.511 -22.440 1.00 87.94 647 SER A O 1
ATOM 5032 N N . GLY A 1 648 ? 19.902 7.598 -23.580 1.00 92.06 648 GLY A N 1
ATOM 5033 C CA . GLY A 1 648 ? 21.351 7.486 -23.343 1.00 92.06 648 GLY A CA 1
ATOM 5034 C C . GLY A 1 648 ? 21.736 7.232 -21.877 1.00 92.06 648 GLY A C 1
ATOM 5035 O O . GLY A 1 648 ? 22.917 7.245 -21.520 1.00 92.06 648 GLY A O 1
ATOM 5036 N N . LYS A 1 649 ? 20.744 7.029 -21.004 1.00 94.75 649 LYS A N 1
ATOM 5037 C CA . LYS A 1 649 ? 20.909 6.778 -19.569 1.00 94.75 649 LYS A CA 1
ATOM 5038 C C . LYS A 1 649 ? 21.049 5.287 -19.302 1.00 94.75 649 LYS A C 1
ATOM 5040 O O . LYS A 1 649 ? 20.763 4.443 -20.146 1.00 94.75 649 LYS A O 1
ATOM 5045 N N . TYR A 1 650 ? 21.450 4.959 -18.082 1.00 96.94 650 TYR A N 1
ATOM 5046 C CA . TYR A 1 650 ? 21.383 3.588 -17.597 1.00 96.94 650 TYR A CA 1
ATOM 5047 C C . TYR A 1 650 ? 20.047 3.297 -16.918 1.00 96.94 650 TYR A C 1
ATOM 5049 O O . TYR A 1 650 ? 19.547 4.104 -16.131 1.00 96.94 650 TYR A O 1
ATOM 5057 N N . LEU A 1 651 ? 19.532 2.107 -17.200 1.00 97.12 651 LEU A N 1
ATOM 5058 C CA . LEU A 1 651 ? 18.434 1.460 -16.503 1.00 97.12 651 LEU A CA 1
ATOM 5059 C C . LEU A 1 651 ? 18.989 0.330 -15.630 1.00 97.12 651 LEU A C 1
ATOM 5061 O O . LEU A 1 651 ? 20.038 -0.243 -15.937 1.00 97.12 651 LEU A O 1
ATOM 5065 N N . ALA A 1 652 ? 18.273 -0.026 -14.571 1.00 97.06 652 ALA A N 1
ATOM 5066 C CA . ALA A 1 652 ? 18.532 -1.232 -13.789 1.00 97.06 652 ALA A CA 1
ATOM 5067 C C . ALA A 1 652 ? 17.226 -1.986 -13.537 1.00 97.06 652 ALA A C 1
ATOM 5069 O O . ALA A 1 652 ? 16.191 -1.332 -13.411 1.00 97.06 652 ALA A O 1
ATOM 5070 N N . THR A 1 653 ? 17.276 -3.322 -13.452 1.00 95.50 653 THR A N 1
ATOM 5071 C CA . THR A 1 653 ? 16.140 -4.143 -12.984 1.00 95.50 653 THR A CA 1
ATOM 5072 C C . THR A 1 653 ? 15.552 -3.518 -11.718 1.00 95.50 653 THR A C 1
ATOM 5074 O O . THR A 1 653 ? 16.283 -3.199 -10.775 1.00 95.50 653 THR A O 1
ATOM 5077 N N . SER A 1 654 ? 14.239 -3.311 -11.719 1.00 91.94 654 SER A N 1
ATOM 5078 C CA . SER A 1 654 ? 13.518 -2.726 -10.594 1.00 91.94 654 SER A CA 1
ATOM 5079 C C . SER A 1 654 ? 13.439 -3.704 -9.420 1.00 91.94 654 SER A C 1
ATOM 5081 O O . SER A 1 654 ? 13.320 -4.913 -9.615 1.00 91.94 654 SER A O 1
ATOM 5083 N N . PHE A 1 655 ? 13.458 -3.203 -8.182 1.00 87.31 655 PHE A N 1
ATOM 5084 C CA . PHE A 1 655 ? 13.309 -4.077 -7.011 1.00 87.31 655 PHE A CA 1
ATOM 5085 C C . PHE A 1 655 ? 11.894 -4.676 -6.910 1.00 87.31 655 PHE A C 1
ATOM 5087 O O . PHE A 1 655 ? 11.733 -5.763 -6.360 1.00 87.31 655 PHE A O 1
ATOM 5094 N N . THR A 1 656 ? 10.895 -4.003 -7.492 1.00 88.88 656 THR A N 1
ATOM 5095 C CA . THR A 1 656 ? 9.504 -4.463 -7.599 1.00 88.88 656 THR A CA 1
ATOM 5096 C C . THR A 1 656 ? 9.237 -5.364 -8.811 1.00 88.88 656 THR A C 1
ATOM 5098 O O . THR A 1 656 ? 8.144 -5.915 -8.896 1.00 88.88 656 THR A O 1
ATOM 5101 N N . GLU A 1 657 ? 10.226 -5.620 -9.688 1.00 91.56 657 GLU A N 1
ATOM 5102 C CA . GLU A 1 657 ? 10.066 -6.431 -10.917 1.00 91.56 657 GLU A CA 1
ATOM 5103 C C . GLU A 1 657 ? 9.432 -7.807 -10.645 1.00 91.56 657 GLU A C 1
ATOM 5105 O O . GLU A 1 657 ? 8.632 -8.296 -11.437 1.00 91.56 657 GLU A O 1
ATOM 5110 N N . ARG A 1 658 ? 9.752 -8.425 -9.499 1.00 89.88 658 ARG A N 1
ATOM 5111 C CA . ARG A 1 658 ? 9.201 -9.728 -9.083 1.00 89.88 658 ARG A CA 1
ATOM 5112 C C . ARG A 1 658 ? 7.795 -9.653 -8.487 1.00 89.88 658 ARG A C 1
ATOM 5114 O O . ARG A 1 658 ? 7.076 -10.640 -8.552 1.00 89.88 658 ARG A O 1
ATOM 5121 N N . MET A 1 659 ? 7.418 -8.509 -7.920 1.00 89.31 659 MET A N 1
ATOM 5122 C CA . MET A 1 659 ? 6.111 -8.298 -7.293 1.00 89.31 659 MET A CA 1
ATOM 5123 C C . MET A 1 659 ? 5.067 -7.943 -8.348 1.00 89.31 659 MET A C 1
ATOM 5125 O O . MET A 1 659 ? 4.105 -8.679 -8.540 1.00 89.31 659 MET A O 1
ATOM 5129 N N . ASN A 1 660 ? 5.324 -6.875 -9.104 1.00 94.38 660 ASN A N 1
ATOM 5130 C CA . ASN A 1 660 ? 4.462 -6.448 -10.203 1.00 94.38 660 ASN A CA 1
ATOM 5131 C C . ASN A 1 660 ? 4.429 -7.507 -11.312 1.00 94.38 660 ASN A C 1
ATOM 5133 O O . ASN A 1 660 ? 3.372 -7.782 -11.873 1.00 94.38 660 ASN A O 1
ATOM 5137 N N . GLY A 1 661 ? 5.575 -8.143 -11.593 1.00 94.38 661 GLY A N 1
ATOM 5138 C CA . GLY A 1 661 ? 5.679 -9.228 -12.566 1.00 94.38 661 GLY A CA 1
ATOM 5139 C C . GLY A 1 661 ? 4.723 -10.379 -12.266 1.00 94.38 661 GLY A C 1
ATOM 5140 O O . GLY A 1 661 ? 4.047 -10.832 -13.178 1.00 94.38 661 GLY A O 1
ATOM 5141 N N . ALA A 1 662 ? 4.566 -10.780 -11.000 1.00 94.12 662 ALA A N 1
ATOM 5142 C CA . ALA A 1 662 ? 3.638 -11.845 -10.623 1.00 94.12 662 ALA A CA 1
ATOM 5143 C C . ALA A 1 662 ? 2.164 -11.499 -10.937 1.00 94.12 662 ALA A C 1
ATOM 5145 O O . ALA A 1 662 ? 1.404 -12.374 -11.356 1.00 94.12 662 ALA A O 1
ATOM 5146 N N . ILE A 1 663 ? 1.765 -10.228 -10.799 1.00 96.25 663 ILE A N 1
ATOM 5147 C CA . ILE A 1 663 ? 0.428 -9.743 -11.181 1.00 96.25 663 ILE A CA 1
ATOM 5148 C C . ILE A 1 663 ? 0.293 -9.603 -12.705 1.00 96.25 663 ILE A C 1
ATOM 5150 O O . ILE A 1 663 ? -0.682 -10.094 -13.268 1.00 96.25 663 ILE A O 1
ATOM 5154 N N . VAL A 1 664 ? 1.288 -9.041 -13.398 1.00 96.94 664 VAL A N 1
ATOM 5155 C CA . VAL A 1 664 ? 1.297 -8.932 -14.871 1.00 96.94 664 VAL A CA 1
ATOM 5156 C C . VAL A 1 664 ? 1.267 -10.316 -15.539 1.00 96.94 664 VAL A C 1
ATOM 5158 O O . VAL A 1 664 ? 0.555 -10.519 -16.521 1.00 96.94 664 VAL A O 1
ATOM 5161 N N . GLU A 1 665 ? 1.992 -11.294 -14.996 1.00 95.75 665 GLU A N 1
ATOM 5162 C CA . GLU A 1 665 ? 1.995 -12.691 -15.447 1.00 95.75 665 GLU A CA 1
ATOM 5163 C C . GLU A 1 665 ? 0.675 -13.410 -15.109 1.00 95.75 665 GLU A C 1
ATOM 5165 O O . GLU A 1 665 ? 0.256 -14.300 -15.852 1.00 95.75 665 GLU A O 1
ATOM 5170 N N . ARG A 1 666 ? -0.043 -12.992 -14.054 1.00 97.12 666 ARG A N 1
ATOM 5171 C CA . ARG A 1 666 ? -1.430 -13.423 -13.817 1.00 97.12 666 ARG A CA 1
ATOM 5172 C C . ARG A 1 666 ? -2.386 -12.834 -14.853 1.00 97.12 666 ARG A C 1
ATOM 5174 O O . ARG A 1 666 ? -3.191 -13.581 -15.404 1.00 97.12 666 ARG A O 1
ATOM 5181 N N . SER A 1 667 ? -2.269 -11.548 -15.175 1.00 98.00 667 SER A N 1
ATOM 5182 C CA . SER A 1 667 ? -3.057 -10.894 -16.230 1.00 98.00 667 SER A CA 1
ATOM 5183 C C . SER A 1 667 ? -2.784 -11.485 -17.614 1.00 98.00 667 SER A C 1
ATOM 5185 O O . SER A 1 667 ? -3.729 -11.705 -18.367 1.00 98.00 667 SER A O 1
ATOM 5187 N N . TRP A 1 668 ? -1.533 -11.852 -17.916 1.00 96.75 668 TRP A N 1
ATOM 5188 C CA . TRP A 1 668 ? -1.171 -12.624 -19.112 1.00 96.75 668 TRP A CA 1
ATOM 5189 C C . TRP A 1 668 ? -1.987 -13.917 -19.227 1.00 96.75 668 TRP A C 1
ATOM 5191 O O . TRP A 1 668 ? -2.529 -14.191 -20.296 1.00 96.75 668 TRP A O 1
ATOM 5201 N N . GLY A 1 669 ? -2.119 -14.681 -18.137 1.00 96.44 669 GLY A N 1
ATOM 5202 C CA . GLY A 1 669 ? -2.898 -15.923 -18.118 1.00 96.44 669 GLY A CA 1
ATOM 5203 C C . GLY A 1 669 ? -4.420 -15.717 -18.080 1.00 96.44 669 GLY A C 1
ATOM 5204 O O . GLY A 1 669 ? -5.152 -16.536 -18.626 1.00 96.44 669 GLY A O 1
ATOM 5205 N N . LEU A 1 670 ? -4.909 -14.635 -17.462 1.00 97.44 670 LEU A N 1
ATOM 5206 C CA . LEU A 1 670 ? -6.343 -14.314 -17.356 1.00 97.44 670 LEU A CA 1
ATOM 5207 C C . LEU A 1 670 ? -6.927 -13.683 -18.631 1.00 97.44 670 LEU A C 1
ATOM 5209 O O . LEU A 1 670 ? -8.089 -13.921 -18.951 1.00 97.44 670 LEU A O 1
ATOM 5213 N N . LEU A 1 671 ? -6.143 -12.864 -19.337 1.00 96.50 671 LEU A N 1
ATOM 5214 C CA . LEU A 1 671 ? -6.563 -12.083 -20.510 1.00 96.50 671 LEU A CA 1
ATOM 5215 C C . LEU A 1 671 ? -5.882 -12.541 -21.814 1.00 96.50 671 LEU A C 1
ATOM 5217 O O . LEU A 1 671 ? -6.089 -11.928 -22.862 1.00 96.50 671 LEU A O 1
ATOM 5221 N N . ASN A 1 672 ? -5.071 -13.605 -21.746 1.00 94.56 672 ASN A N 1
ATOM 5222 C CA . ASN A 1 672 ? -4.294 -14.184 -22.844 1.00 94.56 672 ASN A CA 1
ATOM 5223 C C . ASN A 1 672 ? -3.546 -13.120 -23.668 1.00 94.56 672 ASN A C 1
ATOM 5225 O O . ASN A 1 672 ? -3.966 -12.795 -24.778 1.00 94.56 672 ASN A O 1
ATOM 5229 N N . TYR A 1 673 ? -2.426 -12.582 -23.172 1.00 94.38 673 TYR A N 1
ATOM 5230 C CA . TYR A 1 673 ? -1.617 -11.610 -23.938 1.00 94.38 673 TYR A CA 1
ATOM 5231 C C . TYR A 1 673 ? -0.736 -12.244 -25.048 1.00 94.38 673 TYR A C 1
ATOM 5233 O O . TYR A 1 673 ? 0.106 -11.554 -25.613 1.00 94.38 673 TYR A O 1
ATOM 5241 N N . GLY A 1 674 ? -0.920 -13.531 -25.382 1.00 90.25 674 GLY A N 1
ATOM 5242 C CA . GLY A 1 674 ? -0.170 -14.237 -26.434 1.00 90.25 674 GLY A CA 1
ATOM 5243 C C . GLY A 1 674 ? 0.996 -15.092 -25.914 1.00 90.25 674 GLY A C 1
ATOM 5244 O O . GLY A 1 674 ? 1.514 -14.879 -24.817 1.00 90.25 674 GLY A O 1
ATOM 5245 N N . SER A 1 675 ? 1.414 -16.098 -26.689 1.00 88.44 675 SER A N 1
ATOM 5246 C CA . SER A 1 675 ? 2.402 -17.113 -26.269 1.00 88.44 675 SER A CA 1
ATOM 5247 C C . SER A 1 675 ? 3.819 -16.573 -26.071 1.00 88.44 675 SER A C 1
ATOM 5249 O O . SER A 1 675 ? 4.531 -17.031 -25.175 1.00 88.44 675 SER A O 1
ATOM 5251 N N . ASP A 1 676 ? 4.225 -15.604 -26.892 1.00 89.25 676 ASP A N 1
ATOM 5252 C CA . ASP A 1 676 ? 5.582 -15.048 -26.885 1.00 89.25 676 ASP A CA 1
ATOM 5253 C C . ASP A 1 676 ? 5.766 -13.912 -25.875 1.00 89.25 676 ASP A C 1
ATOM 5255 O O . ASP A 1 676 ? 6.903 -13.542 -25.585 1.00 89.25 676 ASP A O 1
ATOM 5259 N N . PHE A 1 677 ? 4.668 -13.416 -25.290 1.00 93.00 677 PHE A N 1
ATOM 5260 C CA . PHE A 1 677 ? 4.656 -12.335 -24.306 1.00 93.00 677 PHE A CA 1
ATOM 5261 C C . PHE A 1 677 ? 5.688 -12.549 -23.192 1.00 93.00 677 PHE A C 1
ATOM 5263 O O . PHE A 1 677 ? 5.826 -13.646 -22.638 1.00 93.00 677 PHE A O 1
ATOM 5270 N N . SER A 1 678 ? 6.366 -11.471 -22.812 1.00 92.50 678 SER A N 1
ATOM 5271 C CA . SER A 1 678 ? 7.323 -11.420 -21.711 1.00 92.50 678 SER A CA 1
ATOM 5272 C C . SER A 1 678 ? 7.342 -10.023 -21.087 1.00 92.50 678 SER A C 1
ATOM 5274 O O . SER A 1 678 ? 7.267 -9.024 -21.799 1.00 92.50 678 SER A O 1
ATOM 5276 N N . TYR A 1 679 ? 7.454 -9.951 -19.759 1.00 94.44 679 TYR A N 1
ATOM 5277 C CA . TYR A 1 679 ? 7.515 -8.701 -18.995 1.00 94.44 679 TYR A CA 1
ATOM 5278 C C . TYR A 1 679 ? 8.912 -8.492 -18.401 1.00 94.44 679 TYR A C 1
ATOM 5280 O O . TYR A 1 679 ? 9.525 -9.438 -17.903 1.00 94.44 679 TYR A O 1
ATOM 5288 N N . ARG A 1 680 ? 9.405 -7.250 -18.433 1.00 95.12 680 ARG A N 1
ATOM 5289 C CA . ARG A 1 680 ? 10.613 -6.793 -17.727 1.00 95.12 680 ARG A CA 1
ATOM 5290 C C . ARG A 1 680 ? 10.395 -5.394 -17.164 1.00 95.12 680 ARG A C 1
ATOM 5292 O O . ARG A 1 680 ? 9.848 -4.535 -17.853 1.00 95.12 680 ARG A O 1
ATOM 5299 N N . GLU A 1 681 ? 10.886 -5.137 -15.957 1.00 95.62 681 GLU A N 1
ATOM 5300 C CA . GLU A 1 681 ? 10.691 -3.862 -15.258 1.00 95.62 681 GLU A CA 1
ATOM 5301 C C . GLU A 1 681 ? 12.016 -3.216 -14.866 1.00 95.62 681 GLU A C 1
ATOM 5303 O O . GLU A 1 681 ? 12.869 -3.829 -14.219 1.00 95.62 681 GLU A O 1
ATOM 5308 N N . TYR A 1 682 ? 12.160 -1.936 -15.199 1.00 96.88 682 TYR A N 1
ATOM 5309 C CA . TYR A 1 682 ? 13.376 -1.180 -14.959 1.00 96.88 682 TYR A CA 1
ATOM 5310 C C . TYR A 1 682 ? 13.122 0.174 -14.289 1.00 96.88 682 TYR A C 1
ATOM 5312 O O . TYR A 1 682 ? 12.140 0.864 -14.559 1.00 96.88 682 TYR A O 1
ATOM 5320 N N . LEU A 1 683 ? 14.086 0.605 -13.479 1.00 95.81 683 LEU A N 1
ATOM 5321 C CA . LEU A 1 683 ? 14.189 1.960 -12.942 1.00 95.81 683 LEU A CA 1
ATOM 5322 C C . LEU A 1 683 ? 15.242 2.753 -13.731 1.00 95.81 683 LEU A C 1
ATOM 5324 O O . LEU A 1 683 ? 16.363 2.272 -13.931 1.00 95.81 683 LEU A O 1
ATOM 5328 N N . ASN A 1 684 ? 14.924 3.986 -14.139 1.00 96.06 684 ASN A N 1
ATOM 5329 C CA . ASN A 1 684 ? 15.911 4.883 -14.737 1.00 96.06 684 ASN A CA 1
ATOM 5330 C C . ASN A 1 684 ? 16.829 5.462 -13.653 1.00 96.06 684 ASN A C 1
ATOM 5332 O O . ASN A 1 684 ? 16.447 6.317 -12.855 1.00 96.06 684 ASN A O 1
ATOM 5336 N N . VAL A 1 685 ? 18.072 4.984 -13.634 1.00 94.19 685 VAL A N 1
ATOM 5337 C CA . VAL A 1 685 ? 19.090 5.338 -12.633 1.00 94.19 685 VAL A CA 1
ATOM 5338 C C . VAL A 1 685 ? 20.077 6.393 -13.143 1.00 94.19 685 VAL A C 1
ATOM 5340 O O . VAL A 1 685 ? 20.970 6.821 -12.408 1.00 94.19 685 VAL A O 1
ATOM 5343 N N . GLY A 1 686 ? 19.962 6.815 -14.406 1.00 94.19 686 GLY A N 1
ATOM 5344 C CA . GLY A 1 686 ? 20.840 7.795 -15.047 1.00 94.19 686 GLY A CA 1
ATOM 5345 C C . GLY A 1 686 ? 22.247 7.267 -15.347 1.00 94.19 686 GLY A C 1
ATOM 5346 O O . GLY A 1 686 ? 22.660 7.219 -16.503 1.00 94.19 686 GLY A O 1
ATOM 5347 N N . LYS A 1 687 ? 23.000 6.858 -14.316 1.00 92.19 687 LYS A N 1
ATOM 5348 C CA . LYS A 1 687 ? 24.402 6.412 -14.403 1.00 92.19 687 LYS A CA 1
ATOM 5349 C C . LYS A 1 687 ? 24.553 4.952 -13.976 1.00 92.19 687 LYS A C 1
ATOM 5351 O O . LYS A 1 687 ? 24.041 4.551 -12.936 1.00 92.19 687 LYS A O 1
ATOM 5356 N N . ARG A 1 688 ? 25.376 4.193 -14.708 1.00 93.50 688 ARG A N 1
ATOM 5357 C CA . ARG A 1 688 ? 25.641 2.756 -14.489 1.00 93.50 688 ARG A CA 1
ATOM 5358 C C . ARG A 1 688 ? 25.978 2.374 -13.041 1.00 93.50 688 ARG A C 1
ATOM 5360 O O . ARG A 1 688 ? 25.526 1.343 -12.560 1.00 93.50 688 ARG A O 1
ATOM 5367 N N . VAL A 1 689 ? 26.743 3.213 -12.335 1.00 90.06 689 VAL A N 1
ATOM 5368 C CA . VAL A 1 689 ? 27.110 2.984 -10.924 1.00 90.06 689 VAL A CA 1
ATOM 5369 C C . VAL A 1 689 ? 25.895 2.990 -9.989 1.00 90.06 689 VAL A C 1
ATOM 5371 O O . VAL A 1 689 ? 25.820 2.161 -9.086 1.00 90.06 689 VAL A O 1
ATOM 5374 N N . TYR A 1 690 ? 24.908 3.855 -10.239 1.00 90.62 690 TYR A N 1
ATOM 5375 C CA . TYR A 1 690 ? 23.660 3.868 -9.477 1.00 90.62 690 TYR A CA 1
ATOM 5376 C C . TYR A 1 690 ? 22.784 2.655 -9.807 1.00 90.62 690 TYR A C 1
ATOM 5378 O O . TYR A 1 690 ? 22.067 2.192 -8.932 1.00 90.62 690 TYR A O 1
ATOM 5386 N N . GLY A 1 691 ? 22.908 2.073 -11.005 1.00 90.56 691 GLY A N 1
ATOM 5387 C CA . GLY A 1 691 ? 22.237 0.817 -11.355 1.00 90.56 691 GLY A CA 1
ATOM 5388 C C . GLY A 1 691 ? 22.723 -0.381 -10.549 1.00 90.56 691 GLY A C 1
ATOM 5389 O O . GLY A 1 691 ? 21.915 -1.140 -10.023 1.00 90.56 691 GLY A O 1
ATOM 5390 N N . TYR A 1 692 ? 24.039 -0.513 -10.364 1.00 90.31 692 TYR A N 1
ATOM 5391 C CA . TYR A 1 692 ? 24.577 -1.562 -9.494 1.00 90.31 692 TYR A CA 1
ATOM 5392 C C . TYR A 1 692 ? 24.152 -1.365 -8.032 1.00 90.31 692 TYR A C 1
ATOM 5394 O O . TYR A 1 692 ? 23.822 -2.340 -7.363 1.00 90.31 692 TYR A O 1
ATOM 5402 N N . LEU A 1 693 ? 24.080 -0.120 -7.548 1.00 88.06 693 LEU A N 1
ATOM 5403 C CA . LEU A 1 693 ? 23.561 0.177 -6.207 1.00 88.06 693 LEU A CA 1
ATOM 5404 C C . LEU A 1 693 ? 22.054 -0.109 -6.080 1.00 88.06 693 LEU A C 1
ATOM 5406 O O . LEU A 1 693 ? 21.640 -0.654 -5.061 1.00 88.06 693 LEU A O 1
ATOM 5410 N N . ALA A 1 694 ? 21.255 0.196 -7.107 1.00 87.56 694 ALA A N 1
ATOM 5411 C CA . ALA A 1 694 ? 19.812 -0.054 -7.134 1.00 87.56 694 ALA A CA 1
ATOM 5412 C C . ALA A 1 694 ? 19.454 -1.550 -7.099 1.00 87.56 694 ALA A C 1
ATOM 5414 O O . ALA A 1 694 ? 18.405 -1.898 -6.573 1.00 87.56 694 ALA A O 1
ATOM 5415 N N . ILE A 1 695 ? 20.331 -2.430 -7.595 1.00 89.25 695 ILE A N 1
ATOM 5416 C CA . ILE A 1 695 ? 20.166 -3.890 -7.493 1.00 89.25 695 ILE A CA 1
ATOM 5417 C C . ILE A 1 695 ? 20.729 -4.423 -6.170 1.00 89.25 695 ILE A C 1
ATOM 5419 O O . ILE A 1 695 ? 20.083 -5.219 -5.493 1.00 89.25 695 ILE A O 1
ATOM 5423 N N . VAL A 1 696 ? 21.935 -3.998 -5.777 1.00 88.06 696 VAL A N 1
ATOM 5424 C CA . VAL A 1 696 ? 22.621 -4.560 -4.602 1.00 88.06 696 VAL A CA 1
ATOM 5425 C C . VAL A 1 696 ? 21.970 -4.122 -3.288 1.00 88.06 696 VAL A C 1
ATOM 5427 O O . VAL A 1 696 ? 21.833 -4.948 -2.389 1.00 88.06 696 VAL A O 1
ATOM 5430 N N . LEU A 1 697 ? 21.546 -2.861 -3.148 1.00 86.62 697 LEU A N 1
ATOM 5431 C CA . LEU A 1 697 ? 21.017 -2.360 -1.874 1.00 86.62 697 LEU A CA 1
ATOM 5432 C C . LEU A 1 697 ? 19.706 -3.056 -1.442 1.00 86.62 697 LEU A C 1
ATOM 5434 O O . LEU A 1 697 ? 19.649 -3.476 -0.286 1.00 86.62 697 LEU A O 1
ATOM 5438 N N . PRO A 1 698 ? 18.695 -3.274 -2.310 1.00 86.38 698 PRO A N 1
ATOM 5439 C CA . PRO A 1 698 ? 17.520 -4.065 -1.945 1.00 86.38 698 PRO A CA 1
ATOM 5440 C C . PRO A 1 698 ? 17.866 -5.506 -1.566 1.00 86.38 698 PRO A C 1
ATOM 5442 O O . PRO A 1 698 ? 17.349 -5.999 -0.570 1.00 86.38 698 PRO A O 1
ATOM 5445 N N . ILE A 1 699 ? 18.787 -6.164 -2.284 1.00 86.50 699 ILE A N 1
ATOM 5446 C CA . ILE A 1 699 ? 19.234 -7.526 -1.939 1.00 86.50 699 ILE A CA 1
ATOM 5447 C C . ILE A 1 699 ? 19.840 -7.548 -0.529 1.00 86.50 699 ILE A C 1
ATOM 5449 O O . ILE A 1 699 ? 19.475 -8.404 0.271 1.00 86.50 699 ILE A O 1
ATOM 5453 N N . LEU A 1 700 ? 20.698 -6.579 -0.188 1.00 85.12 700 LEU A N 1
ATOM 5454 C CA . LEU A 1 700 ? 21.278 -6.455 1.154 1.00 85.12 700 LEU A CA 1
ATOM 5455 C C . LEU A 1 700 ? 20.211 -6.246 2.244 1.00 85.12 700 LEU A C 1
ATOM 5457 O O . LEU A 1 700 ? 20.292 -6.875 3.298 1.00 85.12 700 LEU A O 1
ATOM 5461 N N . VAL A 1 701 ? 19.200 -5.405 1.995 1.00 85.94 701 VAL A N 1
ATOM 5462 C CA . VAL A 1 701 ? 18.095 -5.164 2.943 1.00 85.94 701 VAL A CA 1
ATOM 5463 C C . VAL A 1 701 ? 17.231 -6.417 3.120 1.00 85.94 701 VAL A C 1
ATOM 5465 O O . VAL A 1 701 ? 16.951 -6.805 4.250 1.00 85.94 701 VAL A O 1
ATOM 5468 N N . MET A 1 702 ? 16.870 -7.107 2.036 1.00 83.62 702 MET A N 1
ATOM 5469 C CA . MET A 1 702 ? 16.090 -8.352 2.095 1.00 83.62 702 MET A CA 1
ATOM 5470 C C . MET A 1 702 ? 16.872 -9.483 2.788 1.00 83.62 702 MET A C 1
ATOM 5472 O O . MET A 1 702 ? 16.307 -10.232 3.582 1.00 83.62 702 MET A O 1
ATOM 5476 N N . SER A 1 703 ? 18.190 -9.583 2.565 1.00 84.00 703 SER A N 1
ATOM 5477 C CA . SER A 1 703 ? 19.059 -10.522 3.292 1.00 84.00 703 SER A CA 1
ATOM 5478 C C . SER A 1 703 ? 19.178 -10.194 4.783 1.00 84.00 703 SER A C 1
ATOM 5480 O O . SER A 1 703 ? 19.263 -11.107 5.599 1.00 84.00 703 SER A O 1
ATOM 5482 N N . MET A 1 704 ? 19.156 -8.913 5.158 1.00 85.19 704 MET A N 1
ATOM 5483 C CA . MET A 1 704 ? 19.133 -8.483 6.558 1.00 85.19 704 MET A CA 1
ATOM 5484 C C . MET A 1 704 ? 17.803 -8.864 7.235 1.00 85.19 704 MET A C 1
ATOM 5486 O O . MET A 1 704 ? 17.818 -9.426 8.331 1.00 85.19 704 MET A O 1
ATOM 5490 N N . LEU A 1 705 ? 16.666 -8.637 6.565 1.00 86.38 705 LEU A N 1
ATOM 5491 C CA . LEU A 1 705 ? 15.320 -8.965 7.060 1.00 86.38 705 LEU A CA 1
ATOM 5492 C C . LEU A 1 705 ? 15.069 -10.467 7.273 1.00 86.38 705 LEU A C 1
ATOM 5494 O O . LEU A 1 705 ? 14.217 -10.834 8.081 1.00 86.38 705 LEU A O 1
ATOM 5498 N N . ALA A 1 706 ? 15.842 -11.348 6.635 1.00 82.94 706 ALA A N 1
ATOM 5499 C CA . ALA A 1 706 ? 15.813 -12.779 6.940 1.00 82.94 706 ALA A CA 1
ATOM 5500 C C . ALA A 1 706 ? 16.232 -13.102 8.394 1.00 82.94 706 ALA A C 1
ATOM 5502 O O . ALA A 1 706 ? 15.872 -14.156 8.915 1.00 82.94 706 ALA A O 1
ATOM 5503 N N . THR A 1 707 ? 16.946 -12.197 9.076 1.00 84.38 707 THR A N 1
ATOM 5504 C CA . THR A 1 707 ? 17.437 -12.379 10.454 1.00 84.38 707 THR A CA 1
ATOM 5505 C C . THR A 1 707 ? 16.629 -11.561 11.466 1.00 84.38 707 THR A C 1
ATOM 5507 O O . THR A 1 707 ? 16.271 -10.415 11.192 1.00 84.38 707 THR A O 1
ATOM 5510 N N . SER A 1 708 ? 16.379 -12.101 12.664 1.00 85.25 708 SER A N 1
ATOM 5511 C CA . SER A 1 708 ? 15.627 -11.388 13.713 1.00 85.25 708 SER A CA 1
ATOM 5512 C C . SER A 1 708 ? 16.293 -10.070 14.157 1.00 85.25 708 SER A C 1
ATOM 5514 O O . SER A 1 708 ? 15.594 -9.054 14.174 1.00 85.25 708 SER A O 1
ATOM 5516 N N . PRO A 1 709 ? 17.625 -9.998 14.399 1.00 86.56 709 PRO A N 1
ATOM 5517 C CA . PRO A 1 709 ? 18.294 -8.726 14.699 1.00 86.56 709 PRO A CA 1
ATOM 5518 C C . PRO A 1 709 ? 18.222 -7.729 13.535 1.00 86.56 709 PRO A C 1
ATOM 5520 O O . PRO A 1 709 ? 18.078 -6.526 13.745 1.00 86.56 709 PRO A O 1
ATOM 5523 N N . GLY A 1 710 ? 18.262 -8.219 12.291 1.00 82.94 710 GLY A N 1
ATOM 5524 C CA . GLY A 1 710 ? 18.101 -7.391 11.099 1.00 82.94 710 GLY A CA 1
ATOM 5525 C C . GLY A 1 710 ? 16.690 -6.816 10.943 1.00 82.94 710 GLY A C 1
ATOM 5526 O O . GLY A 1 710 ? 16.560 -5.652 10.564 1.00 82.94 710 GLY A O 1
ATOM 5527 N N . ARG A 1 711 ? 15.639 -7.572 11.301 1.00 85.94 711 ARG A N 1
ATOM 5528 C CA . ARG A 1 711 ? 14.262 -7.047 11.401 1.00 85.94 711 ARG A CA 1
ATOM 5529 C C . ARG A 1 711 ? 14.141 -6.002 12.504 1.00 85.94 711 ARG A C 1
ATOM 5531 O O . ARG A 1 711 ? 13.604 -4.932 12.242 1.00 85.94 711 ARG A O 1
ATOM 5538 N N . TRP A 1 712 ? 14.689 -6.253 13.693 1.00 84.44 712 TRP A N 1
ATOM 5539 C CA . TRP A 1 712 ? 14.709 -5.272 14.787 1.00 84.44 712 TRP A CA 1
ATOM 5540 C C . TRP A 1 712 ? 15.400 -3.960 14.375 1.00 84.44 712 TRP A C 1
ATOM 5542 O O . TRP A 1 712 ? 14.818 -2.883 14.507 1.00 84.44 712 TRP A O 1
ATOM 5552 N N . MET A 1 713 ? 16.599 -4.042 13.785 1.00 81.62 713 MET A N 1
ATOM 5553 C CA . MET A 1 713 ? 17.354 -2.862 13.351 1.00 81.62 713 MET A CA 1
ATOM 5554 C C . MET A 1 713 ? 16.634 -2.111 12.225 1.00 81.62 713 MET A C 1
ATOM 5556 O O . MET A 1 713 ? 16.572 -0.884 12.246 1.00 81.62 713 MET A O 1
ATOM 5560 N N . TYR A 1 714 ? 16.036 -2.828 11.270 1.00 82.25 714 TYR A N 1
ATOM 5561 C CA . TYR A 1 714 ? 15.189 -2.232 10.238 1.00 82.25 714 TYR A CA 1
ATOM 5562 C C . TYR A 1 714 ? 14.006 -1.477 10.852 1.00 82.25 714 TYR A C 1
ATOM 5564 O O . TYR A 1 714 ? 13.826 -0.299 10.553 1.00 82.25 714 TYR A O 1
ATOM 5572 N N . ARG A 1 715 ? 13.258 -2.110 11.769 1.00 83.00 715 ARG A N 1
ATOM 5573 C CA . ARG A 1 715 ? 12.109 -1.517 12.476 1.00 83.00 715 ARG A CA 1
ATOM 5574 C C . ARG A 1 715 ? 12.477 -0.228 13.227 1.00 83.00 715 ARG A C 1
ATOM 5576 O O . ARG A 1 715 ? 11.662 0.684 13.276 1.00 83.00 715 ARG A O 1
ATOM 5583 N N . LYS A 1 716 ? 13.709 -0.106 13.741 1.00 80.06 716 LYS A N 1
ATOM 5584 C CA . LYS A 1 716 ? 14.235 1.122 14.377 1.00 80.06 716 LYS A CA 1
ATOM 5585 C C . LYS A 1 716 ? 14.706 2.216 13.400 1.00 80.06 716 LYS A C 1
ATOM 5587 O O . LYS A 1 716 ? 14.914 3.346 13.830 1.00 80.06 716 LYS A O 1
ATOM 5592 N N . LEU A 1 717 ? 14.896 1.906 12.115 1.00 73.56 717 LEU A N 1
ATOM 5593 C CA . LEU A 1 717 ? 15.383 2.842 11.085 1.00 73.56 717 LEU A CA 1
ATOM 5594 C C . LEU A 1 717 ? 14.282 3.360 10.139 1.00 73.56 717 LEU A C 1
ATOM 5596 O O . LEU A 1 717 ? 14.519 4.306 9.383 1.00 73.56 717 LEU A O 1
ATOM 5600 N N . VAL A 1 718 ? 13.103 2.736 10.146 1.00 71.94 718 VAL A N 1
ATOM 5601 C CA . VAL A 1 718 ? 11.961 3.070 9.278 1.00 71.94 718 VAL A CA 1
ATOM 5602 C C . VAL A 1 718 ? 10.962 4.018 9.952 1.00 71.94 718 VAL A C 1
ATOM 5604 O O . VAL A 1 718 ? 11.053 4.306 11.141 1.00 71.94 718 VAL A O 1
ATOM 5607 N N . ARG A 1 719 ? 10.002 4.538 9.173 1.00 66.69 719 ARG A N 1
ATOM 5608 C CA . ARG A 1 719 ? 8.854 5.289 9.710 1.00 66.69 719 ARG A CA 1
ATOM 5609 C C . ARG A 1 719 ? 7.931 4.336 10.482 1.00 66.69 719 ARG A C 1
ATOM 5611 O O . ARG A 1 719 ? 7.692 3.223 10.021 1.00 66.69 719 ARG A O 1
ATOM 5618 N N . GLU A 1 720 ? 7.380 4.788 11.604 1.00 68.62 720 GLU A N 1
ATOM 5619 C CA . GLU A 1 720 ? 6.444 4.008 12.427 1.00 68.62 720 GLU A CA 1
ATOM 5620 C C . GLU A 1 720 ? 5.139 3.697 11.675 1.00 68.62 720 GLU A C 1
ATOM 5622 O O . GLU A 1 720 ? 4.672 4.494 10.850 1.00 68.62 720 GLU A O 1
ATOM 5627 N N . ALA A 1 721 ? 4.532 2.542 11.959 1.00 64.44 721 ALA A N 1
ATOM 5628 C CA . ALA A 1 721 ? 3.264 2.138 11.359 1.00 64.44 721 ALA A CA 1
ATOM 5629 C C . ALA A 1 721 ? 2.156 3.172 11.646 1.00 64.44 721 ALA A C 1
ATOM 5631 O O . ALA A 1 721 ? 2.067 3.736 12.732 1.00 64.44 721 ALA A O 1
ATOM 5632 N N . GLY A 1 722 ? 1.322 3.461 10.643 1.00 64.50 722 GLY A N 1
ATOM 5633 C CA . GLY A 1 722 ? 0.327 4.539 10.718 1.00 64.50 722 GLY A CA 1
ATOM 5634 C C . GLY A 1 722 ? 0.875 5.956 10.487 1.00 64.50 722 GLY A C 1
ATOM 5635 O O . GLY A 1 722 ? 0.078 6.879 10.334 1.00 64.50 722 GLY A O 1
ATOM 5636 N N . THR A 1 723 ? 2.196 6.150 10.381 1.00 68.62 723 THR A N 1
ATOM 5637 C CA . THR A 1 723 ? 2.791 7.434 9.966 1.00 68.62 723 THR A CA 1
ATOM 5638 C C . THR A 1 723 ? 3.116 7.460 8.470 1.00 68.62 723 THR A C 1
ATOM 5640 O O . THR A 1 723 ? 3.293 6.423 7.823 1.00 68.62 723 THR A O 1
ATOM 5643 N N . GLY A 1 724 ? 3.228 8.669 7.911 1.00 75.19 724 GLY A N 1
ATOM 5644 C CA . GLY A 1 724 ? 3.512 8.858 6.494 1.00 75.19 724 GLY A CA 1
ATOM 5645 C C . GLY A 1 724 ? 4.093 10.224 6.134 1.00 75.19 724 GLY A C 1
ATOM 5646 O O . GLY A 1 724 ? 4.439 11.000 7.027 1.00 75.19 724 GLY A O 1
ATOM 5647 N N . PRO A 1 725 ? 4.275 10.502 4.831 1.00 79.94 725 PRO A N 1
ATOM 5648 C CA . PRO A 1 725 ? 4.804 11.764 4.336 1.00 79.94 725 PRO A CA 1
ATOM 5649 C C . PRO A 1 725 ? 3.885 12.940 4.687 1.00 79.94 725 PRO A C 1
ATOM 5651 O O . PRO A 1 725 ? 2.690 12.765 4.943 1.00 79.94 725 PRO A O 1
ATOM 5654 N N . THR A 1 726 ? 4.423 14.157 4.693 1.00 84.69 726 THR A N 1
ATOM 5655 C CA . THR A 1 726 ? 3.586 15.355 4.868 1.00 84.69 726 THR A CA 1
ATOM 5656 C C . THR A 1 726 ? 2.695 15.587 3.645 1.00 84.69 726 THR A C 1
ATOM 5658 O O . THR A 1 726 ? 2.917 15.020 2.571 1.00 84.69 726 THR A O 1
ATOM 5661 N N . LYS A 1 727 ? 1.675 16.443 3.776 1.00 88.31 727 LYS A N 1
ATOM 5662 C CA . LYS A 1 727 ? 0.810 16.823 2.648 1.00 88.31 727 LYS A CA 1
ATOM 5663 C C . LYS A 1 727 ? 1.638 17.381 1.479 1.00 88.31 727 LYS A C 1
ATOM 5665 O O . LYS A 1 727 ? 1.410 17.016 0.333 1.00 88.31 727 LYS A O 1
ATOM 5670 N N . GLU A 1 728 ? 2.649 18.184 1.787 1.00 86.44 728 GLU A N 1
ATOM 5671 C CA . GLU A 1 728 ? 3.554 18.838 0.840 1.00 86.44 728 GLU A CA 1
ATOM 5672 C C . GLU A 1 728 ? 4.545 17.846 0.204 1.00 86.44 728 GLU A C 1
ATOM 5674 O O . GLU A 1 728 ? 4.869 17.962 -0.981 1.00 86.44 728 GLU A O 1
ATOM 5679 N N . GLU A 1 729 ? 5.011 16.839 0.957 1.00 84.12 729 GLU A N 1
ATOM 5680 C CA . GLU A 1 729 ? 5.781 15.714 0.404 1.00 84.12 729 GLU A CA 1
ATOM 5681 C C . GLU A 1 729 ? 4.949 14.929 -0.629 1.00 84.12 729 GLU A C 1
ATOM 5683 O O . GLU A 1 729 ? 5.485 14.562 -1.677 1.00 84.12 729 GLU A O 1
ATOM 5688 N N . ARG A 1 730 ? 3.643 14.735 -0.376 1.00 90.38 730 ARG A N 1
ATOM 5689 C CA . ARG A 1 730 ? 2.710 14.058 -1.296 1.00 90.38 730 ARG A CA 1
ATOM 5690 C C . ARG A 1 730 ? 2.356 14.893 -2.525 1.00 90.38 730 ARG A C 1
ATOM 5692 O O . ARG A 1 730 ? 2.540 14.440 -3.652 1.00 90.38 730 ARG A O 1
ATOM 5699 N N . GLU A 1 731 ? 1.894 16.126 -2.330 1.00 90.56 731 GLU A N 1
ATOM 5700 C CA . GLU A 1 731 ? 1.456 17.028 -3.409 1.00 90.56 731 GLU A CA 1
ATOM 5701 C C . GLU A 1 731 ? 2.603 17.465 -4.332 1.00 90.56 731 GLU A C 1
ATOM 5703 O O . GLU A 1 731 ? 2.377 17.740 -5.507 1.00 90.56 731 GLU A O 1
ATOM 5708 N N . SER A 1 732 ? 3.846 17.493 -3.837 1.00 90.50 732 SER A N 1
ATOM 5709 C CA . SER A 1 732 ? 5.024 17.757 -4.675 1.00 90.50 732 SER A CA 1
ATOM 5710 C C . SER A 1 732 ? 5.655 16.493 -5.286 1.00 90.50 732 SER A C 1
ATOM 5712 O O . SER A 1 732 ? 6.641 16.595 -6.029 1.00 90.50 732 SER A O 1
ATOM 5714 N N . GLY A 1 733 ? 5.108 15.310 -4.995 1.00 92.19 733 GLY A N 1
ATOM 5715 C CA . GLY A 1 733 ? 5.499 14.040 -5.601 1.00 92.19 733 GLY A CA 1
ATOM 5716 C C . GLY A 1 733 ? 5.092 13.916 -7.074 1.00 92.19 733 GLY A C 1
ATOM 5717 O O . GLY A 1 733 ? 4.351 14.737 -7.611 1.00 92.19 733 GLY A O 1
ATOM 5718 N N . CYS A 1 734 ? 5.622 12.900 -7.757 1.00 94.06 734 CYS A N 1
ATOM 5719 C CA . CYS A 1 734 ? 5.204 12.559 -9.122 1.00 94.06 734 CYS A CA 1
ATOM 5720 C C . CYS A 1 734 ? 5.589 11.125 -9.503 1.00 94.06 734 CYS A C 1
ATOM 5722 O O . CYS A 1 734 ? 6.581 10.584 -9.000 1.00 94.06 734 CYS A O 1
ATOM 5724 N N . LEU A 1 735 ? 4.852 10.575 -10.468 1.00 96.00 735 LEU A N 1
ATOM 5725 C CA . LEU A 1 735 ? 5.234 9.411 -11.261 1.00 96.00 735 LEU A CA 1
ATOM 5726 C C . LEU A 1 735 ? 5.288 9.807 -12.743 1.00 96.00 735 LEU A C 1
ATOM 5728 O O . LEU A 1 735 ? 4.349 10.410 -13.263 1.00 96.00 735 LEU A O 1
ATOM 5732 N N 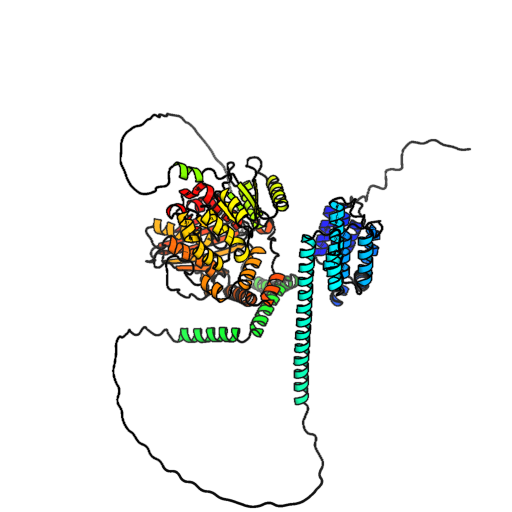. LEU A 1 736 ? 6.380 9.448 -13.412 1.00 97.06 736 LEU A N 1
ATOM 5733 C CA . LEU A 1 736 ? 6.471 9.349 -14.864 1.00 97.06 736 LEU A CA 1
ATOM 5734 C C . LEU A 1 736 ? 7.077 7.984 -15.192 1.00 97.06 736 LEU A C 1
ATOM 5736 O O . LEU A 1 736 ? 8.197 7.681 -14.766 1.00 97.06 736 LEU A O 1
ATOM 5740 N N . ALA A 1 737 ? 6.343 7.187 -15.952 1.00 97.50 737 ALA A N 1
ATOM 5741 C CA . ALA A 1 737 ? 6.791 5.899 -16.455 1.00 97.50 737 ALA A CA 1
ATOM 5742 C C . ALA A 1 737 ? 6.388 5.732 -17.925 1.00 97.50 737 ALA A C 1
ATOM 5744 O O . ALA A 1 737 ? 5.558 6.482 -18.441 1.00 97.50 737 ALA A O 1
ATOM 5745 N N . ARG A 1 738 ? 6.974 4.741 -18.593 1.00 96.56 738 ARG A N 1
ATOM 5746 C CA . ARG A 1 738 ? 6.545 4.273 -19.914 1.00 96.56 738 ARG A CA 1
ATOM 5747 C C . ARG A 1 738 ? 6.479 2.754 -19.937 1.00 96.56 738 ARG A C 1
ATOM 5749 O O . ARG A 1 738 ? 7.282 2.086 -19.286 1.00 96.56 738 ARG A O 1
ATOM 5756 N N . VAL A 1 739 ? 5.554 2.233 -20.723 1.00 97.75 739 VAL A N 1
ATOM 5757 C CA . VAL A 1 739 ? 5.503 0.834 -21.138 1.00 97.75 739 VAL A CA 1
ATOM 5758 C C . VAL A 1 739 ? 5.860 0.806 -22.616 1.00 97.75 739 VAL A C 1
ATOM 5760 O O . VAL A 1 739 ? 5.297 1.579 -23.378 1.00 97.75 739 VAL A O 1
ATOM 5763 N N . GLU A 1 740 ? 6.805 -0.030 -23.024 1.00 96.00 740 GLU A N 1
ATOM 5764 C CA . GLU A 1 740 ? 7.250 -0.168 -24.414 1.00 96.00 740 GLU A CA 1
ATOM 5765 C C . GLU A 1 740 ? 7.023 -1.604 -24.876 1.00 96.00 740 GLU A C 1
ATOM 5767 O O . GLU A 1 740 ? 7.287 -2.533 -24.107 1.00 96.00 740 GLU A O 1
ATOM 5772 N N . GLY A 1 741 ? 6.612 -1.806 -26.128 1.00 94.50 741 GLY A N 1
ATOM 5773 C CA . GLY A 1 741 ? 6.520 -3.145 -26.703 1.00 94.50 741 GLY A CA 1
ATOM 5774 C C . GLY A 1 741 ? 6.775 -3.216 -28.201 1.00 94.50 741 GLY A C 1
ATOM 5775 O O . GLY A 1 741 ? 6.649 -2.226 -28.920 1.00 94.50 741 GLY A O 1
ATOM 5776 N N . GLU A 1 742 ? 7.131 -4.418 -28.650 1.00 93.50 742 GLU A N 1
ATOM 5777 C CA . GLU A 1 742 ? 7.261 -4.797 -30.061 1.00 93.50 742 GLU A CA 1
ATOM 5778 C C . GLU A 1 742 ? 6.293 -5.935 -30.415 1.00 93.50 742 GLU A C 1
ATOM 5780 O O . GLU A 1 742 ? 6.021 -6.819 -29.588 1.00 93.50 742 GLU A O 1
ATOM 5785 N N . SER A 1 743 ? 5.788 -5.917 -31.650 1.00 91.31 743 SER A N 1
ATOM 5786 C CA . SER A 1 743 ? 5.027 -7.027 -32.222 1.00 91.31 743 SER A CA 1
ATOM 5787 C C . SER A 1 743 ? 5.897 -8.280 -32.375 1.00 91.31 743 SER A C 1
ATOM 5789 O O . SER A 1 743 ? 7.129 -8.207 -32.413 1.00 91.31 743 SER A O 1
ATOM 5791 N N . THR A 1 744 ? 5.274 -9.456 -32.481 1.00 88.00 744 THR A N 1
ATOM 5792 C CA . THR A 1 744 ? 6.004 -10.734 -32.605 1.00 88.00 744 THR A CA 1
ATOM 5793 C C . THR A 1 744 ? 6.926 -10.796 -33.832 1.00 88.00 744 THR A C 1
ATOM 5795 O O . THR A 1 744 ? 8.024 -11.349 -33.743 1.00 88.00 744 THR A O 1
ATOM 5798 N N . ASP A 1 745 ? 6.530 -10.172 -34.944 1.00 85.69 745 ASP A N 1
ATOM 5799 C CA . ASP A 1 745 ? 7.330 -10.023 -36.170 1.00 85.69 745 ASP A CA 1
ATOM 5800 C C . ASP A 1 745 ? 8.326 -8.839 -36.132 1.00 85.69 745 ASP A C 1
ATOM 5802 O O . ASP A 1 745 ? 9.196 -8.733 -36.996 1.00 85.69 745 ASP A O 1
ATOM 5806 N N . GLY A 1 746 ? 8.220 -7.957 -35.132 1.00 85.75 746 GLY A N 1
ATOM 5807 C CA . GLY A 1 746 ? 9.014 -6.737 -34.986 1.00 85.75 746 GLY A CA 1
ATOM 5808 C C . GLY A 1 746 ? 8.647 -5.586 -35.935 1.00 85.75 746 GLY A C 1
ATOM 5809 O O . GLY A 1 746 ? 9.395 -4.606 -35.979 1.00 85.75 746 GLY A O 1
ATOM 5810 N N . SER A 1 747 ? 7.544 -5.680 -36.691 1.00 85.44 747 SER A N 1
ATOM 5811 C CA . SER A 1 747 ? 7.118 -4.646 -37.649 1.00 85.44 747 SER A CA 1
ATOM 5812 C C . SER A 1 747 ? 6.495 -3.408 -36.996 1.00 85.44 747 SER A C 1
ATOM 5814 O O . SER A 1 747 ? 6.626 -2.311 -37.538 1.00 85.44 747 SER A O 1
ATOM 5816 N N . VAL A 1 748 ? 5.867 -3.557 -35.825 1.00 88.56 748 VAL A N 1
ATOM 5817 C CA . VAL A 1 748 ? 5.210 -2.476 -35.079 1.00 88.56 748 VAL A CA 1
ATOM 5818 C C . VAL A 1 748 ? 5.818 -2.354 -33.685 1.00 88.56 748 VAL A C 1
ATOM 5820 O O . VAL A 1 748 ? 6.087 -3.348 -33.006 1.00 88.56 748 VAL A O 1
ATOM 5823 N N . LYS A 1 749 ? 6.006 -1.112 -33.235 1.00 93.62 749 LYS A N 1
ATOM 5824 C CA . LYS A 1 749 ? 6.361 -0.779 -31.854 1.00 93.62 749 LYS A CA 1
ATOM 5825 C C . LYS A 1 749 ? 5.352 0.209 -31.296 1.00 93.62 749 LYS A C 1
ATOM 5827 O O . LYS A 1 749 ? 4.861 1.075 -32.019 1.00 93.62 749 LYS A O 1
ATOM 5832 N N . ALA A 1 750 ? 5.073 0.099 -30.006 1.00 95.62 750 ALA A N 1
ATOM 5833 C CA . ALA A 1 750 ? 4.152 0.988 -29.315 1.00 95.62 750 ALA A CA 1
ATOM 5834 C C . ALA A 1 750 ? 4.661 1.358 -27.921 1.00 95.62 750 ALA A C 1
ATOM 5836 O O . ALA A 1 750 ? 5.457 0.637 -27.309 1.00 95.62 750 ALA A O 1
ATOM 5837 N N . GLY A 1 751 ? 4.183 2.501 -27.444 1.00 96.50 751 GLY A N 1
ATOM 5838 C CA . GLY A 1 751 ? 4.417 3.037 -26.117 1.00 96.50 751 GLY A CA 1
ATOM 5839 C C . GLY A 1 751 ? 3.102 3.303 -25.386 1.00 96.50 751 GLY A C 1
ATOM 5840 O O . GLY A 1 751 ? 2.086 3.606 -26.005 1.00 96.50 751 GLY A O 1
ATOM 5841 N N . VAL A 1 752 ? 3.126 3.231 -24.057 1.00 98.31 752 VAL A N 1
ATOM 5842 C CA . VAL A 1 752 ? 2.120 3.838 -23.175 1.00 98.31 752 VAL A CA 1
ATOM 5843 C C . VAL A 1 752 ? 2.853 4.696 -22.158 1.00 98.31 752 VAL A C 1
ATOM 5845 O O . VAL A 1 752 ? 3.565 4.172 -21.300 1.00 98.31 752 VAL A O 1
ATOM 5848 N N . LYS A 1 753 ? 2.697 6.016 -22.239 1.00 98.12 753 LYS A N 1
ATOM 5849 C CA . LYS A 1 753 ? 3.273 6.965 -21.283 1.00 98.12 753 LYS A CA 1
ATOM 5850 C C . LYS A 1 753 ? 2.315 7.168 -20.110 1.00 98.12 753 LYS A C 1
ATOM 5852 O O . LYS A 1 753 ? 1.168 7.564 -20.289 1.00 98.12 753 LYS A O 1
ATOM 5857 N N . ILE A 1 754 ? 2.811 6.906 -18.902 1.00 98.50 754 ILE A N 1
ATOM 5858 C CA . ILE A 1 754 ? 2.042 6.942 -17.656 1.00 98.50 754 ILE A CA 1
ATOM 5859 C C . ILE A 1 754 ? 2.458 8.162 -16.837 1.00 98.50 754 ILE A C 1
ATOM 5861 O O . ILE A 1 754 ? 3.627 8.297 -16.461 1.00 98.50 754 ILE A O 1
ATOM 5865 N N . THR A 1 755 ? 1.499 9.039 -16.531 1.00 98.12 755 THR A N 1
ATOM 5866 C CA . THR A 1 755 ? 1.756 10.319 -15.848 1.00 98.12 755 THR A CA 1
ATOM 5867 C C . THR A 1 755 ? 0.862 10.497 -14.620 1.00 98.12 755 THR A C 1
ATOM 5869 O O . THR A 1 755 ? -0.357 10.570 -14.746 1.00 98.12 755 THR A O 1
ATOM 5872 N N . GLY A 1 756 ? 1.467 10.666 -13.436 1.00 96.31 756 GLY A N 1
ATOM 5873 C CA . GLY A 1 756 ? 0.759 10.929 -12.177 1.00 96.31 756 GLY A CA 1
ATOM 5874 C C . GLY A 1 756 ? 1.295 12.134 -11.399 1.00 96.31 756 GLY A C 1
ATOM 5875 O O . GLY A 1 756 ? 2.497 12.250 -11.146 1.00 96.31 756 GLY A O 1
ATOM 5876 N N . LYS A 1 757 ? 0.390 13.032 -10.988 1.00 92.56 757 LYS A N 1
ATOM 5877 C CA . LYS A 1 757 ? 0.691 14.308 -10.303 1.00 92.56 757 LYS A CA 1
ATOM 5878 C C . LYS A 1 757 ? 0.482 14.238 -8.783 1.00 92.56 757 LYS A C 1
ATOM 5880 O O . LYS A 1 757 ? -0.278 15.015 -8.213 1.00 92.56 757 LYS A O 1
ATOM 5885 N N . GLN A 1 758 ? 1.132 13.272 -8.146 1.00 91.88 758 GLN A N 1
ATOM 5886 C CA . GLN A 1 758 ? 1.276 13.143 -6.692 1.00 91.88 758 GLN A CA 1
ATOM 5887 C C . GLN A 1 758 ? 2.366 12.104 -6.404 1.00 91.88 758 GLN A C 1
ATOM 5889 O O . GLN A 1 758 ? 2.887 11.476 -7.331 1.00 91.88 758 GLN A O 1
ATOM 5894 N N . ASP A 1 759 ? 2.733 11.908 -5.140 1.00 91.69 759 ASP A N 1
ATOM 5895 C CA . ASP A 1 759 ? 3.597 10.787 -4.782 1.00 91.69 759 ASP A CA 1
ATOM 5896 C C . ASP A 1 759 ? 2.918 9.441 -5.118 1.00 91.69 759 ASP A C 1
ATOM 5898 O O . ASP A 1 759 ? 1.723 9.275 -4.853 1.00 91.69 759 ASP A O 1
ATOM 5902 N N . PRO A 1 760 ? 3.648 8.468 -5.693 1.00 89.31 760 PRO A N 1
ATOM 5903 C CA . PRO A 1 760 ? 3.060 7.176 -6.017 1.00 89.31 760 PRO A CA 1
ATOM 5904 C C . PRO A 1 760 ? 2.576 6.406 -4.787 1.00 89.31 760 PRO A C 1
ATOM 5906 O O . PRO A 1 760 ? 1.462 5.895 -4.805 1.00 89.31 760 PRO A O 1
ATOM 5909 N N . GLY A 1 761 ? 3.370 6.379 -3.710 1.00 85.69 761 GLY A N 1
ATOM 5910 C CA . GLY A 1 761 ? 3.120 5.532 -2.540 1.00 85.69 761 GLY A CA 1
ATOM 5911 C C . GLY A 1 761 ? 1.777 5.782 -1.848 1.00 85.69 761 GLY A C 1
ATOM 5912 O O . GLY A 1 761 ? 1.159 4.825 -1.388 1.00 85.69 761 GLY A O 1
ATOM 5913 N N . TYR A 1 762 ? 1.301 7.031 -1.813 1.00 89.00 762 TYR A N 1
ATOM 5914 C CA . TYR A 1 762 ? 0.080 7.402 -1.096 1.00 89.00 762 TYR A CA 1
ATOM 5915 C C . TYR A 1 762 ? -0.882 8.275 -1.884 1.00 89.00 762 TYR A C 1
ATOM 5917 O O . TYR A 1 762 ? -2.062 7.944 -1.937 1.00 89.00 762 TYR A O 1
ATOM 5925 N N . GLY A 1 763 ? -0.437 9.404 -2.441 1.00 92.12 763 GLY A N 1
ATOM 5926 C CA . GLY A 1 763 ? -1.321 10.334 -3.139 1.00 92.12 763 GLY A CA 1
ATOM 5927 C C . GLY A 1 763 ? -1.971 9.677 -4.352 1.00 92.12 763 GLY A C 1
ATOM 5928 O O . GLY A 1 763 ? -3.193 9.697 -4.488 1.00 92.12 763 GLY A O 1
ATOM 5929 N N . LEU A 1 764 ? -1.164 9.000 -5.175 1.00 95.25 764 LEU A N 1
ATOM 5930 C CA . LEU A 1 764 ? -1.675 8.201 -6.286 1.00 95.25 764 LEU A CA 1
ATOM 5931 C C . LEU A 1 764 ? -2.276 6.873 -5.807 1.00 95.25 764 LEU A C 1
ATOM 5933 O O . LEU A 1 764 ? -3.342 6.532 -6.292 1.00 95.25 764 LEU A O 1
ATOM 5937 N N . THR A 1 765 ? -1.690 6.149 -4.840 1.00 95.38 765 THR A N 1
ATOM 5938 C CA . THR A 1 765 ? -2.303 4.915 -4.286 1.00 95.38 765 THR A CA 1
ATOM 5939 C C . THR A 1 765 ? -3.727 5.131 -3.761 1.00 95.38 765 THR A C 1
ATOM 5941 O O . THR A 1 765 ? -4.594 4.300 -4.007 1.00 95.38 765 THR A O 1
ATOM 5944 N N . SER A 1 766 ? -3.998 6.241 -3.069 1.00 96.38 766 SER A N 1
ATOM 5945 C CA . SER A 1 766 ? -5.324 6.515 -2.488 1.00 96.38 766 SER A CA 1
ATOM 5946 C C . SER A 1 766 ? -6.358 6.886 -3.551 1.00 96.38 766 SER A C 1
ATOM 5948 O O . SER A 1 766 ? -7.523 6.530 -3.410 1.00 96.38 766 SER A O 1
ATOM 5950 N N . LEU A 1 767 ? -5.922 7.570 -4.615 1.00 97.50 767 LEU A N 1
ATOM 5951 C CA . LEU A 1 767 ? -6.706 7.825 -5.825 1.00 97.50 767 LEU A CA 1
ATOM 5952 C C . LEU A 1 767 ? -6.990 6.504 -6.552 1.00 97.50 767 LEU A C 1
ATOM 5954 O O . LEU A 1 767 ? -8.144 6.164 -6.771 1.00 97.50 767 LEU A O 1
ATOM 5958 N N . MET A 1 768 ? -5.947 5.731 -6.858 1.00 98.31 768 MET A N 1
ATOM 5959 C CA . MET A 1 768 ? -6.024 4.465 -7.592 1.00 98.31 768 MET A CA 1
ATOM 5960 C C . MET A 1 768 ? -6.955 3.455 -6.917 1.00 98.31 768 MET A C 1
ATOM 5962 O O . MET A 1 768 ? -7.846 2.919 -7.568 1.00 98.31 768 MET A O 1
ATOM 5966 N N . LEU A 1 769 ? -6.815 3.265 -5.603 1.00 98.50 769 LEU A N 1
ATOM 5967 C CA . LEU A 1 769 ? -7.671 2.363 -4.838 1.00 98.50 769 LEU A CA 1
ATOM 5968 C C . LEU A 1 769 ? -9.132 2.847 -4.780 1.00 98.50 769 LEU A C 1
ATOM 5970 O O . LEU A 1 769 ? -10.054 2.035 -4.857 1.00 98.50 769 LEU A O 1
ATOM 5974 N N . ALA A 1 770 ? -9.354 4.160 -4.656 1.00 98.50 770 ALA A N 1
ATOM 5975 C CA . ALA A 1 770 ? -10.697 4.732 -4.647 1.00 98.50 770 ALA A CA 1
ATOM 5976 C C . ALA A 1 770 ? -11.387 4.605 -6.015 1.00 98.50 770 ALA A C 1
ATOM 5978 O O . ALA A 1 770 ? -12.545 4.203 -6.057 1.00 98.50 770 ALA A O 1
ATOM 5979 N N . GLU A 1 771 ? -10.684 4.874 -7.120 1.00 98.62 771 GLU A N 1
ATOM 5980 C CA . GLU A 1 771 ? -11.211 4.682 -8.480 1.00 98.62 771 GLU A CA 1
ATOM 5981 C C . GLU A 1 771 ? -11.444 3.194 -8.798 1.00 98.62 771 GLU A C 1
ATOM 5983 O O . GLU A 1 771 ? -12.452 2.858 -9.407 1.00 98.62 771 GLU A O 1
ATOM 5988 N N . VAL A 1 772 ? -10.614 2.262 -8.306 1.00 98.75 772 VAL A N 1
ATOM 5989 C CA . VAL A 1 772 ? -10.926 0.819 -8.392 1.00 98.75 772 VAL A CA 1
ATOM 5990 C C . VAL A 1 772 ? -12.225 0.484 -7.653 1.00 98.75 772 VAL A C 1
ATOM 5992 O O . VAL A 1 772 ? -13.066 -0.235 -8.192 1.00 98.75 772 VAL A O 1
ATOM 5995 N N . GLY A 1 773 ? -12.439 1.040 -6.457 1.00 98.50 773 GLY A N 1
ATOM 5996 C CA . GLY A 1 773 ? -13.691 0.868 -5.720 1.00 98.50 773 GLY A CA 1
ATOM 5997 C C . GLY A 1 773 ? -14.910 1.488 -6.415 1.00 98.50 773 GLY A C 1
ATOM 5998 O O . GLY A 1 773 ? -15.966 0.863 -6.460 1.00 98.50 773 GLY A O 1
ATOM 5999 N N . LEU A 1 774 ? -14.767 2.679 -7.008 1.00 98.56 774 LEU A N 1
ATOM 6000 C CA . LEU A 1 774 ? -15.818 3.339 -7.794 1.00 98.56 774 LEU A CA 1
ATOM 6001 C C . LEU A 1 774 ? -16.132 2.565 -9.085 1.00 98.56 774 LEU A C 1
ATOM 6003 O O . LEU A 1 774 ? -17.303 2.368 -9.408 1.00 98.56 774 LEU A O 1
ATOM 6007 N N . CYS A 1 775 ? -15.116 2.049 -9.779 1.00 98.62 775 CYS A N 1
ATOM 6008 C CA . CYS A 1 775 ? -15.275 1.172 -10.936 1.00 98.62 775 CYS A CA 1
ATOM 6009 C C . CYS A 1 775 ? -16.058 -0.097 -10.570 1.00 98.62 775 CYS A C 1
ATOM 6011 O O . CYS A 1 775 ? -17.014 -0.442 -11.262 1.00 98.62 775 CYS A O 1
ATOM 6013 N N . LEU A 1 776 ? -15.708 -0.756 -9.459 1.00 98.50 776 LEU A N 1
ATOM 6014 C CA . LEU A 1 776 ? -16.419 -1.935 -8.946 1.00 98.50 776 LEU A CA 1
ATOM 6015 C C . LEU A 1 776 ? -17.851 -1.622 -8.470 1.00 98.50 776 LEU A C 1
ATOM 6017 O O . LEU A 1 776 ? -18.708 -2.499 -8.530 1.00 98.50 776 LEU A O 1
ATOM 6021 N N . ALA A 1 777 ? -18.130 -0.397 -8.018 1.00 97.69 777 ALA A N 1
ATOM 6022 C CA . ALA A 1 777 ? -19.449 0.005 -7.525 1.00 97.69 777 ALA A CA 1
ATOM 6023 C C . ALA A 1 777 ? -20.423 0.469 -8.626 1.00 97.69 777 ALA A C 1
ATOM 6025 O O . ALA A 1 777 ? -21.629 0.255 -8.492 1.00 97.69 777 ALA A O 1
ATOM 6026 N N . PHE A 1 778 ? -19.922 1.111 -9.693 1.00 96.81 778 PHE A N 1
ATOM 6027 C CA . PHE A 1 778 ? -20.758 1.823 -10.676 1.00 96.81 778 PHE A CA 1
ATOM 6028 C C . PHE A 1 778 ? -20.528 1.446 -12.146 1.00 96.81 778 PHE A C 1
ATOM 6030 O O . PHE A 1 778 ? -21.422 1.668 -12.958 1.00 96.81 778 PHE A O 1
ATOM 6037 N N . ASN A 1 779 ? -19.377 0.866 -12.503 1.00 96.88 779 ASN A N 1
ATOM 6038 C CA . ASN A 1 779 ? -19.027 0.526 -13.892 1.00 96.88 779 ASN A CA 1
ATOM 6039 C C . ASN A 1 779 ? -18.682 -0.961 -14.080 1.00 96.88 779 ASN A C 1
ATOM 6041 O O . ASN A 1 779 ? -18.219 -1.362 -15.144 1.00 96.88 779 ASN A O 1
ATOM 6045 N N . VAL A 1 780 ? -18.921 -1.801 -13.067 1.00 96.88 780 VAL A N 1
ATOM 6046 C CA . VAL A 1 780 ? -18.528 -3.218 -13.075 1.00 96.88 780 VAL A CA 1
ATOM 6047 C C . VAL A 1 780 ? -19.101 -3.992 -14.263 1.00 96.88 780 VAL A C 1
ATOM 6049 O O . VAL A 1 780 ? -18.391 -4.809 -14.845 1.00 96.88 780 VAL A O 1
ATOM 6052 N N . ASP A 1 781 ? -20.328 -3.689 -14.691 1.00 96.81 781 ASP A N 1
ATOM 6053 C CA . ASP A 1 781 ? -20.981 -4.343 -15.834 1.00 96.81 781 ASP A CA 1
ATOM 6054 C C . ASP A 1 781 ? -20.334 -4.031 -17.197 1.00 96.81 781 ASP A C 1
ATOM 6056 O O . ASP A 1 781 ? -20.555 -4.762 -18.160 1.00 96.81 781 ASP A O 1
ATOM 6060 N N . GLU A 1 782 ? -19.483 -3.005 -17.274 1.00 96.62 782 GLU A N 1
ATOM 6061 C CA . GLU A 1 782 ? -18.677 -2.671 -18.456 1.00 96.62 782 GLU A CA 1
ATOM 6062 C C . GLU A 1 782 ? -17.303 -3.380 -18.448 1.00 96.62 782 GLU A C 1
ATOM 6064 O O . GLU A 1 782 ? -16.557 -3.319 -19.428 1.00 96.62 782 GLU A O 1
ATOM 6069 N N . THR A 1 783 ? -16.931 -4.043 -17.345 1.00 97.94 783 THR A N 1
ATOM 6070 C CA . THR A 1 783 ? -15.599 -4.646 -17.163 1.00 97.94 783 THR A CA 1
ATOM 6071 C C . THR A 1 783 ? -15.511 -6.081 -17.680 1.00 97.94 783 THR A C 1
ATOM 6073 O O . THR A 1 783 ? -16.459 -6.868 -17.597 1.00 97.94 783 THR A O 1
ATOM 6076 N N . ARG A 1 784 ? -14.307 -6.494 -18.101 1.00 97.25 784 ARG A N 1
ATOM 6077 C CA . ARG A 1 784 ? -14.048 -7.911 -18.406 1.00 97.25 784 ARG A CA 1
ATOM 6078 C C . ARG A 1 784 ? -14.187 -8.789 -17.162 1.00 97.25 784 ARG A C 1
ATOM 6080 O O . ARG A 1 784 ? -14.699 -9.896 -17.283 1.00 97.25 784 ARG A O 1
ATOM 6087 N N . ALA A 1 785 ? -13.840 -8.288 -15.976 1.00 97.56 785 ALA A N 1
ATOM 6088 C CA . ALA A 1 785 ? -14.030 -8.990 -14.706 1.00 97.56 785 ALA A CA 1
ATOM 6089 C C . ALA A 1 785 ? -15.472 -9.498 -14.506 1.00 97.56 785 ALA A C 1
ATOM 6091 O O . ALA A 1 785 ? -15.659 -10.640 -14.084 1.00 97.56 785 ALA A O 1
ATOM 6092 N N . LYS A 1 786 ? -16.490 -8.712 -14.898 1.00 96.44 786 LYS A N 1
ATOM 6093 C CA . LYS A 1 786 ? -17.890 -9.167 -14.882 1.00 96.44 786 LYS A CA 1
ATOM 6094 C C . LYS A 1 786 ? -18.165 -10.257 -15.919 1.00 96.44 786 LYS A C 1
ATOM 6096 O O . LYS A 1 786 ? -18.793 -11.258 -15.585 1.00 96.44 786 LYS A O 1
ATOM 6101 N N . THR A 1 787 ? -17.650 -10.119 -17.145 1.00 96.25 787 THR A N 1
ATOM 6102 C CA . THR A 1 787 ? -17.785 -11.159 -18.192 1.00 96.25 787 THR A CA 1
ATOM 6103 C C . THR A 1 787 ? -17.076 -12.476 -17.849 1.00 96.25 787 THR A C 1
ATOM 6105 O O . THR A 1 787 ? -17.480 -13.529 -18.331 1.00 96.25 787 THR A O 1
ATOM 6108 N N . MET A 1 788 ? -16.058 -12.431 -16.984 1.00 96.38 788 MET A N 1
ATOM 6109 C CA . MET A 1 788 ? -15.339 -13.600 -16.460 1.00 96.38 788 MET A CA 1
ATOM 6110 C C . MET A 1 788 ? -16.071 -14.297 -15.299 1.00 96.38 788 MET A C 1
ATOM 6112 O O . MET A 1 788 ? -15.617 -15.345 -14.844 1.00 96.38 788 MET A O 1
ATOM 6116 N N . GLY A 1 789 ? -17.185 -13.731 -14.820 1.00 95.62 789 GLY A N 1
ATOM 6117 C CA . GLY A 1 789 ? -17.983 -14.278 -13.721 1.00 95.62 789 GLY A CA 1
ATOM 6118 C C . GLY A 1 789 ? -17.423 -14.021 -12.319 1.00 95.62 789 GLY A C 1
ATOM 6119 O O . GLY A 1 789 ? -17.940 -14.591 -11.371 1.00 95.62 789 GLY A O 1
ATOM 6120 N N . GLY A 1 790 ? -16.401 -13.173 -12.164 1.00 96.25 790 GLY A N 1
ATOM 6121 C CA . GLY A 1 790 ? -15.763 -12.905 -10.871 1.00 96.25 790 GLY A CA 1
ATOM 6122 C C . GLY A 1 790 ? -14.483 -13.707 -10.616 1.00 96.25 790 GLY A C 1
ATOM 6123 O O . GLY A 1 790 ? -13.752 -14.075 -11.540 1.00 96.25 790 GLY A O 1
ATOM 6124 N N . GLY A 1 791 ? -14.186 -13.929 -9.337 1.00 98.31 791 GLY A N 1
ATOM 6125 C CA . GLY A 1 791 ? -12.956 -14.550 -8.853 1.00 98.31 791 GLY A CA 1
ATOM 6126 C C . GLY A 1 791 ? -11.936 -13.558 -8.281 1.00 98.31 791 GLY A C 1
ATOM 6127 O O . GLY A 1 791 ? -12.114 -12.338 -8.303 1.00 98.31 791 GLY A O 1
ATOM 6128 N N . VAL A 1 792 ? -10.803 -14.092 -7.809 1.00 98.56 792 VAL A N 1
ATOM 6129 C CA . VAL A 1 792 ? -9.596 -13.289 -7.533 1.00 98.56 792 VAL A CA 1
ATOM 6130 C C . VAL A 1 792 ? -8.909 -12.952 -8.856 1.00 98.56 792 VAL A C 1
ATOM 6132 O O . VAL A 1 792 ? -8.416 -13.852 -9.542 1.00 98.56 792 VAL A O 1
ATOM 6135 N N . LEU A 1 793 ? -8.910 -11.676 -9.227 1.00 98.44 793 LEU A N 1
ATOM 6136 C CA . LEU A 1 793 ? -8.501 -11.146 -10.530 1.00 98.44 793 LEU A CA 1
ATOM 6137 C C . LEU A 1 793 ? -7.390 -10.089 -10.360 1.00 98.44 793 LEU A C 1
ATOM 6139 O O . LEU A 1 793 ? -6.669 -10.096 -9.365 1.00 98.44 793 LEU A O 1
ATOM 6143 N N . THR A 1 794 ? -7.205 -9.228 -11.359 1.00 98.31 794 THR A N 1
ATOM 6144 C CA . THR A 1 794 ? -6.183 -8.171 -11.411 1.00 98.31 794 THR A CA 1
ATOM 6145 C C . THR A 1 794 ? -6.794 -6.862 -11.924 1.00 98.31 794 THR A C 1
ATOM 6147 O O . THR A 1 794 ? -7.921 -6.844 -12.427 1.00 98.31 794 THR A O 1
ATOM 6150 N N . THR A 1 795 ? -6.075 -5.743 -11.818 1.00 98.00 795 THR A N 1
ATOM 6151 C CA . THR A 1 795 ? -6.581 -4.431 -12.265 1.00 98.00 795 THR A CA 1
ATOM 6152 C C . THR A 1 795 ? -6.779 -4.352 -13.783 1.00 98.00 795 THR A C 1
ATOM 6154 O O . THR A 1 795 ? -7.727 -3.720 -14.251 1.00 98.00 795 THR A O 1
ATOM 6157 N N . ALA A 1 796 ? -5.985 -5.089 -14.562 1.00 98.38 796 ALA A N 1
ATOM 6158 C CA . ALA A 1 796 ? -6.179 -5.278 -15.995 1.00 98.38 796 ALA A CA 1
ATOM 6159 C C . ALA A 1 796 ? -7.524 -5.948 -16.336 1.00 98.38 796 ALA A C 1
ATOM 6161 O O . ALA A 1 796 ? -8.092 -5.679 -17.396 1.00 98.38 796 ALA A O 1
ATOM 6162 N N . CYS A 1 797 ? -8.101 -6.778 -15.456 1.00 98.50 797 CYS A N 1
ATOM 6163 C CA . CYS A 1 797 ? -9.441 -7.337 -15.677 1.00 98.50 797 CYS A CA 1
ATOM 6164 C C . CYS A 1 797 ? -10.551 -6.271 -15.594 1.00 98.50 797 CYS A C 1
ATOM 6166 O O . CYS A 1 797 ? -11.613 -6.465 -16.189 1.00 98.50 797 CYS A O 1
ATOM 6168 N N . LEU A 1 798 ? -10.309 -5.138 -14.924 1.00 98.50 798 LEU A N 1
ATOM 6169 C CA . LEU A 1 798 ? -11.221 -3.989 -14.937 1.00 98.50 798 LEU A CA 1
ATOM 6170 C C . LEU A 1 798 ? -11.080 -3.188 -16.241 1.00 98.50 798 LEU A C 1
ATOM 6172 O O . LEU A 1 798 ? -12.091 -2.851 -16.848 1.00 98.50 798 LEU A O 1
ATOM 6176 N N . GLY A 1 799 ? -9.853 -3.002 -16.740 1.00 96.25 799 GLY A N 1
ATOM 6177 C CA . GLY A 1 799 ? -9.589 -2.549 -18.112 1.00 96.25 799 GLY A CA 1
ATOM 6178 C C . GLY A 1 799 ? -10.064 -1.123 -18.413 1.00 96.25 799 GLY A C 1
ATOM 6179 O O . GLY A 1 799 ? -9.814 -0.198 -17.640 1.00 96.25 799 GLY A O 1
ATOM 6180 N N . GLU A 1 800 ? -10.726 -0.930 -19.558 1.00 96.69 800 GLU A N 1
ATOM 6181 C CA . GLU A 1 800 ? -11.042 0.405 -20.083 1.00 96.69 800 GLU A CA 1
ATOM 6182 C C . GLU A 1 800 ? -11.931 1.278 -19.174 1.00 96.69 800 GLU A C 1
ATOM 6184 O O . GLU A 1 800 ? -11.573 2.444 -18.998 1.00 96.69 800 GLU A O 1
ATOM 6189 N N . PRO A 1 801 ? -13.011 0.776 -18.534 1.00 98.00 801 PRO A N 1
ATOM 6190 C CA . PRO A 1 801 ? -13.775 1.559 -17.559 1.00 98.00 801 PRO A CA 1
ATOM 6191 C C . PRO A 1 801 ? -12.909 2.143 -16.434 1.00 98.00 801 PRO A C 1
ATOM 6193 O O . PRO A 1 801 ? -13.041 3.322 -16.107 1.00 98.00 801 PRO A O 1
ATOM 6196 N N . LEU A 1 802 ? -11.963 1.358 -15.903 1.00 98.56 802 LEU A N 1
ATOM 6197 C CA . LEU A 1 802 ? -11.020 1.818 -14.881 1.00 98.56 802 LEU A CA 1
ATOM 6198 C C . LEU A 1 802 ? -10.018 2.833 -15.451 1.00 98.56 802 LEU A C 1
ATOM 6200 O O . LEU A 1 802 ? -9.794 3.878 -14.841 1.00 98.56 802 LEU A O 1
ATOM 6204 N N . ARG A 1 803 ? -9.435 2.567 -16.629 1.00 98.25 803 ARG A N 1
ATOM 6205 C CA . ARG A 1 803 ? -8.488 3.492 -17.279 1.00 98.25 803 ARG A CA 1
ATOM 6206 C C . ARG A 1 803 ? -9.134 4.858 -17.525 1.00 98.25 803 ARG A C 1
ATOM 6208 O O . ARG A 1 803 ? -8.572 5.880 -17.140 1.00 98.25 803 ARG A O 1
ATOM 6215 N N . ALA A 1 804 ? -10.352 4.872 -18.061 1.00 97.75 804 ALA A N 1
ATOM 6216 C CA . ALA A 1 804 ? -11.110 6.088 -18.338 1.00 97.75 804 ALA A CA 1
ATOM 6217 C C . ALA A 1 804 ? -11.585 6.831 -17.071 1.00 97.75 804 ALA A C 1
ATOM 6219 O O . ALA A 1 804 ? -11.912 8.016 -17.155 1.00 97.75 804 ALA A O 1
ATOM 6220 N N . GLN A 1 805 ? -11.654 6.176 -15.906 1.00 96.50 805 GLN A N 1
ATOM 6221 C CA . GLN A 1 805 ? -11.862 6.835 -14.608 1.00 96.50 805 GLN A CA 1
ATOM 6222 C C . GLN A 1 805 ? -10.561 7.462 -14.090 1.00 96.50 805 GLN A C 1
ATOM 6224 O O . GLN A 1 805 ? -10.526 8.661 -13.808 1.00 96.50 805 GLN A O 1
ATOM 6229 N N . LEU A 1 806 ? -9.464 6.699 -14.074 1.00 98.25 806 LEU A N 1
ATOM 6230 C CA . LEU A 1 806 ? -8.135 7.175 -13.673 1.00 98.25 806 LEU A CA 1
ATOM 6231 C C . LEU A 1 806 ? -7.671 8.382 -14.505 1.00 98.25 806 LEU A C 1
ATOM 6233 O O . LEU A 1 806 ? -7.155 9.354 -13.951 1.00 98.25 806 LEU A O 1
ATOM 6237 N N . GLU A 1 807 ? -7.933 8.378 -15.813 1.00 97.94 807 GLU A N 1
ATOM 6238 C CA . GLU A 1 807 ? -7.609 9.495 -16.705 1.00 97.94 807 GLU A CA 1
ATOM 6239 C C . GLU A 1 807 ? -8.392 10.772 -16.352 1.00 97.94 807 GLU A C 1
ATOM 6241 O O . GLU A 1 807 ? -7.805 11.857 -16.310 1.00 97.94 807 GLU A O 1
ATOM 6246 N N . LYS A 1 808 ? -9.682 10.656 -15.996 1.00 97.00 808 LYS A N 1
ATOM 6247 C CA . LYS A 1 808 ? -10.501 11.780 -15.492 1.00 97.00 808 LYS A CA 1
ATOM 6248 C C . LYS A 1 808 ? -10.006 12.283 -14.132 1.00 97.00 808 LYS A C 1
ATOM 6250 O O . LYS A 1 808 ? -10.015 13.489 -13.896 1.00 97.00 808 LYS A O 1
ATOM 6255 N N . ALA A 1 809 ? -9.515 11.384 -13.278 1.00 96.06 809 ALA A N 1
ATOM 6256 C CA . ALA A 1 809 ? -8.851 11.708 -12.015 1.00 96.06 809 ALA A CA 1
ATOM 6257 C C . ALA A 1 809 ? -7.438 12.317 -12.193 1.00 96.06 809 ALA A C 1
ATOM 6259 O O . ALA A 1 809 ? -6.820 12.764 -11.223 1.00 96.06 809 ALA A O 1
ATOM 6260 N N . GLY A 1 810 ? -6.914 12.380 -13.424 1.00 95.81 810 GLY A N 1
ATOM 6261 C CA . GLY A 1 810 ? -5.614 12.975 -13.745 1.00 95.81 810 GLY A CA 1
ATOM 6262 C C . GLY A 1 810 ? -4.419 12.022 -13.634 1.00 95.81 810 GLY A C 1
ATOM 6263 O O . GLY A 1 810 ? -3.280 12.496 -13.551 1.00 95.81 810 GLY A O 1
ATOM 6264 N N . PHE A 1 811 ? -4.662 10.709 -13.641 1.00 97.88 811 PHE A N 1
ATOM 6265 C CA . PHE A 1 811 ? -3.654 9.658 -13.769 1.00 97.88 811 PHE A CA 1
ATOM 6266 C C . PHE A 1 811 ? -3.717 9.055 -15.183 1.00 97.88 811 PHE A C 1
ATOM 6268 O O . PHE A 1 811 ? -4.626 8.299 -15.510 1.00 97.88 811 PHE A O 1
ATOM 6275 N N . LEU A 1 812 ? -2.795 9.476 -16.054 1.00 98.12 812 LEU A N 1
ATOM 6276 C CA . LEU A 1 812 ? -2.944 9.359 -17.512 1.00 98.12 812 LEU A CA 1
ATOM 6277 C C . LEU A 1 812 ? -2.233 8.129 -18.096 1.00 98.12 812 LEU A C 1
ATOM 6279 O O . LEU A 1 812 ? -1.116 7.846 -17.665 1.00 98.12 812 LEU A O 1
ATOM 6283 N N . PHE A 1 813 ? -2.828 7.483 -19.111 1.00 98.25 813 PHE A N 1
ATOM 6284 C CA . PHE A 1 813 ? -2.259 6.358 -19.872 1.00 98.25 813 PHE A CA 1
ATOM 6285 C C . PHE A 1 813 ? -2.244 6.666 -21.384 1.00 98.25 813 PHE A C 1
ATOM 6287 O O . PHE A 1 813 ? -3.092 6.227 -22.159 1.00 98.25 813 PHE A O 1
ATOM 6294 N N . GLU A 1 814 ? -1.263 7.453 -21.819 1.00 97.62 814 GLU A N 1
ATOM 6295 C CA . GLU A 1 814 ? -1.158 7.964 -23.191 1.00 97.62 814 GLU A CA 1
ATOM 6296 C C . GLU A 1 814 ? -0.519 6.908 -24.122 1.00 97.62 814 GLU A C 1
ATOM 6298 O O . GLU A 1 814 ? 0.702 6.754 -24.121 1.00 97.62 814 GLU A O 1
ATOM 6303 N N . PHE A 1 815 ? -1.326 6.169 -24.899 1.00 96.75 815 PHE A N 1
ATOM 6304 C CA . PHE A 1 815 ? -0.847 5.218 -25.921 1.00 96.75 815 PHE A CA 1
ATOM 6305 C C . PHE A 1 815 ? -0.348 5.935 -27.189 1.00 96.75 815 PHE A C 1
ATOM 6307 O O . PHE A 1 815 ? -1.010 6.842 -27.694 1.00 96.75 815 PHE A O 1
ATOM 6314 N N . GLU A 1 816 ? 0.782 5.488 -27.740 1.00 95.31 816 GLU A N 1
ATOM 6315 C CA . GLU A 1 816 ? 1.365 5.986 -28.992 1.00 95.31 816 GLU A CA 1
ATOM 6316 C C . GLU A 1 816 ? 2.025 4.862 -29.814 1.00 95.31 816 GLU A C 1
ATOM 6318 O O . GLU A 1 816 ? 2.549 3.895 -29.262 1.00 95.31 816 GLU A O 1
ATOM 6323 N N . LEU A 1 817 ? 2.036 4.994 -31.146 1.00 92.94 817 LEU A N 1
ATOM 6324 C CA . LEU A 1 817 ? 2.835 4.134 -32.027 1.00 92.94 817 LEU A CA 1
ATOM 6325 C C . LEU A 1 817 ? 4.230 4.741 -32.217 1.00 92.94 817 LEU A C 1
ATOM 6327 O O . LEU A 1 817 ? 4.365 5.933 -32.502 1.00 92.94 817 LEU A O 1
ATOM 6331 N N . ILE A 1 818 ? 5.264 3.914 -32.072 1.00 87.69 818 ILE A N 1
ATOM 6332 C CA . ILE A 1 818 ? 6.671 4.317 -32.150 1.00 87.69 818 ILE A CA 1
ATOM 6333 C C . ILE A 1 818 ? 7.194 3.973 -33.550 1.00 87.69 818 ILE A C 1
ATOM 6335 O O . ILE A 1 818 ? 7.412 2.800 -33.860 1.00 87.69 818 ILE A O 1
ATOM 6339 N N . ASN A 1 819 ? 7.391 5.008 -34.372 1.00 66.44 819 ASN A N 1
ATOM 6340 C CA . ASN A 1 819 ? 7.978 4.922 -35.718 1.00 66.44 819 ASN A CA 1
ATOM 6341 C C . ASN A 1 819 ? 9.517 4.899 -35.672 1.00 66.44 819 ASN A C 1
ATOM 6343 O O . ASN A 1 819 ? 10.081 5.654 -34.847 1.00 66.44 819 ASN A O 1
#

Sequence (819 aa):
MSPHAESGDVLASSVSNLTGGRLPSPSIRFKSTTQLFLARKFPQALQKAQTLLDSSESAWKLKAWGLWIAILNAGADMNEDAGVEMWGKAEWERVKRLVREDGVWEEACQVFECEEIELSVDVVATLTLSSIRHASNLQPLQTRLEHLIASAPSSAELTEQVRTEHTKLLELYTLHLLPKLGEWEYAKEFVEGNTVLVDAEKDMWTSTLESLQEGERERAEAAEREAREEAEEAAEASKATKSSSSSPSSKSRKKSTSRKPVVAEMNGSTTPTKDPSSNAEDPIAPPYAASAAALPSSSSLSRFTKFSSFLFSVTSKYRSILRLLFMVIAIVEVVRRERVRERVKRGWGVVWEKVWQTVGMASKLTNAHLPPSRRQPPRVFLHHPTRRDHDVLPTPPHFSNCNRQHQFTKEERNIMTDRQYDIIVYGATGYTGTLVAQYLARNGPTSLSWAIAGRNHTKLQSTLTSLRSLSGFADRKEPGIVVADSGDKEALLEMVKQTKVVISTTGPFLKYGTLLVEACAESGTHYADITGEVPWVQDMITKCHDVAKETGAIVVPQAGYDSLPFDLGVETLVRGMREQGQDVKGVRFVVDKIRGGPSGGTLETIANMFETLPLRKIREAMTPYALSPVPRTPTATAPEVVMDPQSGKYLATSFTERMNGAIVERSWGLLNYGSDFSYREYLNVGKRVYGYLAIVLPILVMSMLATSPGRWMYRKLVREAGTGPTKEERESGCLLARVEGESTDGSVKAGVKITGKQDPGYGLTSLMLAEVGLCLAFNVDETRAKTMGGGVLTTACLGEPLRAQLEKAGFLFEFELIN